Protein 3L8R (pdb70)

Nearest PDB structures (foldseek):
  3l8r-assembly2_D  TM=1.010E+00  e=1.383E-12  Streptococcus mutans
  3l8r-assembly2_F  TM=1.006E+00  e=9.678E-12  Streptococcus mutans
  1e2a-assembly1_A  TM=9.469E-01  e=2.680E-06  Lactococcus lactis
  2e2a-assembly1_B  TM=9.417E-01  e=5.970E-06  Lactococcus lactis
  3k1s-assembly1_A  TM=9.295E-01  e=1.985E-05  Bacillus anthracis

B-factor: mean 28.76, std 10.31, range [2.0, 99.35]

Sequence (816 aa):
MNTEELQVAAFEIILNSGNARSIVHEAFDAMREKNYILAEQKLQEANDELLKAHQAQTDLLQEYASGTEIKIEIIMVHAQDHLMTTMTLREVAIEMLELYKKMNTEELQVAAFEIILNSGNARSIVHEAFDAMREKNYILAEQKLQEANDELLKAHQAQTDLLQEYASGTEIKIEIIMVHAQDHLMTTMTLREVAIEMLELYKKMNTEELQVAAFEIILNSGNARSIVHEAFDAMREKNYILAEQKLQEANDELLKAHQAQTDLLQEYASGTEIKIEIIMVHAQDHLMTTMTLREVAIEMLELYKKMNTEELQVAAFEIILNSGNARSIVHEAFDAMREKNYILAEQKLQEANDELLKAHQAQTDLLQEYASGTEIKIEIIMVHAQDHLMTTMTLREVAIEMLELYKKMNTEELQVAAFEIILNSGNARSIVHEAFDAMREKNYILAEQKLQEANDELLKAHQAQTDLLQEYASGTEIKIEIIMVHAQDHLMTTMTLREVAIEMLELYKKMNTEELQVAAFEIILNSGNARSIVHEAFDAMREKNYILAEQKLQEANDELLKAHQAQTDLLQEYASGTEIKIEIIMVHAQDHLMTTMTLREVAIEMLELYKKMNTEELQVAAFEIILNSGNARSIVHEAFDAMREKNNYILAEQKLQEANDELLKAHQAQTDLLQEYASGTEIKIEIIMVHAQDHLMTTMTLREVAIEMLELYKKMNTEELQVAAFEIILNSGNARSIVHEAFDAMREKNYILAEQKLQEANDELLKAHQAQTDLLQEYASGTEIKIEIIMVHAQDHLMTTMTLREVAIEMLELYKK

InterPro domains:
  IPR003188 Phosphotransferase system, lactose/cellobiose-type IIA subunit [PF02255] (9-101)
  IPR003188 Phosphotransferase system, lactose/cellobiose-type IIA subunit [PIRSF000699] (2-102)
  IPR003188 Phosphotransferase system, lactose/cellobiose-type IIA subunit [PS51095] (4-102)
  IPR003188 Phosphotransferase system, lactose/cellobiose-type IIA subunit [PTHR34382] (2-102)
  IPR003188 Phosphotransferase system, lactose/cellobiose-type IIA subunit [cd00215] (6-102)
  IPR036542 Phosphotransferase system, lactose/cellobiose-type IIA subunit superfamily [SSF46973] (1-102)

CATH classification: 1.20.58.80

Solvent-accessible surface area: 37348 Å² total; per-residue (Å²): 52,82,66,110,87,11,66,97,13,0,108,80,0,29,125,34,0,25,72,0,20,58,12,0,52,77,0,1,73,8,1,83,130,152,57,54,112,71,0,90,95,37,11,123,63,0,54,84,37,1,108,110,0,51,99,10,3,61,78,9,32,126,65,30,83,90,55,50,110,2,92,16,31,3,15,3,0,28,0,0,1,32,0,3,5,0,17,2,0,52,7,0,0,54,7,0,10,36,20,19,92,123,120,76,73,24,95,21,42,15,13,0,71,60,0,33,38,5,0,28,40,0,19,63,17,0,52,71,0,0,82,6,1,69,137,147,50,54,138,72,0,95,95,35,5,112,68,0,32,77,29,7,103,77,0,75,106,10,0,37,66,17,30,110,91,28,71,104,55,81,132,8,102,7,24,0,17,2,0,30,0,0,3,28,0,3,2,0,27,3,0,34,18,0,0,58,7,0,9,68,14,17,96,131,68,47,74,24,91,6,36,14,16,0,42,64,0,36,41,14,0,24,40,0,20,62,14,0,54,75,0,1,72,3,0,76,124,102,60,50,136,64,0,97,77,34,3,105,58,0,37,90,32,6,95,93,0,58,110,15,4,49,75,15,38,108,80,35,87,92,55,40,133,5,111,8,14,0,14,0,0,21,0,3,4,35,0,5,2,0,34,3,0,40,25,1,0,52,8,0,9,40,17,6,87,147,77,54,68,30,80,14,45,17,11,0,77,57,0,27,32,4,0,27,42,0,20,58,6,0,53,72,0,0,73,1,0,99,133,146,59,43,119,64,0,89,100,31,10,111,70,0,40,79,29,4,112,82,0,66,100,7,1,38,74,8,30,118,69,23,85,84,60,33,108,2,137,11,28,0,15,4,0,26,0,0,1,27,0,11,3,0,47,0,0,42,29,0,0,47,7,1,7,55,16,24,91,146,167,58,65,117,99,14,66,100,13,0,106,86,0,27,112,29,0,25,78,0,29,55,6,0,53,70,0,1,77,2,0,89,114,136,51,54,116,70,0,86,92,42,8,103,75,0,47,76,35,9,108,93,0,68,94,12,1,51,62,18,28,104,72,33,76,97,51,103,98,8,140,5,28,0,17,1,0,22,0,1,1,35,0,1,2,0,35,1,0,53,23,0,0,48,3,0,5,37,17,14,95,143,73,79,71,24,76,6,32,21,15,0,60,60,0,32,26,5,0,27,36,0,17,58,13,0,54,78,0,0,76,6,0,74,130,158,59,44,147,84,0,68,84,39,6,112,60,0,37,87,30,7,99,84,0,72,108,15,2,46,74,8,31,124,63,40,84,92,65,44,105,2,142,17,24,0,13,2,0,20,0,0,2,30,0,3,2,0,34,1,0,44,23,0,0,46,4,0,5,54,22,5,83,199,75,54,77,27,94,12,65,13,18,0,54,60,0,33,31,10,0,24,34,0,71,54,6,0,89,70,0,30,71,5,0,156,130,140,65,54,146,80,0,73,103,42,2,80,73,0,36,87,23,9,89,94,0,44,121,11,17,46,77,14,109,129,68,142,63,114,65,56,133,31,135,94,67,148,70,7,72,97,0,58,78,44,0,98,69,0,68,73,40,27,85,72,0,62,113,83,3,98,131,91,91,227,74,58,82,28,58,10,58,16,15,0,66,59,0,28,41,4,0,25,39,0,70,55,16,0,90,74,0,37,65,0,1,170,106,159,59,46,129,65,0,88,86,35,8,117,69,0,44,78,23,4,99,62,0,67,102,10,16,39,78,17,104,126,69,125,92,96,63,40,124,26,112,90,75,141,49,5,70,92,0,59,79,48,0,103,71,0,38,80,38,44,100,66,0,56,113,67,6,106,125,72,74,233

Secondary structure (DSSP, 8-state):
--HHHHHHHHHHHHHHHHHHHHHHHHHHHHHHTT-HHHHHHHHHHHHHHHHHHHHHHHHHHHHHHTT------HHHHHHHHHHHHHHHHHHHHHHHHHHHH-/--HHHHHHHHHHHHHHHHHHHHHHHHHHHHHHTT-HHHHHHHHHHHHHHHHHHHHHHHHHHHHHTTT------HHHHHHHHHHHHHHHHHHHHHHHHHHHT-/--HHHHHHHHHHHHHHHHHHHHHHHHHHHHHHHT-TTHHHHHHHHHHHHHHHHHHHHHHHHHHHHTT------HHHHHHHHHHHHHHHHHHHHHHHHHHH--/--HHHHHHHHHHHHHHHHHHHHHHHHHHHHHHTT-HHHHHHHHHHHHHHHHHHHHHHHHHHHHHHTT------HHHHHHHHHHHHHHHHHHHHHHHHHHHT-/--SSHHHHHHHHHHHHHHHHHHHHHHHHHHHHTT-HHHHHHHHHHHHHHHHHHHHHHHHHHHHHHHT------HHHHHHHHHHHHHHHHHHHHHHHHHHHT-/--HHHHHHHHHHHHHHHHHHHHHHHHHHHHHHTT-HHHHHHHHHHHHHHHHHHHHHHHHHHHHHHTT------HHHHHHHHHHHHHHHHHHHHHHHHHHH--/--HHHHHHHHHHHHHHHHHHHHHHHHHHHHHHTT-HHHHHHHHHHHHHHHHHHHHHHHHHHHHTTTT------HHHHHHHHHHHHHHHHHHHHHHHHHHT--/--HHHHHHHHHHHHHHHHHHHHHHHHHHHHHHHT-HHHHHHHHHHHHHHHHHHHHHHHHHHHTTTSS---PPPHHHHHHHHHHHHHHHHHHHHHHHHHHH--

Structure (mmCIF, N/CA/C/O backbone):
data_3L8R
#
_entry.id   3L8R
#
_cell.length_a   127.400
_cell.length_b   127.400
_cell.length_c   190.600
_cell.angle_alpha   90.000
_cell.angle_beta   90.000
_cell.angle_gamma   120.000
#
_symmetry.space_group_name_H-M   'H 3'
#
loop_
_entity.id
_entity.type
_entity.pdbx_description
1 polymer 'Putative PTS system, cellobiose-specific IIA component'
2 water water
#
loop_
_atom_site.group_PDB
_atom_site.id
_atom_site.type_symbol
_atom_site.label_atom_id
_atom_site.label_alt_id
_atom_site.label_comp_id
_atom_site.label_asym_id
_atom_site.label_entity_id
_atom_site.label_seq_id
_atom_site.pdbx_PDB_ins_code
_atom_site.Cartn_x
_atom_site.Cartn_y
_atom_site.Cartn_z
_atom_site.occupancy
_atom_site.B_iso_or_equiv
_atom_site.auth_seq_id
_atom_site.auth_comp_id
_atom_site.auth_asym_id
_atom_site.auth_atom_id
_atom_site.pdbx_PDB_model_num
ATOM 1 N N . MET A 1 18 ? 21.379 30.817 7.805 1.00 38.67 1 MET A N 1
ATOM 2 C CA . MET A 1 18 ? 22.155 29.719 8.442 1.00 39.23 1 MET A CA 1
ATOM 3 C C . MET A 1 18 ? 23.014 28.947 7.443 1.00 38.62 1 MET A C 1
ATOM 4 O O . MET A 1 18 ? 22.618 27.838 7.036 1.00 39.51 1 MET A O 1
ATOM 9 N N . ASN A 1 19 ? 24.125 29.524 6.970 1.00 37.50 2 ASN A N 1
ATOM 10 C CA . ASN A 1 19 ? 24.426 30.990 6.957 1.00 36.92 2 ASN A CA 1
ATOM 11 C C . ASN A 1 19 ? 25.468 31.449 7.955 1.00 35.97 2 ASN A C 1
ATOM 12 O O . ASN A 1 19 ? 25.195 31.522 9.155 1.00 35.01 2 ASN A O 1
ATOM 17 N N . THR A 1 20 ? 26.665 31.744 7.428 1.00 35.69 3 THR A N 1
ATOM 18 C CA . THR A 1 20 ? 27.907 31.882 8.228 1.00 35.89 3 THR A CA 1
ATOM 19 C C . THR A 1 20 ? 27.873 33.011 9.225 1.00 34.61 3 THR A C 1
ATOM 20 O O . THR A 1 20 ? 28.261 32.858 10.385 1.00 34.52 3 THR A O 1
ATOM 24 N N . GLU A 1 21 ? 27.398 34.147 8.751 1.00 33.75 4 GLU A N 1
ATOM 25 C CA . GLU A 1 21 ? 27.281 35.340 9.558 1.00 33.26 4 GLU A CA 1
ATOM 26 C C . GLU A 1 21 ? 26.351 35.067 10.733 1.00 31.44 4 GLU A C 1
ATOM 27 O O . GLU A 1 21 ? 26.667 35.387 11.864 1.00 30.88 4 GLU A O 1
ATOM 33 N N . GLU A 1 22 ? 25.232 34.422 10.450 1.00 30.85 5 GLU A N 1
ATOM 34 C CA . GLU A 1 22 ? 24.236 34.075 11.473 1.00 30.44 5 GLU A CA 1
ATOM 35 C C . GLU A 1 22 ? 24.760 33.136 12.540 1.00 29.30 5 GLU A C 1
ATOM 36 O O . GLU A 1 22 ? 24.538 33.367 13.743 1.00 29.82 5 GLU A O 1
ATOM 42 N N . LEU A 1 23 ? 25.467 32.097 12.104 1.00 27.55 6 LEU A N 1
ATOM 43 C CA . LEU A 1 23 ? 26.062 31.109 13.005 1.00 26.05 6 LEU A CA 1
ATOM 44 C C . LEU A 1 23 ? 27.239 31.645 13.798 1.00 25.47 6 LEU A C 1
ATOM 45 O O . LEU A 1 23 ? 27.469 31.214 14.928 1.00 25.07 6 LEU A O 1
ATOM 50 N N . GLN A 1 24 ? 28.011 32.557 13.212 1.00 24.05 7 GLN A N 1
ATOM 51 C CA . GLN A 1 24 ? 29.057 33.180 14.017 1.00 23.51 7 GLN A CA 1
ATOM 52 C C . GLN A 1 24 ? 28.399 34.066 15.075 1.00 22.29 7 GLN A C 1
ATOM 53 O O . GLN A 1 24 ? 28.805 34.032 16.227 1.00 21.14 7 GLN A O 1
ATOM 59 N N . VAL A 1 25 ? 27.356 34.812 14.685 1.00 20.91 8 VAL A N 1
ATOM 60 C CA . VAL A 1 25 ? 26.646 35.683 15.631 1.00 20.58 8 VAL A CA 1
ATOM 61 C C . VAL A 1 25 ? 26.132 34.844 16.794 1.00 20.30 8 VAL A C 1
ATOM 62 O O . VAL A 1 25 ? 26.526 35.076 17.937 1.00 20.37 8 VAL A O 1
ATOM 66 N N . ALA A 1 26 ? 25.290 33.848 16.470 1.00 19.78 9 ALA A N 1
ATOM 67 C CA . ALA A 1 26 ? 24.809 32.808 17.397 1.00 18.59 9 ALA A CA 1
ATOM 68 C C . ALA A 1 26 ? 25.916 32.261 18.292 1.00 18.45 9 ALA A C 1
ATOM 69 O O . ALA A 1 26 ? 25.749 32.178 19.483 1.00 17.59 9 ALA A O 1
ATOM 71 N N . ALA A 1 27 ? 27.069 31.939 17.724 1.00 18.73 10 ALA A N 1
ATOM 72 C CA . ALA A 1 27 ? 28.096 31.337 18.535 1.00 20.26 10 ALA A CA 1
ATOM 73 C C . ALA A 1 27 ? 28.635 32.348 19.526 1.00 21.35 10 ALA A C 1
ATOM 74 O O . ALA A 1 27 ? 29.034 31.991 20.621 1.00 22.68 10 ALA A O 1
ATOM 76 N N . PHE A 1 28 ? 28.652 33.612 19.144 1.00 22.29 11 PHE A N 1
ATOM 77 C CA . PHE A 1 28 ? 29.277 34.591 19.975 1.00 23.30 11 PHE A CA 1
ATOM 78 C C . PHE A 1 28 ? 28.320 35.000 21.053 1.00 22.95 11 PHE A C 1
ATOM 79 O O . PHE A 1 28 ? 28.720 35.278 22.191 1.00 23.54 11 PHE A O 1
ATOM 87 N N . GLU A 1 29 ? 27.046 34.975 20.702 1.00 22.34 12 GLU A N 1
ATOM 88 C CA . GLU A 1 29 ? 25.979 35.201 21.651 1.00 22.75 12 GLU A CA 1
ATOM 89 C C . GLU A 1 29 ? 26.046 34.171 22.785 1.00 21.75 12 GLU A C 1
ATOM 90 O O . GLU A 1 29 ? 25.941 34.506 23.973 1.00 22.41 12 GLU A O 1
ATOM 96 N N . ILE A 1 30 ? 26.249 32.915 22.414 1.00 20.39 13 ILE A N 1
ATOM 97 C CA . ILE A 1 30 ? 26.366 31.842 23.372 1.00 18.82 13 ILE A CA 1
ATOM 98 C C . ILE A 1 30 ? 27.633 32.016 24.238 1.00 18.79 13 ILE A C 1
ATOM 99 O O . ILE A 1 30 ? 27.541 32.137 25.455 1.00 19.21 13 ILE A O 1
ATOM 104 N N . ILE A 1 31 ? 28.804 32.083 23.632 1.00 18.14 14 ILE A N 1
ATOM 105 C CA . ILE A 1 31 ? 30.035 32.380 24.384 1.00 18.32 14 ILE A CA 1
ATOM 106 C C . ILE A 1 31 ? 29.979 33.617 25.281 1.00 18.71 14 ILE A C 1
ATOM 107 O O . ILE A 1 31 ? 30.357 33.538 26.448 1.00 18.48 14 ILE A O 1
ATOM 112 N N . LEU A 1 32 ? 29.533 34.766 24.758 1.00 19.15 15 LEU A N 1
ATOM 113 C CA . LEU A 1 32 ? 29.503 35.962 25.618 1.00 20.55 15 LEU A CA 1
ATOM 114 C C . LEU A 1 32 ? 28.575 35.826 26.806 1.00 20.26 15 LEU A C 1
ATOM 115 O O . LEU A 1 32 ? 28.962 36.155 27.926 1.00 19.60 15 LEU A O 1
ATOM 120 N N . ASN A 1 33 ? 27.344 35.374 26.553 1.00 20.08 16 ASN A N 1
ATOM 121 C CA . ASN A 1 33 ? 26.393 35.245 27.643 1.00 19.92 16 ASN A CA 1
ATOM 122 C C . ASN A 1 33 ? 26.715 34.115 28.588 1.00 19.46 16 ASN A C 1
ATOM 123 O O . ASN A 1 33 ? 26.491 34.223 29.795 1.00 19.47 16 ASN A O 1
ATOM 128 N N . SER A 1 34 ? 27.290 33.039 28.085 1.00 18.79 17 SER A N 1
ATOM 129 C CA . SER A 1 34 ? 27.613 31.991 29.035 1.00 18.54 17 SER A CA 1
ATOM 130 C C . SER A 1 34 ? 28.888 32.334 29.788 1.00 17.39 17 SER A C 1
ATOM 131 O O . SER A 1 34 ? 28.978 32.055 30.990 1.00 16.93 17 SER A O 1
ATOM 134 N N . GLY A 1 35 ? 29.815 33.034 29.119 1.00 17.58 18 GLY A N 1
ATOM 135 C CA . GLY A 1 35 ? 31.043 33.550 29.772 1.00 18.21 18 GLY A CA 1
ATOM 136 C C . GLY A 1 35 ? 30.653 34.428 30.960 1.00 19.78 18 GLY A C 1
ATOM 137 O O . GLY A 1 35 ? 31.154 34.283 32.078 1.00 21.29 18 GLY A O 1
ATOM 138 N N . ASN A 1 36 ? 29.716 35.334 30.736 1.00 20.46 19 ASN A N 1
ATOM 139 C CA . ASN A 1 36 ? 29.235 36.183 31.797 1.00 21.05 19 ASN A CA 1
ATOM 140 C C . ASN A 1 36 ? 28.599 35.362 32.911 1.00 21.04 19 ASN A C 1
ATOM 141 O O . ASN A 1 36 ? 28.871 35.596 34.105 1.00 21.32 19 ASN A O 1
ATOM 146 N N . ALA A 1 37 ? 27.771 34.381 32.533 1.00 19.89 20 ALA A N 1
ATOM 147 C CA . ALA A 1 37 ? 27.084 33.575 33.545 1.00 17.98 20 ALA A CA 1
ATOM 148 C C . ALA A 1 37 ? 28.124 32.810 34.303 1.00 17.47 20 ALA A C 1
ATOM 149 O O . ALA A 1 37 ? 28.011 32.658 35.517 1.00 17.53 20 ALA A O 1
ATOM 151 N N . ARG A 1 38 ? 29.186 32.372 33.623 1.00 16.60 21 ARG A N 1
ATOM 152 C CA . ARG A 1 38 ? 30.225 31.693 34.369 1.00 16.06 21 ARG A CA 1
ATOM 153 C C . ARG A 1 38 ? 30.897 32.580 35.377 1.00 17.01 21 ARG A C 1
ATOM 154 O O . ARG A 1 38 ? 31.224 32.129 36.475 1.00 18.02 21 ARG A O 1
ATOM 162 N N . SER A 1 39 ? 31.156 33.836 35.035 1.00 17.79 22 SER A N 1
ATOM 163 C CA . SER A 1 39 ? 31.822 34.673 36.020 1.00 18.50 22 SER A CA 1
ATOM 164 C C . SER A 1 39 ? 30.879 34.933 37.174 1.00 18.27 22 SER A C 1
ATOM 165 O O . SER A 1 39 ? 31.317 35.093 38.309 1.00 19.18 22 SER A O 1
ATOM 168 N N . ILE A 1 40 ? 29.582 34.943 36.907 1.00 17.27 23 ILE A N 1
ATOM 169 C CA . ILE A 1 40 ? 28.671 35.214 37.991 1.00 17.32 23 ILE A CA 1
ATOM 170 C C . ILE A 1 40 ? 28.608 34.016 38.902 1.00 17.76 23 ILE A C 1
ATOM 171 O O . ILE A 1 40 ? 28.506 34.157 40.154 1.00 18.33 23 ILE A O 1
ATOM 176 N N . VAL A 1 41 ? 28.687 32.832 38.302 1.00 16.42 24 VAL A N 1
ATOM 177 C CA . VAL A 1 41 ? 28.662 31.651 39.144 1.00 16.00 24 VAL A CA 1
ATOM 178 C C . VAL A 1 41 ? 29.855 31.685 40.087 1.00 16.60 24 VAL A C 1
ATOM 179 O O . VAL A 1 41 ? 29.723 31.336 41.271 1.00 16.46 24 VAL A O 1
ATOM 183 N N . HIS A 1 42 ? 31.017 32.093 39.559 1.00 17.09 25 HIS A N 1
ATOM 184 C CA . HIS A 1 42 ? 32.218 32.224 40.380 1.00 18.16 25 HIS A CA 1
ATOM 185 C C . HIS A 1 42 ? 32.055 33.270 41.478 1.00 18.68 25 HIS A C 1
ATOM 186 O O . HIS A 1 42 ? 32.442 33.044 42.598 1.00 19.10 25 HIS A O 1
ATOM 193 N N . GLU A 1 43 ? 31.410 34.378 41.172 1.00 20.30 26 GLU A N 1
ATOM 194 C CA . GLU A 1 43 ? 30.936 35.293 42.226 1.00 21.39 26 GLU A CA 1
ATOM 195 C C . GLU A 1 43 ? 30.179 34.511 43.299 1.00 21.20 26 GLU A C 1
ATOM 196 O O . GLU A 1 43 ? 30.568 34.551 44.471 1.00 21.19 26 GLU A O 1
ATOM 202 N N . ALA A 1 44 ? 29.179 33.723 42.912 1.00 21.14 27 ALA A N 1
ATOM 203 C CA . ALA A 1 44 ? 28.489 32.935 43.928 1.00 21.83 27 ALA A CA 1
ATOM 204 C C . ALA A 1 44 ? 29.476 32.067 44.712 1.00 23.21 27 ALA A C 1
ATOM 205 O O . ALA A 1 44 ? 29.327 31.934 45.932 1.00 23.78 27 ALA A O 1
ATOM 207 N N . PHE A 1 45 ? 30.482 31.470 44.048 1.00 23.44 28 PHE A N 1
ATOM 208 C CA . PHE A 1 45 ? 31.484 30.735 44.813 1.00 22.88 28 PHE A CA 1
ATOM 209 C C . PHE A 1 45 ? 32.299 31.638 45.747 1.00 24.03 28 PHE A C 1
ATOM 210 O O . PHE A 1 45 ? 32.704 31.212 46.819 1.00 24.28 28 PHE A O 1
ATOM 218 N N . ASP A 1 46 ? 32.578 32.871 45.355 1.00 25.66 29 ASP A N 1
ATOM 219 C CA . ASP A 1 46 ? 33.385 33.715 46.230 1.00 27.43 29 ASP A CA 1
ATOM 220 C C . ASP A 1 46 ? 32.523 34.074 47.457 1.00 28.27 29 ASP A C 1
ATOM 221 O O . ASP A 1 46 ? 33.023 34.126 48.585 1.00 27.68 29 ASP A O 1
ATOM 226 N N . ALA A 1 47 ? 31.223 34.273 47.215 1.00 29.27 30 ALA A N 1
ATOM 227 C CA . ALA A 1 47 ? 30.269 34.716 48.243 1.00 30.74 30 ALA A CA 1
ATOM 228 C C . ALA A 1 47 ? 29.910 33.607 49.196 1.00 32.04 30 ALA A C 1
ATOM 229 O O . ALA A 1 47 ? 29.623 33.883 50.362 1.00 32.74 30 ALA A O 1
ATOM 231 N N . MET A 1 48 ? 29.911 32.368 48.700 1.00 33.07 31 MET A N 1
ATOM 232 C CA . MET A 1 48 ? 29.863 31.173 49.555 1.00 34.20 31 MET A CA 1
ATOM 233 C C . MET A 1 48 ? 31.060 31.184 50.495 1.00 35.12 31 MET A C 1
ATOM 234 O O . MET A 1 48 ? 30.928 30.995 51.704 1.00 34.92 31 MET A O 1
ATOM 239 N N . ARG A 1 49 ? 32.232 31.419 49.923 1.00 36.72 32 ARG A N 1
ATOM 240 C CA . ARG A 1 49 ? 33.474 31.346 50.682 1.00 38.65 32 ARG A CA 1
ATOM 241 C C . ARG A 1 49 ? 33.535 32.357 51.830 1.00 39.52 32 ARG A C 1
ATOM 242 O O . ARG A 1 49 ? 34.078 32.050 52.891 1.00 39.42 32 ARG A O 1
ATOM 250 N N . GLU A 1 50 ? 32.954 33.537 51.604 1.00 40.93 33 GLU A N 1
ATOM 251 C CA . GLU A 1 50 ? 32.878 34.624 52.585 1.00 42.45 33 GLU A CA 1
ATOM 252 C C . GLU A 1 50 ? 31.729 34.414 53.574 1.00 42.16 33 GLU A C 1
ATOM 253 O O . GLU A 1 50 ? 31.394 35.309 54.358 1.00 42.56 33 GLU A O 1
ATOM 259 N N . LYS A 1 51 ? 31.120 33.233 53.536 1.00 41.85 34 LYS A N 1
ATOM 260 C CA . LYS A 1 51 ? 30.095 32.883 54.496 1.00 41.55 34 LYS A CA 1
ATOM 261 C C . LYS A 1 51 ? 28.751 33.515 54.104 1.00 40.63 34 LYS A C 1
ATOM 262 O O . LYS A 1 51 ? 27.736 33.238 54.739 1.00 41.20 34 LYS A O 1
ATOM 268 N N . ASN A 1 52 ? 28.747 34.324 53.040 1.00 38.81 35 ASN A N 1
ATOM 269 C CA . ASN A 1 52 ? 27.573 35.100 52.598 1.00 37.26 35 ASN A CA 1
ATOM 270 C C . ASN A 1 52 ? 26.549 34.396 51.646 1.00 36.54 35 ASN A C 1
ATOM 271 O O . ASN A 1 52 ? 26.513 34.666 50.428 1.00 35.95 35 ASN A O 1
ATOM 276 N N . TYR A 1 53 ? 25.704 33.542 52.235 1.00 35.62 36 TYR A N 1
ATOM 277 C CA . TYR A 1 53 ? 24.763 32.660 51.529 1.00 34.65 36 TYR A CA 1
ATOM 278 C C . TYR A 1 53 ? 23.660 33.351 50.796 1.00 34.65 36 TYR A C 1
ATOM 279 O O . TYR A 1 53 ? 23.075 32.791 49.864 1.00 35.56 36 TYR A O 1
ATOM 288 N N . ILE A 1 54 ? 23.394 34.585 51.187 1.00 34.57 37 ILE A N 1
ATOM 289 C CA . ILE A 1 54 ? 22.398 35.408 50.524 1.00 34.25 37 ILE A CA 1
ATOM 290 C C . ILE A 1 54 ? 22.829 35.793 49.142 1.00 33.71 37 ILE A C 1
ATOM 291 O O . ILE A 1 54 ? 22.130 35.562 48.174 1.00 33.98 37 ILE A O 1
ATOM 296 N N . LEU A 1 55 ? 23.998 36.397 49.068 1.00 33.43 38 LEU A N 1
ATOM 297 C CA . LEU A 1 55 ? 24.507 36.893 47.839 1.00 33.00 38 LEU A CA 1
ATOM 298 C C . LEU A 1 55 ? 24.639 35.730 46.876 1.00 32.65 38 LEU A C 1
ATOM 299 O O . LEU A 1 55 ? 24.184 35.823 45.729 1.00 33.08 38 LEU A O 1
ATOM 304 N N . ALA A 1 56 ? 25.240 34.644 47.364 1.00 31.62 39 ALA A N 1
ATOM 305 C CA . ALA A 1 56 ? 25.538 33.470 46.557 1.00 31.44 39 ALA A CA 1
ATOM 306 C C . ALA A 1 56 ? 24.271 32.898 45.930 1.00 31.15 39 ALA A C 1
ATOM 307 O O . ALA A 1 56 ? 24.251 32.594 44.729 1.00 30.15 39 ALA A O 1
ATOM 309 N N . GLU A 1 57 ? 23.202 32.808 46.725 1.00 31.00 40 GLU A N 1
ATOM 310 C CA . GLU A 1 57 ? 21.937 32.327 46.196 1.00 31.05 40 GLU A CA 1
ATOM 311 C C . GLU A 1 57 ? 21.384 33.219 45.100 1.00 31.05 40 GLU A C 1
ATOM 312 O O . GLU A 1 57 ? 20.872 32.702 44.068 1.00 30.27 40 GLU A O 1
ATOM 318 N N . GLN A 1 58 ? 21.500 34.536 45.335 1.00 30.68 41 GLN A N 1
ATOM 319 C CA . GLN A 1 58 ? 21.082 35.587 44.383 1.00 30.46 41 GLN A CA 1
ATOM 320 C C . GLN A 1 58 ? 21.917 35.548 43.127 1.00 29.45 41 GLN A C 1
ATOM 321 O O . GLN A 1 58 ? 21.377 35.618 42.023 1.00 29.73 41 GLN A O 1
ATOM 327 N N . LYS A 1 59 ? 23.230 35.447 43.297 1.00 27.90 42 LYS A N 1
ATOM 328 C CA . LYS A 1 59 ? 24.139 35.361 42.169 1.00 27.23 42 LYS A CA 1
ATOM 329 C C . LYS A 1 59 ? 23.891 34.115 41.320 1.00 26.68 42 LYS A C 1
ATOM 330 O O . LYS A 1 59 ? 23.908 34.182 40.072 1.00 25.90 42 LYS A O 1
ATOM 336 N N . LEU A 1 60 ? 23.621 32.984 41.976 1.00 25.81 43 LEU A N 1
ATOM 337 C CA . LEU A 1 60 ? 23.143 31.796 41.226 1.00 26.32 43 LEU A CA 1
ATOM 338 C C . LEU A 1 60 ? 21.893 32.037 40.393 1.00 26.50 43 LEU A C 1
ATOM 339 O O . LEU A 1 60 ? 21.727 31.425 39.364 1.00 27.75 43 LEU A O 1
ATOM 344 N N . GLN A 1 61 ? 21.031 32.944 40.805 1.00 27.49 44 GLN A N 1
ATOM 345 C CA . GLN A 1 61 ? 19.857 33.276 39.990 1.00 28.94 44 GLN A CA 1
ATOM 346 C C . GLN A 1 61 ? 20.185 34.250 38.835 1.00 28.92 44 GLN A C 1
ATOM 347 O O . GLN A 1 61 ? 19.597 34.167 37.733 1.00 29.27 44 GLN A O 1
ATOM 353 N N . GLU A 1 62 ? 21.099 35.185 39.067 1.00 28.48 45 GLU A N 1
ATOM 354 C CA . GLU A 1 62 ? 21.511 36.055 37.976 1.00 28.63 45 GLU A CA 1
ATOM 355 C C . GLU A 1 62 ? 22.204 35.258 36.914 1.00 27.61 45 GLU A C 1
ATOM 356 O O . GLU A 1 62 ? 21.992 35.497 35.737 1.00 27.59 45 GLU A O 1
ATOM 362 N N . ALA A 1 63 ? 23.098 34.372 37.348 1.00 26.93 46 ALA A N 1
ATOM 363 C CA . ALA A 1 63 ? 23.837 33.501 36.437 1.00 26.33 46 ALA A CA 1
ATOM 364 C C . ALA A 1 63 ? 22.821 32.806 35.566 1.00 25.80 46 ALA A C 1
ATOM 365 O O . ALA A 1 63 ? 22.933 32.801 34.347 1.00 25.97 46 ALA A O 1
ATOM 367 N N . ASN A 1 64 ? 21.808 32.251 36.198 1.00 25.84 47 ASN A N 1
ATOM 368 C CA . ASN A 1 64 ? 20.691 31.699 35.457 1.00 27.28 47 ASN A CA 1
ATOM 369 C C . ASN A 1 64 ? 20.019 32.675 34.472 1.00 27.32 47 ASN A C 1
ATOM 370 O O . ASN A 1 64 ? 19.804 32.310 33.302 1.00 28.62 47 ASN A O 1
ATOM 375 N N . ASP A 1 65 ? 19.722 33.908 34.906 1.00 25.83 48 ASP A N 1
ATOM 376 C CA . ASP A 1 65 ? 19.165 34.886 33.988 1.00 25.31 48 ASP A CA 1
ATOM 377 C C . ASP A 1 65 ? 20.005 35.000 32.733 1.00 24.61 48 ASP A C 1
ATOM 378 O O . ASP A 1 65 ? 19.453 35.057 31.629 1.00 24.53 48 ASP A O 1
ATOM 383 N N . GLU A 1 66 ? 21.322 35.066 32.901 1.00 23.21 49 GLU A N 1
ATOM 384 C CA . GLU A 1 66 ? 22.219 35.161 31.759 1.00 23.19 49 GLU A CA 1
ATOM 385 C C . GLU A 1 66 ? 22.342 33.863 30.965 1.00 22.86 49 GLU A C 1
ATOM 386 O O . GLU A 1 66 ? 22.264 33.863 29.711 1.00 22.47 49 GLU A O 1
ATOM 392 N N . LEU A 1 67 ? 22.521 32.762 31.693 1.00 22.51 50 LEU A N 1
ATOM 393 C CA . LEU A 1 67 ? 22.627 31.463 31.055 1.00 22.55 50 LEU A CA 1
ATOM 394 C C . LEU A 1 67 ? 21.442 31.233 30.149 1.00 22.29 50 LEU A C 1
ATOM 395 O O . LEU A 1 67 ? 21.619 30.812 29.015 1.00 22.78 50 LEU A O 1
ATOM 400 N N . LEU A 1 68 ? 20.248 31.535 30.632 1.00 22.00 51 LEU A N 1
ATOM 401 C CA . LEU A 1 68 ? 19.038 31.381 29.822 1.00 23.26 51 LEU A CA 1
ATOM 402 C C . LEU A 1 68 ? 19.126 31.988 28.430 1.00 22.40 51 LEU A C 1
ATOM 403 O O . LEU A 1 68 ? 18.620 31.396 27.457 1.00 21.28 51 LEU A O 1
ATOM 408 N N . LYS A 1 69 ? 19.794 33.139 28.317 1.00 22.14 52 LYS A N 1
ATOM 409 C CA . LYS A 1 69 ? 19.933 33.763 26.996 1.00 22.87 52 LYS A CA 1
ATOM 410 C C . LYS A 1 69 ? 20.746 32.858 26.098 1.00 23.28 52 LYS A C 1
ATOM 411 O O . LYS A 1 69 ? 20.419 32.709 24.883 1.00 23.42 52 LYS A O 1
ATOM 417 N N . ALA A 1 70 ? 21.774 32.238 26.697 1.00 22.75 53 ALA A N 1
ATOM 418 C CA . ALA A 1 70 ? 22.649 31.301 25.987 1.00 22.28 53 ALA A CA 1
ATOM 419 C C . ALA A 1 70 ? 21.913 30.022 25.641 1.00 22.85 53 ALA A C 1
ATOM 420 O O . ALA A 1 70 ? 21.969 29.578 24.477 1.00 23.01 53 ALA A O 1
ATOM 422 N N . HIS A 1 71 ? 21.188 29.447 26.603 1.00 23.92 54 HIS A N 1
ATOM 423 C CA . HIS A 1 71 ? 20.396 28.241 26.319 1.00 25.58 54 HIS A CA 1
ATOM 424 C C . HIS A 1 71 ? 19.396 28.519 25.186 1.00 25.84 54 HIS A C 1
ATOM 425 O O . HIS A 1 71 ? 19.243 27.703 24.288 1.00 26.59 54 HIS A O 1
ATOM 432 N N . GLN A 1 72 ? 18.742 29.676 25.203 1.00 26.36 55 GLN A N 1
ATOM 433 C CA . GLN A 1 72 ? 17.755 29.996 24.174 1.00 26.72 55 GLN A CA 1
ATOM 434 C C . GLN A 1 72 ? 18.377 29.954 22.802 1.00 26.31 55 GLN A C 1
ATOM 435 O O . GLN A 1 72 ? 17.810 29.373 21.858 1.00 26.86 55 GLN A O 1
ATOM 441 N N . ALA A 1 73 ? 19.549 30.565 22.672 1.00 25.53 56 ALA A N 1
ATOM 442 C CA . ALA A 1 73 ? 20.188 30.609 21.376 1.00 25.26 56 ALA A CA 1
ATOM 443 C C . ALA A 1 73 ? 20.597 29.207 20.937 1.00 25.84 56 ALA A C 1
ATOM 444 O O . ALA A 1 73 ? 20.389 28.846 19.784 1.00 26.59 56 ALA A O 1
ATOM 446 N N . GLN A 1 74 ? 21.140 28.400 21.849 1.00 26.20 57 GLN A N 1
ATOM 447 C CA . GLN A 1 74 ? 21.360 26.989 21.513 1.00 27.11 57 GLN A CA 1
ATOM 448 C C . GLN A 1 74 ? 20.050 26.269 21.147 1.00 27.41 57 GLN A C 1
ATOM 449 O O . GLN A 1 74 ? 20.001 25.475 20.186 1.00 27.10 57 GLN A O 1
ATOM 455 N N . THR A 1 75 ? 18.987 26.538 21.889 1.00 28.18 58 THR A N 1
ATOM 456 C CA . THR A 1 75 ? 17.733 25.862 21.567 1.00 29.57 58 THR A CA 1
ATOM 457 C C . THR A 1 75 ? 17.216 26.222 20.159 1.00 29.94 58 THR A C 1
ATOM 458 O O . THR A 1 75 ? 16.665 25.351 19.452 1.00 29.02 58 THR A O 1
ATOM 462 N N . ASP A 1 76 ? 17.423 27.479 19.751 1.00 30.67 59 ASP A N 1
ATOM 463 C CA . ASP A 1 76 ? 16.922 27.942 18.452 1.00 31.95 59 ASP A CA 1
ATOM 464 C C . ASP A 1 76 ? 17.676 27.224 17.359 1.00 32.41 59 ASP A C 1
ATOM 465 O O . ASP A 1 76 ? 17.082 26.809 16.354 1.00 32.26 59 ASP A O 1
ATOM 470 N N . LEU A 1 77 ? 18.988 27.068 17.561 1.00 32.72 60 LEU A N 1
ATOM 471 C CA . LEU A 1 77 ? 19.826 26.333 16.619 1.00 32.50 60 LEU A CA 1
ATOM 472 C C . LEU A 1 77 ? 19.405 24.892 16.481 1.00 32.97 60 LEU A C 1
ATOM 473 O O . LEU A 1 77 ? 19.192 24.414 15.356 1.00 33.02 60 LEU A O 1
ATOM 478 N N . LEU A 1 78 ? 19.308 24.191 17.612 1.00 33.11 61 LEU A N 1
ATOM 479 C CA . LEU A 1 78 ? 18.839 22.808 17.611 1.00 33.70 61 LEU A CA 1
ATOM 480 C C . LEU A 1 78 ? 17.489 22.693 16.894 1.00 34.85 61 LEU A C 1
ATOM 481 O O . LEU A 1 78 ? 17.318 21.861 16.015 1.00 34.69 61 LEU A O 1
ATOM 486 N N . GLN A 1 79 ? 16.553 23.567 17.251 1.00 36.28 62 GLN A N 1
ATOM 487 C CA . GLN A 1 79 ? 15.186 23.524 16.718 1.00 38.12 62 GLN A CA 1
ATOM 488 C C . GLN A 1 79 ? 15.177 23.835 15.204 1.00 37.94 62 GLN A C 1
ATOM 489 O O . GLN A 1 79 ? 14.424 23.211 14.439 1.00 38.32 62 GLN A O 1
ATOM 495 N N . GLU A 1 80 ? 16.017 24.788 14.786 1.00 37.81 63 GLU A N 1
ATOM 496 C CA . GLU A 1 80 ? 16.312 25.025 13.378 1.00 37.70 63 GLU A CA 1
ATOM 497 C C . GLU A 1 80 ? 16.845 23.775 12.710 1.00 37.56 63 GLU A C 1
ATOM 498 O O . GLU A 1 80 ? 16.377 23.400 11.640 1.00 38.29 63 GLU A O 1
ATOM 504 N N . TYR A 1 81 ? 17.838 23.130 13.318 1.00 37.44 64 TYR A N 1
ATOM 505 C CA . TYR A 1 81 ? 18.362 21.891 12.753 1.00 36.79 64 TYR A CA 1
ATOM 506 C C . TYR A 1 81 ? 17.261 20.828 12.645 1.00 36.71 64 TYR A C 1
ATOM 507 O O . TYR A 1 81 ? 17.199 20.098 11.640 1.00 36.95 64 TYR A O 1
ATOM 516 N N . ALA A 1 82 ? 16.432 20.710 13.685 1.00 36.21 65 ALA A N 1
ATOM 517 C CA . ALA A 1 82 ? 15.401 19.666 13.723 1.00 36.38 65 ALA A CA 1
ATOM 518 C C . ALA A 1 82 ? 14.372 19.852 12.602 1.00 36.34 65 ALA A C 1
ATOM 519 O O . ALA A 1 82 ? 13.820 18.889 12.114 1.00 36.34 65 ALA A O 1
ATOM 521 N N . SER A 1 83 ? 14.158 21.093 12.173 1.00 36.51 66 SER A N 1
ATOM 522 C CA . SER A 1 83 ? 13.196 21.396 11.130 1.00 36.50 66 SER A CA 1
ATOM 523 C C . SER A 1 83 ? 13.746 21.208 9.724 1.00 36.58 66 SER A C 1
ATOM 524 O O . SER A 1 83 ? 13.066 21.554 8.746 1.00 37.41 66 SER A O 1
ATOM 527 N N . GLY A 1 84 ? 14.966 20.680 9.608 1.00 36.33 67 GLY A N 1
ATOM 528 C CA . GLY A 1 84 ? 15.565 20.357 8.317 1.00 35.12 67 GLY A CA 1
ATOM 529 C C . GLY A 1 84 ? 16.580 21.347 7.791 1.00 35.84 67 GLY A C 1
ATOM 530 O O . GLY A 1 84 ? 17.226 21.082 6.778 1.00 35.39 67 GLY A O 1
ATOM 531 N N . THR A 1 85 ? 16.733 22.496 8.456 1.00 36.54 68 THR A N 1
ATOM 532 C CA . THR A 1 85 ? 17.778 23.471 8.061 1.00 37.15 68 THR A CA 1
ATOM 533 C C . THR A 1 85 ? 19.212 22.928 8.284 1.00 36.59 68 THR A C 1
ATOM 534 O O . THR A 1 85 ? 19.526 22.375 9.321 1.00 36.29 68 THR A O 1
ATOM 538 N N . GLU A 1 86 ? 20.055 23.082 7.275 1.00 36.41 69 GLU A N 1
ATOM 539 C CA . GLU A 1 86 ? 21.425 22.611 7.306 1.00 35.57 69 GLU A CA 1
ATOM 540 C C . GLU A 1 86 ? 22.268 23.617 8.049 1.00 34.12 69 GLU A C 1
ATOM 541 O O . GLU A 1 86 ? 22.054 24.822 7.884 1.00 34.54 69 GLU A O 1
ATOM 547 N N . ILE A 1 87 ? 23.231 23.109 8.834 1.00 31.83 70 ILE A N 1
ATOM 548 C CA . ILE A 1 87 ? 24.068 23.899 9.742 1.00 28.90 70 ILE A CA 1
ATOM 549 C C . ILE A 1 87 ? 25.456 23.298 9.803 1.00 28.05 70 ILE A C 1
ATOM 550 O O . ILE A 1 87 ? 25.641 22.242 10.409 1.00 26.77 70 ILE A O 1
ATOM 555 N N . LYS A 1 88 ? 26.428 23.954 9.169 1.00 27.52 71 LYS A N 1
ATOM 556 C CA . LYS A 1 88 ? 27.796 23.452 9.225 1.00 28.20 71 LYS A CA 1
ATOM 557 C C . LYS A 1 88 ? 28.408 23.951 10.482 1.00 26.88 71 LYS A C 1
ATOM 558 O O . LYS A 1 88 ? 28.582 25.140 10.685 1.00 27.72 71 LYS A O 1
ATOM 564 N N . ILE A 1 89 ? 28.708 23.029 11.361 1.00 26.37 72 ILE A N 1
ATOM 565 C CA . ILE A 1 89 ? 29.296 23.456 12.601 1.00 25.76 72 ILE A CA 1
ATOM 566 C C . ILE A 1 89 ? 30.776 23.744 12.410 1.00 24.85 72 ILE A C 1
ATOM 567 O O . ILE A 1 89 ? 31.487 23.087 11.631 1.00 24.85 72 ILE A O 1
ATOM 572 N N . GLU A 1 90 ? 31.188 24.797 13.077 1.00 23.23 73 GLU A N 1
ATOM 573 C CA . GLU A 1 90 ? 32.533 25.240 13.044 1.00 22.72 73 GLU A CA 1
ATOM 574 C C . GLU A 1 90 ? 33.056 25.098 14.469 1.00 21.88 73 GLU A C 1
ATOM 575 O O . GLU A 1 90 ? 32.255 25.156 15.425 1.00 22.38 73 GLU A O 1
ATOM 581 N N . ILE A 1 91 ? 34.370 24.930 14.633 1.00 20.07 74 ILE A N 1
ATOM 582 C CA . ILE A 1 91 ? 34.930 24.873 15.971 1.00 19.78 74 ILE A CA 1
ATOM 583 C C . ILE A 1 91 ? 34.347 25.918 16.916 1.00 18.59 74 ILE A C 1
ATOM 584 O O . ILE A 1 91 ? 34.121 25.611 18.057 1.00 18.15 74 ILE A O 1
ATOM 589 N N . ILE A 1 92 ? 34.135 27.137 16.432 1.00 18.22 75 ILE A N 1
ATOM 590 C CA . ILE A 1 92 ? 33.636 28.209 17.249 1.00 17.83 75 ILE A CA 1
ATOM 591 C C . ILE A 1 92 ? 32.304 27.799 17.862 1.00 17.85 75 ILE A C 1
ATOM 592 O O . ILE A 1 92 ? 32.035 28.043 19.041 1.00 17.38 75 ILE A O 1
ATOM 597 N N . MET A 1 93 ? 31.486 27.131 17.072 1.00 18.01 76 MET A N 1
ATOM 598 C CA . MET A 1 93 ? 30.230 26.644 17.622 1.00 18.92 76 MET A CA 1
ATOM 599 C C . MET A 1 93 ? 30.459 25.557 18.678 1.00 18.35 76 MET A C 1
ATOM 600 O O . MET A 1 93 ? 29.861 25.598 19.751 1.00 18.90 76 MET A O 1
ATOM 605 N N . VAL A 1 94 ? 31.303 24.575 18.364 1.00 17.23 77 VAL A N 1
ATOM 606 C CA . VAL A 1 94 ? 31.632 23.538 19.321 1.00 15.76 77 VAL A CA 1
ATOM 607 C C . VAL A 1 94 ? 32.062 24.193 20.623 1.00 15.63 77 VAL A C 1
ATOM 608 O O . VAL A 1 94 ? 31.696 23.742 21.742 1.00 16.09 77 VAL A O 1
ATOM 612 N N . HIS A 1 95 ? 32.798 25.282 20.492 1.00 14.19 78 HIS A N 1
ATOM 613 C CA . HIS A 1 95 ? 33.459 25.873 21.639 1.00 13.58 78 HIS A CA 1
ATOM 614 C C . HIS A 1 95 ? 32.427 26.565 22.457 1.00 13.91 78 HIS A C 1
ATOM 615 O O . HIS A 1 95 ? 32.402 26.401 23.656 1.00 14.17 78 HIS A O 1
ATOM 622 N N . ALA A 1 96 ? 31.567 27.340 21.778 1.00 14.08 79 ALA A N 1
ATOM 623 C CA . ALA A 1 96 ? 30.406 27.984 22.372 1.00 14.24 79 ALA A CA 1
ATOM 624 C C . ALA A 1 96 ? 29.454 26.990 23.079 1.00 14.79 79 ALA A C 1
ATOM 625 O O . ALA A 1 96 ? 29.089 27.193 24.238 1.00 15.64 79 ALA A O 1
ATOM 627 N N . GLN A 1 97 ? 29.074 25.910 22.393 1.00 14.53 80 GLN A N 1
ATOM 628 C CA . GLN A 1 97 ? 28.318 24.869 23.038 1.00 14.75 80 GLN A CA 1
ATOM 629 C C . GLN A 1 97 ? 29.037 24.303 24.245 1.00 14.50 80 GLN A C 1
ATOM 630 O O . GLN A 1 97 ? 28.385 23.988 25.254 1.00 16.08 80 GLN A O 1
ATOM 636 N N . ASP A 1 98 ? 30.362 24.195 24.205 1.00 13.46 81 ASP A N 1
ATOM 637 C CA . ASP A 1 98 ? 31.040 23.602 25.366 1.00 13.30 81 ASP A CA 1
ATOM 638 C C . ASP A 1 98 ? 30.964 24.637 26.498 1.00 13.21 81 ASP A C 1
ATOM 639 O O . ASP A 1 98 ? 30.911 24.298 27.674 1.00 13.15 81 ASP A O 1
ATOM 644 N N . HIS A 1 99 ? 31.003 25.912 26.151 1.00 13.38 82 HIS A N 1
ATOM 645 C CA . HIS A 1 99 ? 30.971 26.923 27.182 1.00 13.80 82 HIS A CA 1
ATOM 646 C C . HIS A 1 99 ? 29.584 26.934 27.800 1.00 13.21 82 HIS A C 1
ATOM 647 O O . HIS A 1 99 ? 29.447 26.934 29.033 1.00 14.51 82 HIS A O 1
ATOM 654 N N . LEU A 1 100 ? 28.551 26.901 26.970 1.00 11.37 83 LEU A N 1
ATOM 655 C CA . LEU A 1 100 ? 27.198 26.805 27.510 1.00 11.30 83 LEU A CA 1
ATOM 656 C C . LEU A 1 100 ? 27.029 25.584 28.417 1.00 11.22 83 LEU A C 1
ATOM 657 O O . LEU A 1 100 ? 26.625 25.726 29.552 1.00 12.22 83 LEU A O 1
ATOM 662 N N . MET A 1 101 ? 27.355 24.392 27.936 1.00 11.05 84 MET A N 1
ATOM 663 C CA . MET A 1 101 ? 27.003 23.195 28.688 1.00 10.61 84 MET A CA 1
ATOM 664 C C . MET A 1 101 ? 27.919 23.005 29.900 1.00 10.63 84 MET A C 1
ATOM 665 O O . MET A 1 101 ? 27.457 22.529 30.933 1.00 12.20 84 MET A O 1
ATOM 670 N N . THR A 1 102 ? 29.186 23.414 29.856 1.00 9.09 85 THR A N 1
ATOM 671 C CA . THR A 1 102 ? 29.959 23.296 31.085 1.00 8.50 85 THR A CA 1
ATOM 672 C C . THR A 1 102 ? 29.543 24.341 32.092 1.00 9.25 85 THR A C 1
ATOM 673 O O . THR A 1 102 ? 29.581 24.126 33.312 1.00 7.94 85 THR A O 1
ATOM 677 N N . THR A 1 103 ? 29.089 25.478 31.584 1.00 10.80 86 THR A N 1
ATOM 678 C CA . THR A 1 103 ? 28.695 26.553 32.482 1.00 11.70 86 THR A CA 1
ATOM 679 C C . THR A 1 103 ? 27.396 26.178 33.179 1.00 12.50 86 THR A C 1
ATOM 680 O O . THR A 1 103 ? 27.262 26.364 34.394 1.00 12.95 86 THR A O 1
ATOM 684 N N . MET A 1 104 ? 26.462 25.575 32.450 1.00 12.78 87 MET A N 1
ATOM 685 C CA . MET A 1 104 ? 25.283 24.961 33.110 1.00 13.25 87 MET A CA 1
ATOM 686 C C . MET A 1 104 ? 25.676 23.943 34.184 1.00 12.91 87 MET A C 1
ATOM 687 O O . MET A 1 104 ? 25.248 24.036 35.323 1.00 13.06 87 MET A O 1
ATOM 692 N N . THR A 1 105 ? 26.499 22.967 33.811 1.00 12.48 88 THR A N 1
ATOM 693 C CA . THR A 1 105 ? 26.978 21.994 34.760 1.00 11.88 88 THR A CA 1
ATOM 694 C C . THR A 1 105 ? 27.599 22.700 35.963 1.00 11.61 88 THR A C 1
ATOM 695 O O . THR A 1 105 ? 27.355 22.303 37.105 1.00 11.15 88 THR A O 1
ATOM 699 N N . LEU A 1 106 ? 28.384 23.758 35.723 1.00 11.16 89 LEU A N 1
ATOM 700 C CA . LEU A 1 106 ? 29.030 24.423 36.832 1.00 10.56 89 LEU A CA 1
ATOM 701 C C . LEU A 1 106 ? 27.996 25.112 37.736 1.00 12.27 89 LEU A C 1
ATOM 702 O O . LEU A 1 106 ? 28.158 25.070 38.939 1.00 10.36 89 LEU A O 1
ATOM 707 N N . ARG A 1 107 ? 26.971 25.775 37.181 1.00 13.73 90 ARG A N 1
ATOM 708 C CA . ARG A 1 107 ? 25.892 26.333 38.048 1.00 16.47 90 ARG A CA 1
ATOM 709 C C . ARG A 1 107 ? 25.267 25.229 38.884 1.00 16.31 90 ARG A C 1
ATOM 710 O O . ARG A 1 107 ? 25.060 25.408 40.054 1.00 16.59 90 ARG A O 1
ATOM 718 N N . GLU A 1 108 ? 24.978 24.083 38.262 1.00 16.82 91 GLU A N 1
ATOM 719 C CA . GLU A 1 108 ? 24.398 22.935 38.934 1.00 16.59 91 GLU A CA 1
ATOM 720 C C . GLU A 1 108 ? 25.243 22.543 40.120 1.00 17.43 91 GLU A C 1
ATOM 721 O O . GLU A 1 108 ? 24.720 22.378 41.222 1.00 18.64 91 GLU A O 1
ATOM 727 N N . VAL A 1 109 ? 26.542 22.362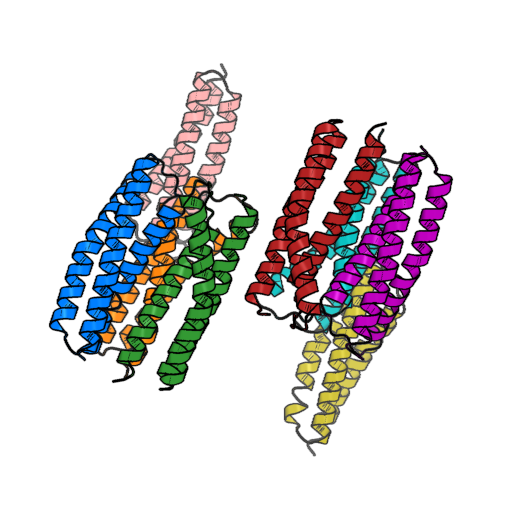 39.934 1.00 17.60 92 VAL A N 1
ATOM 728 C CA . VAL A 1 109 ? 27.346 22.209 41.127 1.00 17.29 92 VAL A CA 1
ATOM 729 C C . VAL A 1 109 ? 27.525 23.606 41.625 1.00 19.70 92 VAL A C 1
ATOM 730 O O . VAL A 1 109 ? 27.915 24.503 40.892 1.00 22.04 92 VAL A O 1
ATOM 734 N N . ALA A 1 110 ? 27.207 23.874 42.853 1.00 19.98 93 ALA A N 1
ATOM 735 C CA . ALA A 1 110 ? 27.191 25.300 43.204 1.00 20.43 93 ALA A CA 1
ATOM 736 C C . ALA A 1 110 ? 25.862 25.500 43.771 1.00 20.91 93 ALA A C 1
ATOM 737 O O . ALA A 1 110 ? 25.780 25.883 44.917 1.00 20.85 93 ALA A O 1
ATOM 739 N N . ILE A 1 111 ? 24.810 25.168 43.004 1.00 21.37 94 ILE A N 1
ATOM 740 C CA . ILE A 1 111 ? 23.494 25.101 43.619 1.00 20.63 94 ILE A CA 1
ATOM 741 C C . ILE A 1 111 ? 23.612 24.068 44.745 1.00 20.70 94 ILE A C 1
ATOM 742 O O . ILE A 1 111 ? 23.197 24.330 45.861 1.00 20.27 94 ILE A O 1
ATOM 747 N N . GLU A 1 112 ? 24.235 22.925 44.459 1.00 20.69 95 GLU A N 1
ATOM 748 C CA . GLU A 1 112 ? 24.388 21.882 45.461 1.00 21.77 95 GLU A CA 1
ATOM 749 C C . GLU A 1 112 ? 25.376 22.315 46.540 1.00 22.66 95 GLU A C 1
ATOM 750 O O . GLU A 1 112 ? 25.200 22.084 47.729 1.00 22.61 95 GLU A O 1
ATOM 756 N N . MET A 1 113 ? 26.396 23.016 46.123 1.00 24.08 96 MET A N 1
ATOM 757 C CA . MET A 1 113 ? 27.461 23.293 47.024 1.00 25.50 96 MET A CA 1
ATOM 758 C C . MET A 1 113 ? 27.078 24.349 48.008 1.00 25.89 96 MET A C 1
ATOM 759 O O . MET A 1 113 ? 27.539 24.342 49.141 1.00 25.42 96 MET A O 1
ATOM 764 N N . LEU A 1 114 ? 26.230 25.257 47.552 1.00 27.29 97 LEU A N 1
ATOM 765 C CA . LEU A 1 114 ? 25.583 26.236 48.396 1.00 29.19 97 LEU A CA 1
ATOM 766 C C . LEU A 1 114 ? 24.777 25.476 49.447 1.00 30.76 97 LEU A C 1
ATOM 767 O O . LEU A 1 114 ? 24.965 25.714 50.643 1.00 31.87 97 LEU A O 1
ATOM 772 N N . GLU A 1 115 ? 23.941 24.527 49.029 1.00 31.79 98 GLU A N 1
ATOM 773 C CA . GLU A 1 115 ? 23.268 23.682 50.005 1.00 33.54 98 GLU A CA 1
ATOM 774 C C . GLU A 1 115 ? 24.200 23.114 51.088 1.00 34.47 98 GLU A C 1
ATOM 775 O O . GLU A 1 115 ? 23.928 23.286 52.268 1.00 35.47 98 GLU A O 1
ATOM 781 N N . LEU A 1 116 ? 25.300 22.468 50.686 1.00 35.64 99 LEU A N 1
ATOM 782 C CA . LEU A 1 116 ? 26.327 21.918 51.612 1.00 36.17 99 LEU A CA 1
ATOM 783 C C . LEU A 1 116 ? 26.989 22.993 52.451 1.00 36.90 99 LEU A C 1
ATOM 784 O O . LEU A 1 116 ? 27.354 22.754 53.584 1.00 37.13 99 LEU A O 1
ATOM 789 N N . TYR A 1 117 ? 27.174 24.180 51.895 1.00 38.03 100 TYR A N 1
ATOM 790 C CA . TYR A 1 117 ? 27.827 25.206 52.673 1.00 39.23 100 TYR A CA 1
ATOM 791 C C . TYR A 1 117 ? 27.019 25.477 53.904 1.00 40.37 100 TYR A C 1
ATOM 792 O O . TYR A 1 117 ? 27.592 25.643 54.976 1.00 41.36 100 TYR A O 1
ATOM 801 N N . LYS A 1 118 ? 25.697 25.481 53.735 1.00 41.13 101 LYS A N 1
ATOM 802 C CA . LYS A 1 118 ? 24.736 25.745 54.803 1.00 42.19 101 LYS A CA 1
ATOM 803 C C . LYS A 1 118 ? 24.736 24.658 55.905 1.00 43.75 101 LYS A C 1
ATOM 804 O O . LYS A 1 118 ? 24.870 25.002 57.088 1.00 44.18 101 LYS A O 1
ATOM 810 N N . LYS A 1 119 ? 24.614 23.374 55.515 1.00 44.74 102 LYS A N 1
ATOM 811 C CA . LYS A 1 119 ? 24.598 22.198 56.443 1.00 45.66 102 LYS A CA 1
ATOM 812 C C . LYS A 1 119 ? 25.722 22.128 57.499 1.00 45.92 102 LYS A C 1
ATOM 813 O O . LYS A 1 119 ? 26.573 23.019 57.630 1.00 46.18 102 LYS A O 1
ATOM 819 N N . MET B 1 18 ? 22.590 4.574 8.445 1.00 53.11 1 MET B N 1
ATOM 820 C CA . MET B 1 18 ? 23.563 4.848 7.354 1.00 52.83 1 MET B CA 1
ATOM 821 C C . MET B 1 18 ? 23.053 6.068 6.541 1.00 51.24 1 MET B C 1
ATOM 822 O O . MET B 1 18 ? 21.897 6.092 6.091 1.00 50.97 1 MET B O 1
ATOM 827 N N . ASN B 1 19 ? 23.861 7.126 6.474 1.00 49.14 2 ASN B N 1
ATOM 828 C CA . ASN B 1 19 ? 24.834 7.386 7.503 1.00 47.21 2 ASN B CA 1
ATOM 829 C C . ASN B 1 19 ? 24.190 8.440 8.352 1.00 45.99 2 ASN B C 1
ATOM 830 O O . ASN B 1 19 ? 24.249 8.384 9.579 1.00 45.98 2 ASN B O 1
ATOM 835 N N . THR B 1 20 ? 23.525 9.381 7.691 1.00 43.97 3 THR B N 1
ATOM 836 C CA . THR B 1 20 ? 22.976 10.529 8.374 1.00 42.59 3 THR B CA 1
ATOM 837 C C . THR B 1 20 ? 21.877 10.148 9.384 1.00 41.46 3 THR B C 1
ATOM 838 O O . THR B 1 20 ? 21.750 10.775 10.434 1.00 41.67 3 THR B O 1
ATOM 842 N N . GLU B 1 21 ? 21.139 9.088 9.078 1.00 39.56 4 GLU B N 1
ATOM 843 C CA . GLU B 1 21 ? 20.074 8.571 9.935 1.00 37.91 4 GLU B CA 1
ATOM 844 C C . GLU B 1 21 ? 20.664 7.821 11.118 1.00 35.93 4 GLU B C 1
ATOM 845 O O . GLU B 1 21 ? 20.195 7.945 12.255 1.00 35.15 4 GLU B O 1
ATOM 851 N N . GLU B 1 22 ? 21.683 7.025 10.817 1.00 34.29 5 GLU B N 1
ATOM 852 C CA . GLU B 1 22 ? 22.436 6.252 11.788 1.00 33.12 5 GLU B CA 1
ATOM 853 C C . GLU B 1 22 ? 23.066 7.159 12.847 1.00 31.48 5 GLU B C 1
ATOM 854 O O . GLU B 1 22 ? 23.051 6.805 14.027 1.00 31.85 5 GLU B O 1
ATOM 860 N N . LEU B 1 23 ? 23.603 8.312 12.430 1.00 29.24 6 LEU B N 1
ATOM 861 C CA . LEU B 1 23 ? 24.276 9.262 13.330 1.00 27.71 6 LEU B CA 1
ATOM 862 C C . LEU B 1 23 ? 23.267 10.028 14.144 1.00 26.43 6 LEU B C 1
ATOM 863 O O . LEU B 1 23 ? 23.543 10.448 15.257 1.00 25.94 6 LEU B O 1
ATOM 868 N N . GLN B 1 24 ? 22.096 10.221 13.557 1.00 25.53 7 GLN B N 1
ATOM 869 C CA . GLN B 1 24 ? 20.999 10.788 14.275 1.00 25.71 7 GLN B CA 1
ATOM 870 C C . GLN B 1 24 ? 20.555 9.805 15.363 1.00 24.75 7 GLN B C 1
ATOM 871 O O . GLN B 1 24 ? 20.246 10.223 16.486 1.00 24.66 7 GLN B O 1
ATOM 877 N N . VAL B 1 25 ? 20.566 8.509 15.053 1.00 23.41 8 VAL B N 1
ATOM 878 C CA . VAL B 1 25 ? 20.162 7.514 16.053 1.00 22.38 8 VAL B CA 1
ATOM 879 C C . VAL B 1 25 ? 21.215 7.477 17.159 1.00 21.58 8 VAL B C 1
ATOM 880 O O . VAL B 1 25 ? 20.885 7.530 18.322 1.00 21.93 8 VAL B O 1
ATOM 884 N N . ALA B 1 26 ? 22.475 7.432 16.787 1.00 21.16 9 ALA B N 1
ATOM 885 C CA . ALA B 1 26 ? 23.575 7.486 17.754 1.00 21.22 9 ALA B CA 1
ATOM 886 C C . ALA B 1 26 ? 23.448 8.751 18.652 1.00 21.97 9 ALA B C 1
ATOM 887 O O . ALA B 1 26 ? 23.297 8.659 19.863 1.00 20.87 9 ALA B O 1
ATOM 889 N N . ALA B 1 27 ? 23.452 9.933 18.048 1.00 23.19 10 ALA B N 1
ATOM 890 C CA . ALA B 1 27 ? 23.191 11.136 18.805 1.00 25.04 10 ALA B CA 1
ATOM 891 C C . ALA B 1 27 ? 22.046 10.939 19.806 1.00 26.45 10 ALA B C 1
ATOM 892 O O . ALA B 1 27 ? 22.269 11.081 21.008 1.00 28.26 10 ALA B O 1
ATOM 894 N N . PHE B 1 28 ? 20.842 10.597 19.347 1.00 27.35 11 PHE B N 1
ATOM 895 C CA . PHE B 1 28 ? 19.697 10.391 20.273 1.00 28.09 11 PHE B CA 1
ATOM 896 C C . PHE B 1 28 ? 19.891 9.325 21.355 1.00 26.82 11 PHE B C 1
ATOM 897 O O . PHE B 1 28 ? 19.453 9.531 22.514 1.00 26.95 11 PHE B O 1
ATOM 905 N N . GLU B 1 29 ? 20.530 8.216 21.000 1.00 24.56 12 GLU B N 1
ATOM 906 C CA . GLU B 1 29 ? 20.934 7.246 22.015 1.00 24.63 12 GLU B CA 1
ATOM 907 C C . GLU B 1 29 ? 21.776 7.874 23.155 1.00 23.53 12 GLU B C 1
ATOM 908 O O . GLU B 1 29 ? 21.468 7.709 24.329 1.00 24.68 12 GLU B O 1
ATOM 914 N N . ILE B 1 30 ? 22.817 8.608 22.813 1.00 21.93 13 ILE B N 1
ATOM 915 C CA . ILE B 1 30 ? 23.601 9.323 23.810 1.00 20.27 13 ILE B CA 1
ATOM 916 C C . ILE B 1 30 ? 22.730 10.300 24.627 1.00 20.00 13 ILE B C 1
ATOM 917 O O . ILE B 1 30 ? 22.739 10.238 25.845 1.00 19.30 13 ILE B O 1
ATOM 922 N N . ILE B 1 31 ? 21.954 11.165 23.963 1.00 19.38 14 ILE B N 1
ATOM 923 C CA . ILE B 1 31 ? 21.117 12.154 24.651 1.00 19.40 14 ILE B CA 1
ATOM 924 C C . ILE B 1 31 ? 20.061 11.501 25.563 1.00 19.71 14 ILE B C 1
ATOM 925 O O . ILE B 1 31 ? 19.955 11.853 26.742 1.00 19.43 14 ILE B O 1
ATOM 930 N N . LEU B 1 32 ? 19.258 10.579 25.042 1.00 19.72 15 LEU B N 1
ATOM 931 C CA . LEU B 1 32 ? 18.258 9.951 25.929 1.00 21.10 15 LEU B CA 1
ATOM 932 C C . LEU B 1 32 ? 18.947 9.364 27.127 1.00 20.30 15 LEU B C 1
ATOM 933 O O . LEU B 1 32 ? 18.517 9.527 28.265 1.00 19.96 15 LEU B O 1
ATOM 938 N N . ASN B 1 33 ? 20.014 8.629 26.882 1.00 20.04 16 ASN B N 1
ATOM 939 C CA . ASN B 1 33 ? 20.567 7.926 27.997 1.00 20.20 16 ASN B CA 1
ATOM 940 C C . ASN B 1 33 ? 21.288 8.864 28.953 1.00 20.73 16 ASN B C 1
ATOM 941 O O . ASN B 1 33 ? 21.143 8.737 30.194 1.00 21.29 16 ASN B O 1
ATOM 946 N N . SER B 1 34 ? 21.974 9.869 28.406 1.00 19.17 17 SER B N 1
ATOM 947 C CA . SER B 1 34 ? 22.619 10.809 29.286 1.00 19.42 17 SER B CA 1
ATOM 948 C C . SER B 1 34 ? 21.655 11.626 30.156 1.00 18.28 17 SER B C 1
ATOM 949 O O . SER B 1 34 ? 21.937 11.872 31.341 1.00 16.23 17 SER B O 1
ATOM 952 N N . GLY B 1 35 ? 20.508 11.994 29.564 1.00 18.26 18 GLY B N 1
ATOM 953 C CA . GLY B 1 35 ? 19.492 12.819 30.229 1.00 18.09 18 GLY B CA 1
ATOM 954 C C . GLY B 1 35 ? 18.927 12.005 31.363 1.00 19.36 18 GLY B C 1
ATOM 955 O O . GLY B 1 35 ? 18.589 12.523 32.458 1.00 19.46 18 GLY B O 1
ATOM 956 N N . ASN B 1 36 ? 18.806 10.711 31.113 1.00 19.67 19 ASN B N 1
ATOM 957 C CA . ASN B 1 36 ? 18.369 9.834 32.181 1.00 20.77 19 ASN B CA 1
ATOM 958 C C . ASN B 1 36 ? 19.393 9.824 33.342 1.00 19.69 19 ASN B C 1
ATOM 959 O O . ASN B 1 36 ? 19.031 9.984 34.510 1.00 20.01 19 ASN B O 1
ATOM 964 N N . ALA B 1 37 ? 20.661 9.692 32.985 1.00 18.66 20 ALA B N 1
ATOM 965 C CA . ALA B 1 37 ? 21.731 9.639 33.957 1.00 18.16 20 ALA B CA 1
ATOM 966 C C . ALA B 1 37 ? 21.672 10.934 34.743 1.00 18.48 20 ALA B C 1
ATOM 967 O O . ALA B 1 37 ? 21.758 10.927 35.980 1.00 18.22 20 ALA B O 1
ATOM 969 N N . ARG B 1 38 ? 21.471 12.052 34.029 1.00 18.20 21 ARG B N 1
ATOM 970 C CA . ARG B 1 38 ? 21.549 13.347 34.680 1.00 17.96 21 ARG B CA 1
ATOM 971 C C . ARG B 1 38 ? 20.505 13.536 35.797 1.00 18.44 21 ARG B C 1
ATOM 972 O O . ARG B 1 38 ? 20.841 14.031 36.869 1.00 19.16 21 ARG B O 1
ATOM 980 N N . SER B 1 39 ? 19.244 13.180 35.590 1.00 18.53 22 SER B N 1
ATOM 981 C CA . SER B 1 39 ? 18.270 13.393 36.707 1.00 19.23 22 SER B CA 1
ATOM 982 C C . SER B 1 39 ? 18.397 12.321 37.747 1.00 18.66 22 SER B C 1
ATOM 983 O O . SER B 1 39 ? 17.906 12.468 38.870 1.00 18.34 22 SER B O 1
ATOM 986 N N . ILE B 1 40 ? 19.044 11.226 37.374 1.00 18.59 23 ILE B N 1
ATOM 987 C CA . ILE B 1 40 ? 19.351 10.274 38.394 1.00 19.86 23 ILE B CA 1
ATOM 988 C C . ILE B 1 40 ? 20.449 10.871 39.289 1.00 20.01 23 ILE B C 1
ATOM 989 O O . ILE B 1 40 ? 20.301 10.850 40.522 1.00 21.05 23 ILE B O 1
ATOM 994 N N . VAL B 1 41 ? 21.506 11.462 38.695 1.00 19.24 24 VAL B N 1
ATOM 995 C CA . VAL B 1 41 ? 22.469 12.244 39.486 1.00 18.04 24 VAL B CA 1
ATOM 996 C C . VAL B 1 41 ? 21.766 13.354 40.289 1.00 18.53 24 VAL B C 1
ATOM 997 O O . VAL B 1 41 ? 22.167 13.666 41.404 1.00 18.92 24 VAL B O 1
ATOM 1001 N N . HIS B 1 42 ? 20.699 13.939 39.762 1.00 18.80 25 HIS B N 1
ATOM 1002 C CA . HIS B 1 42 ? 20.012 14.961 40.551 1.00 20.03 25 HIS B CA 1
ATOM 1003 C C . HIS B 1 42 ? 19.215 14.387 41.733 1.00 21.27 25 HIS B C 1
ATOM 1004 O O . HIS B 1 42 ? 19.226 14.960 42.850 1.00 21.28 25 HIS B O 1
ATOM 1011 N N . GLU B 1 43 ? 18.570 13.241 41.502 1.00 22.59 26 GLU B N 1
ATOM 1012 C CA . GLU B 1 43 ? 17.996 12.407 42.594 1.00 23.85 26 GLU B CA 1
ATOM 1013 C C . GLU B 1 43 ? 19.029 12.149 43.692 1.00 23.70 26 GLU B C 1
ATOM 1014 O O . GLU B 1 43 ? 18.748 12.340 44.901 1.00 24.07 26 GLU B O 1
ATOM 1020 N N . ALA B 1 44 ? 20.232 11.738 43.286 1.00 23.58 27 ALA B N 1
ATOM 1021 C CA . ALA B 1 44 ? 21.307 11.529 44.270 1.00 23.75 27 ALA B CA 1
ATOM 1022 C C . ALA B 1 44 ? 21.603 12.822 45.014 1.00 23.89 27 ALA B C 1
ATOM 1023 O O . ALA B 1 44 ? 21.612 12.823 46.224 1.00 24.01 27 ALA B O 1
ATOM 1025 N N . PHE B 1 45 ? 21.794 13.934 44.323 1.00 24.46 28 PHE B N 1
ATOM 1026 C CA . PHE B 1 45 ? 21.921 15.210 45.066 1.00 25.61 28 PHE B CA 1
ATOM 1027 C C . PHE B 1 45 ? 20.759 15.472 46.067 1.00 27.00 28 PHE B C 1
ATOM 1028 O O . PHE B 1 45 ? 20.965 15.886 47.217 1.00 26.55 28 PHE B O 1
ATOM 1036 N N . ASP B 1 46 ? 19.533 15.233 45.619 1.00 28.95 29 ASP B N 1
ATOM 1037 C CA . ASP B 1 46 ? 18.355 15.377 46.488 1.00 30.52 29 ASP B CA 1
ATOM 1038 C C . ASP B 1 46 ? 18.484 14.498 47.741 1.00 31.22 29 ASP B C 1
ATOM 1039 O O . ASP B 1 46 ? 18.134 14.920 48.855 1.00 31.31 29 ASP B O 1
ATOM 1044 N N . ALA B 1 47 ? 19.037 13.299 47.585 1.00 32.21 30 ALA B N 1
ATOM 1045 C CA . ALA B 1 47 ? 19.146 12.405 48.744 1.00 32.91 30 ALA B CA 1
ATOM 1046 C C . ALA B 1 47 ? 20.166 12.904 49.720 1.00 34.12 30 ALA B C 1
ATOM 1047 O O . ALA B 1 47 ? 19.847 13.131 50.872 1.00 34.52 30 ALA B O 1
ATOM 1049 N N . MET B 1 48 ? 21.388 13.137 49.270 1.00 36.06 31 MET B N 1
ATOM 1050 C CA . MET B 1 48 ? 22.380 13.681 50.186 1.00 37.67 31 MET B CA 1
ATOM 1051 C C . MET B 1 48 ? 21.869 14.966 50.856 1.00 38.65 31 MET B C 1
ATOM 1052 O O . MET B 1 48 ? 22.113 15.204 52.028 1.00 38.72 31 MET B O 1
ATOM 1057 N N . ARG B 1 49 ? 21.107 15.768 50.132 1.00 40.58 32 ARG B N 1
ATOM 1058 C CA . ARG B 1 49 ? 20.459 16.896 50.765 1.00 42.80 32 ARG B CA 1
ATOM 1059 C C . ARG B 1 49 ? 19.666 16.446 52.015 1.00 44.22 32 ARG B C 1
ATOM 1060 O O . ARG B 1 49 ? 19.747 17.092 53.064 1.00 44.42 32 ARG B O 1
ATOM 1068 N N . GLU B 1 50 ? 18.910 15.351 51.897 1.00 45.52 33 GLU B N 1
ATOM 1069 C CA . GLU B 1 50 ? 18.138 14.785 53.029 1.00 46.70 33 GLU B CA 1
ATOM 1070 C C . GLU B 1 50 ? 18.906 13.819 53.983 1.00 46.64 33 GLU B C 1
ATOM 1071 O O . GLU B 1 50 ? 18.284 12.983 54.660 1.00 46.81 33 GLU B O 1
ATOM 1077 N N . LYS B 1 51 ? 20.239 13.946 54.054 1.00 46.27 34 LYS B N 1
ATOM 1078 C CA . LYS B 1 51 ? 21.096 13.088 54.916 1.00 46.39 34 LYS B CA 1
ATOM 1079 C C . LYS B 1 51 ? 20.992 11.564 54.598 1.00 45.49 34 LYS B C 1
ATOM 1080 O O . LYS B 1 51 ? 21.613 10.712 55.255 1.00 45.85 34 LYS B O 1
ATOM 1086 N N . ASN B 1 52 ? 20.218 11.233 53.577 1.00 43.93 35 ASN B N 1
ATOM 1087 C CA . ASN B 1 52 ? 20.025 9.862 53.206 1.00 42.49 35 ASN B CA 1
ATOM 1088 C C . ASN B 1 52 ? 21.121 9.405 52.239 1.00 41.66 35 ASN B C 1
ATOM 1089 O O . ASN B 1 52 ? 20.905 9.374 51.018 1.00 40.78 35 ASN B O 1
ATOM 1094 N N . TYR B 1 53 ? 22.288 9.054 52.793 1.00 40.24 36 TYR B N 1
ATOM 1095 C CA . TYR B 1 53 ? 23.431 8.675 51.981 1.00 39.70 36 TYR B CA 1
ATOM 1096 C C . TYR B 1 53 ? 23.314 7.360 51.298 1.00 38.90 36 TYR B C 1
ATOM 1097 O O . TYR B 1 53 ? 23.906 7.182 50.237 1.00 39.50 36 TYR B O 1
ATOM 1106 N N . ILE B 1 54 ? 22.572 6.427 51.875 1.00 37.54 37 ILE B N 1
ATOM 1107 C CA . ILE B 1 54 ? 22.371 5.176 51.197 1.00 36.46 37 ILE B CA 1
ATOM 1108 C C . ILE B 1 54 ? 21.660 5.444 49.861 1.00 35.23 37 ILE B C 1
ATOM 1109 O O . ILE B 1 54 ? 22.116 4.965 48.806 1.00 35.74 37 ILE B O 1
ATOM 1114 N N . LEU B 1 55 ? 20.573 6.212 49.870 1.00 33.35 38 LEU B N 1
ATOM 1115 C CA . LEU B 1 55 ? 19.835 6.457 48.613 1.00 32.24 38 LEU B CA 1
ATOM 1116 C C . LEU B 1 55 ? 20.710 7.149 47.565 1.00 31.74 38 LEU B C 1
ATOM 1117 O O . LEU B 1 55 ? 20.689 6.782 46.402 1.00 31.62 38 LEU B O 1
ATOM 1122 N N . ALA B 1 56 ? 21.471 8.154 48.014 1.00 31.43 39 ALA B N 1
ATOM 1123 C CA . ALA B 1 56 ? 22.359 8.965 47.204 1.00 30.03 39 ALA B CA 1
ATOM 1124 C C . ALA B 1 56 ? 23.402 8.095 46.552 1.00 30.61 39 ALA B C 1
ATOM 1125 O O . ALA B 1 56 ? 23.698 8.265 45.360 1.00 30.56 39 ALA B O 1
ATOM 1127 N N . GLU B 1 57 ? 23.961 7.155 47.321 1.00 30.48 40 GLU B N 1
ATOM 1128 C CA . GLU B 1 57 ? 24.955 6.269 46.772 1.00 29.80 40 GLU B CA 1
ATOM 1129 C C . GLU B 1 57 ? 24.348 5.329 45.738 1.00 29.99 40 GLU B C 1
ATOM 1130 O O . GLU B 1 57 ? 24.883 5.213 44.628 1.00 29.43 40 GLU B O 1
ATOM 1136 N N . GLN B 1 58 ? 23.243 4.659 46.065 1.00 30.04 41 GLN B N 1
ATOM 1137 C CA . GLN B 1 58 ? 22.688 3.743 45.055 1.00 30.71 41 GLN B CA 1
ATOM 1138 C C . GLN B 1 58 ? 22.225 4.452 43.772 1.00 29.43 41 GLN B C 1
ATOM 1139 O O . GLN B 1 58 ? 22.560 4.007 42.657 1.00 30.01 41 GLN B O 1
ATOM 1145 N N . LYS B 1 59 ? 21.507 5.559 43.913 1.00 28.00 42 LYS B N 1
ATOM 1146 C CA . LYS B 1 59 ? 21.238 6.433 42.763 1.00 27.20 42 LYS B CA 1
ATOM 1147 C C . LYS B 1 59 ? 22.496 6.806 41.969 1.00 26.36 42 LYS B C 1
ATOM 1148 O O . LYS B 1 59 ? 22.475 6.806 40.707 1.00 25.73 42 LYS B O 1
ATOM 1154 N N . LEU B 1 60 ? 23.593 7.081 42.684 1.00 25.23 43 LEU B N 1
ATOM 1155 C CA . LEU B 1 60 ? 24.889 7.306 42.007 1.00 25.00 43 LEU B CA 1
ATOM 1156 C C . LEU B 1 60 ? 25.321 6.163 41.161 1.00 25.96 43 LEU B C 1
ATOM 1157 O O . LEU B 1 60 ? 25.909 6.405 40.116 1.00 26.06 43 LEU B O 1
ATOM 1162 N N . GLN B 1 61 ? 25.000 4.925 41.560 1.00 27.64 44 GLN B N 1
ATOM 1163 C CA . GLN B 1 61 ? 25.295 3.786 40.682 1.00 29.73 44 GLN B CA 1
ATOM 1164 C C . GLN B 1 61 ? 24.243 3.527 39.598 1.00 29.81 44 GLN B C 1
ATOM 1165 O O . GLN B 1 61 ? 24.575 3.023 38.530 1.00 29.25 44 GLN B O 1
ATOM 1171 N N . GLU B 1 62 ? 22.980 3.857 39.864 1.00 30.70 45 GLU B N 1
ATOM 1172 C CA . GLU B 1 62 ? 21.959 3.725 38.817 1.00 31.90 45 GLU B CA 1
ATOM 1173 C C . GLU B 1 62 ? 22.302 4.674 37.684 1.00 31.61 45 GLU B C 1
ATOM 1174 O O . GLU B 1 62 ? 22.125 4.330 36.524 1.00 32.44 45 GLU B O 1
ATOM 1180 N N . ALA B 1 63 ? 22.736 5.884 38.011 1.00 30.48 46 ALA B N 1
ATOM 1181 C CA . ALA B 1 63 ? 23.117 6.796 36.962 1.00 30.24 46 ALA B CA 1
ATOM 1182 C C . ALA B 1 63 ? 24.315 6.251 36.145 1.00 30.93 46 ALA B C 1
ATOM 1183 O O . ALA B 1 63 ? 24.417 6.534 34.927 1.00 31.16 46 ALA B O 1
ATOM 1185 N N . ASN B 1 64 ? 25.226 5.501 36.788 1.00 30.24 47 ASN B N 1
ATOM 1186 C CA . ASN B 1 64 ? 26.297 4.842 36.045 1.00 30.92 47 ASN B CA 1
ATOM 1187 C C . ASN B 1 64 ? 25.788 3.881 35.006 1.00 31.07 47 ASN B C 1
ATOM 1188 O O . ASN B 1 64 ? 26.233 3.883 33.846 1.00 31.11 47 ASN B O 1
ATOM 1193 N N . ASP B 1 65 ? 24.867 3.034 35.456 1.00 30.88 48 ASP B N 1
ATOM 1194 C CA . ASP B 1 65 ? 24.223 2.056 34.600 1.00 31.00 48 ASP B CA 1
ATOM 1195 C C . ASP B 1 65 ? 23.775 2.739 33.333 1.00 30.17 48 ASP B C 1
ATOM 1196 O O . ASP B 1 65 ? 24.121 2.318 32.236 1.00 29.57 48 ASP B O 1
ATOM 1201 N N . GLU B 1 66 ? 23.020 3.814 33.499 1.00 29.62 49 GLU B N 1
ATOM 1202 C CA . GLU B 1 66 ? 22.519 4.515 32.365 1.00 30.19 49 GLU B CA 1
ATOM 1203 C C . GLU B 1 66 ? 23.657 5.107 31.599 1.00 30.82 49 GLU B C 1
ATOM 1204 O O . GLU B 1 66 ? 23.772 4.886 30.394 1.00 32.02 49 GLU B O 1
ATOM 1210 N N . LEU B 1 67 ? 24.546 5.795 32.305 1.00 31.06 50 LEU B N 1
ATOM 1211 C CA . LEU B 1 67 ? 25.512 6.647 31.644 1.00 30.65 50 LEU B CA 1
ATOM 1212 C C . LEU B 1 67 ? 26.369 5.836 30.704 1.00 31.12 50 LEU B C 1
ATOM 1213 O O . LEU B 1 67 ? 26.619 6.289 29.593 1.00 32.10 50 LEU B O 1
ATOM 1218 N N . LEU B 1 68 ? 26.753 4.610 31.059 1.00 30.92 51 LEU B N 1
ATOM 1219 C CA . LEU B 1 68 ? 27.612 3.875 30.108 1.00 30.44 51 LEU B CA 1
ATOM 1220 C C . LEU B 1 68 ? 26.932 3.417 28.837 1.00 29.86 51 LEU B C 1
ATOM 1221 O O . LEU B 1 68 ? 27.611 3.151 27.835 1.00 29.87 51 LEU B O 1
ATOM 1226 N N . LYS B 1 69 ? 25.607 3.321 28.847 1.00 29.06 52 LYS B N 1
ATOM 1227 C CA . LYS B 1 69 ? 24.914 3.029 27.592 1.00 28.81 52 LYS B CA 1
ATOM 1228 C C . LYS B 1 69 ? 25.269 4.144 26.625 1.00 28.20 52 LYS B C 1
ATOM 1229 O O . LYS B 1 69 ? 25.686 3.881 25.489 1.00 28.04 52 LYS B O 1
ATOM 1235 N N . ALA B 1 70 ? 25.149 5.391 27.105 1.00 27.44 53 ALA B N 1
ATOM 1236 C CA . ALA B 1 70 ? 25.587 6.568 26.336 1.00 26.63 53 ALA B CA 1
ATOM 1237 C C . ALA B 1 70 ? 27.105 6.528 26.030 1.00 26.55 53 ALA B C 1
ATOM 1238 O O . ALA B 1 70 ? 27.493 6.582 24.884 1.00 25.65 53 ALA B O 1
ATOM 1240 N N . HIS B 1 71 ? 27.950 6.401 27.053 1.00 27.01 54 HIS B N 1
ATOM 1241 C CA . HIS B 1 71 ? 29.396 6.206 26.831 1.00 28.36 54 HIS B CA 1
ATOM 1242 C C . HIS B 1 71 ? 29.745 5.242 25.710 1.00 26.91 54 HIS B C 1
ATOM 1243 O O . HIS B 1 71 ? 30.408 5.635 24.759 1.00 26.53 54 HIS B O 1
ATOM 1250 N N . GLN B 1 72 ? 29.277 4.000 25.799 1.00 26.85 55 GLN B N 1
ATOM 1251 C CA . GLN B 1 72 ? 29.467 3.015 24.712 1.00 26.03 55 GLN B CA 1
ATOM 1252 C C . GLN B 1 72 ? 28.974 3.565 23.385 1.00 25.06 55 GLN B C 1
ATOM 1253 O O . GLN B 1 72 ? 29.610 3.365 22.353 1.00 24.75 55 GLN B O 1
ATOM 1259 N N . ALA B 1 73 ? 27.864 4.285 23.376 1.00 24.88 56 ALA B N 1
ATOM 1260 C CA . ALA B 1 73 ? 27.418 4.819 22.069 1.00 25.78 56 ALA B CA 1
ATOM 1261 C C . ALA B 1 73 ? 28.522 5.680 21.498 1.00 25.51 56 ALA B C 1
ATOM 1262 O O . ALA B 1 73 ? 28.896 5.508 20.350 1.00 25.47 56 ALA B O 1
ATOM 1264 N N . GLN B 1 74 ? 29.050 6.582 22.333 1.00 25.92 57 GLN B N 1
ATOM 1265 C CA . GLN B 1 74 ? 30.138 7.484 21.945 1.00 25.74 57 GLN B CA 1
ATOM 1266 C C . GLN B 1 74 ? 31.369 6.707 21.532 1.00 26.32 57 GLN B C 1
ATOM 1267 O O . GLN B 1 74 ? 31.965 6.972 20.486 1.00 26.07 57 GLN B O 1
ATOM 1273 N N . THR B 1 75 ? 31.757 5.744 22.352 1.00 27.65 58 THR B N 1
ATOM 1274 C CA . THR B 1 75 ? 32.927 4.936 22.034 1.00 28.58 58 THR B CA 1
ATOM 1275 C C . THR B 1 75 ? 32.798 4.278 20.648 1.00 29.71 58 THR B C 1
ATOM 1276 O O . THR B 1 75 ? 33.738 4.347 19.816 1.00 30.32 58 THR B O 1
ATOM 1280 N N . ASP B 1 76 ? 31.637 3.697 20.369 1.00 30.26 59 ASP B N 1
ATOM 1281 C CA . ASP B 1 76 ? 31.439 3.012 19.071 1.00 31.90 59 ASP B CA 1
ATOM 1282 C C . ASP B 1 76 ? 31.586 3.969 17.911 1.00 32.12 59 ASP B C 1
ATOM 1283 O O . ASP B 1 76 ? 32.160 3.642 16.866 1.00 32.34 59 ASP B O 1
ATOM 1288 N N . LEU B 1 77 ? 31.104 5.177 18.143 1.00 32.58 60 LEU B N 1
ATOM 1289 C CA . LEU B 1 77 ? 31.240 6.281 17.204 1.00 33.00 60 LEU B CA 1
ATOM 1290 C C . LEU B 1 77 ? 32.696 6.708 17.045 1.00 32.43 60 LEU B C 1
ATOM 1291 O O . LEU B 1 77 ? 33.159 6.944 15.928 1.00 32.00 60 LEU B O 1
ATOM 1296 N N . LEU B 1 78 ? 33.423 6.794 18.159 1.00 32.48 61 LEU B N 1
ATOM 1297 C CA . LEU B 1 78 ? 34.854 7.120 18.108 1.00 32.26 61 LEU B CA 1
ATOM 1298 C C . LEU B 1 78 ? 35.664 6.016 17.398 1.00 33.05 61 LEU B C 1
ATOM 1299 O O . LEU B 1 78 ? 36.551 6.310 16.579 1.00 31.91 61 LEU B O 1
ATOM 1304 N N . GLN B 1 79 ? 35.330 4.758 17.707 1.00 34.17 62 GLN B N 1
ATOM 1305 C CA . GLN B 1 79 ? 35.902 3.598 17.010 1.00 35.95 62 GLN B CA 1
ATOM 1306 C C . GLN B 1 79 ? 35.693 3.583 15.498 1.00 36.17 62 GLN B C 1
ATOM 1307 O O . GLN B 1 79 ? 36.627 3.268 14.765 1.00 36.51 62 GLN B O 1
ATOM 1313 N N . GLU B 1 80 ? 34.488 3.899 15.026 1.00 35.87 63 GLU B N 1
ATOM 1314 C CA . GLU B 1 80 ? 34.248 3.967 13.582 1.00 36.48 63 GLU B CA 1
ATOM 1315 C C . GLU B 1 80 ? 35.129 5.018 12.883 1.00 35.86 63 GLU B C 1
ATOM 1316 O O . GLU B 1 80 ? 35.648 4.787 11.799 1.00 36.66 63 GLU B O 1
ATOM 1322 N N . TYR B 1 81 ? 35.278 6.172 13.509 1.00 34.83 64 TYR B N 1
ATOM 1323 C CA . TYR B 1 81 ? 36.102 7.231 13.002 1.00 34.36 64 TYR B CA 1
ATOM 1324 C C . TYR B 1 81 ? 37.544 6.788 12.942 1.00 34.97 64 TYR B C 1
ATOM 1325 O O . TYR B 1 81 ? 38.189 6.922 11.903 1.00 35.04 64 TYR B O 1
ATOM 1334 N N . ALA B 1 82 ? 38.065 6.312 14.067 1.00 36.02 65 ALA B N 1
ATOM 1335 C CA . ALA B 1 82 ? 39.366 5.657 14.069 1.00 37.92 65 ALA B CA 1
ATOM 1336 C C . ALA B 1 82 ? 39.143 4.322 13.365 1.00 38.81 65 ALA B C 1
ATOM 1337 O O . ALA B 1 82 ? 38.636 3.401 13.960 1.00 39.98 65 ALA B O 1
ATOM 1339 N N . SER B 1 83 ? 39.431 4.263 12.074 1.00 39.85 66 SER B N 1
ATOM 1340 C CA . SER B 1 83 ? 39.308 3.048 11.240 1.00 41.06 66 SER B CA 1
ATOM 1341 C C . SER B 1 83 ? 38.932 3.502 9.864 1.00 41.19 66 SER B C 1
ATOM 1342 O O . SER B 1 83 ? 39.178 2.802 8.889 1.00 41.51 66 SER B O 1
ATOM 1345 N N . GLY B 1 84 ? 38.328 4.686 9.794 1.00 41.35 67 GLY B N 1
ATOM 1346 C CA . GLY B 1 84 ? 38.324 5.441 8.548 1.00 41.15 67 GLY B CA 1
ATOM 1347 C C . GLY B 1 84 ? 36.997 5.839 7.972 1.00 40.99 67 GLY B C 1
ATOM 1348 O O . GLY B 1 84 ? 36.943 6.683 7.074 1.00 41.37 67 GLY B O 1
ATOM 1349 N N . THR B 1 85 ? 35.928 5.247 8.488 1.00 40.93 68 THR B N 1
ATOM 1350 C CA . THR B 1 85 ? 34.575 5.565 8.021 1.00 41.02 68 THR B CA 1
ATOM 1351 C C . THR B 1 85 ? 34.202 7.025 8.381 1.00 40.48 68 THR B C 1
ATOM 1352 O O . THR B 1 85 ? 34.298 7.439 9.530 1.00 40.36 68 THR B O 1
ATOM 1356 N N . GLU B 1 86 ? 33.833 7.821 7.385 1.00 39.64 69 GLU B N 1
ATOM 1357 C CA . GLU B 1 86 ? 33.681 9.247 7.632 1.00 38.69 69 GLU B CA 1
ATOM 1358 C C . GLU B 1 86 ? 32.409 9.586 8.367 1.00 36.99 69 GLU B C 1
ATOM 1359 O O . GLU B 1 86 ? 31.329 9.073 8.050 1.00 37.09 69 GLU B O 1
ATOM 1365 N N . ILE B 1 87 ? 32.568 10.439 9.376 1.00 34.43 70 ILE B N 1
ATOM 1366 C CA . ILE B 1 87 ? 31.477 10.844 10.241 1.00 31.84 70 ILE B CA 1
ATOM 1367 C C . ILE B 1 87 ? 31.331 12.351 10.160 1.00 30.87 70 ILE B C 1
ATOM 1368 O O . ILE B 1 87 ? 32.197 13.097 10.582 1.00 30.99 70 ILE B O 1
ATOM 1373 N N . LYS B 1 88 ? 30.232 12.794 9.587 1.00 29.75 71 LYS B N 1
ATOM 1374 C CA . LYS B 1 88 ? 30.020 14.195 9.373 1.00 28.76 71 LYS B CA 1
ATOM 1375 C C . LYS B 1 88 ? 29.212 14.694 10.563 1.00 28.05 71 LYS B C 1
ATOM 1376 O O . LYS B 1 88 ? 28.075 14.213 10.833 1.00 27.04 71 LYS B O 1
ATOM 1382 N N . ILE B 1 89 ? 29.814 15.654 11.259 1.00 26.68 72 ILE B N 1
ATOM 1383 C CA . ILE B 1 89 ? 29.363 16.025 12.584 1.00 25.98 72 ILE B CA 1
ATOM 1384 C C . ILE B 1 89 ? 27.878 16.388 12.680 1.00 26.69 72 ILE B C 1
ATOM 1385 O O . ILE B 1 89 ? 27.027 15.459 12.851 1.00 27.96 72 ILE B O 1
ATOM 1390 N N . GLU B 1 90 ? 27.511 17.652 12.565 1.00 25.00 73 GLU B N 1
ATOM 1391 C CA . GLU B 1 90 ? 26.134 17.907 12.873 1.00 24.41 73 GLU B CA 1
ATOM 1392 C C . GLU B 1 90 ? 25.927 18.330 14.318 1.00 23.22 73 GLU B C 1
ATOM 1393 O O . GLU B 1 90 ? 26.383 17.669 15.258 1.00 23.56 73 GLU B O 1
ATOM 1399 N N . ILE B 1 91 ? 25.180 19.415 14.482 1.00 21.81 74 ILE B N 1
ATOM 1400 C CA . ILE B 1 91 ? 25.001 20.062 15.763 1.00 20.38 74 ILE B CA 1
ATOM 1401 C C . ILE B 1 91 ? 24.405 19.166 16.841 1.00 20.28 74 ILE B C 1
ATOM 1402 O O . ILE B 1 91 ? 24.702 19.385 18.050 1.00 20.24 74 ILE B O 1
ATOM 1407 N N . ILE B 1 92 ? 23.578 18.172 16.447 1.00 19.32 75 ILE B N 1
ATOM 1408 C CA . ILE B 1 92 ? 22.961 17.236 17.448 1.00 18.47 75 ILE B CA 1
ATOM 1409 C C . ILE B 1 92 ? 23.975 16.288 18.008 1.00 17.16 75 ILE B C 1
ATOM 1410 O O . ILE B 1 92 ? 23.905 15.951 19.180 1.00 16.77 75 ILE B O 1
ATOM 1415 N N . MET B 1 93 ? 24.925 15.864 17.189 1.00 15.83 76 MET B N 1
ATOM 1416 C CA . MET B 1 93 ? 26.051 15.101 17.746 1.00 16.46 76 MET B CA 1
ATOM 1417 C C . MET B 1 93 ? 26.807 15.893 18.827 1.00 14.81 76 MET B C 1
ATOM 1418 O O . MET B 1 93 ? 26.931 15.432 19.962 1.00 14.82 76 MET B O 1
ATOM 1423 N N . VAL B 1 94 ? 27.257 17.105 18.480 1.00 13.17 77 VAL B N 1
ATOM 1424 C CA . VAL B 1 94 ? 27.916 17.989 19.400 1.00 11.16 77 VAL B CA 1
ATOM 1425 C C . VAL B 1 94 ? 27.123 18.063 20.680 1.00 10.98 77 VAL B C 1
ATOM 1426 O O . VAL B 1 94 ? 27.651 17.818 21.799 1.00 10.16 77 VAL B O 1
ATOM 1430 N N . HIS B 1 95 ? 25.830 18.341 20.530 1.00 10.52 78 HIS B N 1
ATOM 1431 C CA . HIS B 1 95 ? 24.969 18.525 21.710 1.00 11.05 78 HIS B CA 1
ATOM 1432 C C . HIS B 1 95 ? 24.843 17.293 22.538 1.00 10.83 78 HIS B C 1
ATOM 1433 O O . HIS B 1 95 ? 24.818 17.365 23.762 1.00 11.49 78 HIS B O 1
ATOM 1440 N N . ALA B 1 96 ? 24.764 16.153 21.867 1.00 10.75 79 ALA B N 1
ATOM 1441 C CA . ALA B 1 96 ? 24.844 14.864 22.533 1.00 11.97 79 ALA B CA 1
ATOM 1442 C C . ALA B 1 96 ? 26.135 14.677 23.342 1.00 12.53 79 ALA B C 1
ATOM 1443 O O . ALA B 1 96 ? 26.105 14.348 24.565 1.00 12.31 79 ALA B O 1
ATOM 1445 N N . GLN B 1 97 ? 27.259 14.886 22.655 1.00 11.88 80 GLN B N 1
ATOM 1446 C CA . GLN B 1 97 ? 28.539 14.678 23.296 1.00 12.32 80 GLN B CA 1
ATOM 1447 C C . GLN B 1 97 ? 28.612 15.573 24.488 1.00 12.99 80 GLN B C 1
ATOM 1448 O O . GLN B 1 97 ? 29.036 15.121 25.545 1.00 15.36 80 GLN B O 1
ATOM 1454 N N . ASP B 1 98 ? 28.098 16.795 24.381 1.00 12.45 81 ASP B N 1
ATOM 1455 C CA . ASP B 1 98 ? 28.244 17.696 25.486 1.00 12.43 81 ASP B CA 1
ATOM 1456 C C . ASP B 1 98 ? 27.524 17.120 26.613 1.00 12.59 81 ASP B C 1
ATOM 1457 O O . ASP B 1 98 ? 28.013 17.113 27.711 1.00 14.20 81 ASP B O 1
ATOM 1462 N N . HIS B 1 99 ? 26.329 16.657 26.326 1.00 13.74 82 HIS B N 1
ATOM 1463 C CA . HIS B 1 99 ? 25.447 16.077 27.305 1.00 13.18 82 HIS B CA 1
ATOM 1464 C C . HIS B 1 99 ? 26.043 14.862 27.983 1.00 12.48 82 HIS B C 1
ATOM 1465 O O . HIS B 1 99 ? 25.948 14.781 29.210 1.00 11.89 82 HIS B O 1
ATOM 1472 N N . LEU B 1 100 ? 26.666 13.932 27.238 1.00 12.02 83 LEU B N 1
ATOM 1473 C CA . LEU B 1 100 ? 27.355 12.772 27.912 1.00 11.91 83 LEU B CA 1
ATOM 1474 C C . LEU B 1 100 ? 28.375 13.267 28.910 1.00 12.24 83 LEU B C 1
ATOM 1475 O O . LEU B 1 100 ? 28.272 13.018 30.115 1.00 11.75 83 LEU B O 1
ATOM 1480 N N . MET B 1 101 ? 29.359 13.990 28.361 1.00 12.67 84 MET B N 1
ATOM 1481 C CA . MET B 1 101 ? 30.610 14.311 29.012 1.00 13.11 84 MET B CA 1
ATOM 1482 C C . MET B 1 101 ? 30.399 15.247 30.187 1.00 14.47 84 MET B C 1
ATOM 1483 O O . MET B 1 101 ? 31.101 15.162 31.205 1.00 15.24 84 MET B O 1
ATOM 1488 N N . THR B 1 102 ? 29.405 16.123 30.051 1.00 13.92 85 THR B N 1
ATOM 1489 C CA . THR B 1 102 ? 29.042 17.075 31.068 1.00 13.41 85 THR B CA 1
ATOM 1490 C C . THR B 1 102 ? 28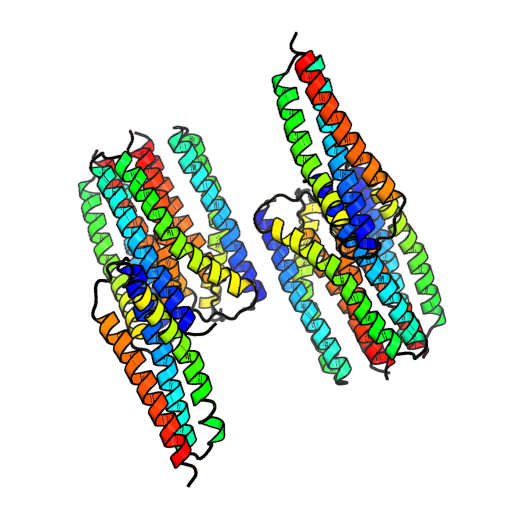.250 16.331 32.149 1.00 14.50 85 THR B C 1
ATOM 1491 O O . THR B 1 102 ? 28.334 16.647 33.351 1.00 13.42 85 THR B O 1
ATOM 1495 N N . THR B 1 103 ? 27.477 15.327 31.728 1.00 14.49 86 THR B N 1
ATOM 1496 C CA . THR B 1 103 ? 26.817 14.473 32.711 1.00 15.01 86 THR B CA 1
ATOM 1497 C C . THR B 1 103 ? 27.826 13.582 33.445 1.00 15.38 86 THR B C 1
ATOM 1498 O O . THR B 1 103 ? 27.713 13.359 34.672 1.00 14.09 86 THR B O 1
ATOM 1502 N N . MET B 1 104 ? 28.816 13.083 32.705 1.00 15.72 87 MET B N 1
ATOM 1503 C CA . MET B 1 104 ? 29.858 12.333 33.354 1.00 16.50 87 MET B CA 1
ATOM 1504 C C . MET B 1 104 ? 30.523 13.220 34.339 1.00 15.58 87 MET B C 1
ATOM 1505 O O . MET B 1 104 ? 30.609 12.869 35.525 1.00 16.91 87 MET B O 1
ATOM 1510 N N . THR B 1 105 ? 30.970 14.396 33.914 1.00 14.39 88 THR B N 1
ATOM 1511 C CA . THR B 1 105 ? 31.555 15.253 34.951 1.00 13.18 88 THR B CA 1
ATOM 1512 C C . THR B 1 105 ? 30.632 15.634 36.133 1.00 13.26 88 THR B C 1
ATOM 1513 O O . THR B 1 105 ? 31.073 15.661 37.288 1.00 14.08 88 THR B O 1
ATOM 1517 N N . LEU B 1 106 ? 29.355 15.876 35.890 1.00 13.40 89 LEU B N 1
ATOM 1518 C CA . LEU B 1 106 ? 28.418 16.106 37.023 1.00 13.47 89 LEU B CA 1
ATOM 1519 C C . LEU B 1 106 ? 28.472 14.963 37.996 1.00 14.57 89 LEU B C 1
ATOM 1520 O O . LEU B 1 106 ? 28.452 15.180 39.215 1.00 15.06 89 LEU B O 1
ATOM 1525 N N . ARG B 1 107 ? 28.544 13.739 37.475 1.00 15.36 90 ARG B N 1
ATOM 1526 C CA . ARG B 1 107 ? 28.483 12.565 38.348 1.00 16.43 90 ARG B CA 1
ATOM 1527 C C . ARG B 1 107 ? 29.779 12.416 39.121 1.00 15.78 90 ARG B C 1
ATOM 1528 O O . ARG B 1 107 ? 29.752 12.087 40.299 1.00 15.76 90 ARG B O 1
ATOM 1536 N N . GLU B 1 108 ? 30.906 12.647 38.444 1.00 14.96 91 GLU B N 1
ATOM 1537 C CA . GLU B 1 108 ? 32.182 12.695 39.131 1.00 14.24 91 GLU B CA 1
ATOM 1538 C C . GLU B 1 108 ? 32.097 13.692 40.278 1.00 14.54 91 GLU B C 1
ATOM 1539 O O . GLU B 1 108 ? 32.537 13.410 41.411 1.00 15.43 91 GLU B O 1
ATOM 1545 N N . VAL B 1 109 ? 31.533 14.857 40.019 1.00 14.21 92 VAL B N 1
ATOM 1546 C CA . VAL B 1 109 ? 31.409 15.793 41.123 1.00 14.42 92 VAL B CA 1
ATOM 1547 C C . VAL B 1 109 ? 30.465 15.158 42.167 1.00 15.57 92 VAL B C 1
ATOM 1548 O O . VAL B 1 109 ? 30.784 15.114 43.337 1.00 16.19 92 VAL B O 1
ATOM 1552 N N . ALA B 1 110 ? 29.329 14.623 41.752 1.00 16.41 93 ALA B N 1
ATOM 1553 C CA . ALA B 1 110 ? 28.368 14.132 42.749 1.00 18.21 93 ALA B CA 1
ATOM 1554 C C . ALA B 1 110 ? 29.006 13.147 43.723 1.00 19.84 93 ALA B C 1
ATOM 1555 O O . ALA B 1 110 ? 28.820 13.276 44.950 1.00 19.39 93 ALA B O 1
ATOM 1557 N N . ILE B 1 111 ? 29.787 12.192 43.169 1.00 21.15 94 ILE B N 1
ATOM 1558 C CA . ILE B 1 111 ? 30.534 11.234 43.974 1.00 20.92 94 ILE B CA 1
ATOM 1559 C C . ILE B 1 111 ? 31.346 11.992 45.059 1.00 22.45 94 ILE B C 1
ATOM 1560 O O . ILE B 1 111 ? 31.020 11.961 46.244 1.00 21.68 94 ILE B O 1
ATOM 1565 N N . GLU B 1 112 ? 32.363 12.737 44.648 1.00 24.45 95 GLU B N 1
ATOM 1566 C CA . GLU B 1 112 ? 33.121 13.536 45.599 1.00 25.98 95 GLU B CA 1
ATOM 1567 C C . GLU B 1 112 ? 32.299 14.308 46.628 1.00 26.57 95 GLU B C 1
ATOM 1568 O O . GLU B 1 112 ? 32.636 14.345 47.805 1.00 26.40 95 GLU B O 1
ATOM 1574 N N . MET B 1 113 ? 31.180 14.868 46.208 1.00 27.59 96 MET B N 1
ATOM 1575 C CA . MET B 1 113 ? 30.359 15.575 47.159 1.00 28.49 96 MET B CA 1
ATOM 1576 C C . MET B 1 113 ? 29.644 14.657 48.143 1.00 29.42 96 MET B C 1
ATOM 1577 O O . MET B 1 113 ? 29.297 15.056 49.240 1.00 29.29 96 MET B O 1
ATOM 1582 N N . LEU B 1 114 ? 29.426 13.414 47.768 1.00 30.61 97 LEU B N 1
ATOM 1583 C CA . LEU B 1 114 ? 28.817 12.504 48.700 1.00 31.90 97 LEU B CA 1
ATOM 1584 C C . LEU B 1 114 ? 29.801 12.398 49.852 1.00 33.54 97 LEU B C 1
ATOM 1585 O O . LEU B 1 114 ? 29.442 12.370 51.049 1.00 33.75 97 LEU B O 1
ATOM 1590 N N . GLU B 1 115 ? 31.069 12.355 49.480 1.00 34.77 98 GLU B N 1
ATOM 1591 C CA . GLU B 1 115 ? 32.087 12.122 50.463 1.00 36.07 98 GLU B CA 1
ATOM 1592 C C . GLU B 1 115 ? 32.237 13.270 51.510 1.00 36.39 98 GLU B C 1
ATOM 1593 O O . GLU B 1 115 ? 32.423 13.023 52.691 1.00 36.34 98 GLU B O 1
ATOM 1599 N N . LEU B 1 116 ? 32.139 14.524 51.101 1.00 37.61 99 LEU B N 1
ATOM 1600 C CA . LEU B 1 116 ? 32.046 15.582 52.102 1.00 38.47 99 LEU B CA 1
ATOM 1601 C C . LEU B 1 116 ? 30.762 15.358 52.877 1.00 39.14 99 LEU B C 1
ATOM 1602 O O . LEU B 1 116 ? 30.775 15.208 54.090 1.00 39.86 99 LEU B O 1
ATOM 1607 N N . TYR B 1 117 ? 29.639 15.332 52.184 1.00 39.30 100 TYR B N 1
ATOM 1608 C CA . TYR B 1 117 ? 28.389 15.119 52.886 1.00 40.52 100 TYR B CA 1
ATOM 1609 C C . TYR B 1 117 ? 28.532 14.141 54.072 1.00 41.74 100 TYR B C 1
ATOM 1610 O O . TYR B 1 117 ? 28.213 14.513 55.209 1.00 42.41 100 TYR B O 1
ATOM 1619 N N . LYS B 1 118 ? 29.034 12.929 53.805 1.00 42.68 101 LYS B N 1
ATOM 1620 C CA . LYS B 1 118 ? 29.176 11.868 54.812 1.00 43.45 101 LYS B CA 1
ATOM 1621 C C . LYS B 1 118 ? 30.036 12.260 56.027 1.00 44.41 101 LYS B C 1
ATOM 1622 O O . LYS B 1 118 ? 30.132 11.498 57.001 1.00 44.82 101 LYS B O 1
ATOM 1628 N N . LYS B 1 119 ? 30.656 13.438 55.981 1.00 44.97 102 LYS B N 1
ATOM 1629 C CA . LYS B 1 119 ? 31.211 14.044 57.196 1.00 45.74 102 LYS B CA 1
ATOM 1630 C C . LYS B 1 119 ? 30.717 15.481 57.353 1.00 46.15 102 LYS B C 1
ATOM 1631 O O . LYS B 1 119 ? 31.346 16.305 58.024 1.00 47.11 102 LYS B O 1
ATOM 1637 N N . MET C 1 18 ? 43.709 24.106 6.562 1.00 38.91 1 MET C N 1
ATOM 1638 C CA . MET C 1 18 ? 44.509 23.146 7.414 1.00 39.41 1 MET C CA 1
ATOM 1639 C C . MET C 1 18 ? 44.000 21.680 7.389 1.00 38.14 1 MET C C 1
ATOM 1640 O O . MET C 1 18 ? 42.803 21.395 7.387 1.00 37.64 1 MET C O 1
ATOM 1645 N N . ASN C 1 19 ? 44.965 20.769 7.371 1.00 37.29 2 ASN C N 1
ATOM 1646 C CA . ASN C 1 19 ? 44.798 19.399 6.901 1.00 35.76 2 ASN C CA 1
ATOM 1647 C C . ASN C 1 19 ? 44.342 18.485 7.994 1.00 34.53 2 ASN C C 1
ATOM 1648 O O . ASN C 1 19 ? 44.558 18.747 9.178 1.00 33.98 2 ASN C O 1
ATOM 1653 N N . THR C 1 20 ? 43.741 17.386 7.577 1.00 33.48 3 THR C N 1
ATOM 1654 C CA . THR C 1 20 ? 43.054 16.474 8.470 1.00 33.28 3 THR C CA 1
ATOM 1655 C C . THR C 1 20 ? 43.993 15.797 9.501 1.00 32.79 3 THR C C 1
ATOM 1656 O O . THR C 1 20 ? 43.581 15.405 10.607 1.00 32.37 3 THR C O 1
ATOM 1660 N N . GLU C 1 21 ? 45.266 15.709 9.135 1.00 32.39 4 GLU C N 1
ATOM 1661 C CA . GLU C 1 21 ? 46.262 15.044 9.952 1.00 31.52 4 GLU C CA 1
ATOM 1662 C C . GLU C 1 21 ? 46.750 15.949 11.042 1.00 30.60 4 GLU C C 1
ATOM 1663 O O . GLU C 1 21 ? 46.822 15.551 12.180 1.00 30.06 4 GLU C O 1
ATOM 1669 N N . GLU C 1 22 ? 47.115 17.170 10.678 1.00 31.23 5 GLU C N 1
ATOM 1670 C CA . GLU C 1 22 ? 47.448 18.211 11.651 1.00 31.59 5 GLU C CA 1
ATOM 1671 C C . GLU C 1 22 ? 46.350 18.333 12.717 1.00 31.24 5 GLU C C 1
ATOM 1672 O O . GLU C 1 22 ? 46.656 18.428 13.900 1.00 31.64 5 GLU C O 1
ATOM 1678 N N . LEU C 1 23 ? 45.085 18.266 12.295 1.00 31.03 6 LEU C N 1
ATOM 1679 C CA . LEU C 1 23 ? 43.924 18.390 13.193 1.00 30.88 6 LEU C CA 1
ATOM 1680 C C . LEU C 1 23 ? 43.786 17.187 14.091 1.00 30.46 6 LEU C C 1
ATOM 1681 O O . LEU C 1 23 ? 43.485 17.335 15.274 1.00 31.16 6 LEU C O 1
ATOM 1686 N N . GLN C 1 24 ? 43.997 15.998 13.534 1.00 29.55 7 GLN C N 1
ATOM 1687 C CA . GLN C 1 24 ? 43.943 14.769 14.325 1.00 28.88 7 GLN C CA 1
ATOM 1688 C C . GLN C 1 24 ? 44.969 14.844 15.431 1.00 27.68 7 GLN C C 1
ATOM 1689 O O . GLN C 1 24 ? 44.673 14.475 16.558 1.00 27.52 7 GLN C O 1
ATOM 1695 N N . VAL C 1 25 ? 46.161 15.358 15.118 1.00 26.10 8 VAL C N 1
ATOM 1696 C CA . VAL C 1 25 ? 47.242 15.461 16.114 1.00 24.64 8 VAL C CA 1
ATOM 1697 C C . VAL C 1 25 ? 46.894 16.439 17.258 1.00 24.10 8 VAL C C 1
ATOM 1698 O O . VAL C 1 25 ? 46.954 16.063 18.452 1.00 24.08 8 VAL C O 1
ATOM 1702 N N . ALA C 1 26 ? 46.559 17.682 16.870 1.00 22.65 9 ALA C N 1
ATOM 1703 C CA . ALA C 1 26 ? 45.964 18.685 17.754 1.00 21.31 9 ALA C CA 1
ATOM 1704 C C . ALA C 1 26 ? 44.925 18.055 18.621 1.00 20.97 9 ALA C C 1
ATOM 1705 O O . ALA C 1 26 ? 44.963 18.243 19.793 1.00 20.58 9 ALA C O 1
ATOM 1707 N N . ALA C 1 27 ? 44.054 17.224 18.067 1.00 21.19 10 ALA C N 1
ATOM 1708 C CA . ALA C 1 27 ? 43.105 16.557 18.925 1.00 21.47 10 ALA C CA 1
ATOM 1709 C C . ALA C 1 27 ? 43.717 15.651 19.999 1.00 22.42 10 ALA C C 1
ATOM 1710 O O . ALA C 1 27 ? 43.505 15.920 21.178 1.00 22.97 10 ALA C O 1
ATOM 1712 N N . PHE C 1 28 ? 44.486 14.615 19.635 1.00 23.87 11 PHE C N 1
ATOM 1713 C CA . PHE C 1 28 ? 44.978 13.676 20.639 1.00 24.49 11 PHE C CA 1
ATOM 1714 C C . PHE C 1 28 ? 45.803 14.466 21.633 1.00 24.00 11 PHE C C 1
ATOM 1715 O O . PHE C 1 28 ? 45.796 14.163 22.823 1.00 24.22 11 PHE C O 1
ATOM 1723 N N . GLU C 1 29 ? 46.527 15.469 21.163 1.00 23.30 12 GLU C N 1
ATOM 1724 C CA . GLU C 1 29 ? 47.267 16.306 22.089 1.00 23.84 12 GLU C CA 1
ATOM 1725 C C . GLU C 1 29 ? 46.323 16.748 23.196 1.00 23.38 12 GLU C C 1
ATOM 1726 O O . GLU C 1 29 ? 46.465 16.287 24.352 1.00 24.51 12 GLU C O 1
ATOM 1732 N N . ILE C 1 30 ? 45.354 17.598 22.846 1.00 21.76 13 ILE C N 1
ATOM 1733 C CA . ILE C 1 30 ? 44.287 18.010 23.742 1.00 20.62 13 ILE C CA 1
ATOM 1734 C C . ILE C 1 30 ? 43.768 16.838 24.566 1.00 20.21 13 ILE C C 1
ATOM 1735 O O . ILE C 1 30 ? 43.813 16.880 25.773 1.00 20.37 13 ILE C O 1
ATOM 1740 N N . ILE C 1 31 ? 43.313 15.772 23.943 1.00 20.20 14 ILE C N 1
ATOM 1741 C CA . ILE C 1 31 ? 42.800 14.624 24.712 1.00 20.62 14 ILE C CA 1
ATOM 1742 C C . ILE C 1 31 ? 43.845 14.075 25.646 1.00 20.72 14 ILE C C 1
ATOM 1743 O O . ILE C 1 31 ? 43.583 13.842 26.830 1.00 20.81 14 ILE C O 1
ATOM 1748 N N . LEU C 1 32 ? 45.042 13.840 25.123 1.00 21.42 15 LEU C N 1
ATOM 1749 C CA . LEU C 1 32 ? 46.116 13.316 25.971 1.00 21.90 15 LEU C CA 1
ATOM 1750 C C . LEU C 1 32 ? 46.449 14.194 27.207 1.00 21.90 15 LEU C C 1
ATOM 1751 O O . LEU C 1 32 ? 46.400 13.725 28.347 1.00 21.16 15 LEU C O 1
ATOM 1756 N N . ASN C 1 33 ? 46.722 15.473 26.986 1.00 21.99 16 ASN C N 1
ATOM 1757 C CA . ASN C 1 33 ? 47.050 16.339 28.092 1.00 23.33 16 ASN C CA 1
ATOM 1758 C C . ASN C 1 33 ? 45.959 16.550 29.101 1.00 24.45 16 ASN C C 1
ATOM 1759 O O . ASN C 1 33 ? 46.222 16.639 30.344 1.00 25.14 16 ASN C O 1
ATOM 1764 N N . SER C 1 34 ? 44.733 16.570 28.590 1.00 23.79 17 SER C N 1
ATOM 1765 C CA . SER C 1 34 ? 43.610 16.885 29.404 1.00 23.36 17 SER C CA 1
ATOM 1766 C C . SER C 1 34 ? 43.175 15.637 30.166 1.00 22.57 17 SER C C 1
ATOM 1767 O O . SER C 1 34 ? 42.750 15.710 31.322 1.00 21.97 17 SER C O 1
ATOM 1770 N N . GLY C 1 35 ? 43.300 14.474 29.544 1.00 22.79 18 GLY C N 1
ATOM 1771 C CA . GLY C 1 35 ? 43.071 13.196 30.286 1.00 22.73 18 GLY C CA 1
ATOM 1772 C C . GLY C 1 35 ? 44.020 13.193 31.473 1.00 23.14 18 GLY C C 1
ATOM 1773 O O . GLY C 1 35 ? 43.646 12.918 32.622 1.00 24.26 18 GLY C O 1
ATOM 1774 N N . ASN C 1 36 ? 45.261 13.560 31.210 1.00 22.86 19 ASN C N 1
ATOM 1775 C CA . ASN C 1 36 ? 46.263 13.573 32.264 1.00 22.91 19 ASN C CA 1
ATOM 1776 C C . ASN C 1 36 ? 45.971 14.593 33.350 1.00 22.38 19 ASN C C 1
ATOM 1777 O O . ASN C 1 36 ? 46.003 14.263 34.522 1.00 23.85 19 ASN C O 1
ATOM 1782 N N . ALA C 1 37 ? 45.687 15.820 32.977 1.00 21.91 20 ALA C N 1
ATOM 1783 C CA . ALA C 1 37 ? 45.175 16.772 33.947 1.00 22.48 20 ALA C CA 1
ATOM 1784 C C . ALA C 1 37 ? 43.986 16.221 34.767 1.00 22.50 20 ALA C C 1
ATOM 1785 O O . ALA C 1 37 ? 43.827 16.522 35.952 1.00 23.15 20 ALA C O 1
ATOM 1787 N N . ARG C 1 38 ? 43.160 15.399 34.150 1.00 22.61 21 ARG C N 1
ATOM 1788 C CA . ARG C 1 38 ? 41.943 14.988 34.816 1.00 22.70 21 ARG C CA 1
ATOM 1789 C C . ARG C 1 38 ? 42.255 13.985 35.894 1.00 23.59 21 ARG C C 1
ATOM 1790 O O . ARG C 1 38 ? 41.634 14.004 36.961 1.00 25.24 21 ARG C O 1
ATOM 1798 N N . SER C 1 39 ? 43.185 13.080 35.621 1.00 23.79 22 SER C N 1
ATOM 1799 C CA . SER C 1 39 ? 43.587 12.103 36.637 1.00 23.94 22 SER C CA 1
ATOM 1800 C C . SER C 1 39 ? 44.240 12.847 37.759 1.00 22.75 22 SER C C 1
ATOM 1801 O O . SER C 1 39 ? 44.056 12.488 38.924 1.00 22.97 22 SER C O 1
ATOM 1804 N N . ILE C 1 40 ? 45.000 13.892 37.412 1.00 20.98 23 ILE C N 1
ATOM 1805 C CA . ILE C 1 40 ? 45.630 14.678 38.441 1.00 20.22 23 ILE C CA 1
ATOM 1806 C C . ILE C 1 40 ? 44.609 15.361 39.341 1.00 20.18 23 ILE C C 1
ATOM 1807 O O . ILE C 1 40 ? 44.855 15.485 40.543 1.00 20.13 23 ILE C O 1
ATOM 1812 N N . VAL C 1 41 ? 43.465 15.786 38.777 1.00 19.51 24 VAL C N 1
ATOM 1813 C CA . VAL C 1 41 ? 42.464 16.460 39.586 1.00 19.10 24 VAL C CA 1
ATOM 1814 C C . VAL C 1 41 ? 41.856 15.469 40.549 1.00 20.14 24 VAL C C 1
ATOM 1815 O O . VAL C 1 41 ? 41.540 15.839 41.696 1.00 19.90 24 VAL C O 1
ATOM 1819 N N . HIS C 1 42 ? 41.671 14.224 40.092 1.00 20.00 25 HIS C N 1
ATOM 1820 C CA . HIS C 1 42 ? 41.152 13.175 40.989 1.00 21.17 25 HIS C CA 1
ATOM 1821 C C . HIS C 1 42 ? 42.167 12.803 42.088 1.00 21.57 25 HIS C C 1
ATOM 1822 O O . HIS C 1 42 ? 41.788 12.324 43.167 1.00 20.24 25 HIS C O 1
ATOM 1829 N N . GLU C 1 43 ? 43.447 13.016 41.779 1.00 22.45 26 GLU C N 1
ATOM 1830 C CA . GLU C 1 43 ? 44.504 12.913 42.786 1.00 24.35 26 GLU C CA 1
ATOM 1831 C C . GLU C 1 43 ? 44.281 13.969 43.838 1.00 24.16 26 GLU C C 1
ATOM 1832 O O . GLU C 1 43 ? 44.356 13.685 45.028 1.00 24.58 26 GLU C O 1
ATOM 1838 N N . ALA C 1 44 ? 43.954 15.181 43.412 1.00 24.69 27 ALA C N 1
ATOM 1839 C CA . ALA C 1 44 ? 43.679 16.216 44.383 1.00 24.94 27 ALA C CA 1
ATOM 1840 C C . ALA C 1 44 ? 42.402 15.912 45.177 1.00 25.57 27 ALA C C 1
ATOM 1841 O O . ALA C 1 44 ? 42.270 16.311 46.354 1.00 25.64 27 ALA C O 1
ATOM 1843 N N . PHE C 1 45 ? 41.474 15.192 44.555 1.00 25.76 28 PHE C N 1
ATOM 1844 C CA . PHE C 1 45 ? 40.295 14.784 45.274 1.00 27.40 28 PHE C CA 1
ATOM 1845 C C . PHE C 1 45 ? 40.696 13.758 46.300 1.00 28.88 28 PHE C C 1
ATOM 1846 O O . PHE C 1 45 ? 40.261 13.833 47.453 1.00 29.40 28 PHE C O 1
ATOM 1854 N N . ASP C 1 46 ? 41.522 12.800 45.879 1.00 30.76 29 ASP C N 1
ATOM 1855 C CA . ASP C 1 46 ? 41.974 11.730 46.751 1.00 32.70 29 ASP C CA 1
ATOM 1856 C C . ASP C 1 46 ? 42.660 12.366 47.960 1.00 33.42 29 ASP C C 1
ATOM 1857 O O . ASP C 1 46 ? 42.383 11.976 49.089 1.00 34.22 29 ASP C O 1
ATOM 1862 N N . ALA C 1 47 ? 43.495 13.384 47.728 1.00 33.68 30 ALA C N 1
ATOM 1863 C CA . ALA C 1 47 ? 44.149 14.116 48.822 1.00 34.57 30 ALA C CA 1
ATOM 1864 C C . ALA C 1 47 ? 43.186 14.838 49.774 1.00 35.07 30 ALA C C 1
ATOM 1865 O O . ALA C 1 47 ? 43.410 14.834 50.971 1.00 35.26 30 ALA C O 1
ATOM 1867 N N . MET C 1 48 ? 42.120 15.452 49.264 1.00 35.89 31 MET C N 1
ATOM 1868 C CA . MET C 1 48 ? 41.132 16.061 50.158 1.00 36.39 31 MET C CA 1
ATOM 1869 C C . MET C 1 48 ? 40.478 14.996 51.045 1.00 37.97 31 MET C C 1
ATOM 1870 O O . MET C 1 48 ? 39.954 15.315 52.114 1.00 37.74 31 MET C O 1
ATOM 1875 N N . ARG C 1 49 ? 40.507 13.742 50.590 1.00 39.52 32 ARG C N 1
ATOM 1876 C CA . ARG C 1 49 ? 39.980 12.623 51.381 1.00 41.73 32 ARG C CA 1
ATOM 1877 C C . ARG C 1 49 ? 40.954 12.172 52.478 1.00 42.34 32 ARG C C 1
ATOM 1878 O O . ARG C 1 49 ? 40.545 11.590 53.479 1.00 42.09 32 ARG C O 1
ATOM 1886 N N . GLU C 1 50 ? 42.243 12.413 52.272 1.00 43.20 33 GLU C N 1
ATOM 1887 C CA . GLU C 1 50 ? 43.221 12.023 53.262 1.00 44.27 33 GLU C CA 1
ATOM 1888 C C . GLU C 1 50 ? 43.396 13.155 54.253 1.00 44.02 33 GLU C C 1
ATOM 1889 O O . GLU C 1 50 ? 44.104 12.996 55.251 1.00 43.86 33 GLU C O 1
ATOM 1895 N N . LYS C 1 51 ? 42.713 14.273 53.975 1.00 44.06 34 LYS C N 1
ATOM 1896 C CA . LYS C 1 51 ? 42.856 15.536 54.700 1.00 44.52 34 LYS C CA 1
ATOM 1897 C C . LYS C 1 51 ? 44.236 16.103 54.405 1.00 44.13 34 LYS C C 1
ATOM 1898 O O . LYS C 1 51 ? 44.825 16.784 55.228 1.00 44.74 34 LYS C O 1
ATOM 1904 N N . ASN C 1 52 ? 44.745 15.791 53.222 1.00 43.50 35 ASN C N 1
ATOM 1905 C CA . ASN C 1 52 ? 46.012 16.295 52.726 1.00 42.99 35 ASN C CA 1
ATOM 1906 C C . ASN C 1 52 ? 45.812 17.578 51.944 1.00 42.12 35 ASN C C 1
ATOM 1907 O O . ASN C 1 52 ? 46.028 17.612 50.737 1.00 41.87 35 ASN C O 1
ATOM 1912 N N . TYR C 1 53 ? 45.435 18.647 52.625 1.00 41.22 36 TYR C N 1
ATOM 1913 C CA . TYR C 1 53 ? 44.953 19.842 51.934 1.00 40.39 36 TYR C CA 1
ATOM 1914 C C . TYR C 1 53 ? 45.995 20.647 51.196 1.00 40.05 36 TYR C C 1
ATOM 1915 O O . TYR C 1 53 ? 45.681 21.677 50.616 1.00 41.47 36 TYR C O 1
ATOM 1924 N N . ILE C 1 54 ? 47.225 20.172 51.206 1.00 39.07 37 ILE C N 1
ATOM 1925 C CA . ILE C 1 54 ? 48.361 20.934 50.743 1.00 37.93 37 ILE C CA 1
ATOM 1926 C C . ILE C 1 54 ? 48.854 20.165 49.534 1.00 36.56 37 ILE C C 1
ATOM 1927 O O . ILE C 1 54 ? 49.280 20.732 48.533 1.00 36.79 37 ILE C O 1
ATOM 1932 N N . LEU C 1 55 ? 48.790 18.847 49.641 1.00 35.45 38 LEU C N 1
ATOM 1933 C CA . LEU C 1 55 ? 48.979 17.978 48.508 1.00 34.11 38 LEU C CA 1
ATOM 1934 C C . LEU C 1 55 ? 47.929 18.376 47.470 1.00 32.92 38 LEU C C 1
ATOM 1935 O O . LEU C 1 55 ? 48.274 18.888 46.402 1.00 32.64 38 LEU C O 1
ATOM 1940 N N . ALA C 1 56 ? 46.659 18.209 47.832 1.00 31.27 39 ALA C N 1
ATOM 1941 C CA . ALA C 1 56 ? 45.533 18.629 47.011 1.00 30.32 39 ALA C CA 1
ATOM 1942 C C . ALA C 1 56 ? 45.747 19.990 46.362 1.00 29.98 39 ALA C C 1
ATOM 1943 O O . ALA C 1 56 ? 45.574 20.096 45.148 1.00 29.05 39 ALA C O 1
ATOM 1945 N N . GLU C 1 57 ? 46.171 21.002 47.138 1.00 30.11 40 GLU C N 1
ATOM 1946 C CA . GLU C 1 57 ? 46.421 22.340 46.596 1.00 30.84 40 GLU C CA 1
ATOM 1947 C C . GLU C 1 57 ? 47.409 22.232 45.466 1.00 30.99 40 GLU C C 1
ATOM 1948 O O . GLU C 1 57 ? 47.233 22.791 44.396 1.00 31.26 40 GLU C O 1
ATOM 1954 N N . GLN C 1 58 ? 48.431 21.446 45.690 1.00 31.43 41 GLN C N 1
ATOM 1955 C CA . GLN C 1 58 ? 49.507 21.370 44.758 1.00 32.33 41 GLN C CA 1
ATOM 1956 C C . GLN C 1 58 ? 49.137 20.617 43.469 1.00 31.49 41 GLN C C 1
ATOM 1957 O O . GLN C 1 58 ? 49.471 21.051 42.360 1.00 31.00 41 GLN C O 1
ATOM 1963 N N . LYS C 1 59 ? 48.448 19.491 43.623 1.00 30.77 42 LYS C N 1
ATOM 1964 C CA . LYS C 1 59 ? 48.015 18.703 42.478 1.00 29.95 42 LYS C CA 1
ATOM 1965 C C . LYS C 1 59 ? 47.095 19.511 41.582 1.00 29.05 42 LYS C C 1
ATOM 1966 O O . LYS C 1 59 ? 47.139 19.397 40.362 1.00 28.91 42 LYS C O 1
ATOM 1972 N N . LEU C 1 60 ? 46.292 20.361 42.195 1.00 28.39 43 LEU C N 1
ATOM 1973 C CA . LEU C 1 60 ? 45.477 21.296 41.446 1.00 27.81 43 LEU C CA 1
ATOM 1974 C C . LEU C 1 60 ? 46.341 22.213 40.593 1.00 28.79 43 LEU C C 1
ATOM 1975 O O . LEU C 1 60 ? 45.873 22.740 39.574 1.00 29.56 43 LEU C O 1
ATOM 1980 N N . GLN C 1 61 ? 47.601 22.385 40.983 1.00 29.60 44 GLN C N 1
ATOM 1981 C CA . GLN C 1 61 ? 48.549 23.167 40.201 1.00 30.87 44 GLN C CA 1
ATOM 1982 C C . GLN C 1 61 ? 49.202 22.363 39.088 1.00 30.85 44 GLN C C 1
ATOM 1983 O O . GLN C 1 61 ? 49.357 22.854 37.952 1.00 30.69 44 GLN C O 1
ATOM 1989 N N . GLU C 1 62 ? 49.618 21.141 39.414 1.00 30.58 45 GLU C N 1
ATOM 1990 C CA . GLU C 1 62 ? 50.071 20.217 38.383 1.00 30.50 45 GLU C CA 1
ATOM 1991 C C . GLU C 1 62 ? 48.989 20.147 37.327 1.00 29.76 45 GLU C C 1
ATOM 1992 O O . GLU C 1 62 ? 49.209 20.547 36.193 1.00 30.60 45 GLU C O 1
ATOM 1998 N N . ALA C 1 63 ? 47.808 19.679 37.720 1.00 28.90 46 ALA C N 1
ATOM 1999 C CA . ALA C 1 63 ? 46.668 19.616 36.819 1.00 28.57 46 ALA C CA 1
ATOM 2000 C C . ALA C 1 63 ? 46.589 20.877 35.964 1.00 28.47 46 ALA C C 1
ATOM 2001 O O . ALA C 1 63 ? 46.561 20.797 34.746 1.00 28.43 46 ALA C O 1
ATOM 2003 N N . ASN C 1 64 ? 46.637 22.049 36.584 1.00 29.29 47 ASN C N 1
ATOM 2004 C CA . ASN C 1 64 ? 46.712 23.283 35.799 1.00 30.04 47 ASN C CA 1
ATOM 2005 C C . ASN C 1 64 ? 47.888 23.383 34.806 1.00 30.73 47 ASN C C 1
ATOM 2006 O O . ASN C 1 64 ? 47.665 23.681 33.631 1.00 32.26 47 ASN C O 1
ATOM 2011 N N . ASP C 1 65 ? 49.112 23.106 35.233 1.00 30.22 48 ASP C N 1
ATOM 2012 C CA . ASP C 1 65 ? 50.200 23.021 34.264 1.00 30.70 48 ASP C CA 1
ATOM 2013 C C . ASP C 1 65 ? 49.877 22.098 33.094 1.00 30.53 48 ASP C C 1
ATOM 2014 O O . ASP C 1 65 ? 50.193 22.444 31.953 1.00 30.62 48 ASP C O 1
ATOM 2019 N N . GLU C 1 66 ? 49.303 20.920 33.370 1.00 29.55 49 GLU C N 1
ATOM 2020 C CA . GLU C 1 66 ? 48.989 19.995 32.291 1.00 29.08 49 GLU C CA 1
ATOM 2021 C C . GLU C 1 66 ? 47.881 20.540 31.397 1.00 28.92 49 GLU C C 1
ATOM 2022 O O . GLU C 1 66 ? 47.998 20.481 30.173 1.00 28.92 49 GLU C O 1
ATOM 2028 N N . LEU C 1 67 ? 46.833 21.111 32.007 1.00 29.20 50 LEU C N 1
ATOM 2029 C CA . LEU C 1 67 ? 45.678 21.663 31.267 1.00 28.42 50 LEU C CA 1
ATOM 2030 C C . LEU C 1 67 ? 46.035 22.816 30.349 1.00 28.12 50 LEU C C 1
ATOM 2031 O O . LEU C 1 67 ? 45.544 22.881 29.232 1.00 27.79 50 LEU C O 1
ATOM 2036 N N . LEU C 1 68 ? 46.882 23.725 30.809 1.00 28.23 51 LEU C N 1
ATOM 2037 C CA . LEU C 1 68 ? 47.268 24.868 29.973 1.00 29.35 51 LEU C CA 1
ATOM 2038 C C . LEU C 1 68 ? 47.823 24.416 28.620 1.00 28.75 51 LEU C C 1
ATOM 2039 O O . LEU C 1 68 ? 47.730 25.137 27.614 1.00 27.50 51 LEU C O 1
ATOM 2044 N N . LYS C 1 69 ? 48.393 23.214 28.606 1.00 28.71 52 LYS C N 1
ATOM 2045 C CA . LYS C 1 69 ? 48.851 22.601 27.380 1.00 28.92 52 LYS C CA 1
ATOM 2046 C C . LYS C 1 69 ? 47.726 22.336 26.394 1.00 28.74 52 LYS C C 1
ATOM 2047 O O . LYS C 1 69 ? 47.739 22.844 25.269 1.00 29.86 52 LYS C O 1
ATOM 2053 N N . ALA C 1 70 ? 46.760 21.521 26.805 1.00 28.23 53 ALA C N 1
ATOM 2054 C CA . ALA C 1 70 ? 45.548 21.292 26.022 1.00 27.21 53 ALA C CA 1
ATOM 2055 C C . ALA C 1 70 ? 44.896 22.632 25.728 1.00 27.83 53 ALA C C 1
ATOM 2056 O O . ALA C 1 70 ? 44.578 22.936 24.599 1.00 27.96 53 ALA C O 1
ATOM 2058 N N . HIS C 1 71 ? 44.758 23.468 26.739 1.00 28.54 54 HIS C N 1
ATOM 2059 C CA . HIS C 1 71 ? 44.140 24.746 26.534 1.00 30.37 54 HIS C CA 1
ATOM 2060 C C . HIS C 1 71 ? 44.807 25.566 25.439 1.00 30.43 54 HIS C C 1
ATOM 2061 O O . HIS C 1 71 ? 44.119 26.145 24.601 1.00 30.79 54 HIS C O 1
ATOM 2068 N N . GLN C 1 72 ? 46.138 25.595 25.435 1.00 31.44 55 GLN C N 1
ATOM 2069 C CA . GLN C 1 72 ? 46.929 26.360 24.468 1.00 31.76 55 GLN C CA 1
ATOM 2070 C C . GLN C 1 72 ? 46.632 25.765 23.120 1.00 30.77 55 GLN C C 1
ATOM 2071 O O . GLN C 1 72 ? 46.392 26.474 22.160 1.00 30.88 55 GLN C O 1
ATOM 2077 N N . ALA C 1 73 ? 46.608 24.442 23.043 1.00 30.40 56 ALA C N 1
ATOM 2078 C CA . ALA C 1 73 ? 46.335 23.800 21.757 1.00 29.79 56 ALA C CA 1
ATOM 2079 C C . ALA C 1 73 ? 44.967 24.267 21.227 1.00 29.41 56 ALA C C 1
ATOM 2080 O O . ALA C 1 73 ? 44.872 24.793 20.122 1.00 29.28 56 ALA C O 1
ATOM 2082 N N . GLN C 1 74 ? 43.925 24.133 22.042 1.00 29.53 57 GLN C N 1
ATOM 2083 C CA . GLN C 1 74 ? 42.597 24.618 21.648 1.00 29.83 57 GLN C CA 1
ATOM 2084 C C . GLN C 1 74 ? 42.591 26.067 21.199 1.00 30.55 57 GLN C C 1
ATOM 2085 O O . GLN C 1 74 ? 42.075 26.377 20.139 1.00 29.51 57 GLN C O 1
ATOM 2091 N N . THR C 1 75 ? 43.154 26.959 22.013 1.00 32.41 58 THR C N 1
ATOM 2092 C CA . THR C 1 75 ? 43.157 28.391 21.626 1.00 33.79 58 THR C CA 1
ATOM 2093 C C . THR C 1 75 ? 43.877 28.705 20.272 1.00 34.49 58 THR C C 1
ATOM 2094 O O . THR C 1 75 ? 43.410 29.558 19.509 1.00 34.30 58 THR C O 1
ATOM 2098 N N . ASP C 1 76 ? 44.945 27.974 19.944 1.00 35.42 59 ASP C N 1
ATOM 2099 C CA . ASP C 1 76 ? 45.601 28.144 18.642 1.00 36.70 59 ASP C CA 1
ATOM 2100 C C . ASP C 1 76 ? 44.747 27.669 17.475 1.00 36.73 59 ASP C C 1
ATOM 2101 O O . ASP C 1 76 ? 44.774 28.253 16.392 1.00 36.76 59 ASP C O 1
ATOM 2106 N N . LEU C 1 77 ? 44.000 26.597 17.703 1.00 36.85 60 LEU C N 1
ATOM 2107 C CA . LEU C 1 77 ? 43.060 26.075 16.723 1.00 36.68 60 LEU C CA 1
ATOM 2108 C C . LEU C 1 77 ? 41.975 27.075 16.373 1.00 36.70 60 LEU C C 1
ATOM 2109 O O . LEU C 1 77 ? 41.671 27.272 15.193 1.00 37.09 60 LEU C O 1
ATOM 2114 N N . LEU C 1 78 ? 41.372 27.701 17.380 1.00 36.55 61 LEU C N 1
ATOM 2115 C CA . LEU C 1 78 ? 40.333 28.675 17.085 1.00 36.28 61 LEU C CA 1
ATOM 2116 C C . LEU C 1 78 ? 40.910 30.031 16.689 1.00 36.41 61 LEU C C 1
ATOM 2117 O O . LEU C 1 78 ? 40.280 30.766 15.940 1.00 35.78 61 LEU C O 1
ATOM 2122 N N . GLN C 1 79 ? 42.125 30.320 17.153 1.00 36.86 62 GLN C N 1
ATOM 2123 C CA . GLN C 1 79 ? 42.917 31.452 16.664 1.00 37.40 62 GLN C CA 1
ATOM 2124 C C . GLN C 1 79 ? 43.164 31.241 15.194 1.00 36.48 62 GLN C C 1
ATOM 2125 O O . GLN C 1 79 ? 42.898 32.095 14.358 1.00 36.51 62 GLN C O 1
ATOM 2131 N N . GLU C 1 80 ? 43.687 30.082 14.875 1.00 36.36 63 GLU C N 1
ATOM 2132 C CA . GLU C 1 80 ? 43.811 29.712 13.486 1.00 36.97 63 GLU C CA 1
ATOM 2133 C C . GLU C 1 80 ? 42.458 29.869 12.755 1.00 36.58 63 GLU C C 1
ATOM 2134 O O . GLU C 1 80 ? 42.424 30.418 11.671 1.00 37.25 63 GLU C O 1
ATOM 2140 N N . TYR C 1 81 ? 41.347 29.426 13.345 1.00 36.40 64 TYR C N 1
ATOM 2141 C CA . TYR C 1 81 ? 40.025 29.610 12.708 1.00 36.35 64 TYR C CA 1
ATOM 2142 C C . TYR C 1 81 ? 39.586 31.080 12.603 1.00 36.97 64 TYR C C 1
ATOM 2143 O O . TYR C 1 81 ? 38.958 31.457 11.609 1.00 36.63 64 TYR C O 1
ATOM 2152 N N . ALA C 1 82 ? 39.857 31.866 13.653 1.00 38.17 65 ALA C N 1
ATOM 2153 C CA . ALA C 1 82 ? 39.552 33.326 13.724 1.00 39.41 65 ALA C CA 1
ATOM 2154 C C . ALA C 1 82 ? 40.166 34.076 12.564 1.00 40.32 65 ALA C C 1
ATOM 2155 O O . ALA C 1 82 ? 39.575 35.046 12.068 1.00 40.30 65 ALA C O 1
ATOM 2157 N N . SER C 1 83 ? 41.343 33.600 12.144 1.00 40.94 66 SER C N 1
ATOM 2158 C CA . SER C 1 83 ? 42.163 34.261 11.151 1.00 42.29 66 SER C CA 1
ATOM 2159 C C . SER C 1 83 ? 41.843 33.788 9.731 1.00 43.03 66 SER C C 1
ATOM 2160 O O .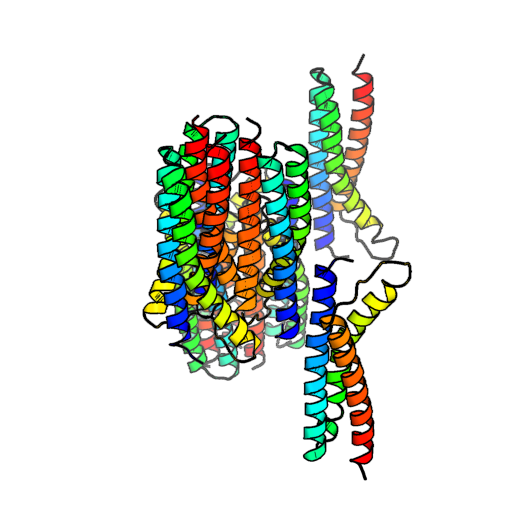 SER C 1 83 ? 42.502 34.213 8.760 1.00 43.65 66 SER C O 1
ATOM 2163 N N . GLY C 1 84 ? 40.851 32.904 9.607 1.00 43.23 67 GLY C N 1
ATOM 2164 C CA . GLY C 1 84 ? 40.321 32.524 8.289 1.00 43.46 67 GLY C CA 1
ATOM 2165 C C . GLY C 1 84 ? 40.651 31.122 7.785 1.00 43.26 67 GLY C C 1
ATOM 2166 O O . GLY C 1 84 ? 40.092 30.682 6.772 1.00 43.31 67 GLY C O 1
ATOM 2167 N N . THR C 1 85 ? 41.553 30.417 8.465 1.00 42.41 68 THR C N 1
ATOM 2168 C CA . THR C 1 85 ? 41.795 29.019 8.112 1.00 42.66 68 THR C CA 1
ATOM 2169 C C . THR C 1 85 ? 40.500 28.168 8.298 1.00 42.41 68 THR C C 1
ATOM 2170 O O . THR C 1 85 ? 39.762 28.335 9.287 1.00 42.20 68 THR C O 1
ATOM 2174 N N . GLU C 1 86 ? 40.195 27.304 7.332 1.00 41.91 69 GLU C N 1
ATOM 2175 C CA . GLU C 1 86 ? 38.988 26.488 7.432 1.00 41.63 69 GLU C CA 1
ATOM 2176 C C . GLU C 1 86 ? 39.400 25.210 8.105 1.00 40.12 69 GLU C C 1
ATOM 2177 O O . GLU C 1 86 ? 40.455 24.636 7.742 1.00 40.15 69 GLU C O 1
ATOM 2183 N N . ILE C 1 87 ? 38.573 24.798 9.082 1.00 37.47 70 ILE C N 1
ATOM 2184 C CA . ILE C 1 87 ? 38.752 23.594 9.884 1.00 35.22 70 ILE C CA 1
ATOM 2185 C C . ILE C 1 87 ? 37.531 22.682 9.849 1.00 34.24 70 ILE C C 1
ATOM 2186 O O . ILE C 1 87 ? 36.532 22.961 10.492 1.00 34.18 70 ILE C O 1
ATOM 2191 N N . LYS C 1 88 ? 37.608 21.593 9.098 1.00 33.32 71 LYS C N 1
ATOM 2192 C CA . LYS C 1 88 ? 36.530 20.629 9.097 1.00 32.50 71 LYS C CA 1
ATOM 2193 C C . LYS C 1 88 ? 36.596 19.897 10.412 1.00 31.16 71 LYS C C 1
ATOM 2194 O O . LYS C 1 88 ? 37.683 19.617 10.921 1.00 31.23 71 LYS C O 1
ATOM 2200 N N . ILE C 1 89 ? 35.434 19.578 10.960 1.00 30.11 72 ILE C N 1
ATOM 2201 C CA . ILE C 1 89 ? 35.389 19.266 12.369 1.00 29.13 72 ILE C CA 1
ATOM 2202 C C . ILE C 1 89 ? 35.902 17.961 12.836 1.00 28.10 72 ILE C C 1
ATOM 2203 O O . ILE C 1 89 ? 37.028 17.896 13.369 1.00 29.42 72 ILE C O 1
ATOM 2208 N N . GLU C 1 90 ? 35.166 16.911 12.591 1.00 25.41 73 GLU C N 1
ATOM 2209 C CA . GLU C 1 90 ? 35.591 15.620 13.097 1.00 24.14 73 GLU C CA 1
ATOM 2210 C C . GLU C 1 90 ? 35.205 15.364 14.547 1.00 23.19 73 GLU C C 1
ATOM 2211 O O . GLU C 1 90 ? 35.493 16.147 15.443 1.00 22.69 73 GLU C O 1
ATOM 2217 N N . ILE C 1 91 ? 34.577 14.220 14.744 1.00 21.87 74 ILE C N 1
ATOM 2218 C CA . ILE C 1 91 ? 34.144 13.791 16.006 1.00 21.93 74 ILE C CA 1
ATOM 2219 C C . ILE C 1 91 ? 35.239 13.715 17.081 1.00 22.65 74 ILE C C 1
ATOM 2220 O O . ILE C 1 91 ? 34.905 13.923 18.255 1.00 23.05 74 ILE C O 1
ATOM 2225 N N . ILE C 1 92 ? 36.512 13.436 16.740 1.00 22.62 75 ILE C N 1
ATOM 2226 C CA . ILE C 1 92 ? 37.525 13.360 17.804 1.00 22.40 75 ILE C CA 1
ATOM 2227 C C . ILE C 1 92 ? 37.891 14.755 18.302 1.00 22.28 75 ILE C C 1
ATOM 2228 O O . ILE C 1 92 ? 38.428 14.908 19.408 1.00 21.22 75 ILE C O 1
ATOM 2233 N N . MET C 1 93 ? 37.656 15.767 17.468 1.00 21.49 76 MET C N 1
ATOM 2234 C CA . MET C 1 93 ? 37.932 17.122 17.916 1.00 20.54 76 MET C CA 1
ATOM 2235 C C . MET C 1 93 ? 36.868 17.495 18.918 1.00 19.54 76 MET C C 1
ATOM 2236 O O . MET C 1 93 ? 37.184 17.935 20.020 1.00 20.21 76 MET C O 1
ATOM 2241 N N . VAL C 1 94 ? 35.610 17.279 18.555 1.00 18.33 77 VAL C N 1
ATOM 2242 C CA . VAL C 1 94 ? 34.482 17.512 19.459 1.00 16.84 77 VAL C CA 1
ATOM 2243 C C . VAL C 1 94 ? 34.823 16.844 20.756 1.00 16.53 77 VAL C C 1
ATOM 2244 O O . VAL C 1 94 ? 34.730 17.453 21.845 1.00 16.99 77 VAL C O 1
ATOM 2248 N N . HIS C 1 95 ? 35.304 15.613 20.648 1.00 15.07 78 HIS C N 1
ATOM 2249 C CA . HIS C 1 95 ? 35.629 14.871 21.861 1.00 14.56 78 HIS C CA 1
ATOM 2250 C C . HIS C 1 95 ? 36.827 15.438 22.643 1.00 13.73 78 HIS C C 1
ATOM 2251 O O . HIS C 1 95 ? 36.782 15.570 23.849 1.00 14.55 78 HIS C O 1
ATOM 2258 N N . ALA C 1 96 ? 37.872 15.834 21.954 1.00 13.08 79 ALA C N 1
ATOM 2259 C CA . ALA C 1 96 ? 38.966 16.579 22.587 1.00 13.53 79 ALA C CA 1
ATOM 2260 C C . ALA C 1 96 ? 38.509 17.878 23.313 1.00 13.07 79 ALA C C 1
ATOM 2261 O O . ALA C 1 96 ? 38.889 18.116 24.484 1.00 12.85 79 ALA C O 1
ATOM 2263 N N . GLN C 1 97 ? 37.686 18.680 22.646 1.00 12.66 80 GLN C N 1
ATOM 2264 C CA . GLN C 1 97 ? 37.218 19.912 23.249 1.00 12.73 80 GLN C CA 1
ATOM 2265 C C . GLN C 1 97 ? 36.371 19.586 24.468 1.00 13.35 80 GLN C C 1
ATOM 2266 O O . GLN C 1 97 ? 36.565 20.154 25.562 1.00 14.97 80 GLN C O 1
ATOM 2272 N N . ASP C 1 98 ? 35.488 18.616 24.355 1.00 12.92 81 ASP C N 1
ATOM 2273 C CA . ASP C 1 98 ? 34.742 18.230 25.548 1.00 12.74 81 ASP C CA 1
ATOM 2274 C C . ASP C 1 98 ? 35.657 17.814 26.699 1.00 13.48 81 ASP C C 1
ATOM 2275 O O . ASP C 1 98 ? 35.370 18.115 27.859 1.00 14.34 81 ASP C O 1
ATOM 2280 N N . HIS C 1 99 ? 36.738 17.093 26.413 1.00 13.41 82 HIS C N 1
ATOM 2281 C CA . HIS C 1 99 ? 37.679 16.733 27.490 1.00 13.31 82 HIS C CA 1
ATOM 2282 C C . HIS C 1 99 ? 38.324 17.934 28.141 1.00 11.62 82 HIS C C 1
ATOM 2283 O O . HIS C 1 99 ? 38.355 18.085 29.376 1.00 11.21 82 HIS C O 1
ATOM 2290 N N . LEU C 1 100 ? 38.847 18.820 27.316 1.00 11.15 83 LEU C N 1
ATOM 2291 C CA . LEU C 1 100 ? 39.443 20.013 27.889 1.00 10.84 83 LEU C CA 1
ATOM 2292 C C . LEU C 1 100 ? 38.432 20.757 28.763 1.00 10.86 83 LEU C C 1
ATOM 2293 O O . LEU C 1 100 ? 38.699 21.041 29.921 1.00 10.83 83 LEU C O 1
ATOM 2298 N N . MET C 1 101 ? 37.257 21.021 28.210 1.00 10.26 84 MET C N 1
ATOM 2299 C CA . MET C 1 101 ? 36.336 22.001 28.809 1.00 10.43 84 MET C CA 1
ATOM 2300 C C . MET C 1 101 ? 35.660 21.408 30.062 1.00 9.98 84 MET C C 1
ATOM 2301 O O . MET C 1 101 ? 35.465 22.076 31.061 1.00 9.66 84 MET C O 1
ATOM 2306 N N . THR C 1 102 ? 35.372 20.125 29.981 1.00 9.49 85 THR C N 1
ATOM 2307 C CA . THR C 1 102 ? 34.875 19.299 31.075 1.00 9.27 85 THR C CA 1
ATOM 2308 C C . THR C 1 102 ? 35.985 19.117 32.126 1.00 9.24 85 THR C C 1
ATOM 2309 O O . THR C 1 102 ? 35.760 19.262 33.332 1.00 7.94 85 THR C O 1
ATOM 2313 N N . THR C 1 103 ? 37.211 18.840 31.688 1.00 9.76 86 THR C N 1
ATOM 2314 C CA . THR C 1 103 ? 38.297 18.745 32.683 1.00 10.82 86 THR C CA 1
ATOM 2315 C C . THR C 1 103 ? 38.563 20.067 33.418 1.00 11.44 86 THR C C 1
ATOM 2316 O O . THR C 1 103 ? 38.597 20.133 34.670 1.00 11.09 86 THR C O 1
ATOM 2320 N N . MET C 1 104 ? 38.679 21.133 32.634 1.00 13.02 87 MET C N 1
ATOM 2321 C CA . MET C 1 104 ? 38.741 22.499 33.196 1.00 14.15 87 MET C CA 1
ATOM 2322 C C . MET C 1 104 ? 37.661 22.700 34.217 1.00 14.05 87 MET C C 1
ATOM 2323 O O . MET C 1 104 ? 37.981 23.074 35.356 1.00 13.94 87 MET C O 1
ATOM 2328 N N . THR C 1 105 ? 36.399 22.463 33.829 1.00 13.40 88 THR C N 1
ATOM 2329 C CA . THR C 1 105 ? 35.338 22.690 34.806 1.00 13.79 88 THR C CA 1
ATOM 2330 C C . THR C 1 105 ? 35.376 21.809 36.052 1.00 13.78 88 THR C C 1
ATOM 2331 O O . THR C 1 105 ? 35.043 22.269 37.140 1.00 13.08 88 THR C O 1
ATOM 2335 N N . LEU C 1 106 ? 35.816 20.562 35.902 1.00 14.79 89 LEU C N 1
ATOM 2336 C CA . LEU C 1 106 ? 36.032 19.672 37.077 1.00 15.56 89 LEU C CA 1
ATOM 2337 C C . LEU C 1 106 ? 37.075 20.243 38.002 1.00 17.11 89 LEU C C 1
ATOM 2338 O O . LEU C 1 106 ? 36.999 20.043 39.234 1.00 17.45 89 LEU C O 1
ATOM 2343 N N . ARG C 1 107 ? 38.077 20.910 37.405 1.00 17.64 90 ARG C N 1
ATOM 2344 C CA . ARG C 1 107 ? 39.125 21.499 38.193 1.00 18.06 90 ARG C CA 1
ATOM 2345 C C . ARG C 1 107 ? 38.609 22.697 38.987 1.00 17.94 90 ARG C C 1
ATOM 2346 O O . ARG C 1 107 ? 38.965 22.865 40.159 1.00 17.17 90 ARG C O 1
ATOM 2354 N N . GLU C 1 108 ? 37.764 23.511 38.346 1.00 17.56 91 GLU C N 1
ATOM 2355 C CA . GLU C 1 108 ? 37.130 24.669 38.981 1.00 16.85 91 GLU C CA 1
ATOM 2356 C C . GLU C 1 108 ? 36.310 24.168 40.186 1.00 17.26 91 GLU C C 1
ATOM 2357 O O . GLU C 1 108 ? 36.456 24.672 41.316 1.00 18.05 91 GLU C O 1
ATOM 2363 N N . VAL C 1 109 ? 35.501 23.138 39.971 1.00 16.03 92 VAL C N 1
ATOM 2364 C CA . VAL C 1 109 ? 34.809 22.485 41.086 1.00 15.30 92 VAL C CA 1
ATOM 2365 C C . VAL C 1 109 ? 35.816 22.037 42.165 1.00 16.64 92 VAL C C 1
ATOM 2366 O O . VAL C 1 109 ? 35.584 22.224 43.374 1.00 16.88 92 VAL C O 1
ATOM 2370 N N . ALA C 1 110 ? 36.929 21.445 41.742 1.00 17.14 93 ALA C N 1
ATOM 2371 C CA . ALA C 1 110 ? 37.853 20.905 42.731 1.00 17.62 93 ALA C CA 1
ATOM 2372 C C . ALA C 1 110 ? 38.492 21.991 43.578 1.00 17.85 93 ALA C C 1
ATOM 2373 O O . ALA C 1 110 ? 38.603 21.780 44.765 1.00 16.93 93 ALA C O 1
ATOM 2375 N N . ILE C 1 111 ? 38.849 23.152 42.992 1.00 19.63 94 ILE C N 1
ATOM 2376 C CA . ILE C 1 111 ? 39.298 24.342 43.752 1.00 20.93 94 ILE C CA 1
ATOM 2377 C C . ILE C 1 111 ? 38.260 24.768 44.793 1.00 22.76 94 ILE C C 1
ATOM 2378 O O . ILE C 1 111 ? 38.586 25.030 45.933 1.00 23.48 94 ILE C O 1
ATOM 2383 N N . GLU C 1 112 ? 36.999 24.864 44.391 1.00 24.14 95 GLU C N 1
ATOM 2384 C CA . GLU C 1 112 ? 35.957 25.311 45.293 1.00 25.94 95 GLU C CA 1
ATOM 2385 C C . GLU C 1 112 ? 35.726 24.323 46.429 1.00 26.61 95 GLU C C 1
ATOM 2386 O O . GLU C 1 112 ? 35.427 24.708 47.577 1.00 26.39 95 GLU C O 1
ATOM 2392 N N . MET C 1 113 ? 35.860 23.044 46.119 1.00 27.23 96 MET C N 1
ATOM 2393 C CA . MET C 1 113 ? 35.520 22.020 47.087 1.00 27.88 96 MET C CA 1
ATOM 2394 C C . MET C 1 113 ? 36.646 21.880 48.086 1.00 28.68 96 MET C C 1
ATOM 2395 O O . MET C 1 113 ? 36.438 21.462 49.223 1.00 27.90 96 MET C O 1
ATOM 2400 N N . LEU C 1 114 ? 37.859 22.210 47.653 1.00 29.68 97 LEU C N 1
ATOM 2401 C CA . LEU C 1 114 ? 38.992 22.160 48.535 1.00 30.43 97 LEU C CA 1
ATOM 2402 C C . LEU C 1 114 ? 38.862 23.262 49.596 1.00 31.41 97 LEU C C 1
ATOM 2403 O O . LEU C 1 114 ? 39.210 23.033 50.746 1.00 31.83 97 LEU C O 1
ATOM 2408 N N . GLU C 1 115 ? 38.321 24.425 49.231 1.00 31.73 98 GLU C N 1
ATOM 2409 C CA . GLU C 1 115 ? 37.946 25.423 50.225 1.00 32.74 98 GLU C CA 1
ATOM 2410 C C . GLU C 1 115 ? 36.966 24.819 51.198 1.00 33.51 98 GLU C C 1
ATOM 2411 O O . GLU C 1 115 ? 37.253 24.752 52.388 1.00 33.96 98 GLU C O 1
ATOM 2417 N N . LEU C 1 116 ? 35.814 24.364 50.703 1.00 34.51 99 LEU C N 1
ATOM 2418 C CA . LEU C 1 116 ? 34.795 23.730 51.566 1.00 35.11 99 LEU C CA 1
ATOM 2419 C C . LEU C 1 116 ? 35.463 22.758 52.538 1.00 35.60 99 LEU C C 1
ATOM 2420 O O . LEU C 1 116 ? 35.435 22.992 53.721 1.00 36.16 99 LEU C O 1
ATOM 2425 N N . TYR C 1 117 ? 36.115 21.710 52.036 1.00 36.53 100 TYR C N 1
ATOM 2426 C CA . TYR C 1 117 ? 36.902 20.776 52.879 1.00 37.20 100 TYR C CA 1
ATOM 2427 C C . TYR C 1 117 ? 37.625 21.491 54.022 1.00 38.44 100 TYR C C 1
ATOM 2428 O O . TYR C 1 117 ? 37.582 21.041 55.174 1.00 39.45 100 TYR C O 1
ATOM 2437 N N . LYS C 1 118 ? 38.294 22.601 53.699 1.00 39.29 101 LYS C N 1
ATOM 2438 C CA . LYS C 1 118 ? 39.042 23.391 54.695 1.00 39.69 101 LYS C CA 1
ATOM 2439 C C . LYS C 1 118 ? 38.097 24.187 55.604 1.00 40.40 101 LYS C C 1
ATOM 2440 O O . LYS C 1 118 ? 38.197 25.399 55.679 1.00 40.56 101 LYS C O 1
ATOM 2446 N N . LYS C 1 119 ? 37.180 23.492 56.274 1.00 41.45 102 LYS C N 1
ATOM 2447 C CA . LYS C 1 119 ? 36.170 24.096 57.153 1.00 42.82 102 LYS C CA 1
ATOM 2448 C C . LYS C 1 119 ? 35.473 22.972 57.906 1.00 43.18 102 LYS C C 1
ATOM 2449 O O . LYS C 1 119 ? 35.170 21.928 57.320 1.00 43.34 102 LYS C O 1
ATOM 2455 N N . MET D 1 18 ? 61.007 13.344 29.428 1.00 47.06 1 MET D N 1
ATOM 2456 C CA . MET D 1 18 ? 59.985 13.403 28.317 1.00 47.31 1 MET D CA 1
ATOM 2457 C C . MET D 1 18 ? 58.780 12.565 28.703 1.00 46.75 1 MET D C 1
ATOM 2458 O O . MET D 1 18 ? 58.913 11.358 28.984 1.00 46.26 1 MET D O 1
ATOM 2463 N N . ASN D 1 19 ? 57.601 13.188 28.740 1.00 45.99 2 ASN D N 1
ATOM 2464 C CA . ASN D 1 19 ? 56.450 12.447 29.282 1.00 45.33 2 ASN D CA 1
ATOM 2465 C C . ASN D 1 19 ? 55.686 11.606 28.280 1.00 43.99 2 ASN D C 1
ATOM 2466 O O . ASN D 1 19 ? 55.707 11.847 27.079 1.00 44.23 2 ASN D O 1
ATOM 2471 N N . THR D 1 20 ? 55.048 10.578 28.799 1.00 42.42 3 THR D N 1
ATOM 2472 C CA . THR D 1 20 ? 54.337 9.632 27.987 1.00 41.16 3 THR D CA 1
ATOM 2473 C C . THR D 1 20 ? 53.387 10.253 26.970 1.00 40.16 3 THR D C 1
ATOM 2474 O O . THR D 1 20 ? 53.289 9.774 25.833 1.00 40.51 3 THR D O 1
ATOM 2478 N N . GLU D 1 21 ? 52.681 11.301 27.384 1.00 38.82 4 GLU D N 1
ATOM 2479 C CA . GLU D 1 21 ? 51.623 11.882 26.572 1.00 37.23 4 GLU D CA 1
ATOM 2480 C C . GLU D 1 21 ? 52.215 12.474 25.311 1.00 36.11 4 GLU D C 1
ATOM 2481 O O . GLU D 1 21 ? 51.726 12.190 24.224 1.00 35.47 4 GLU D O 1
ATOM 2487 N N . GLU D 1 22 ? 53.277 13.265 25.463 1.00 35.04 5 GLU D N 1
ATOM 2488 C CA . GLU D 1 22 ? 53.959 13.835 24.313 1.00 35.35 5 GLU D CA 1
ATOM 2489 C C . GLU D 1 22 ? 54.717 12.795 23.478 1.00 34.00 5 GLU D C 1
ATOM 2490 O O . GLU D 1 22 ? 54.885 12.967 22.268 1.00 33.80 5 GLU D O 1
ATOM 2496 N N . LEU D 1 23 ? 55.145 11.715 24.111 1.00 33.03 6 LEU D N 1
ATOM 2497 C CA . LEU D 1 23 ? 55.660 10.588 23.345 1.00 32.58 6 LEU D CA 1
ATOM 2498 C C . LEU D 1 23 ? 54.585 9.972 22.460 1.00 32.03 6 LEU D C 1
ATOM 2499 O O . LEU D 1 23 ? 54.848 9.661 21.312 1.00 32.73 6 LEU D O 1
ATOM 2504 N N . GLN D 1 24 ? 53.369 9.818 22.960 1.00 30.98 7 GLN D N 1
ATOM 2505 C CA . GLN D 1 24 ? 52.379 9.211 22.106 1.00 30.52 7 GLN D CA 1
ATOM 2506 C C . GLN D 1 24 ? 52.055 10.142 20.950 1.00 29.41 7 GLN D C 1
ATOM 2507 O O . GLN D 1 24 ? 51.840 9.683 19.838 1.00 29.12 7 GLN D O 1
ATOM 2513 N N . VAL D 1 25 ? 52.036 11.441 21.231 1.00 27.83 8 VAL D N 1
ATOM 2514 C CA . VAL D 1 25 ? 51.678 12.450 20.246 1.00 26.52 8 VAL D CA 1
ATOM 2515 C C . VAL D 1 25 ? 52.688 12.437 19.110 1.00 26.22 8 VAL D C 1
ATOM 2516 O O . VAL D 1 25 ? 52.292 12.349 17.941 1.00 26.06 8 VAL D O 1
ATOM 2520 N N . ALA D 1 26 ? 53.974 12.508 19.462 1.00 25.50 9 ALA D N 1
ATOM 2521 C CA . ALA D 1 26 ? 55.090 12.394 18.510 1.00 25.15 9 ALA D CA 1
ATOM 2522 C C . ALA D 1 26 ? 54.942 11.171 17.554 1.00 24.83 9 ALA D C 1
ATOM 2523 O O . ALA D 1 26 ? 54.969 11.304 16.314 1.00 24.03 9 ALA D O 1
ATOM 2525 N N . ALA D 1 27 ? 54.754 9.994 18.149 1.00 24.30 10 ALA D N 1
ATOM 2526 C CA . ALA D 1 27 ? 54.421 8.799 17.410 1.00 24.51 10 ALA D CA 1
ATOM 2527 C C . ALA D 1 27 ? 53.284 9.042 16.404 1.00 24.91 10 ALA D C 1
ATOM 2528 O O . ALA D 1 27 ? 53.469 8.838 15.204 1.00 25.15 10 ALA D O 1
ATOM 2530 N N . PHE D 1 28 ? 52.128 9.500 16.872 1.00 25.54 11 PHE D N 1
ATOM 2531 C CA . PHE D 1 28 ? 50.999 9.700 15.975 1.00 26.62 11 PHE D CA 1
ATOM 2532 C C . PHE D 1 28 ? 51.212 10.799 14.953 1.00 26.29 11 PHE D C 1
ATOM 2533 O O . PHE D 1 28 ? 50.748 10.706 13.842 1.00 26.50 11 PHE D O 1
ATOM 2541 N N . GLU D 1 29 ? 51.962 11.824 15.306 1.00 26.73 12 GLU D N 1
ATOM 2542 C CA . GLU D 1 29 ? 52.382 12.816 14.336 1.00 27.01 12 GLU D CA 1
ATOM 2543 C C . GLU D 1 29 ? 53.196 12.167 13.217 1.00 25.92 12 GLU D C 1
ATOM 2544 O O . GLU D 1 29 ? 53.096 12.567 12.052 1.00 26.55 12 GLU D O 1
ATOM 2550 N N . ILE D 1 30 ? 54.010 11.169 13.566 1.00 24.50 13 ILE D N 1
ATOM 2551 C CA . ILE D 1 30 ? 54.917 10.538 12.607 1.00 21.87 13 ILE D CA 1
ATOM 2552 C C . ILE D 1 30 ? 54.129 9.567 11.760 1.00 21.47 13 ILE D C 1
ATOM 2553 O O . ILE D 1 30 ? 54.218 9.606 10.530 1.00 20.90 13 ILE D O 1
ATOM 2558 N N . ILE D 1 31 ? 53.348 8.703 12.414 1.00 20.71 14 ILE D N 1
ATOM 2559 C CA . ILE D 1 31 ? 52.507 7.715 11.725 1.00 20.92 14 ILE D CA 1
ATOM 2560 C C . ILE D 1 31 ? 51.505 8.412 10.799 1.00 20.64 14 ILE D C 1
ATOM 2561 O O . ILE D 1 31 ? 51.414 8.104 9.622 1.00 20.89 14 ILE D O 1
ATOM 2566 N N . LEU D 1 32 ? 50.739 9.340 11.346 1.00 20.38 15 LEU D N 1
ATOM 2567 C CA . LEU D 1 32 ? 49.767 10.105 10.560 1.00 20.65 15 LEU D CA 1
ATOM 2568 C C . LEU D 1 32 ? 50.339 10.749 9.318 1.00 20.17 15 LEU D C 1
ATOM 2569 O O . LEU D 1 32 ? 49.831 10.537 8.213 1.00 20.14 15 LEU D O 1
ATOM 2574 N N . ASN D 1 33 ? 51.386 11.545 9.485 1.00 19.54 16 ASN D N 1
ATOM 2575 C CA . ASN D 1 33 ? 51.967 12.135 8.289 1.00 19.58 16 ASN D CA 1
ATOM 2576 C C . ASN D 1 33 ? 52.602 11.094 7.338 1.00 19.58 16 ASN D C 1
ATOM 2577 O O . ASN D 1 33 ? 52.416 11.164 6.114 1.00 20.25 16 ASN D O 1
ATOM 2582 N N . SER D 1 34 ? 53.273 10.087 7.880 1.00 18.62 17 SER D N 1
ATOM 2583 C CA . SER D 1 34 ? 53.900 9.124 7.005 1.00 18.99 17 SER D CA 1
ATOM 2584 C C . SER D 1 34 ? 52.834 8.421 6.199 1.00 18.77 17 SER D C 1
ATOM 2585 O O . SER D 1 34 ? 52.975 8.288 4.978 1.00 18.77 17 SER D O 1
ATOM 2588 N N . GLY D 1 35 ? 51.765 7.978 6.869 1.00 17.97 18 GLY D N 1
ATOM 2589 C CA . GLY D 1 35 ? 50.669 7.287 6.183 1.00 17.88 18 GLY D CA 1
ATOM 2590 C C . GLY D 1 35 ? 50.144 8.104 5.002 1.00 18.79 18 GLY D C 1
ATOM 2591 O O . GLY D 1 35 ? 49.968 7.589 3.896 1.00 19.58 18 GLY D O 1
ATOM 2592 N N . ASN D 1 36 ? 49.928 9.398 5.220 1.00 18.30 19 ASN D N 1
ATOM 2593 C CA . ASN D 1 36 ? 49.474 10.243 4.145 1.00 18.32 19 ASN D CA 1
ATOM 2594 C C . ASN D 1 36 ? 50.515 10.218 3.017 1.00 17.71 19 ASN D C 1
ATOM 2595 O O . ASN D 1 36 ? 50.192 9.965 1.823 1.00 16.68 19 ASN D O 1
ATOM 2600 N N . ALA D 1 37 ? 51.770 10.419 3.418 1.00 16.84 20 ALA D N 1
ATOM 2601 C CA . ALA D 1 37 ? 52.883 10.433 2.457 1.00 16.79 20 ALA D CA 1
ATOM 2602 C C . ALA D 1 37 ? 52.948 9.122 1.696 1.00 16.27 20 ALA D C 1
ATOM 2603 O O . ALA D 1 37 ? 53.032 9.115 0.486 1.00 16.19 20 ALA D O 1
ATOM 2605 N N . ARG D 1 38 ? 52.815 8.003 2.392 1.00 17.11 21 ARG D N 1
ATOM 2606 C CA . ARG D 1 38 ? 52.864 6.720 1.698 1.00 17.09 21 ARG D CA 1
ATOM 2607 C C . ARG D 1 38 ? 51.779 6.624 0.657 1.00 17.39 21 ARG D C 1
ATOM 2608 O O . ARG D 1 38 ? 52.029 6.059 -0.413 1.00 17.51 21 ARG D O 1
ATOM 2616 N N . SER D 1 39 ? 50.590 7.166 0.936 1.00 17.19 22 SER D N 1
ATOM 2617 C CA . SER D 1 39 ? 49.484 6.989 -0.032 1.00 18.38 22 SER D CA 1
ATOM 2618 C C . SER D 1 39 ? 49.589 7.998 -1.142 1.00 18.28 22 SER D C 1
ATOM 2619 O O . SER D 1 39 ? 49.115 7.763 -2.271 1.00 18.84 22 SER D O 1
ATOM 2622 N N . ILE D 1 40 ? 50.216 9.130 -0.845 1.00 17.94 23 ILE D N 1
ATOM 2623 C CA . ILE D 1 40 ? 50.521 10.089 -1.918 1.00 16.50 23 ILE D CA 1
ATOM 2624 C C . ILE D 1 40 ? 51.550 9.421 -2.851 1.00 16.67 23 ILE D C 1
ATOM 2625 O O . ILE D 1 40 ? 51.431 9.500 -4.077 1.00 16.87 23 ILE D O 1
ATOM 2630 N N . VAL D 1 41 ? 52.537 8.725 -2.287 1.00 16.38 24 VAL D N 1
ATOM 2631 C CA . VAL D 1 41 ? 53.538 8.081 -3.131 1.00 16.05 24 VAL D CA 1
ATOM 2632 C C . VAL D 1 41 ? 52.834 7.026 -3.979 1.00 16.96 24 VAL D C 1
ATOM 2633 O O . VAL D 1 41 ? 53.229 6.764 -5.096 1.00 16.46 24 VAL D O 1
ATOM 2637 N N . HIS D 1 42 ? 51.792 6.403 -3.434 1.00 18.03 25 HIS D N 1
ATOM 2638 C CA . HIS D 1 42 ? 51.131 5.342 -4.161 1.00 18.93 25 HIS D CA 1
ATOM 2639 C C . HIS D 1 42 ? 50.323 5.954 -5.282 1.00 20.43 25 HIS D C 1
ATOM 2640 O O . HIS D 1 42 ? 50.253 5.386 -6.394 1.00 21.46 25 HIS D O 1
ATOM 2647 N N . GLU D 1 43 ? 49.772 7.135 -5.015 1.00 21.39 26 GLU D N 1
ATOM 2648 C CA . GLU D 1 43 ? 49.247 7.995 -6.076 1.00 22.57 26 GLU D CA 1
ATOM 2649 C C . GLU D 1 43 ? 50.335 8.210 -7.147 1.00 23.38 26 GLU D C 1
ATOM 2650 O O . GLU D 1 43 ? 50.061 8.163 -8.376 1.00 24.67 26 GLU D O 1
ATOM 2656 N N . ALA D 1 44 ? 51.583 8.402 -6.726 1.00 22.57 27 ALA D N 1
ATOM 2657 C CA . ALA D 1 44 ? 52.575 8.681 -7.745 1.00 21.95 27 ALA D CA 1
ATOM 2658 C C . ALA D 1 44 ? 52.786 7.431 -8.635 1.00 22.34 27 ALA D C 1
ATOM 2659 O O . ALA D 1 44 ? 52.778 7.531 -9.838 1.00 21.01 27 ALA D O 1
ATOM 2661 N N . PHE D 1 45 ? 52.958 6.255 -8.031 1.00 22.88 28 PHE D N 1
ATOM 2662 C CA . PHE D 1 45 ? 52.967 5.022 -8.789 1.00 23.06 28 PHE D CA 1
ATOM 2663 C C . PHE D 1 45 ? 51.725 4.872 -9.696 1.00 23.72 28 PHE D C 1
ATOM 2664 O O . PHE D 1 45 ? 51.799 4.297 -10.779 1.00 23.33 28 PHE D O 1
ATOM 2672 N N . ASP D 1 46 ? 50.573 5.372 -9.255 1.00 24.58 29 ASP D N 1
ATOM 2673 C CA . ASP D 1 46 ? 49.356 5.166 -10.046 1.00 25.70 29 ASP D CA 1
ATOM 2674 C C . ASP D 1 46 ? 49.436 5.979 -11.323 1.00 26.07 29 ASP D C 1
ATOM 2675 O O . ASP D 1 46 ? 49.154 5.485 -12.424 1.00 25.90 29 ASP D O 1
ATOM 2680 N N . ALA D 1 47 ? 49.907 7.207 -11.155 1.00 26.88 30 ALA D N 1
ATOM 2681 C CA . ALA D 1 47 ? 50.123 8.122 -12.243 1.00 27.70 30 ALA D CA 1
ATOM 2682 C C . ALA D 1 47 ? 51.182 7.611 -13.195 1.00 29.22 30 ALA D C 1
ATOM 2683 O O . ALA D 1 47 ? 51.001 7.745 -14.408 1.00 30.82 30 ALA D O 1
ATOM 2685 N N . MET D 1 48 ? 52.267 7.012 -12.707 1.00 30.19 31 MET D N 1
ATOM 2686 C CA . MET D 1 48 ? 53.215 6.426 -13.662 1.00 32.04 31 MET D CA 1
ATOM 2687 C C . MET D 1 48 ? 52.673 5.247 -14.413 1.00 33.52 31 MET D C 1
ATOM 2688 O O . MET D 1 48 ? 53.017 5.098 -15.562 1.00 35.01 31 MET D O 1
ATOM 2693 N N . ARG D 1 49 ? 51.811 4.425 -13.810 1.00 35.08 32 ARG D N 1
ATOM 2694 C CA . ARG D 1 49 ? 51.173 3.339 -14.567 1.00 36.47 32 ARG D CA 1
ATOM 2695 C C . ARG D 1 49 ? 50.308 3.888 -15.728 1.00 38.20 32 ARG D C 1
ATOM 2696 O O . ARG D 1 49 ? 50.165 3.234 -16.775 1.00 38.16 32 ARG D O 1
ATOM 2704 N N . GLU D 1 50 ? 49.710 5.065 -15.505 1.00 39.68 33 GLU D N 1
ATOM 2705 C CA . GLU D 1 50 ? 48.869 5.759 -16.489 1.00 41.55 33 GLU D CA 1
ATOM 2706 C C . GLU D 1 50 ? 49.693 6.577 -17.486 1.00 41.63 33 GLU D C 1
ATOM 2707 O O . GLU D 1 50 ? 49.133 7.182 -18.404 1.00 41.91 33 GLU D O 1
ATOM 2713 N N . LYS D 1 51 ? 51.013 6.610 -17.303 1.00 41.49 34 LYS D N 1
ATOM 2714 C CA . LYS D 1 51 ? 51.909 7.405 -18.162 1.00 41.52 34 LYS D CA 1
ATOM 2715 C C . LYS D 1 51 ? 51.802 8.903 -17.915 1.00 40.25 34 LYS D C 1
ATOM 2716 O O . LYS D 1 51 ? 52.434 9.687 -18.598 1.00 41.03 34 LYS D O 1
ATOM 2722 N N . ASN D 1 52 ? 51.035 9.312 -16.925 1.00 39.24 35 ASN D N 1
ATOM 2723 C CA . ASN D 1 52 ? 50.969 10.724 -16.570 1.00 37.99 35 ASN D CA 1
ATOM 2724 C C . ASN D 1 52 ? 52.177 11.133 -15.705 1.00 37.11 35 ASN D C 1
ATOM 2725 O O . ASN D 1 52 ? 52.055 11.312 -14.468 1.00 36.69 35 ASN D O 1
ATOM 2730 N N . TYR D 1 53 ? 53.336 11.304 -16.341 1.00 35.03 36 TYR D N 1
ATOM 2731 C CA . TYR D 1 53 ? 54.554 11.486 -15.563 1.00 33.74 36 TYR D CA 1
ATOM 2732 C C . TYR D 1 53 ? 54.543 12.745 -14.796 1.00 32.86 36 TYR D C 1
ATOM 2733 O O . TYR D 1 53 ? 55.078 12.800 -13.689 1.00 33.28 36 TYR D O 1
ATOM 2742 N N . ILE D 1 54 ? 53.912 13.752 -15.364 1.00 31.76 37 ILE D N 1
ATOM 2743 C CA . ILE D 1 54 ? 53.832 15.061 -14.707 1.00 31.52 37 ILE D CA 1
ATOM 2744 C C . ILE D 1 54 ? 53.124 14.936 -13.346 1.00 30.22 37 ILE D C 1
ATOM 2745 O O . ILE D 1 54 ? 53.647 15.343 -12.301 1.00 30.28 37 ILE D O 1
ATOM 2750 N N . LEU D 1 55 ? 51.964 14.306 -13.334 1.00 28.83 38 LEU D N 1
ATOM 2751 C CA . LEU D 1 55 ? 51.274 14.143 -12.075 1.00 27.28 38 LEU D CA 1
ATOM 2752 C C . LEU D 1 55 ? 52.083 13.289 -11.078 1.00 26.57 38 LEU D C 1
ATOM 2753 O O . LEU D 1 55 ? 52.122 13.598 -9.881 1.00 26.03 38 LEU D O 1
ATOM 2758 N N . ALA D 1 56 ? 52.705 12.217 -11.578 1.00 26.23 39 ALA D N 1
ATOM 2759 C CA . ALA D 1 56 ? 53.578 11.338 -10.785 1.00 26.04 39 ALA D CA 1
ATOM 2760 C C . ALA D 1 56 ? 54.664 12.136 -10.065 1.00 25.97 39 ALA D C 1
ATOM 2761 O O . ALA D 1 56 ? 54.817 12.026 -8.847 1.00 26.19 39 ALA D O 1
ATOM 2763 N N . GLU D 1 57 ? 55.376 12.957 -10.833 1.00 25.44 40 GLU D N 1
ATOM 2764 C CA . GLU D 1 57 ? 56.288 13.948 -10.309 1.00 25.66 40 GLU D CA 1
ATOM 2765 C C . GLU D 1 57 ? 55.647 14.844 -9.270 1.00 25.48 40 GLU D C 1
ATOM 2766 O O . GLU D 1 57 ? 56.230 15.065 -8.176 1.00 25.11 40 GLU D O 1
ATOM 2772 N N . GLN D 1 58 ? 54.466 15.371 -9.594 1.00 24.87 41 GLN D N 1
ATOM 2773 C CA . GLN D 1 58 ? 53.835 16.303 -8.663 1.00 25.60 41 GLN D CA 1
ATOM 2774 C C . GLN D 1 58 ? 53.552 15.636 -7.325 1.00 25.80 41 GLN D C 1
ATOM 2775 O O . GLN D 1 58 ? 53.874 16.186 -6.269 1.00 26.73 41 GLN D O 1
ATOM 2781 N N . LYS D 1 59 ? 53.027 14.417 -7.398 1.00 25.10 42 LYS D N 1
ATOM 2782 C CA . LYS D 1 59 ? 52.829 13.571 -6.234 1.00 24.49 42 LYS D CA 1
ATOM 2783 C C . LYS D 1 59 ? 54.082 13.250 -5.413 1.00 23.64 42 LYS D C 1
ATOM 2784 O O . LYS D 1 59 ? 54.042 13.317 -4.169 1.00 23.37 42 LYS D O 1
ATOM 2790 N N . LEU D 1 60 ? 55.168 12.871 -6.074 1.00 22.69 43 LEU D N 1
ATOM 2791 C CA . LEU D 1 60 ? 56.430 12.707 -5.350 1.00 23.56 43 LEU D CA 1
ATOM 2792 C C . LEU D 1 60 ? 56.800 13.944 -4.525 1.00 23.94 43 LEU D C 1
ATOM 2793 O O . LEU D 1 60 ? 57.414 13.826 -3.486 1.00 23.96 43 LEU D O 1
ATOM 2798 N N . GLN D 1 61 ? 56.393 15.125 -4.967 1.00 24.58 44 GLN D N 1
ATOM 2799 C CA . GLN D 1 61 ? 56.720 16.313 -4.220 1.00 26.02 44 GLN D CA 1
ATOM 2800 C C . GLN D 1 61 ? 55.737 16.543 -3.069 1.00 25.77 44 GLN D C 1
ATOM 2801 O O . GLN D 1 61 ? 56.145 16.772 -1.921 1.00 24.91 44 GLN D O 1
ATOM 2807 N N . GLU D 1 62 ? 54.443 16.547 -3.399 1.00 25.68 45 GLU D N 1
ATOM 2808 C CA . GLU D 1 62 ? 53.399 16.521 -2.387 1.00 25.76 45 GLU D CA 1
ATOM 2809 C C . GLU D 1 62 ? 53.840 15.512 -1.300 1.00 25.49 45 GLU D C 1
ATOM 2810 O O . GLU D 1 62 ? 54.005 15.908 -0.152 1.00 25.33 45 GLU D O 1
ATOM 2816 N N . ALA D 1 63 ? 54.126 14.254 -1.665 1.00 25.22 46 ALA D N 1
ATOM 2817 C CA . ALA D 1 63 ? 54.534 13.246 -0.656 1.00 25.21 46 ALA D CA 1
ATOM 2818 C C . ALA D 1 63 ? 55.716 13.692 0.190 1.00 24.60 46 ALA D C 1
ATOM 2819 O O . ALA D 1 63 ? 55.690 13.584 1.405 1.00 25.50 46 ALA D O 1
ATOM 2821 N N . ASN D 1 64 ? 56.755 14.192 -0.449 1.00 24.44 47 ASN D N 1
ATOM 2822 C CA . ASN D 1 64 ? 57.897 14.687 0.268 1.00 24.80 47 ASN D CA 1
ATOM 2823 C C . ASN D 1 64 ? 57.499 15.736 1.274 1.00 25.04 47 ASN D C 1
ATOM 2824 O O . ASN D 1 64 ? 57.844 15.636 2.427 1.00 25.95 47 ASN D O 1
ATOM 2829 N N . ASP D 1 65 ? 56.730 16.730 0.847 1.00 25.86 48 ASP D N 1
ATOM 2830 C CA . ASP D 1 65 ? 56.205 17.782 1.733 1.00 26.18 48 ASP D CA 1
ATOM 2831 C C . ASP D 1 65 ? 55.662 17.230 3.015 1.00 26.30 48 ASP D C 1
ATOM 2832 O O . ASP D 1 65 ? 55.907 17.811 4.048 1.00 25.78 48 ASP D O 1
ATOM 2837 N N . GLU D 1 66 ? 54.902 16.126 2.939 1.00 26.88 49 GLU D N 1
ATOM 2838 C CA . GLU D 1 66 ? 54.255 15.538 4.133 1.00 26.90 49 GLU D CA 1
ATOM 2839 C C . GLU D 1 66 ? 55.226 14.695 4.950 1.00 26.66 49 GLU D C 1
ATOM 2840 O O . GLU D 1 66 ? 55.245 14.760 6.170 1.00 25.90 49 GLU D O 1
ATOM 2846 N N . LEU D 1 67 ? 56.039 13.906 4.252 1.00 27.08 50 LEU D N 1
ATOM 2847 C CA . LEU D 1 67 ? 56.998 13.021 4.893 1.00 27.22 50 LEU D CA 1
ATOM 2848 C C . LEU D 1 67 ? 57.913 13.834 5.812 1.00 28.12 50 LEU D C 1
ATOM 2849 O O . LEU D 1 67 ? 58.437 13.338 6.831 1.00 27.89 50 LEU D O 1
ATOM 2854 N N . LEU D 1 68 ? 58.066 15.102 5.434 1.00 28.73 51 LEU D N 1
ATOM 2855 C CA . LEU D 1 68 ? 58.903 16.053 6.097 1.00 29.89 51 LEU D CA 1
ATOM 2856 C C . LEU D 1 68 ? 58.346 16.423 7.476 1.00 29.85 51 LEU D C 1
ATOM 2857 O O . LEU D 1 68 ? 59.106 16.697 8.434 1.00 29.92 51 LEU D O 1
ATOM 2862 N N . LYS D 1 69 ? 57.020 16.483 7.575 1.00 29.09 52 LYS D N 1
ATOM 2863 C CA . LYS D 1 69 ? 56.413 16.695 8.867 1.00 29.20 52 LYS D CA 1
ATOM 2864 C C . LYS D 1 69 ? 56.818 15.530 9.775 1.00 28.71 52 LYS D C 1
ATOM 2865 O O . LYS D 1 69 ? 57.259 15.748 10.893 1.00 29.59 52 LYS D O 1
ATOM 2871 N N . ALA D 1 70 ? 56.684 14.300 9.286 1.00 27.43 53 ALA D N 1
ATOM 2872 C CA . ALA D 1 70 ? 57.087 13.121 10.028 1.00 26.51 53 ALA D CA 1
ATOM 2873 C C . ALA D 1 70 ? 58.570 13.099 10.402 1.00 26.68 53 ALA D C 1
ATOM 2874 O O . ALA D 1 70 ? 58.925 12.848 11.558 1.00 25.72 53 ALA D O 1
ATOM 2876 N N . HIS D 1 71 ? 59.437 13.360 9.431 1.00 27.43 54 HIS D N 1
ATOM 2877 C CA . HIS D 1 71 ? 60.880 13.377 9.690 1.00 29.42 54 HIS D CA 1
ATOM 2878 C C . HIS D 1 71 ? 61.293 14.346 10.816 1.00 29.25 54 HIS D C 1
ATOM 2879 O O . HIS D 1 71 ? 62.024 13.964 11.747 1.00 30.40 54 HIS D O 1
ATOM 2886 N N . GLN D 1 72 ? 60.796 15.573 10.758 1.00 28.34 55 GLN D N 1
ATOM 2887 C CA . GLN D 1 72 ? 61.155 16.592 11.710 1.00 27.46 55 GLN D CA 1
ATOM 2888 C C . GLN D 1 72 ? 60.794 16.177 13.122 1.00 26.50 55 GLN D C 1
ATOM 2889 O O . GLN D 1 72 ? 61.571 16.413 14.086 1.00 26.35 55 GLN D O 1
ATOM 2895 N N . ALA D 1 73 ? 59.626 15.553 13.272 1.00 24.32 56 ALA D N 1
ATOM 2896 C CA . ALA D 1 73 ? 59.237 15.070 14.590 1.00 22.83 56 ALA D CA 1
ATOM 2897 C C . ALA D 1 73 ? 60.232 13.971 15.066 1.00 23.12 56 ALA D C 1
ATOM 2898 O O . ALA D 1 73 ? 60.593 13.911 16.249 1.00 22.65 56 ALA D O 1
ATOM 2900 N N . GLN D 1 74 ? 60.671 13.113 14.129 1.00 22.85 57 GLN D N 1
ATOM 2901 C CA . GLN D 1 74 ? 61.615 12.062 14.454 1.00 22.62 57 GLN D CA 1
ATOM 2902 C C . GLN D 1 74 ? 62.934 12.720 14.803 1.00 23.21 57 GLN D C 1
ATOM 2903 O O . GLN D 1 74 ? 63.612 12.317 15.771 1.00 22.94 57 GLN D O 1
ATOM 2909 N N . THR D 1 75 ? 63.290 13.740 14.036 1.00 23.38 58 THR D N 1
ATOM 2910 C CA . THR D 1 75 ? 64.526 14.444 14.309 1.00 24.45 58 THR D CA 1
ATOM 2911 C C . THR D 1 75 ? 64.521 15.151 15.701 1.00 25.49 58 THR D C 1
ATOM 2912 O O . THR D 1 75 ? 65.462 14.970 16.477 1.00 25.30 58 THR D O 1
ATOM 2916 N N . ASP D 1 76 ? 63.442 15.862 16.054 1.00 26.21 59 ASP D N 1
ATOM 2917 C CA . ASP D 1 76 ? 63.303 16.405 17.413 1.00 27.58 59 ASP D CA 1
ATOM 2918 C C . ASP D 1 76 ? 63.540 15.333 18.479 1.00 27.90 59 ASP D C 1
ATOM 2919 O O . ASP D 1 76 ? 64.244 15.593 19.467 1.00 27.91 59 ASP D O 1
ATOM 2924 N N . LEU D 1 77 ? 62.933 14.156 18.298 1.00 27.73 60 LEU D N 1
ATOM 2925 C CA . LEU D 1 77 ? 63.080 13.049 19.247 1.00 28.22 60 LEU D CA 1
ATOM 2926 C C . LEU D 1 77 ? 64.530 12.580 19.388 1.00 28.52 60 LEU D C 1
ATOM 2927 O O . LEU D 1 77 ? 65.054 12.422 20.497 1.00 28.78 60 LEU D O 1
ATOM 2932 N N . LEU D 1 78 ? 65.171 12.351 18.251 1.00 28.40 61 LEU D N 1
ATOM 2933 C CA . LEU D 1 78 ? 66.574 12.006 18.233 1.00 28.29 61 LEU D CA 1
ATOM 2934 C C . LEU D 1 78 ? 67.411 13.091 18.896 1.00 29.78 61 LEU D C 1
ATOM 2935 O O . LEU D 1 78 ? 68.256 12.789 19.736 1.00 30.06 61 LEU D O 1
ATOM 2940 N N . GLN D 1 79 ? 67.148 14.353 18.559 1.00 31.25 62 GLN D N 1
ATOM 2941 C CA . GLN D 1 79 ? 67.905 15.460 19.137 1.00 32.63 62 GLN D CA 1
ATOM 2942 C C . GLN D 1 79 ? 67.656 15.633 20.614 1.00 33.11 62 GLN D C 1
ATOM 2943 O O . GLN D 1 79 ? 68.557 15.996 21.367 1.00 33.44 62 GLN D O 1
ATOM 2949 N N . GLU D 1 80 ? 66.429 15.368 21.031 1.00 33.38 63 GLU D N 1
ATOM 2950 C CA . GLU D 1 80 ? 66.068 15.495 22.429 1.00 33.97 63 GLU D CA 1
ATOM 2951 C C . GLU D 1 80 ? 66.846 14.422 23.203 1.00 33.24 63 GLU D C 1
ATOM 2952 O O . GLU D 1 80 ? 67.516 14.725 24.170 1.00 33.31 63 GLU D O 1
ATOM 2958 N N . TYR D 1 81 ? 66.837 13.192 22.716 1.00 33.19 64 TYR D N 1
ATOM 2959 C CA . TYR D 1 81 ? 67.542 12.097 23.380 1.00 33.26 64 TYR D CA 1
ATOM 2960 C C . TYR D 1 81 ? 69.061 12.292 23.470 1.00 33.73 64 TYR D C 1
ATOM 2961 O O . TYR D 1 81 ? 69.683 11.849 24.436 1.00 33.10 64 TYR D O 1
ATOM 2970 N N . ALA D 1 82 ? 69.649 12.905 22.449 1.00 34.46 65 ALA D N 1
ATOM 2971 C CA . ALA D 1 82 ? 71.062 13.212 22.478 1.00 36.07 65 ALA D CA 1
ATOM 2972 C C . ALA D 1 82 ? 71.378 14.296 23.523 1.00 36.90 65 ALA D C 1
ATOM 2973 O O . ALA D 1 82 ? 72.447 14.302 24.108 1.00 37.55 65 ALA D O 1
ATOM 2975 N N . SER D 1 83 ? 70.423 15.174 23.791 1.00 38.02 66 SER D N 1
ATOM 2976 C CA . SER D 1 83 ? 70.571 16.176 24.839 1.00 39.10 66 SER D CA 1
ATOM 2977 C C . SER D 1 83 ? 70.432 15.580 26.240 1.00 39.45 66 SER D C 1
ATOM 2978 O O . SER D 1 83 ? 70.379 16.323 27.246 1.00 39.89 66 SER D O 1
ATOM 2981 N N . GLY D 1 84 ? 70.345 14.254 26.309 1.00 39.20 67 GLY D N 1
ATOM 2982 C CA . GLY D 1 84 ? 70.298 13.559 27.591 1.00 38.43 67 GLY D CA 1
ATOM 2983 C C . GLY D 1 84 ? 68.930 13.247 28.172 1.00 38.41 67 GLY D C 1
ATOM 2984 O O . GLY D 1 84 ? 68.855 12.542 29.169 1.00 38.59 67 GLY D O 1
ATOM 2985 N N . THR D 1 85 ? 67.841 13.745 27.592 1.00 38.03 68 THR D N 1
ATOM 2986 C CA . THR D 1 85 ? 66.529 13.442 28.174 1.00 38.21 68 THR D CA 1
ATOM 2987 C C . THR D 1 85 ? 66.088 12.028 27.851 1.00 38.13 68 THR D C 1
ATOM 2988 O O . THR D 1 85 ? 66.354 11.526 26.753 1.00 38.76 68 THR D O 1
ATOM 2992 N N . GLU D 1 86 ? 65.434 11.365 28.808 1.00 37.65 69 GLU D N 1
ATOM 2993 C CA . GLU D 1 86 ? 65.051 9.960 28.591 1.00 36.34 69 GLU D CA 1
ATOM 2994 C C . GLU D 1 86 ? 63.733 9.773 27.864 1.00 34.50 69 GLU D C 1
ATOM 2995 O O . GLU D 1 86 ? 62.743 10.522 28.092 1.00 34.40 69 GLU D O 1
ATOM 3001 N N . ILE D 1 87 ? 63.755 8.761 26.988 1.00 31.12 70 ILE D N 1
ATOM 3002 C CA . ILE D 1 87 ? 62.656 8.404 26.139 1.00 27.79 70 ILE D CA 1
ATOM 3003 C C . ILE D 1 87 ? 62.508 6.901 26.185 1.00 27.13 70 ILE D C 1
ATOM 3004 O O . ILE D 1 87 ? 63.267 6.155 25.568 1.00 25.98 70 ILE D O 1
ATOM 3009 N N . LYS D 1 88 ? 61.524 6.454 26.948 1.00 26.44 71 LYS D N 1
ATOM 3010 C CA . LYS D 1 88 ? 61.193 5.049 26.993 1.00 26.35 71 LYS D CA 1
ATOM 3011 C C . LYS D 1 88 ? 60.496 4.622 25.691 1.00 25.38 71 LYS D C 1
ATOM 3012 O O . LYS D 1 88 ? 59.428 5.148 25.291 1.00 24.65 71 LYS D O 1
ATOM 3018 N N . ILE D 1 89 ? 61.104 3.651 25.025 1.00 24.05 72 ILE D N 1
ATOM 3019 C CA . ILE D 1 89 ? 60.556 3.244 23.761 1.00 22.46 72 ILE D CA 1
ATOM 3020 C C . ILE D 1 89 ? 59.361 2.337 23.958 1.00 22.05 72 ILE D C 1
ATOM 3021 O O . ILE D 1 89 ? 59.444 1.302 24.637 1.00 22.01 72 ILE D O 1
ATOM 3026 N N . GLU D 1 90 ? 58.260 2.752 23.357 1.00 20.72 73 GLU D N 1
ATOM 3027 C CA . GLU D 1 90 ? 57.074 1.956 23.288 1.00 20.58 73 GLU D CA 1
ATOM 3028 C C . GLU D 1 90 ? 56.987 1.444 21.871 1.00 19.78 73 GLU D C 1
ATOM 3029 O O . GLU D 1 90 ? 57.501 2.058 20.908 1.00 19.36 73 GLU D O 1
ATOM 3035 N N . ILE D 1 91 ? 56.311 0.314 21.741 1.00 19.31 74 ILE D N 1
ATOM 3036 C CA . ILE D 1 91 ? 56.100 -0.327 20.439 1.00 18.84 74 ILE D CA 1
ATOM 3037 C C . ILE D 1 91 ? 55.451 0.594 19.426 1.00 18.77 74 ILE D C 1
ATOM 3038 O O . ILE D 1 91 ? 55.705 0.444 18.243 1.00 17.89 74 ILE D O 1
ATOM 3043 N N . ILE D 1 92 ? 54.587 1.507 19.901 1.00 18.61 75 ILE D N 1
ATOM 3044 C CA . ILE D 1 92 ? 53.913 2.462 19.032 1.00 18.86 75 ILE D CA 1
ATOM 3045 C C . ILE D 1 92 ? 54.955 3.410 18.380 1.00 18.65 75 ILE D C 1
ATOM 3046 O O . ILE D 1 92 ? 54.876 3.695 17.187 1.00 18.56 75 ILE D O 1
ATOM 3051 N N . MET D 1 93 ? 55.947 3.852 19.147 1.00 17.77 76 MET D N 1
ATOM 3052 C CA . MET D 1 93 ? 57.072 4.605 18.558 1.00 17.55 76 MET D CA 1
ATOM 3053 C C . MET D 1 93 ? 57.911 3.755 17.531 1.00 16.94 76 MET D C 1
ATOM 3054 O O . MET D 1 93 ? 58.188 4.215 16.410 1.00 15.76 76 MET D O 1
ATOM 3059 N N . VAL D 1 94 ? 58.282 2.519 17.901 1.00 16.61 77 VAL D N 1
ATOM 3060 C CA . VAL D 1 94 ? 58.921 1.579 16.937 1.00 16.07 77 VAL D CA 1
ATOM 3061 C C . VAL D 1 94 ? 58.128 1.490 15.630 1.00 15.90 77 VAL D C 1
ATOM 3062 O O . VAL D 1 94 ? 58.682 1.697 14.542 1.00 16.91 77 VAL D O 1
ATOM 3066 N N . HIS D 1 95 ? 56.826 1.274 15.732 1.00 15.90 78 HIS D N 1
ATOM 3067 C CA . HIS D 1 95 ? 55.910 1.321 14.559 1.00 16.45 78 HIS D CA 1
ATOM 3068 C C . HIS D 1 95 ? 55.928 2.635 13.755 1.00 16.78 78 HIS D C 1
ATOM 3069 O O . HIS D 1 95 ? 55.975 2.633 12.515 1.00 16.51 78 HIS D O 1
ATOM 3076 N N . ALA D 1 96 ? 55.867 3.753 14.473 1.00 17.01 79 ALA D N 1
ATOM 3077 C CA . ALA D 1 96 ? 55.988 5.048 13.847 1.00 17.35 79 ALA D CA 1
ATOM 3078 C C . ALA D 1 96 ? 57.297 5.144 13.057 1.00 17.09 79 ALA D C 1
ATOM 3079 O O . ALA D 1 96 ? 57.302 5.478 11.885 1.00 18.23 79 ALA D O 1
ATOM 3081 N N . GLN D 1 97 ? 58.402 4.811 13.696 1.00 16.37 80 GLN D N 1
ATOM 3082 C CA . GLN D 1 97 ? 59.693 4.938 13.075 1.00 14.95 80 GLN D CA 1
ATOM 3083 C C . GLN D 1 97 ? 59.812 3.995 11.915 1.00 14.30 80 GLN D C 1
ATOM 3084 O O . GLN D 1 97 ? 60.406 4.328 10.889 1.00 14.04 80 GLN D O 1
ATOM 3090 N N . ASP D 1 98 ? 59.216 2.814 12.041 1.00 14.09 81 ASP D N 1
ATOM 3091 C CA . ASP D 1 98 ? 59.226 1.911 10.890 1.00 13.88 81 ASP D CA 1
ATOM 3092 C C . ASP D 1 98 ? 58.399 2.523 9.744 1.00 12.94 81 ASP D C 1
ATOM 3093 O O . ASP D 1 98 ? 58.735 2.333 8.579 1.00 12.41 81 ASP D O 1
ATOM 3098 N N . HIS D 1 99 ? 57.326 3.236 10.079 1.00 12.72 82 HIS D N 1
ATOM 3099 C CA . HIS D 1 99 ? 56.458 3.867 9.068 1.00 12.90 82 HIS D CA 1
ATOM 3100 C C . HIS D 1 99 ? 57.096 4.969 8.278 1.00 12.13 82 HIS D C 1
ATOM 3101 O O . HIS D 1 99 ? 56.955 5.043 7.038 1.00 12.22 82 HIS D O 1
ATOM 3108 N N . LEU D 1 100 ? 57.802 5.832 8.985 1.00 11.56 83 LEU D N 1
ATOM 3109 C CA . LEU D 1 100 ? 58.465 6.949 8.346 1.00 11.85 83 LEU D CA 1
ATOM 3110 C C . LEU D 1 100 ? 59.609 6.427 7.497 1.00 12.95 83 LEU D C 1
ATOM 3111 O O . LEU D 1 100 ? 59.723 6.852 6.371 1.00 14.24 83 LEU D O 1
ATOM 3116 N N . MET D 1 101 ? 60.419 5.474 7.991 1.00 12.42 84 MET D N 1
ATOM 3117 C CA . MET D 1 101 ? 61.659 5.124 7.272 1.00 11.33 84 MET D CA 1
ATOM 3118 C C . MET D 1 101 ? 61.406 4.244 6.071 1.00 11.56 84 MET D C 1
ATOM 3119 O O . MET D 1 101 ? 62.055 4.405 5.028 1.00 12.94 84 MET D O 1
ATOM 3124 N N . THR D 1 102 ? 60.463 3.316 6.182 1.00 10.60 85 THR D N 1
ATOM 3125 C CA . THR D 1 102 ? 60.046 2.545 5.004 1.00 10.14 85 THR D CA 1
ATOM 3126 C C . THR D 1 102 ? 59.299 3.476 3.994 1.00 11.38 85 THR D C 1
ATOM 3127 O O . THR D 1 102 ? 59.477 3.388 2.764 1.00 10.75 85 THR D O 1
ATOM 3131 N N . THR D 1 103 ? 58.482 4.395 4.489 1.00 12.03 86 THR D N 1
ATOM 3132 C CA . THR D 1 103 ? 57.905 5.351 3.542 1.00 13.30 86 THR D CA 1
ATOM 3133 C C . THR D 1 103 ? 58.976 6.199 2.849 1.00 13.41 86 THR D C 1
ATOM 3134 O O . THR D 1 103 ? 58.924 6.344 1.637 1.00 13.95 86 THR D O 1
ATOM 3138 N N . MET D 1 104 ? 59.959 6.727 3.570 1.00 13.78 87 MET D N 1
ATOM 3139 C CA . MET D 1 104 ? 61.093 7.422 2.905 1.00 15.12 87 MET D CA 1
ATOM 3140 C C . MET D 1 104 ? 61.730 6.558 1.839 1.00 14.67 87 MET D C 1
ATOM 3141 O O . MET D 1 1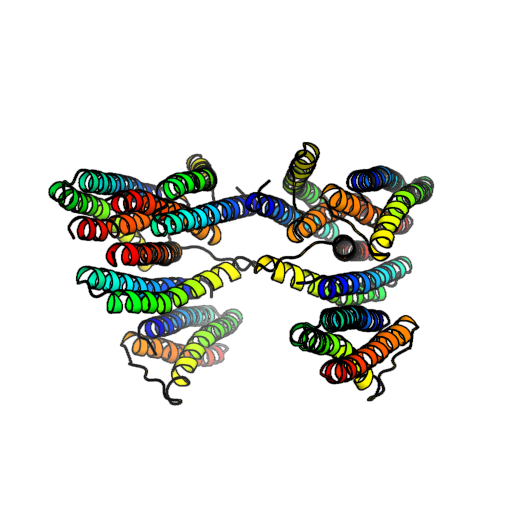04 ? 62.035 7.018 0.723 1.00 14.81 87 MET D O 1
ATOM 3146 N N . THR D 1 105 ? 61.930 5.278 2.176 1.00 14.53 88 THR D N 1
ATOM 3147 C CA . THR D 1 105 ? 62.515 4.305 1.220 1.00 11.75 88 THR D CA 1
ATOM 3148 C C . THR D 1 105 ? 61.644 4.098 0.011 1.00 11.65 88 THR D C 1
ATOM 3149 O O . THR D 1 105 ? 62.159 4.102 -1.141 1.00 11.49 88 THR D O 1
ATOM 3153 N N . LEU D 1 106 ? 60.343 3.935 0.266 1.00 11.05 89 LEU D N 1
ATOM 3154 C CA . LEU D 1 106 ? 59.376 3.729 -0.800 1.00 12.11 89 LEU D CA 1
ATOM 3155 C C . LEU D 1 106 ? 59.448 4.937 -1.685 1.00 12.32 89 LEU D C 1
ATOM 3156 O O . LEU D 1 106 ? 59.436 4.794 -2.926 1.00 13.15 89 LEU D O 1
ATOM 3161 N N . ARG D 1 107 ? 59.554 6.121 -1.077 1.00 11.95 90 ARG D N 1
ATOM 3162 C CA . ARG D 1 107 ? 59.580 7.338 -1.909 1.00 13.18 90 ARG D CA 1
ATOM 3163 C C . ARG D 1 107 ? 60.839 7.396 -2.774 1.00 13.57 90 ARG D C 1
ATOM 3164 O O . ARG D 1 107 ? 60.770 7.774 -3.937 1.00 14.05 90 ARG D O 1
ATOM 3172 N N . GLU D 1 108 ? 61.970 6.998 -2.205 1.00 14.02 91 GLU D N 1
ATOM 3173 C CA . GLU D 1 108 ? 63.238 7.012 -2.917 1.00 15.32 91 GLU D CA 1
ATOM 3174 C C . GLU D 1 108 ? 63.131 6.122 -4.102 1.00 15.38 91 GLU D C 1
ATOM 3175 O O . GLU D 1 108 ? 63.572 6.488 -5.210 1.00 16.83 91 GLU D O 1
ATOM 3181 N N . VAL D 1 109 ? 62.549 4.942 -3.914 1.00 14.76 92 VAL D N 1
ATOM 3182 C CA . VAL D 1 109 ? 62.497 4.086 -5.081 1.00 13.79 92 VAL D CA 1
ATOM 3183 C C . VAL D 1 109 ? 61.438 4.622 -6.030 1.00 13.67 92 VAL D C 1
ATOM 3184 O O . VAL D 1 109 ? 61.592 4.525 -7.228 1.00 13.01 92 VAL D O 1
ATOM 3188 N N . ALA D 1 110 ? 60.354 5.169 -5.517 1.00 14.37 93 ALA D N 1
ATOM 3189 C CA . ALA D 1 110 ? 59.398 5.781 -6.460 1.00 16.15 93 ALA D CA 1
ATOM 3190 C C . ALA D 1 110 ? 60.122 6.754 -7.399 1.00 16.95 93 ALA D C 1
ATOM 3191 O O . ALA D 1 110 ? 59.926 6.709 -8.594 1.00 16.77 93 ALA D O 1
ATOM 3193 N N . ILE D 1 111 ? 60.977 7.620 -6.846 1.00 18.25 94 ILE D N 1
ATOM 3194 C CA . ILE D 1 111 ? 61.719 8.575 -7.653 1.00 19.22 94 ILE D CA 1
ATOM 3195 C C . ILE D 1 111 ? 62.529 7.869 -8.739 1.00 20.33 94 ILE D C 1
ATOM 3196 O O . ILE D 1 111 ? 62.444 8.245 -9.911 1.00 21.49 94 ILE D O 1
ATOM 3201 N N . GLU D 1 112 ? 63.313 6.860 -8.363 1.00 20.08 95 GLU D N 1
ATOM 3202 C CA . GLU D 1 112 ? 64.132 6.176 -9.357 1.00 20.55 95 GLU D CA 1
ATOM 3203 C C . GLU D 1 112 ? 63.273 5.565 -10.421 1.00 21.11 95 GLU D C 1
ATOM 3204 O O . GLU D 1 112 ? 63.617 5.569 -11.587 1.00 21.40 95 GLU D O 1
ATOM 3210 N N . MET D 1 113 ? 62.140 5.038 -10.024 1.00 22.51 96 MET D N 1
ATOM 3211 C CA . MET D 1 113 ? 61.313 4.333 -10.969 1.00 24.79 96 MET D CA 1
ATOM 3212 C C . MET D 1 113 ? 60.696 5.264 -11.982 1.00 24.74 96 MET D C 1
ATOM 3213 O O . MET D 1 113 ? 60.543 4.907 -13.138 1.00 24.05 96 MET D O 1
ATOM 3218 N N . LEU D 1 114 ? 60.322 6.455 -11.529 1.00 26.17 97 LEU D N 1
ATOM 3219 C CA . LEU D 1 114 ? 59.854 7.517 -12.419 1.00 27.16 97 LEU D CA 1
ATOM 3220 C C . LEU D 1 114 ? 60.865 7.762 -13.551 1.00 28.28 97 LEU D C 1
ATOM 3221 O O . LEU D 1 114 ? 60.529 7.820 -14.740 1.00 27.76 97 LEU D O 1
ATOM 3226 N N . GLU D 1 115 ? 62.114 7.898 -13.157 1.00 30.10 98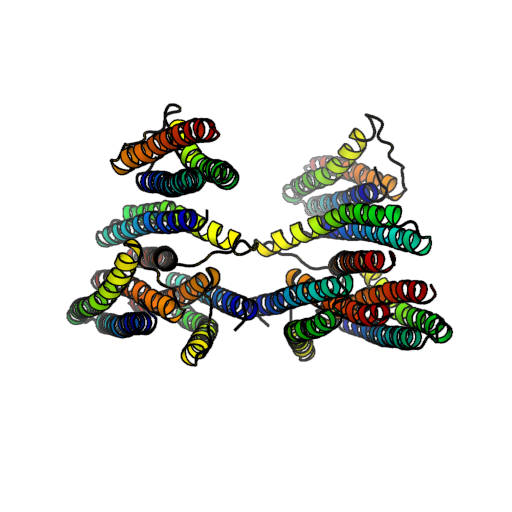 GLU D N 1
ATOM 3227 C CA . GLU D 1 115 ? 63.175 8.067 -14.104 1.00 32.15 98 GLU D CA 1
ATOM 3228 C C . GLU D 1 115 ? 63.187 6.916 -15.116 1.00 33.40 98 GLU D C 1
ATOM 3229 O O . GLU D 1 115 ? 63.212 7.150 -16.332 1.00 34.47 98 GLU D O 1
ATOM 3235 N N . LEU D 1 116 ? 63.136 5.680 -14.624 1.00 34.25 99 LEU D N 1
ATOM 3236 C CA . LEU D 1 116 ? 63.129 4.503 -15.493 1.00 34.67 99 LEU D CA 1
ATOM 3237 C C . LEU D 1 116 ? 61.917 4.521 -16.404 1.00 35.81 99 LEU D C 1
ATOM 3238 O O . LEU D 1 116 ? 62.041 4.192 -17.584 1.00 37.29 99 LEU D O 1
ATOM 3243 N N . TYR D 1 117 ? 60.762 4.927 -15.867 1.00 36.43 100 TYR D N 1
ATOM 3244 C CA . TYR D 1 117 ? 59.496 5.006 -16.612 1.00 37.48 100 TYR D CA 1
ATOM 3245 C C . TYR D 1 117 ? 59.523 5.936 -17.829 1.00 39.09 100 TYR D C 1
ATOM 3246 O O . TYR D 1 117 ? 58.648 5.863 -18.712 1.00 39.42 100 TYR D O 1
ATOM 3255 N N . LYS D 1 118 ? 60.497 6.838 -17.862 1.00 40.40 101 LYS D N 1
ATOM 3256 C CA . LYS D 1 118 ? 60.444 7.929 -18.825 1.00 41.32 101 LYS D CA 1
ATOM 3257 C C . LYS D 1 118 ? 61.021 7.511 -20.172 1.00 42.75 101 LYS D C 1
ATOM 3258 O O . LYS D 1 118 ? 61.175 8.324 -21.062 1.00 43.31 101 LYS D O 1
ATOM 3264 N N . LYS D 1 119 ? 61.245 6.205 -20.325 1.00 44.42 102 LYS D N 1
ATOM 3265 C CA . LYS D 1 119 ? 61.749 5.596 -21.570 1.00 45.03 102 LYS D CA 1
ATOM 3266 C C . LYS D 1 119 ? 60.720 4.724 -22.346 1.00 44.98 102 LYS D C 1
ATOM 3267 O O . LYS D 1 119 ? 59.745 4.200 -21.789 1.00 44.98 102 LYS D O 1
ATOM 3273 N N . MET E 1 18 ? 76.256 -5.119 30.231 1.00 58.38 1 MET E N 1
ATOM 3274 C CA . MET E 1 18 ? 76.405 -4.329 28.970 1.00 58.06 1 MET E CA 1
ATOM 3275 C C . MET E 1 18 ? 75.028 -3.731 28.652 1.00 57.03 1 MET E C 1
ATOM 3276 O O . MET E 1 18 ? 74.046 -4.481 28.640 1.00 56.98 1 MET E O 1
ATOM 3281 N N . ASN E 1 19 ? 74.911 -2.405 28.456 1.00 55.92 2 ASN E N 1
ATOM 3282 C CA . ASN E 1 19 ? 76.008 -1.405 28.528 1.00 54.59 2 ASN E CA 1
ATOM 3283 C C . ASN E 1 19 ? 75.596 0.061 28.730 1.00 52.59 2 ASN E C 1
ATOM 3284 O O . ASN E 1 19 ? 75.828 0.623 29.785 1.00 52.87 2 ASN E O 1
ATOM 3289 N N . THR E 1 20 ? 75.013 0.666 27.701 1.00 49.89 3 THR E N 1
ATOM 3290 C CA . THR E 1 20 ? 74.686 2.105 27.629 1.00 47.77 3 THR E CA 1
ATOM 3291 C C . THR E 1 20 ? 75.889 2.965 27.304 1.00 46.85 3 THR E C 1
ATOM 3292 O O . THR E 1 20 ? 76.064 4.057 27.842 1.00 47.72 3 THR E O 1
ATOM 3296 N N . GLU E 1 21 ? 76.718 2.478 26.418 1.00 44.35 4 GLU E N 1
ATOM 3297 C CA . GLU E 1 21 ? 77.753 3.282 25.858 1.00 41.99 4 GLU E CA 1
ATOM 3298 C C . GLU E 1 21 ? 78.129 2.403 24.712 1.00 40.90 4 GLU E C 1
ATOM 3299 O O . GLU E 1 21 ? 78.219 2.865 23.587 1.00 40.46 4 GLU E O 1
ATOM 3305 N N . GLU E 1 22 ? 78.275 1.110 25.003 1.00 39.71 5 GLU E N 1
ATOM 3306 C CA . GLU E 1 22 ? 78.495 0.107 23.986 1.00 39.48 5 GLU E CA 1
ATOM 3307 C C . GLU E 1 22 ? 77.301 0.099 23.015 1.00 38.41 5 GLU E C 1
ATOM 3308 O O . GLU E 1 22 ? 77.483 0.105 21.780 1.00 38.59 5 GLU E O 1
ATOM 3314 N N . LEU E 1 23 ? 76.091 0.143 23.584 1.00 36.41 6 LEU E N 1
ATOM 3315 C CA . LEU E 1 23 ? 74.856 0.188 22.819 1.00 34.47 6 LEU E CA 1
ATOM 3316 C C . LEU E 1 23 ? 74.736 1.500 22.049 1.00 33.10 6 LEU E C 1
ATOM 3317 O O . LEU E 1 23 ? 74.286 1.517 20.916 1.00 33.16 6 LEU E O 1
ATOM 3322 N N . GLN E 1 24 ? 75.176 2.603 22.621 1.00 31.29 7 GLN E N 1
ATOM 3323 C CA . GLN E 1 24 ? 75.245 3.796 21.796 1.00 30.41 7 GLN E CA 1
ATOM 3324 C C . GLN E 1 24 ? 76.210 3.574 20.641 1.00 29.34 7 GLN E C 1
ATOM 3325 O O . GLN E 1 24 ? 75.867 3.842 19.484 1.00 29.81 7 GLN E O 1
ATOM 3331 N N . VAL E 1 25 ? 77.378 3.014 20.947 1.00 27.16 8 VAL E N 1
ATOM 3332 C CA . VAL E 1 25 ? 78.442 2.867 19.970 1.00 25.01 8 VAL E CA 1
ATOM 3333 C C . VAL E 1 25 ? 78.036 1.944 18.820 1.00 24.67 8 VAL E C 1
ATOM 3334 O O . VAL E 1 25 ? 78.236 2.286 17.640 1.00 24.60 8 VAL E O 1
ATOM 3338 N N . ALA E 1 26 ? 77.462 0.783 19.158 1.00 23.83 9 ALA E N 1
ATOM 3339 C CA . ALA E 1 26 ? 76.931 -0.135 18.147 1.00 22.72 9 ALA E CA 1
ATOM 3340 C C . ALA E 1 26 ? 75.880 0.579 17.296 1.00 22.46 9 ALA 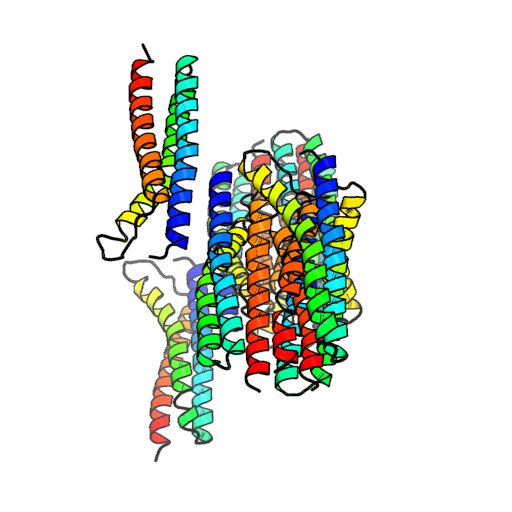E C 1
ATOM 3341 O O . ALA E 1 26 ? 75.867 0.460 16.095 1.00 22.75 9 ALA E O 1
ATOM 3343 N N . ALA E 1 27 ? 75.036 1.369 17.926 1.00 22.13 10 ALA E N 1
ATOM 3344 C CA . ALA E 1 27 ? 74.061 2.110 17.200 1.00 22.14 10 ALA E CA 1
ATOM 3345 C C . ALA E 1 27 ? 74.746 2.955 16.143 1.00 23.33 10 ALA E C 1
ATOM 3346 O O . ALA E 1 27 ? 74.441 2.788 14.964 1.00 23.90 10 ALA E O 1
ATOM 3348 N N . PHE E 1 28 ? 75.699 3.818 16.533 1.00 24.33 11 PHE E N 1
ATOM 3349 C CA . PHE E 1 28 ? 76.448 4.698 15.581 1.00 25.07 11 PHE E CA 1
ATOM 3350 C C . PHE E 1 28 ? 77.234 3.935 14.535 1.00 24.63 11 PHE E C 1
ATOM 3351 O O . PHE E 1 28 ? 77.391 4.387 13.404 1.00 24.49 11 PHE E O 1
ATOM 3359 N N . GLU E 1 29 ? 77.746 2.779 14.916 1.00 24.50 12 GLU E N 1
ATOM 3360 C CA . GLU E 1 29 ? 78.433 1.980 13.945 1.00 25.18 12 GLU E CA 1
ATOM 3361 C C . GLU E 1 29 ? 77.451 1.587 12.827 1.00 23.73 12 GLU E C 1
ATOM 3362 O O . GLU E 1 29 ? 77.699 1.857 11.650 1.00 22.89 12 GLU E O 1
ATOM 3368 N N . ILE E 1 30 ? 76.338 0.963 13.220 1.00 22.12 13 ILE E N 1
ATOM 3369 C CA . ILE E 1 30 ? 75.284 0.612 12.283 1.00 21.14 13 ILE E CA 1
ATOM 3370 C C . ILE E 1 30 ? 74.934 1.845 11.435 1.00 20.00 13 ILE E C 1
ATOM 3371 O O . ILE E 1 30 ? 75.073 1.816 10.228 1.00 20.13 13 ILE E O 1
ATOM 3376 N N . ILE E 1 31 ? 74.560 2.933 12.077 1.00 18.47 14 ILE E N 1
ATOM 3377 C CA . ILE E 1 31 ? 74.147 4.126 11.359 1.00 19.09 14 ILE E CA 1
ATOM 3378 C C . ILE E 1 31 ? 75.160 4.604 10.376 1.00 18.73 14 ILE E C 1
ATOM 3379 O O . ILE E 1 31 ? 74.811 4.914 9.209 1.00 18.78 14 ILE E O 1
ATOM 3384 N N . LEU E 1 32 ? 76.410 4.709 10.827 1.00 18.71 15 LEU E N 1
ATOM 3385 C CA . LEU E 1 32 ? 77.445 5.246 9.930 1.00 18.27 15 LEU E CA 1
ATOM 3386 C C . LEU E 1 32 ? 77.637 4.394 8.697 1.00 17.96 15 LEU E C 1
ATOM 3387 O O . LEU E 1 32 ? 77.442 4.866 7.592 1.00 18.33 15 LEU E O 1
ATOM 3392 N N . ASN E 1 33 ? 77.958 3.125 8.896 1.00 17.95 16 ASN E N 1
ATOM 3393 C CA . ASN E 1 33 ? 78.140 2.171 7.798 1.00 18.31 16 ASN E CA 1
ATOM 3394 C C . ASN E 1 33 ? 76.917 2.054 6.892 1.00 19.02 16 ASN E C 1
ATOM 3395 O O . ASN E 1 33 ? 77.015 1.988 5.661 1.00 18.50 16 ASN E O 1
ATOM 3400 N N . SER E 1 34 ? 75.756 2.085 7.526 1.00 19.48 17 SER E N 1
ATOM 3401 C CA . SER E 1 34 ? 74.542 1.905 6.822 1.00 19.66 17 SER E CA 1
ATOM 3402 C C . SER E 1 34 ? 74.227 3.178 5.995 1.00 19.06 17 SER E C 1
ATOM 3403 O O . SER E 1 34 ? 73.794 3.078 4.847 1.00 18.62 17 SER E O 1
ATOM 3406 N N . GLY E 1 35 ? 74.478 4.361 6.571 1.00 18.57 18 GLY E N 1
ATOM 3407 C CA . GLY E 1 35 ? 74.321 5.638 5.859 1.00 18.38 18 GLY E CA 1
ATOM 3408 C C . GLY E 1 35 ? 75.267 5.817 4.681 1.00 18.96 18 GLY E C 1
ATOM 3409 O O . GLY E 1 35 ? 74.926 6.406 3.644 1.00 19.36 18 GLY E O 1
ATOM 3410 N N . ASN E 1 36 ? 76.474 5.298 4.821 1.00 19.27 19 ASN E N 1
ATOM 3411 C CA . ASN E 1 36 ? 77.420 5.397 3.741 1.00 19.82 19 ASN E CA 1
ATOM 3412 C C . ASN E 1 36 ? 76.992 4.413 2.649 1.00 19.20 19 ASN E C 1
ATOM 3413 O O . ASN E 1 36 ? 76.972 4.744 1.466 1.00 19.96 19 ASN E O 1
ATOM 3418 N N . ALA E 1 37 ? 76.613 3.212 3.046 1.00 18.20 20 ALA E N 1
ATOM 3419 C CA . ALA E 1 37 ? 76.073 2.262 2.111 1.00 17.99 20 ALA E CA 1
ATOM 3420 C C . ALA E 1 37 ? 74.902 2.878 1.291 1.00 18.59 20 ALA E C 1
ATOM 3421 O O . ALA E 1 37 ? 74.833 2.725 0.069 1.00 18.12 20 ALA E O 1
ATOM 3423 N N . ARG E 1 38 ? 73.994 3.598 1.959 1.00 18.35 21 ARG E N 1
ATOM 3424 C CA . ARG E 1 38 ? 72.822 4.096 1.276 1.00 17.47 21 ARG E CA 1
ATOM 3425 C C . ARG E 1 38 ? 73.292 5.038 0.212 1.00 18.00 21 ARG E C 1
ATOM 3426 O O . ARG E 1 38 ? 72.850 4.944 -0.910 1.00 18.56 21 ARG E O 1
ATOM 3434 N N . SER E 1 39 ? 74.252 5.903 0.524 1.00 18.55 22 SER E N 1
ATOM 3435 C CA . SER E 1 39 ? 74.857 6.783 -0.521 1.00 18.27 22 SER E CA 1
ATOM 3436 C C . SER E 1 39 ? 75.449 6.022 -1.676 1.00 17.73 22 SER E C 1
ATOM 3437 O O . SER E 1 39 ? 75.298 6.434 -2.848 1.00 18.25 22 SER E O 1
ATOM 3440 N N . ILE E 1 40 ? 76.145 4.925 -1.366 1.00 16.69 23 ILE E N 1
ATOM 3441 C CA . ILE E 1 40 ? 76.775 4.183 -2.440 1.00 16.19 23 ILE E CA 1
ATOM 3442 C C . ILE E 1 40 ? 75.676 3.600 -3.296 1.00 17.34 23 ILE E C 1
ATOM 3443 O O . ILE E 1 40 ? 75.785 3.643 -4.518 1.00 18.41 23 ILE E O 1
ATOM 3448 N N . VAL E 1 41 ? 74.589 3.100 -2.674 1.00 17.53 24 VAL E N 1
ATOM 3449 C CA . VAL E 1 41 ? 73.426 2.644 -3.436 1.00 16.61 24 VAL E CA 1
ATOM 3450 C C . VAL E 1 41 ? 72.910 3.785 -4.302 1.00 17.01 24 VAL E C 1
ATOM 3451 O O . VAL E 1 41 ? 72.565 3.574 -5.437 1.00 16.97 24 VAL E O 1
ATOM 3455 N N . HIS E 1 42 ? 72.842 4.999 -3.775 1.00 17.30 25 HIS E N 1
ATOM 3456 C CA . HIS E 1 42 ? 72.331 6.093 -4.599 1.00 18.40 25 HIS E CA 1
ATOM 3457 C C . HIS E 1 42 ? 73.300 6.359 -5.786 1.00 20.18 25 HIS E C 1
ATOM 3458 O O . HIS E 1 42 ? 72.880 6.575 -6.942 1.00 21.48 25 HIS E O 1
ATOM 3465 N N . GLU E 1 43 ? 74.595 6.269 -5.526 1.00 20.82 26 GLU E N 1
ATOM 3466 C CA . GLU E 1 43 ? 75.560 6.262 -6.628 1.00 21.09 26 GLU E CA 1
ATOM 3467 C C . GLU E 1 43 ? 75.255 5.198 -7.700 1.00 20.29 26 GLU E C 1
ATOM 3468 O O . GLU E 1 43 ? 75.338 5.478 -8.910 1.00 20.65 26 GLU E O 1
ATOM 3474 N N . ALA E 1 44 ? 74.886 3.994 -7.287 1.00 18.83 27 ALA E N 1
ATOM 3475 C CA . ALA E 1 44 ? 74.552 3.015 -8.291 1.00 18.64 27 ALA E CA 1
ATOM 3476 C C . ALA E 1 44 ? 73.401 3.521 -9.117 1.00 19.48 27 ALA E C 1
ATOM 3477 O O . ALA E 1 44 ? 73.407 3.356 -10.333 1.00 18.99 27 ALA E O 1
ATOM 3479 N N . PHE E 1 45 ? 72.402 4.142 -8.454 1.00 20.75 28 PHE E N 1
ATOM 3480 C CA . PHE E 1 45 ? 71.187 4.563 -9.133 1.00 20.60 28 PHE E CA 1
ATOM 3481 C C . PHE E 1 45 ? 71.601 5.650 -10.093 1.00 21.83 28 PHE E C 1
ATOM 3482 O O . PHE E 1 45 ? 71.192 5.661 -11.253 1.00 22.99 28 PHE E O 1
ATOM 3490 N N . ASP E 1 46 ? 72.414 6.579 -9.614 1.00 23.66 29 ASP E N 1
ATOM 3491 C CA . ASP E 1 46 ? 72.923 7.660 -10.472 1.00 25.49 29 ASP E CA 1
ATOM 3492 C C . ASP E 1 46 ? 73.556 7.071 -11.728 1.00 26.22 29 ASP E C 1
ATOM 3493 O O . ASP E 1 46 ? 73.324 7.571 -12.813 1.00 27.52 29 ASP E O 1
ATOM 3498 N N . ALA E 1 47 ? 74.308 5.983 -11.589 1.00 26.97 30 ALA E N 1
ATOM 3499 C CA . ALA E 1 47 ? 74.915 5.309 -12.748 1.00 27.98 30 ALA E CA 1
ATOM 3500 C C . ALA E 1 47 ? 73.918 4.651 -13.695 1.00 28.55 30 ALA E C 1
ATOM 3501 O O . ALA E 1 47 ? 74.073 4.784 -14.879 1.00 29.91 30 ALA E O 1
ATOM 3503 N N . MET E 1 48 ? 72.919 3.924 -13.195 1.00 29.15 31 MET E N 1
ATOM 3504 C CA . MET E 1 48 ? 71.851 3.354 -14.058 1.00 28.91 31 MET E CA 1
ATOM 3505 C C . MET E 1 48 ? 71.189 4.425 -14.910 1.00 29.75 31 MET E C 1
ATOM 3506 O O . MET E 1 48 ? 71.058 4.271 -16.083 1.00 29.05 31 MET E O 1
ATOM 3511 N N . ARG E 1 49 ? 70.768 5.520 -14.295 1.00 31.90 32 ARG E N 1
ATOM 3512 C CA . ARG E 1 49 ? 70.258 6.670 -15.037 1.00 33.96 32 ARG E CA 1
ATOM 3513 C C . ARG E 1 49 ? 71.176 7.085 -16.199 1.00 35.17 32 ARG E C 1
ATOM 3514 O O . ARG E 1 49 ? 70.704 7.624 -17.199 1.00 35.36 32 ARG E O 1
ATOM 3522 N N . GLU E 1 50 ? 72.482 6.852 -16.067 1.00 36.57 33 GLU E N 1
ATOM 3523 C CA . GLU E 1 50 ? 73.434 7.246 -17.128 1.00 37.73 33 GLU E CA 1
ATOM 3524 C C . GLU E 1 50 ? 73.913 6.073 -17.987 1.00 37.01 33 GLU E C 1
ATOM 3525 O O . GLU E 1 50 ? 74.821 6.221 -18.808 1.00 37.23 33 GLU E O 1
ATOM 3531 N N . LYS E 1 51 ? 73.294 4.914 -17.808 1.00 36.38 34 LYS E N 1
ATOM 3532 C CA . LYS E 1 51 ? 73.624 3.736 -18.610 1.00 36.24 34 LYS E CA 1
ATOM 3533 C C . LYS E 1 51 ? 75.047 3.226 -18.322 1.00 34.84 34 LYS E C 1
ATOM 3534 O O . LYS E 1 51 ? 75.593 2.471 -19.100 1.00 34.88 34 LYS E O 1
ATOM 3540 N N . ASN E 1 52 ? 75.625 3.643 -17.199 1.00 33.59 35 ASN E N 1
ATOM 3541 C CA . ASN E 1 52 ? 76.895 3.130 -16.702 1.00 32.56 35 ASN E CA 1
ATOM 3542 C C . ASN E 1 52 ? 76.636 1.894 -15.835 1.00 31.69 35 ASN E C 1
ATOM 3543 O O . ASN E 1 52 ? 76.886 1.898 -14.618 1.00 30.47 35 ASN E O 1
ATOM 3548 N N . TYR E 1 53 ? 76.148 0.833 -16.470 1.00 31.01 36 TYR E N 1
ATOM 3549 C CA . TYR E 1 53 ? 75.645 -0.354 -15.766 1.00 30.98 36 TYR E CA 1
ATOM 3550 C C . TYR E 1 53 ? 76.756 -1.109 -15.083 1.00 30.44 36 TYR E C 1
ATOM 3551 O O . TYR E 1 53 ? 76.566 -1.847 -14.099 1.00 31.00 36 TYR E O 1
ATOM 3560 N N . ILE E 1 54 ? 77.927 -0.893 -15.639 1.00 29.28 37 ILE E N 1
ATOM 3561 C CA . ILE E 1 54 ? 79.173 -1.320 -15.098 1.00 28.00 37 ILE E CA 1
ATOM 3562 C C . ILE E 1 54 ? 79.445 -0.675 -13.793 1.00 27.36 37 ILE E C 1
ATOM 3563 O O . ILE E 1 54 ? 79.615 -1.364 -12.798 1.00 26.60 37 ILE E O 1
ATOM 3568 N N . LEU E 1 55 ? 79.495 0.649 -13.807 1.00 27.32 38 LEU E N 1
ATOM 3569 C CA . LEU E 1 55 ? 79.639 1.436 -12.575 1.00 27.34 38 LEU E CA 1
ATOM 3570 C C . LEU E 1 55 ? 78.591 1.033 -11.510 1.00 27.13 38 LEU E C 1
ATOM 3571 O O . LEU E 1 55 ? 78.946 0.756 -10.358 1.00 27.17 38 LEU E O 1
ATOM 3576 N N . ALA E 1 56 ? 77.331 0.903 -11.918 1.00 27.27 39 ALA E N 1
ATOM 3577 C CA . ALA E 1 56 ? 76.263 0.491 -10.989 1.00 27.95 39 ALA E CA 1
ATOM 3578 C C . ALA E 1 56 ? 76.517 -0.867 -10.303 1.00 28.49 39 ALA E C 1
ATOM 3579 O O . ALA E 1 56 ? 76.394 -0.947 -9.069 1.00 28.29 39 ALA E O 1
ATOM 3581 N N . GLU E 1 57 ? 76.880 -1.901 -11.079 1.00 29.05 40 GLU E N 1
ATOM 3582 C CA . GLU E 1 57 ? 77.263 -3.221 -10.520 1.00 30.90 40 GLU E CA 1
ATOM 3583 C C . GLU E 1 57 ? 78.301 -3.146 -9.394 1.00 30.57 40 GLU E C 1
ATOM 3584 O O . GLU E 1 57 ? 78.181 -3.833 -8.374 1.00 30.64 40 GLU E O 1
ATOM 3590 N N . GLN E 1 58 ? 79.335 -2.342 -9.558 1.00 30.37 41 GLN E N 1
ATOM 3591 C CA . GLN E 1 58 ? 80.341 -2.352 -8.513 1.00 31.49 41 GLN E CA 1
ATOM 3592 C C . GLN E 1 58 ? 79.927 -1.499 -7.351 1.00 30.04 41 GLN E C 1
ATOM 3593 O O . GLN E 1 58 ? 80.190 -1.853 -6.185 1.00 29.17 41 GLN E O 1
ATOM 3599 N N . LYS E 1 59 ? 79.248 -0.400 -7.674 1.00 29.65 42 LYS E N 1
ATOM 3600 C CA . LYS E 1 59 ? 78.615 0.408 -6.636 1.00 29.18 42 LYS E CA 1
ATOM 3601 C C . LYS E 1 59 ? 77.727 -0.478 -5.779 1.00 28.81 42 LYS E C 1
ATOM 3602 O O . LYS E 1 59 ? 77.846 -0.465 -4.568 1.00 29.44 42 LYS E O 1
ATOM 3608 N N . LEU E 1 60 ? 76.901 -1.298 -6.407 1.00 28.46 43 LEU E N 1
ATOM 3609 C CA . LEU E 1 60 ? 76.069 -2.231 -5.666 1.00 29.76 43 LEU E CA 1
ATOM 3610 C C . LEU E 1 60 ? 76.829 -3.241 -4.778 1.00 30.88 43 LEU E C 1
ATOM 3611 O O . LEU E 1 60 ? 76.289 -3.723 -3.747 1.00 31.16 43 LEU E O 1
ATOM 3616 N N . GLN E 1 61 ? 78.060 -3.574 -5.169 1.00 32.08 44 GLN E N 1
ATOM 3617 C CA . GLN E 1 61 ? 78.893 -4.478 -4.365 1.00 33.47 44 GLN E CA 1
ATOM 3618 C C . GLN E 1 61 ? 79.629 -3.649 -3.315 1.00 32.90 44 GLN E C 1
ATOM 3619 O O . GLN E 1 61 ? 79.646 -4.029 -2.129 1.00 32.46 44 GLN E O 1
ATOM 3625 N N . GLU E 1 62 ? 80.183 -2.495 -3.713 1.00 32.32 45 GLU E N 1
ATOM 3626 C CA . GLU E 1 62 ? 80.799 -1.607 -2.713 1.00 32.27 45 GLU E CA 1
ATOM 3627 C C . GLU E 1 62 ? 79.783 -1.349 -1.577 1.00 31.57 45 GLU E C 1
ATOM 3628 O O . GLU E 1 62 ? 80.142 -1.399 -0.407 1.00 31.41 45 GLU E O 1
ATOM 3634 N N . ALA E 1 63 ? 78.521 -1.112 -1.936 1.00 30.69 46 ALA E N 1
ATOM 3635 C CA . ALA E 1 63 ? 77.471 -0.862 -0.955 1.00 30.69 46 ALA E CA 1
ATOM 3636 C C . ALA E 1 63 ? 77.285 -2.064 -0.064 1.00 30.30 46 ALA E C 1
ATOM 3637 O O . ALA E 1 63 ? 77.141 -1.935 1.132 1.00 29.66 46 ALA E O 1
ATOM 3639 N N . ASN E 1 64 ? 77.315 -3.244 -0.654 1.00 31.16 47 ASN E N 1
ATOM 3640 C CA . ASN E 1 64 ? 77.159 -4.449 0.120 1.00 32.27 47 ASN E CA 1
ATOM 3641 C C . ASN E 1 64 ? 78.327 -4.679 1.054 1.00 32.90 47 ASN E C 1
ATOM 3642 O O . ASN E 1 64 ? 78.168 -5.333 2.079 1.00 33.77 47 ASN E O 1
ATOM 3647 N N . ASP E 1 65 ? 79.497 -4.125 0.727 1.00 33.03 48 ASP E N 1
ATOM 3648 C CA . ASP E 1 65 ? 80.652 -4.248 1.611 1.00 33.23 48 ASP E CA 1
ATOM 3649 C C . ASP E 1 65 ? 80.447 -3.448 2.868 1.00 33.19 48 ASP E C 1
ATOM 3650 O O . ASP E 1 65 ? 80.729 -3.923 3.982 1.00 32.57 48 ASP E O 1
ATOM 3655 N N . GLU E 1 66 ? 79.977 -2.215 2.694 1.00 33.20 49 GLU E N 1
ATOM 3656 C CA . GLU E 1 66 ? 79.784 -1.340 3.852 1.00 33.41 49 GLU E CA 1
ATOM 3657 C C . GLU E 1 66 ? 78.626 -1.854 4.715 1.00 33.25 49 GLU E C 1
ATOM 3658 O O . GLU E 1 66 ? 78.765 -2.007 5.926 1.00 33.52 49 GLU E O 1
ATOM 3664 N N . LEU E 1 67 ? 77.518 -2.172 4.049 1.00 32.66 50 LEU E N 1
ATOM 3665 C CA . LEU E 1 67 ? 76.343 -2.788 4.647 1.00 31.87 50 LEU E CA 1
ATOM 3666 C C . LEU E 1 67 ? 76.665 -3.968 5.527 1.00 31.88 50 LEU E C 1
ATOM 3667 O O . LEU E 1 67 ? 76.059 -4.150 6.581 1.00 31.88 50 LEU E O 1
ATOM 3672 N N . LEU E 1 68 ? 77.597 -4.793 5.084 1.00 31.66 51 LEU E N 1
ATOM 3673 C CA . LEU E 1 68 ? 77.938 -5.963 5.873 1.00 31.83 51 LEU E CA 1
ATOM 3674 C C . LEU E 1 68 ? 78.382 -5.587 7.302 1.00 30.93 51 LEU E C 1
ATOM 3675 O O . LEU E 1 68 ? 78.063 -6.293 8.239 1.00 30.37 51 LEU E O 1
ATOM 3680 N N . LYS E 1 69 ? 79.053 -4.447 7.459 1.00 30.89 52 LYS E N 1
ATOM 3681 C CA . LYS E 1 69 ? 79.591 -4.002 8.762 1.00 31.07 52 LYS E CA 1
ATOM 3682 C C . LYS E 1 69 ? 78.510 -3.639 9.755 1.00 31.30 52 LYS E C 1
ATOM 3683 O O . LYS E 1 69 ? 78.605 -4.003 10.940 1.00 31.83 52 LYS E O 1
ATOM 3689 N N . ALA E 1 70 ? 77.501 -2.889 9.279 1.00 30.62 53 ALA E N 1
ATOM 3690 C CA . ALA E 1 70 ? 76.340 -2.556 10.077 1.00 29.34 53 ALA E CA 1
ATOM 3691 C C . ALA E 1 70 ? 75.602 -3.857 10.387 1.00 29.50 53 ALA E C 1
ATOM 3692 O O . ALA E 1 70 ? 75.154 -4.116 11.509 1.00 28.38 53 ALA E O 1
ATOM 3694 N N . HIS E 1 71 ? 75.520 -4.716 9.390 1.00 29.99 54 HIS E N 1
ATOM 3695 C CA . HIS E 1 71 ? 74.892 -5.986 9.623 1.00 30.93 54 HIS E CA 1
ATOM 3696 C C . HIS E 1 71 ? 75.568 -6.903 10.616 1.00 30.79 54 HIS E C 1
ATOM 3697 O O . HIS E 1 71 ? 74.879 -7.561 11.388 1.00 31.30 54 HIS E O 1
ATOM 3704 N N . GLN E 1 72 ? 76.899 -6.991 10.575 1.00 30.15 55 GLN E N 1
ATOM 3705 C CA . GLN E 1 72 ? 77.612 -7.750 11.568 1.00 28.42 55 GLN E CA 1
ATOM 3706 C C . GLN E 1 72 ? 77.343 -7.066 12.900 1.00 27.27 55 GLN E C 1
ATOM 3707 O O . GLN E 1 72 ? 77.028 -7.721 13.886 1.00 27.26 55 GLN E O 1
ATOM 3713 N N . ALA E 1 73 ? 77.417 -5.741 12.944 1.00 26.06 56 ALA E N 1
ATOM 3714 C CA . ALA E 1 73 ? 77.177 -5.092 14.221 1.00 25.52 56 ALA E CA 1
ATOM 3715 C C . ALA E 1 73 ? 75.738 -5.285 14.710 1.00 25.76 56 ALA E C 1
ATOM 3716 O O . ALA E 1 73 ? 75.514 -5.251 15.898 1.00 26.69 56 ALA E O 1
ATOM 3718 N N . GLN E 1 74 ? 74.762 -5.464 13.811 1.00 25.80 57 GLN E N 1
ATOM 3719 C CA . GLN E 1 74 ? 73.372 -5.686 14.248 1.00 26.06 57 GLN E CA 1
ATOM 3720 C C . GLN E 1 74 ? 73.276 -7.142 14.709 1.00 26.76 57 GLN E C 1
ATOM 3721 O O . GLN E 1 74 ? 72.646 -7.452 15.734 1.00 27.14 57 GLN E O 1
ATOM 3727 N N . THR E 1 75 ? 73.905 -8.033 13.944 1.00 27.34 58 THR E N 1
ATOM 3728 C CA . THR E 1 75 ? 74.018 -9.455 14.320 1.00 28.11 58 THR E CA 1
ATOM 3729 C C . THR E 1 75 ? 74.699 -9.722 15.722 1.00 28.67 58 THR E C 1
ATOM 3730 O O . THR E 1 75 ? 74.206 -10.558 16.504 1.00 28.92 58 THR E O 1
ATOM 3734 N N . ASP E 1 76 ? 75.748 -8.992 16.100 1.00 28.78 59 ASP E N 1
ATOM 3735 C CA . ASP E 1 76 ? 76.286 -9.237 17.452 1.00 30.01 59 ASP E CA 1
ATOM 3736 C C . ASP E 1 76 ? 75.347 -8.868 18.560 1.00 31.13 59 ASP E C 1
ATOM 3737 O O . ASP E 1 76 ? 75.171 -9.641 19.517 1.00 31.83 59 ASP E O 1
ATOM 3742 N N . LEU E 1 77 ? 74.754 -7.681 18.436 1.00 32.34 60 LEU E N 1
ATOM 3743 C CA . LEU E 1 77 ? 73.662 -7.290 19.312 1.00 33.64 60 LEU E CA 1
ATOM 3744 C C . LEU E 1 77 ? 72.605 -8.387 19.393 1.00 34.38 60 LEU E C 1
ATOM 3745 O O . LEU E 1 77 ? 72.135 -8.722 20.472 1.00 33.59 60 LEU E O 1
ATOM 3750 N N . LEU E 1 78 ? 72.269 -8.960 18.239 1.00 36.09 61 LEU E N 1
ATOM 3751 C CA . LEU E 1 78 ? 71.156 -9.884 18.154 1.00 37.67 61 LEU E CA 1
ATOM 3752 C C . LEU E 1 78 ? 71.493 -11.204 18.860 1.00 38.73 61 LEU E C 1
ATOM 3753 O O . LEU E 1 78 ? 70.623 -11.826 19.499 1.00 38.42 61 LEU E O 1
ATOM 3758 N N . GLN E 1 79 ? 72.761 -11.605 18.788 1.00 40.03 62 GLN E N 1
ATOM 3759 C CA . GLN E 1 79 ? 73.177 -12.837 19.464 1.00 41.66 62 GLN E CA 1
ATOM 3760 C C . GLN E 1 79 ? 73.648 -12.632 20.908 1.00 41.23 62 GLN E C 1
ATOM 3761 O O . GLN E 1 79 ? 73.709 -13.588 21.671 1.00 41.48 62 GLN E O 1
ATOM 3767 N N . GLU E 1 80 ? 73.978 -11.393 21.276 1.00 41.03 63 GLU E N 1
ATOM 3768 C CA . GLU E 1 80 ? 74.224 -11.052 22.680 1.00 41.11 63 GLU E CA 1
ATOM 3769 C C . GLU E 1 80 ? 72.929 -11.222 23.461 1.00 39.92 63 GLU E C 1
ATOM 3770 O O . GLU E 1 80 ? 72.900 -11.863 24.506 1.00 40.25 63 GLU E O 1
ATOM 3776 N N . TYR E 1 81 ? 71.861 -10.649 22.917 1.00 38.51 64 TYR E N 1
ATOM 3777 C CA . TYR E 1 81 ? 70.560 -10.676 23.524 1.00 37.72 64 TYR E CA 1
ATOM 3778 C C . TYR E 1 81 ? 70.057 -12.088 23.560 1.00 38.12 64 TYR E C 1
ATOM 3779 O O . TYR E 1 81 ? 69.387 -12.488 24.522 1.00 38.34 64 TYR E O 1
ATOM 3788 N N . ALA E 1 82 ? 70.350 -12.823 22.493 1.00 38.63 65 ALA E N 1
ATOM 3789 C CA . ALA E 1 82 ? 70.019 -14.229 22.414 1.00 39.62 65 ALA E CA 1
ATOM 3790 C C . ALA E 1 82 ? 70.787 -15.023 23.477 1.00 40.45 65 ALA E C 1
ATOM 3791 O O . ALA E 1 82 ? 70.212 -15.920 24.121 1.00 40.39 65 ALA E O 1
ATOM 3793 N N . SER E 1 83 ? 72.067 -14.685 23.674 1.00 41.03 66 SER E N 1
ATOM 3794 C CA . SER E 1 83 ? 72.885 -15.408 24.651 1.00 41.89 66 SER E CA 1
ATOM 3795 C C . SER E 1 83 ? 72.344 -15.153 26.061 1.00 41.99 66 SER E C 1
ATOM 3796 O O . SER E 1 83 ? 72.601 -15.919 26.986 1.00 43.05 66 SER E O 1
ATOM 3799 N N . GLY E 1 84 ? 71.553 -14.103 26.221 1.00 41.77 67 GLY E N 1
ATOM 3800 C CA . GLY E 1 84 ? 70.679 -14.040 27.382 1.00 41.73 67 GLY E CA 1
ATOM 3801 C C . GLY E 1 84 ? 70.642 -12.771 28.210 1.00 41.82 67 GLY E C 1
ATOM 3802 O O . GLY E 1 84 ? 69.758 -12.624 29.076 1.00 42.43 67 GLY E O 1
ATOM 3803 N N . THR E 1 85 ? 71.572 -11.853 27.979 1.00 40.95 68 THR E N 1
ATOM 3804 C CA . THR E 1 85 ? 71.599 -10.637 28.773 1.00 40.75 68 THR E CA 1
ATOM 3805 C C . THR E 1 85 ? 72.392 -9.620 27.970 1.00 39.88 68 THR E C 1
ATOM 3806 O O . THR E 1 85 ? 73.483 -9.971 27.476 1.00 39.06 68 THR E O 1
ATOM 3810 N N . GLU E 1 86 ? 71.892 -8.382 27.783 1.00 39.06 69 GLU E N 1
ATOM 3811 C CA . GLU E 1 86 ? 70.574 -7.789 28.162 1.00 37.22 69 GLU E CA 1
ATOM 3812 C C . GLU E 1 86 ? 70.592 -6.353 27.630 1.00 35.74 69 GLU E C 1
ATOM 3813 O O . GLU E 1 86 ? 71.536 -5.596 27.908 1.00 35.01 69 GLU E O 1
ATOM 3819 N N . ILE E 1 87 ? 69.531 -5.981 26.903 1.00 33.51 70 ILE E N 1
ATOM 3820 C CA . ILE E 1 87 ? 69.576 -4.835 26.005 1.00 31.54 70 ILE E CA 1
ATOM 3821 C C . ILE E 1 87 ? 68.404 -3.849 26.073 1.00 31.04 70 ILE E C 1
ATOM 3822 O O . ILE E 1 87 ? 67.280 -4.148 25.670 1.00 29.50 70 ILE E O 1
ATOM 3827 N N . LYS E 1 88 ? 68.696 -2.659 26.577 1.00 30.81 71 LYS E N 1
ATOM 3828 C CA . LYS E 1 88 ? 67.677 -1.644 26.762 1.00 30.90 71 LYS E CA 1
ATOM 3829 C C . LYS E 1 88 ? 67.724 -0.803 25.507 1.00 30.25 71 LYS E C 1
ATOM 3830 O O . LYS E 1 88 ? 68.762 -0.231 25.143 1.00 29.87 71 LYS E O 1
ATOM 3836 N N . ILE E 1 89 ? 66.578 -0.701 24.868 1.00 29.36 72 ILE E N 1
ATOM 3837 C CA . ILE E 1 89 ? 66.568 -0.319 23.489 1.00 29.15 72 ILE E CA 1
ATOM 3838 C C . ILE E 1 89 ? 67.148 1.079 23.216 1.00 29.38 72 ILE E C 1
ATOM 3839 O O . ILE E 1 89 ? 68.343 1.205 22.795 1.00 30.87 72 ILE E O 1
ATOM 3844 N N . GLU E 1 90 ? 66.385 2.121 23.501 1.00 27.37 73 GLU E N 1
ATOM 3845 C CA . GLU E 1 90 ? 66.862 3.451 23.167 1.00 26.00 73 GLU E CA 1
ATOM 3846 C C . GLU E 1 90 ? 66.643 3.756 21.681 1.00 24.24 73 GLU E C 1
ATOM 3847 O O . GLU E 1 90 ? 66.879 2.891 20.790 1.00 24.31 73 GLU E O 1
ATOM 3853 N N . ILE E 1 91 ? 66.171 4.971 21.434 1.00 21.16 74 ILE E N 1
ATOM 3854 C CA . ILE E 1 91 ? 65.635 5.327 20.155 1.00 19.44 74 ILE E CA 1
ATOM 3855 C C . ILE E 1 91 ? 66.683 5.348 19.049 1.00 19.54 74 ILE E C 1
ATOM 3856 O O . ILE E 1 91 ? 66.327 5.027 17.915 1.00 19.98 74 ILE E O 1
ATOM 3861 N N . ILE E 1 92 ? 67.929 5.760 19.348 1.00 18.45 75 ILE E N 1
ATOM 3862 C CA . ILE E 1 92 ? 69.010 5.672 18.356 1.00 18.56 75 ILE E CA 1
ATOM 3863 C C . ILE E 1 92 ? 69.191 4.278 17.874 1.00 17.50 75 ILE E C 1
ATOM 3864 O O . ILE E 1 92 ? 69.537 4.085 16.725 1.00 16.33 75 ILE E O 1
ATOM 3869 N N . MET E 1 93 ? 68.998 3.304 18.763 1.00 17.81 76 MET E N 1
ATOM 3870 C CA . MET E 1 93 ? 69.044 1.910 18.337 1.00 18.15 76 MET E CA 1
ATOM 3871 C C . MET E 1 93 ? 67.936 1.614 17.299 1.00 17.97 76 MET E C 1
ATOM 3872 O O . MET E 1 93 ? 68.241 1.161 16.179 1.00 18.26 76 MET E O 1
ATOM 3877 N N . VAL E 1 94 ? 66.685 1.952 17.629 1.00 17.02 77 VAL E N 1
ATOM 3878 C CA . VAL E 1 94 ? 65.544 1.744 16.715 1.00 16.18 77 VAL E CA 1
ATOM 3879 C C . VAL E 1 94 ? 65.829 2.469 15.414 1.00 15.71 77 VAL E C 1
ATOM 3880 O O . VAL E 1 94 ? 65.636 1.945 14.321 1.00 15.93 77 VAL E O 1
ATOM 3884 N N . HIS E 1 95 ? 66.353 3.671 15.542 1.00 15.75 78 HIS E N 1
ATOM 3885 C CA . HIS E 1 95 ? 66.691 4.469 14.381 1.00 15.38 78 HIS E CA 1
ATOM 3886 C C . HIS E 1 95 ? 67.744 3.824 13.524 1.00 15.82 78 HIS E C 1
ATOM 3887 O O . HIS E 1 95 ? 67.656 3.824 12.292 1.00 16.93 78 HIS E O 1
ATOM 3894 N N . ALA E 1 96 ? 68.759 3.288 14.185 1.00 15.72 79 ALA E N 1
ATOM 3895 C CA . ALA E 1 96 ? 69.885 2.625 13.535 1.00 15.46 79 ALA E CA 1
ATOM 3896 C C . ALA E 1 96 ? 69.441 1.350 12.799 1.00 14.88 79 ALA E C 1
ATOM 3897 O O . ALA E 1 96 ? 69.736 1.155 11.603 1.00 14.34 79 ALA E O 1
ATOM 3899 N N . GLN E 1 97 ? 68.749 0.497 13.535 1.00 13.51 80 GLN E N 1
ATOM 3900 C CA . GLN E 1 97 ? 68.071 -0.652 12.944 1.00 13.56 80 GLN E CA 1
ATOM 3901 C C . GLN E 1 97 ? 67.196 -0.212 11.783 1.00 12.51 80 GLN E C 1
ATOM 3902 O O . GLN E 1 97 ? 67.281 -0.795 10.697 1.00 12.75 80 GLN E O 1
ATOM 3908 N N . ASP E 1 98 ? 66.414 0.845 11.944 1.00 11.46 81 ASP E N 1
ATOM 3909 C CA . ASP E 1 98 ? 65.691 1.326 10.741 1.00 12.42 81 ASP E CA 1
ATOM 3910 C C . ASP E 1 98 ? 66.643 1.553 9.519 1.00 12.58 81 ASP E C 1
ATOM 3911 O O . ASP E 1 98 ? 66.387 1.091 8.409 1.00 13.65 81 ASP E O 1
ATOM 3916 N N . HIS E 1 99 ? 67.737 2.247 9.750 1.00 12.99 82 HIS E N 1
ATOM 3917 C CA . HIS E 1 99 ? 68.738 2.536 8.719 1.00 13.53 82 HIS E CA 1
ATOM 3918 C C . HIS E 1 99 ? 69.286 1.329 8.028 1.00 13.12 82 HIS E C 1
ATOM 3919 O O . HIS E 1 99 ? 69.349 1.282 6.762 1.00 14.48 82 HIS E O 1
ATOM 3926 N N . LEU E 1 100 ? 69.748 0.373 8.820 1.00 12.04 83 LEU E N 1
ATOM 3927 C CA . LEU E 1 100 ? 70.313 -0.840 8.222 1.00 11.32 83 LEU E CA 1
ATOM 3928 C C . LEU E 1 100 ? 69.219 -1.504 7.393 1.00 11.15 83 LEU E C 1
ATOM 3929 O O . LEU E 1 100 ? 69.397 -1.745 6.197 1.00 11.66 83 LEU E O 1
ATOM 3934 N N . MET E 1 101 ? 68.077 -1.761 8.016 1.00 9.76 84 MET E N 1
ATOM 3935 C CA . MET E 1 101 ? 67.107 -2.618 7.352 1.00 10.09 84 MET E CA 1
ATOM 3936 C C . MET E 1 101 ? 66.473 -1.960 6.139 1.00 10.01 84 MET E C 1
ATOM 3937 O O . MET E 1 101 ? 66.290 -2.628 5.152 1.00 10.80 84 MET E O 1
ATOM 3942 N N . THR E 1 102 ? 66.226 -0.652 6.164 1.00 9.10 85 THR E N 1
ATOM 3943 C CA . THR E 1 102 ? 65.662 0.026 4.973 1.00 8.59 85 THR E CA 1
ATOM 3944 C C . THR E 1 102 ? 66.702 0.211 3.851 1.00 8.98 85 THR E C 1
ATOM 3945 O O . THR E 1 102 ? 66.398 0.196 2.645 1.00 7.59 85 THR E O 1
ATOM 3949 N N . THR E 1 103 ? 67.960 0.335 4.250 1.00 9.34 86 THR E N 1
ATOM 3950 C CA . THR E 1 103 ? 69.016 0.483 3.246 1.00 8.95 86 THR E CA 1
ATOM 3951 C C . THR E 1 103 ? 69.270 -0.798 2.532 1.00 8.91 86 THR E C 1
ATOM 3952 O O . THR E 1 103 ? 69.446 -0.815 1.335 1.00 8.32 86 THR E O 1
ATOM 3956 N N . MET E 1 104 ? 69.290 -1.888 3.279 1.00 10.23 87 MET E N 1
ATOM 3957 C CA . MET E 1 104 ? 69.392 -3.206 2.694 1.00 11.62 87 MET E CA 1
ATOM 3958 C C . MET E 1 104 ? 68.290 -3.362 1.695 1.00 11.37 87 MET E C 1
ATOM 3959 O O . MET E 1 104 ? 68.538 -3.729 0.547 1.00 12.07 87 MET E O 1
ATOM 3964 N N . THR E 1 105 ? 67.067 -3.023 2.106 1.00 12.66 88 THR E N 1
ATOM 3965 C CA . THR E 1 105 ? 65.897 -3.035 1.212 1.00 13.38 88 THR E CA 1
ATOM 3966 C C . THR E 1 105 ? 66.081 -2.187 -0.037 1.00 14.66 88 THR E C 1
ATOM 3967 O O . THR E 1 105 ? 65.781 -2.645 -1.144 1.00 16.14 88 THR E O 1
ATOM 3971 N N . LEU E 1 106 ? 66.529 -0.954 0.127 1.00 15.37 89 LEU E N 1
ATOM 3972 C CA . LEU E 1 106 ? 66.794 -0.070 -1.020 1.00 16.31 89 LEU E CA 1
ATOM 3973 C C . LEU E 1 106 ? 67.804 -0.698 -1.942 1.00 16.68 89 LEU E C 1
ATOM 3974 O O . LEU E 1 106 ? 67.674 -0.598 -3.166 1.00 16.82 89 LEU E O 1
ATOM 3979 N N . ARG E 1 107 ? 68.806 -1.342 -1.352 1.00 16.94 90 ARG E N 1
ATOM 3980 C CA . ARG E 1 107 ? 69.823 -2.063 -2.126 1.00 18.67 90 ARG E CA 1
ATOM 3981 C C . ARG E 1 107 ? 69.229 -3.308 -2.820 1.00 18.94 90 ARG E C 1
ATOM 3982 O O . ARG E 1 107 ? 69.612 -3.679 -3.904 1.00 18.92 90 ARG E O 1
ATOM 3990 N N . GLU E 1 108 ? 68.289 -3.959 -2.170 1.00 19.85 91 GLU E N 1
ATOM 3991 C CA . GLU E 1 108 ? 67.561 -5.055 -2.818 1.00 20.03 91 GLU E CA 1
ATOM 3992 C C . GLU E 1 108 ? 66.839 -4.582 -4.065 1.00 18.48 91 GLU E C 1
ATOM 3993 O O . GLU E 1 108 ? 66.831 -5.239 -5.113 1.00 19.10 91 GLU E O 1
ATOM 3999 N N . VAL E 1 109 ? 66.231 -3.426 -3.936 1.00 16.47 92 VAL E N 1
ATOM 4000 C CA . VAL E 1 109 ? 65.501 -2.843 -5.003 1.00 15.56 92 VAL E CA 1
ATOM 4001 C C . VAL E 1 109 ? 66.509 -2.472 -6.093 1.00 16.00 92 VAL E C 1
ATOM 4002 O O . VAL E 1 109 ? 66.315 -2.778 -7.257 1.00 16.44 92 VAL E O 1
ATOM 4006 N N . ALA E 1 110 ? 67.609 -1.850 -5.720 1.00 16.58 93 ALA E N 1
ATOM 4007 C CA . ALA E 1 110 ? 68.501 -1.316 -6.743 1.00 17.21 93 ALA E CA 1
ATOM 4008 C C . ALA E 1 110 ? 68.998 -2.444 -7.636 1.00 17.93 93 ALA E C 1
ATOM 4009 O O . ALA E 1 110 ? 68.997 -2.295 -8.853 1.00 17.54 93 ALA E O 1
ATOM 4011 N N . ILE E 1 111 ? 69.395 -3.574 -7.047 1.00 19.00 94 ILE E N 1
ATOM 4012 C CA . ILE E 1 111 ? 69.868 -4.667 -7.876 1.00 20.47 94 ILE E CA 1
ATOM 4013 C C . ILE E 1 111 ? 68.741 -5.102 -8.809 1.00 21.03 94 ILE E C 1
ATOM 4014 O O . ILE E 1 111 ? 68.960 -5.225 -9.999 1.00 22.46 94 ILE E O 1
ATOM 4019 N N . GLU E 1 112 ? 67.529 -5.281 -8.305 1.00 21.03 95 GLU E N 1
ATOM 4020 C CA . GLU E 1 112 ? 66.399 -5.503 -9.215 1.00 22.02 95 GLU E CA 1
ATOM 4021 C C . GLU E 1 112 ? 66.247 -4.416 -10.267 1.00 23.34 95 GLU E C 1
ATOM 4022 O O . GLU E 1 112 ? 66.012 -4.720 -11.444 1.00 24.69 95 GLU E O 1
ATOM 4028 N N . MET E 1 113 ? 66.358 -3.156 -9.884 1.00 23.20 96 MET E N 1
ATOM 4029 C CA . MET E 1 113 ? 66.175 -2.113 -10.882 1.00 24.01 96 MET E CA 1
ATOM 4030 C C . MET E 1 113 ? 67.243 -2.082 -11.981 1.00 25.20 96 MET E C 1
ATOM 4031 O O . MET E 1 113 ? 67.013 -1.560 -13.079 1.00 24.39 96 MET E O 1
ATOM 4036 N N . LEU E 1 114 ? 68.421 -2.612 -11.650 1.00 26.37 97 LEU E N 1
ATOM 4037 C CA . LEU E 1 114 ? 69.549 -2.608 -12.540 1.00 27.32 97 LEU E CA 1
ATOM 4038 C C . LEU E 1 114 ? 69.333 -3.621 -13.636 1.00 28.22 97 LEU E C 1
ATOM 4039 O O . LEU E 1 114 ? 69.695 -3.386 -14.778 1.00 28.39 97 LEU E O 1
ATOM 4044 N N . GLU E 1 115 ? 68.745 -4.750 -13.273 1.00 29.41 98 GLU E N 1
ATOM 4045 C CA . GLU E 1 115 ? 68.361 -5.755 -14.238 1.00 30.68 98 GLU E CA 1
ATOM 4046 C C . GLU E 1 115 ? 67.341 -5.203 -15.230 1.00 31.46 98 GLU E C 1
ATOM 4047 O O . GLU E 1 115 ? 67.567 -5.202 -16.439 1.00 32.96 98 GLU E O 1
ATOM 4053 N N . LEU E 1 116 ? 66.246 -4.681 -14.719 1.00 31.68 99 LEU E N 1
ATOM 4054 C CA . LEU E 1 116 ? 65.230 -4.082 -15.546 1.00 32.32 99 LEU E CA 1
ATOM 4055 C C . LEU E 1 116 ? 65.800 -3.051 -16.523 1.00 32.47 99 LEU E C 1
ATOM 4056 O O . LEU E 1 116 ? 65.435 -3.006 -17.692 1.00 32.39 99 LEU E O 1
ATOM 4061 N N . TYR E 1 117 ? 66.703 -2.216 -16.036 1.00 33.56 100 TYR E N 1
ATOM 4062 C CA . TYR E 1 117 ? 67.369 -1.226 -16.878 1.00 33.96 100 TYR E CA 1
ATOM 4063 C C . TYR E 1 117 ? 68.059 -1.913 -18.068 1.00 35.65 100 TYR E C 1
ATOM 4064 O O . TYR E 1 117 ? 67.927 -1.443 -19.232 1.00 36.03 100 TYR E O 1
ATOM 4073 N N . LYS E 1 118 ? 68.763 -3.030 -17.790 1.00 36.69 101 LYS E N 1
ATOM 4074 C CA . LYS E 1 118 ? 69.539 -3.752 -18.838 1.00 38.09 101 LYS E CA 1
ATOM 4075 C C . LYS E 1 118 ? 68.679 -4.415 -19.947 1.00 39.22 101 LYS E C 1
ATOM 4076 O O . LYS E 1 118 ? 69.225 -5.018 -20.878 1.00 39.74 101 LYS E O 1
ATOM 4082 N N . LYS E 1 119 ? 67.354 -4.313 -19.835 1.00 39.89 102 LYS E N 1
ATOM 4083 C CA . LYS E 1 119 ? 66.439 -4.976 -20.758 1.00 41.09 102 LYS E CA 1
ATOM 4084 C C . LYS E 1 119 ? 65.744 -3.925 -21.621 1.00 42.08 102 LYS E C 1
ATOM 4085 O O . LYS E 1 119 ? 66.220 -2.780 -21.718 1.00 43.42 102 LYS E O 1
ATOM 4091 N N . MET F 1 18 ? 51.825 -8.375 29.299 1.00 44.49 1 MET F N 1
ATOM 4092 C CA . MET F 1 18 ? 52.493 -9.420 28.460 1.00 44.76 1 MET F CA 1
ATOM 4093 C C . MET F 1 18 ? 53.898 -9.673 28.951 1.00 44.25 1 MET F C 1
ATOM 4094 O O . MET F 1 18 ? 54.620 -8.728 29.306 1.00 44.63 1 MET F O 1
ATOM 4099 N N . ASN F 1 19 ? 54.308 -10.935 28.966 1.00 43.13 2 ASN F N 1
ATOM 4100 C CA . ASN F 1 19 ? 55.660 -11.228 29.428 1.00 42.04 2 ASN F CA 1
ATOM 4101 C C . ASN F 1 19 ? 56.568 -11.782 28.385 1.00 40.66 2 ASN F C 1
ATOM 4102 O O . ASN F 1 19 ? 56.143 -12.121 27.266 1.00 40.08 2 ASN F O 1
ATOM 4107 N N . THR F 1 20 ? 57.827 -11.876 28.792 1.00 39.00 3 THR F N 1
ATOM 4108 C CA . THR F 1 20 ? 58.918 -12.113 27.889 1.00 38.15 3 THR F CA 1
ATOM 4109 C C . THR F 1 20 ? 58.607 -13.229 26.867 1.00 37.65 3 THR F C 1
ATOM 4110 O O . THR F 1 20 ? 58.951 -13.096 25.686 1.00 37.10 3 THR F O 1
ATOM 4114 N N . GLU F 1 21 ? 57.910 -14.283 27.321 1.00 36.62 4 GLU F N 1
ATOM 4115 C CA . GLU F 1 21 ? 57.704 -15.502 26.546 1.00 35.68 4 GLU F CA 1
ATOM 4116 C C . GLU F 1 21 ? 56.795 -15.345 25.358 1.00 35.08 4 GLU F C 1
ATOM 4117 O O . GLU F 1 21 ? 57.148 -15.724 24.253 1.00 34.87 4 GLU F O 1
ATOM 4123 N N . GLU F 1 22 ? 55.604 -14.825 25.591 1.00 35.13 5 GLU F N 1
ATOM 4124 C CA . GLU F 1 22 ? 54.655 -14.620 24.518 1.00 35.28 5 GLU F CA 1
ATOM 4125 C C . GLU F 1 22 ? 55.162 -13.514 23.591 1.00 35.01 5 GLU F C 1
ATOM 4126 O O . GLU F 1 22 ? 54.885 -13.518 22.377 1.00 35.62 5 GLU F O 1
ATOM 4132 N N . LEU F 1 23 ? 55.941 -12.606 24.166 1.00 33.48 6 LEU F N 1
ATOM 4133 C CA . LEU F 1 23 ? 56.590 -11.554 23.401 1.00 32.90 6 LEU F CA 1
ATOM 4134 C C . LEU F 1 23 ? 57.684 -12.101 22.472 1.00 31.31 6 LEU F C 1
ATOM 4135 O O . LEU F 1 23 ? 57.799 -11.687 21.319 1.00 31.49 6 LEU F O 1
ATOM 4140 N N . GLN F 1 24 ? 58.489 -13.038 22.947 1.00 29.21 7 GLN F N 1
ATOM 4141 C CA . GLN F 1 24 ? 59.533 -13.565 22.090 1.00 27.88 7 GLN F CA 1
ATOM 4142 C C . GLN F 1 24 ? 58.939 -14.379 20.983 1.00 26.78 7 GLN F C 1
ATOM 4143 O O . GLN F 1 24 ? 59.460 -14.368 19.886 1.00 25.65 7 GLN F O 1
ATOM 4149 N N . VAL F 1 25 ? 57.815 -15.038 21.260 1.00 26.70 8 VAL F N 1
ATOM 4150 C CA . VAL F 1 25 ? 57.202 -15.938 20.264 1.00 26.44 8 VAL F CA 1
ATOM 4151 C C . VAL F 1 25 ? 56.543 -15.091 19.212 1.00 25.68 8 VAL F C 1
ATOM 4152 O O . VAL F 1 25 ? 56.741 -15.334 18.034 1.00 25.86 8 VAL F O 1
ATOM 4156 N N . ALA F 1 26 ? 55.816 -14.058 19.643 1.00 25.50 9 ALA F N 1
ATOM 4157 C CA . ALA F 1 26 ? 55.287 -13.055 18.699 1.00 24.69 9 ALA F CA 1
ATOM 4158 C C . ALA F 1 26 ? 56.403 -12.557 17.752 1.00 23.79 9 ALA F C 1
ATOM 4159 O O . ALA F 1 26 ? 56.253 -12.577 16.548 1.00 23.43 9 ALA F O 1
ATOM 4161 N N . ALA F 1 27 ? 57.546 -12.193 18.302 1.00 23.37 10 ALA F N 1
ATOM 4162 C CA . ALA F 1 27 ? 58.646 -11.725 17.484 1.00 24.36 10 ALA F CA 1
ATOM 4163 C C . ALA F 1 27 ? 59.116 -12.742 16.408 1.00 25.16 10 ALA F C 1
ATOM 4164 O O . ALA F 1 27 ? 59.228 -12.406 15.216 1.00 25.11 10 ALA F O 1
ATOM 4166 N N . PHE F 1 28 ? 59.354 -13.982 16.826 1.00 26.02 11 PHE F N 1
ATOM 4167 C CA . PHE F 1 28 ? 59.867 -15.010 15.938 1.00 26.93 11 PHE F CA 1
ATOM 4168 C C . PHE F 1 28 ? 58.816 -15.395 14.975 1.00 26.02 11 PHE F C 1
ATOM 4169 O O . PHE F 1 28 ? 59.092 -15.632 13.806 1.00 25.50 11 PHE F O 1
ATOM 4177 N N . GLU F 1 29 ? 57.587 -15.413 15.442 1.00 26.22 12 GLU F N 1
ATOM 4178 C CA . GLU F 1 29 ? 56.480 -15.602 14.515 1.00 26.94 12 GLU F CA 1
ATOM 4179 C C . GLU F 1 29 ? 56.578 -14.568 13.386 1.00 26.52 12 GLU F C 1
ATOM 4180 O O . GLU F 1 29 ? 56.537 -14.933 12.205 1.00 27.47 12 GLU F O 1
ATOM 4186 N N . ILE F 1 30 ? 56.736 -13.292 13.743 1.00 25.18 13 ILE F N 1
ATOM 4187 C CA . ILE F 1 30 ? 56.828 -12.233 12.750 1.00 23.54 13 ILE F CA 1
ATOM 4188 C C . ILE F 1 30 ? 58.095 -12.397 11.916 1.00 23.94 13 ILE F C 1
ATOM 4189 O O . ILE F 1 30 ? 58.042 -12.429 10.683 1.00 23.89 13 ILE F O 1
ATOM 4194 N N . ILE F 1 31 ? 59.239 -12.537 12.559 1.00 23.44 14 ILE F N 1
ATOM 4195 C CA . ILE F 1 31 ? 60.424 -12.745 11.765 1.00 24.43 14 ILE F CA 1
ATOM 4196 C C . ILE F 1 31 ? 60.228 -13.891 10.788 1.00 25.33 14 ILE F C 1
ATOM 4197 O O . ILE F 1 31 ? 60.328 -13.665 9.588 1.00 27.12 14 ILE F O 1
ATOM 4202 N N . LEU F 1 32 ? 59.939 -15.106 11.269 1.00 25.31 15 LEU F N 1
ATOM 4203 C CA . LEU F 1 32 ? 59.832 -16.255 10.367 1.00 25.73 15 LEU F CA 1
ATOM 4204 C C . LEU F 1 32 ? 58.899 -16.062 9.177 1.00 25.54 15 LEU F C 1
ATOM 4205 O O . LEU F 1 32 ? 59.279 -16.362 8.045 1.00 26.20 15 LEU F O 1
ATOM 4210 N N . ASN F 1 33 ? 57.691 -15.570 9.429 1.00 24.83 16 ASN F N 1
ATOM 4211 C CA . ASN F 1 33 ? 56.719 -15.385 8.371 1.00 24.63 16 ASN F CA 1
ATOM 4212 C C . ASN F 1 33 ? 57.116 -14.263 7.407 1.00 25.05 16 ASN F C 1
ATOM 4213 O O . ASN F 1 33 ? 56.796 -14.318 6.212 1.00 25.61 16 ASN F O 1
ATOM 4218 N N . SER F 1 34 ? 57.823 -13.258 7.927 1.00 24.17 17 SER F N 1
ATOM 4219 C CA . SER F 1 34 ? 58.304 -12.163 7.130 1.00 22.52 17 SER F CA 1
ATOM 4220 C C . SER F 1 34 ? 59.444 -12.633 6.273 1.00 22.19 17 SER F C 1
ATOM 4221 O O . SER F 1 34 ? 59.504 -12.320 5.104 1.00 21.78 17 SER F O 1
ATOM 4224 N N . GLY F 1 35 ? 60.369 -13.375 6.851 1.00 22.47 18 GLY F N 1
ATOM 4225 C CA . GLY F 1 35 ? 61.476 -13.967 6.049 1.00 23.43 18 GLY F CA 1
ATOM 4226 C C . GLY F 1 35 ? 60.921 -14.701 4.837 1.00 23.35 18 GLY F C 1
ATOM 4227 O O . GLY F 1 35 ? 61.319 -14.473 3.687 1.00 23.38 18 GLY F O 1
ATOM 4228 N N . ASN F 1 36 ? 59.944 -15.546 5.097 1.00 23.18 19 ASN F N 1
ATOM 4229 C CA . ASN F 1 36 ? 59.506 -16.456 4.077 1.00 23.70 19 ASN F CA 1
ATOM 4230 C C . ASN F 1 36 ? 58.829 -15.676 2.949 1.00 22.96 19 ASN F C 1
ATOM 4231 O O . ASN F 1 36 ? 59.127 -15.895 1.748 1.00 23.78 19 ASN F O 1
ATOM 4236 N N . ALA F 1 37 ? 57.940 -14.763 3.337 1.00 20.62 20 ALA F N 1
ATOM 4237 C CA . ALA F 1 37 ? 57.308 -13.853 2.406 1.00 19.17 20 ALA F CA 1
ATOM 4238 C C . ALA F 1 37 ? 58.327 -13.061 1.602 1.00 18.21 20 ALA F C 1
ATOM 4239 O O . ALA F 1 37 ? 58.131 -12.809 0.426 1.00 18.01 20 ALA F O 1
ATOM 4241 N N . ARG F 1 38 ? 59.428 -12.691 2.233 1.00 17.89 21 ARG F N 1
ATOM 4242 C CA . ARG F 1 38 ? 60.468 -11.965 1.555 1.00 18.21 21 ARG F CA 1
ATOM 4243 C C . ARG F 1 38 ? 61.111 -12.825 0.505 1.00 18.88 21 ARG F C 1
ATOM 4244 O O . ARG F 1 38 ? 61.244 -12.396 -0.632 1.00 19.63 21 ARG F O 1
ATOM 4252 N N . SER F 1 39 ? 61.519 -14.040 0.851 1.00 20.03 22 SER F N 1
ATOM 4253 C CA . SER F 1 39 ? 62.029 -14.951 -0.203 1.00 21.51 22 SER F CA 1
ATOM 4254 C C . SER F 1 39 ? 60.957 -15.199 -1.275 1.00 21.16 22 SER F C 1
ATOM 4255 O O . SER F 1 39 ? 61.234 -15.393 -2.468 1.00 21.63 22 SER F O 1
ATOM 4258 N N . ILE F 1 40 ? 59.706 -15.192 -0.878 1.00 20.79 23 ILE F N 1
ATOM 4259 C CA . ILE F 1 40 ? 58.755 -15.417 -1.916 1.00 21.16 23 ILE F CA 1
ATOM 4260 C C . ILE F 1 40 ? 58.773 -14.210 -2.829 1.00 21.98 23 ILE F C 1
ATOM 4261 O O . ILE F 1 40 ? 58.751 -14.393 -4.064 1.00 22.74 23 ILE F O 1
ATOM 4266 N N . VAL F 1 41 ? 58.850 -12.990 -2.254 1.00 20.84 24 VAL F N 1
ATOM 4267 C CA . VAL F 1 41 ? 58.826 -11.800 -3.082 1.00 19.45 24 VAL F CA 1
ATOM 4268 C C . VAL F 1 41 ? 60.007 -11.862 -3.996 1.00 19.71 24 VAL F C 1
ATOM 4269 O O . VAL F 1 41 ? 59.911 -11.516 -5.191 1.00 18.99 24 VAL F O 1
ATOM 4273 N N . HIS F 1 42 ? 61.119 -12.342 -3.459 1.00 19.12 25 HIS F N 1
ATOM 4274 C CA . HIS F 1 42 ? 62.269 -12.541 -4.319 1.00 20.35 25 HIS F CA 1
ATOM 4275 C C . HIS F 1 42 ? 61.946 -13.551 -5.427 1.00 20.82 25 HIS F C 1
ATOM 4276 O O . HIS F 1 42 ? 62.348 -13.391 -6.590 1.00 20.31 25 HIS F O 1
ATOM 4283 N N . GLU F 1 43 ? 61.140 -14.548 -5.109 1.00 21.72 26 GLU F N 1
ATOM 4284 C CA . GLU F 1 43 ? 60.739 -15.428 -6.202 1.00 23.82 26 GLU F CA 1
ATOM 4285 C C . GLU F 1 43 ? 59.963 -14.669 -7.271 1.00 22.77 26 GLU F C 1
ATOM 4286 O O . GLU F 1 43 ? 60.178 -14.859 -8.464 1.00 23.99 26 GLU F O 1
ATOM 4292 N N . ALA F 1 44 ? 59.093 -13.779 -6.854 1.00 22.04 27 ALA F N 1
ATOM 4293 C CA . ALA F 1 44 ? 58.400 -12.983 -7.814 1.00 21.07 27 ALA F CA 1
ATOM 4294 C C . ALA F 1 44 ? 59.367 -12.149 -8.618 1.00 21.30 27 ALA F C 1
ATOM 4295 O O . ALA F 1 44 ? 59.148 -11.979 -9.798 1.00 21.73 27 ALA F O 1
ATOM 4297 N N . PHE F 1 45 ? 60.442 -11.624 -8.013 1.00 22.02 28 PHE F N 1
ATOM 4298 C CA . PHE F 1 45 ? 61.433 -10.858 -8.793 1.00 21.58 28 PHE F CA 1
ATOM 4299 C C . PHE F 1 45 ? 62.063 -11.746 -9.811 1.00 22.82 28 PHE F C 1
ATOM 4300 O O . PHE F 1 45 ? 62.153 -11.371 -10.973 1.00 22.72 28 PHE F O 1
ATOM 4308 N N . ASP F 1 46 ? 62.492 -12.934 -9.393 1.00 25.23 29 ASP F N 1
ATOM 4309 C CA . ASP F 1 46 ? 63.178 -13.854 -10.320 1.00 27.52 29 ASP F CA 1
ATOM 4310 C C . ASP F 1 46 ? 62.277 -14.207 -11.517 1.00 28.10 29 ASP F C 1
ATOM 4311 O O . ASP F 1 46 ? 62.738 -14.237 -12.664 1.00 27.94 29 ASP F O 1
ATOM 4316 N N . ALA F 1 47 ? 60.992 -14.432 -11.239 1.00 28.58 30 ALA F N 1
ATOM 4317 C CA . ALA F 1 47 ? 60.011 -14.703 -12.281 1.00 29.99 30 ALA F CA 1
ATOM 4318 C C . ALA F 1 47 ? 59.866 -13.563 -13.292 1.00 31.55 30 ALA F C 1
ATOM 4319 O O . ALA F 1 47 ? 59.662 -13.818 -14.501 1.00 32.36 30 ALA F O 1
ATOM 4321 N N . MET F 1 48 ? 59.947 -12.322 -12.807 1.00 31.87 31 MET F N 1
ATOM 4322 C CA . MET F 1 48 ? 59.901 -11.149 -13.676 1.00 32.59 31 MET F CA 1
ATOM 4323 C C . MET F 1 48 ? 61.081 -11.091 -14.626 1.00 33.74 31 MET F C 1
ATOM 4324 O O . MET F 1 48 ? 60.917 -10.759 -15.801 1.00 34.69 31 MET F O 1
ATOM 4329 N N . ARG F 1 49 ? 62.281 -11.345 -14.120 1.00 34.59 32 ARG F N 1
ATOM 4330 C CA . ARG F 1 49 ? 63.462 -11.211 -14.972 1.00 35.85 32 ARG F CA 1
ATOM 4331 C C . ARG F 1 49 ? 63.292 -12.181 -16.142 1.00 36.73 32 ARG F C 1
ATOM 4332 O O . ARG F 1 49 ? 63.660 -11.875 -17.277 1.00 36.98 32 ARG F O 1
ATOM 4340 N N . GLU F 1 50 ? 62.702 -13.340 -15.833 1.00 37.64 33 GLU F N 1
ATOM 4341 C CA . GLU F 1 50 ? 62.540 -14.456 -16.757 1.00 38.21 33 GLU F CA 1
ATOM 4342 C C . GLU F 1 50 ? 61.349 -14.283 -17.707 1.00 37.95 33 GLU F C 1
ATOM 4343 O O . GLU F 1 50 ? 61.085 -15.167 -18.535 1.00 37.20 33 GLU F O 1
ATOM 4349 N N . LYS F 1 51 ? 60.616 -13.175 -17.540 1.00 37.50 34 LYS F N 1
ATOM 4350 C CA . LYS F 1 51 ? 59.418 -12.862 -18.322 1.00 37.39 34 LYS F CA 1
ATOM 4351 C C . LYS F 1 51 ? 58.117 -13.646 -17.928 1.00 37.00 34 LYS F C 1
ATOM 4352 O O . LYS F 1 51 ? 57.109 -13.592 -18.643 1.00 37.90 34 LYS F O 1
ATOM 4358 N N . ASN F 1 52 ? 58.107 -14.355 -16.805 1.00 36.05 35 ASN F N 1
ATOM 4359 C CA . ASN F 1 52 ? 56.894 -15.066 -16.374 1.00 35.26 35 ASN F CA 1
ATOM 4360 C C . ASN F 1 52 ? 56.008 -14.164 -15.543 1.00 34.07 35 ASN F C 1
ATOM 4361 O O . ASN F 1 52 ? 55.984 -14.256 -14.307 1.00 33.16 35 ASN F O 1
ATOM 4366 N N . TYR F 1 53 ? 55.300 -13.268 -16.207 1.00 33.64 36 TYR F N 1
ATOM 4367 C CA . TYR F 1 53 ? 54.560 -12.225 -15.483 1.00 33.07 36 TYR F CA 1
ATOM 4368 C C . TYR F 1 53 ? 53.341 -12.764 -14.735 1.00 33.09 36 TYR F C 1
ATOM 4369 O O . TYR F 1 53 ? 52.881 -12.125 -13.779 1.00 34.13 36 TYR F O 1
ATOM 4378 N N . ILE F 1 54 ? 52.848 -13.946 -15.132 1.00 31.72 37 ILE F N 1
ATOM 4379 C CA . ILE F 1 54 ? 51.755 -14.581 -14.394 1.00 30.62 37 ILE F CA 1
ATOM 4380 C C . ILE F 1 54 ? 52.276 -15.271 -13.111 1.00 29.94 37 ILE F C 1
ATOM 4381 O O . ILE F 1 54 ? 51.658 -15.172 -12.023 1.00 29.48 37 ILE F O 1
ATOM 4386 N N . LEU F 1 55 ? 53.412 -15.956 -13.234 1.00 29.10 38 LEU F N 1
ATOM 4387 C CA . LEU F 1 55 ? 54.091 -16.514 -12.069 1.00 28.41 38 LEU F CA 1
ATOM 4388 C C . LEU F 1 55 ? 54.367 -15.400 -11.041 1.00 27.91 38 LEU F C 1
ATOM 4389 O O . LEU F 1 55 ? 54.072 -15.543 -9.846 1.00 27.39 38 LEU F O 1
ATOM 4394 N N . ALA F 1 56 ? 54.863 -14.270 -11.519 1.00 27.93 39 ALA F N 1
ATOM 4395 C CA . ALA F 1 56 ? 55.202 -13.168 -10.636 1.00 28.92 39 ALA F CA 1
ATOM 4396 C C . ALA F 1 56 ? 53.971 -12.590 -9.931 1.00 29.91 39 ALA F C 1
ATOM 4397 O O . ALA F 1 56 ? 54.011 -12.411 -8.697 1.00 30.00 39 ALA F O 1
ATOM 4399 N N . GLU F 1 57 ? 52.902 -12.296 -10.695 1.00 30.03 40 GLU F N 1
ATOM 4400 C CA . GLU F 1 57 ? 51.606 -11.939 -10.112 1.00 31.22 40 GLU F CA 1
ATOM 4401 C C . GLU F 1 57 ? 51.281 -12.869 -8.959 1.00 30.89 40 GLU F C 1
ATOM 4402 O O . GLU F 1 57 ? 50.789 -12.452 -7.905 1.00 30.51 40 GLU F O 1
ATOM 4408 N N . GLN F 1 58 ? 51.592 -14.135 -9.166 1.00 30.74 41 GLN F N 1
ATOM 4409 C CA . GLN F 1 58 ? 51.126 -15.139 -8.279 1.00 32.08 41 GLN F CA 1
ATOM 4410 C C . GLN F 1 58 ? 51.972 -15.232 -7.023 1.00 31.66 41 GLN F C 1
ATOM 4411 O O . GLN F 1 58 ? 51.437 -15.293 -5.907 1.00 31.10 41 GLN F O 1
ATOM 4417 N N . LYS F 1 59 ? 53.286 -15.300 -7.210 1.00 30.88 42 LYS F N 1
ATOM 4418 C CA . LYS F 1 59 ? 54.171 -15.310 -6.079 1.00 30.06 42 LYS F CA 1
ATOM 4419 C C . LYS F 1 59 ? 53.911 -14.078 -5.215 1.00 30.01 42 LYS F C 1
ATOM 4420 O O . LYS F 1 59 ? 53.972 -14.170 -4.003 1.00 30.14 42 LYS F O 1
ATOM 4426 N N . LEU F 1 60 ? 53.577 -12.946 -5.834 1.00 29.93 43 LEU F N 1
ATOM 4427 C CA . LEU F 1 60 ? 53.226 -11.731 -5.095 1.00 30.11 43 LEU F CA 1
ATOM 4428 C C . LEU F 1 60 ? 51.972 -11.858 -4.274 1.00 30.50 43 LEU F C 1
ATOM 4429 O O . LEU F 1 60 ? 51.818 -11.137 -3.271 1.00 31.06 43 LEU F O 1
ATOM 4434 N N . GLN F 1 61 ? 51.057 -12.717 -4.723 1.00 31.16 44 GLN F N 1
ATOM 4435 C CA . GLN F 1 61 ? 49.858 -13.091 -3.953 1.00 31.63 44 GLN F CA 1
ATOM 4436 C C . GLN F 1 61 ? 50.205 -14.000 -2.805 1.00 31.04 44 GLN F C 1
ATOM 4437 O O . GLN F 1 61 ? 49.773 -13.745 -1.695 1.00 31.72 44 GLN F O 1
ATOM 4443 N N . GLU F 1 62 ? 50.968 -15.062 -3.073 1.00 30.70 45 GLU F N 1
ATOM 4444 C CA . GLU F 1 62 ? 51.519 -15.967 -2.040 1.00 30.95 45 GLU F CA 1
ATOM 4445 C C . GLU F 1 62 ? 52.198 -15.198 -0.943 1.00 30.62 45 GLU F C 1
ATOM 4446 O O . GLU F 1 62 ? 51.957 -15.453 0.245 1.00 30.64 45 GLU F O 1
ATOM 4452 N N . ALA F 1 63 ? 53.058 -14.262 -1.351 1.00 29.72 46 ALA F N 1
ATOM 4453 C CA . ALA F 1 63 ? 53.794 -13.462 -0.399 1.00 29.46 46 ALA F CA 1
ATOM 4454 C C . ALA F 1 63 ? 52.809 -12.633 0.363 1.00 29.18 46 ALA F C 1
ATOM 4455 O O . ALA F 1 63 ? 52.951 -12.439 1.550 1.00 28.33 46 ALA F O 1
ATOM 4457 N N . ASN F 1 64 ? 51.774 -12.154 -0.291 1.00 30.23 47 ASN F N 1
ATOM 4458 C CA . ASN F 1 64 ? 50.807 -11.431 0.500 1.00 32.01 47 ASN F CA 1
ATOM 4459 C C . ASN F 1 64 ? 50.186 -12.238 1.646 1.00 32.83 47 ASN F C 1
ATOM 4460 O O . ASN F 1 64 ? 50.132 -11.751 2.782 1.00 33.29 47 ASN F O 1
ATOM 4465 N N . ASP F 1 65 ? 49.763 -13.479 1.392 1.00 33.30 48 ASP F N 1
ATOM 4466 C CA . ASP F 1 65 ? 49.131 -14.208 2.501 1.00 34.00 48 ASP F CA 1
ATOM 4467 C C . ASP F 1 65 ? 50.058 -14.781 3.576 1.00 33.57 48 ASP F C 1
ATOM 4468 O O . ASP F 1 65 ? 49.583 -15.067 4.676 1.00 33.41 48 ASP F O 1
ATOM 4473 N N . GLU F 1 66 ? 51.363 -14.927 3.275 1.00 33.02 49 GLU F N 1
ATOM 4474 C CA . GLU F 1 66 ? 52.377 -15.171 4.313 1.00 31.46 49 GLU F CA 1
ATOM 4475 C C . GLU F 1 66 ? 52.575 -13.916 5.160 1.00 31.14 49 GLU F C 1
ATOM 4476 O O . GLU F 1 66 ? 52.672 -13.997 6.379 1.00 30.62 49 GLU F O 1
ATOM 4482 N N . LEU F 1 67 ? 52.570 -12.748 4.518 1.00 31.18 50 LEU F N 1
ATOM 4483 C CA . LEU F 1 67 ? 52.802 -11.465 5.201 1.00 30.84 50 LEU F CA 1
ATOM 4484 C C . LEU F 1 67 ? 51.674 -11.041 6.131 1.00 31.14 50 LEU F C 1
ATOM 4485 O O . LEU F 1 67 ? 51.917 -10.507 7.215 1.00 30.72 50 LEU F O 1
ATOM 4490 N N . LEU F 1 68 ? 50.435 -11.273 5.702 1.00 32.15 51 LEU F N 1
ATOM 4491 C CA . LEU F 1 68 ? 49.244 -10.946 6.512 1.00 32.61 51 LEU F CA 1
ATOM 4492 C C . LEU F 1 68 ? 49.333 -11.655 7.842 1.00 31.88 51 LEU F C 1
ATOM 4493 O O . LEU F 1 68 ? 48.841 -11.183 8.869 1.00 31.81 51 LEU F O 1
ATOM 4498 N N . LYS F 1 69 ? 50.014 -12.778 7.813 1.00 31.41 52 LYS F N 1
ATOM 4499 C CA . LYS F 1 69 ? 50.324 -13.509 9.015 1.00 31.61 52 LYS F CA 1
ATOM 4500 C C . LYS F 1 69 ? 51.151 -12.602 9.916 1.00 31.01 52 LYS F C 1
ATOM 4501 O O . LYS F 1 69 ? 50.678 -12.209 11.008 1.00 30.89 52 LYS F O 1
ATOM 4507 N N . ALA F 1 70 ? 52.362 -12.248 9.447 1.00 29.79 53 ALA F N 1
ATOM 4508 C CA . ALA F 1 70 ? 53.291 -11.420 10.214 1.00 28.90 53 ALA F CA 1
ATOM 4509 C C . ALA F 1 70 ? 52.598 -10.158 10.630 1.00 29.62 53 ALA F C 1
ATOM 4510 O O . ALA F 1 70 ? 52.743 -9.720 11.766 1.00 28.99 53 ALA F O 1
ATOM 4512 N N . HIS F 1 71 ? 51.798 -9.611 9.713 1.00 30.30 54 HIS F N 1
ATOM 4513 C CA . HIS F 1 71 ? 51.047 -8.400 9.952 1.00 31.41 54 HIS F CA 1
ATOM 4514 C C . HIS F 1 71 ? 50.036 -8.572 11.078 1.00 31.68 54 HIS F C 1
ATOM 4515 O O . HIS F 1 71 ? 49.928 -7.724 11.985 1.00 32.13 54 HIS F O 1
ATOM 4522 N N . GLN F 1 72 ? 49.310 -9.681 11.047 1.00 31.86 55 GLN F N 1
ATOM 4523 C CA . GLN F 1 72 ? 48.292 -9.914 12.039 1.00 32.12 55 GLN F CA 1
ATOM 4524 C C . GLN F 1 72 ? 48.979 -9.953 13.387 1.00 31.69 55 GLN F C 1
ATOM 4525 O O . GLN F 1 72 ? 48.540 -9.284 14.319 1.00 33.04 55 GLN F O 1
ATOM 4531 N N . ALA F 1 73 ? 50.071 -10.701 13.505 1.00 30.81 56 ALA F N 1
ATOM 4532 C CA . ALA F 1 73 ? 50.819 -10.715 14.748 1.00 29.79 56 ALA F CA 1
ATOM 4533 C C . ALA F 1 73 ? 51.170 -9.299 15.225 1.00 30.25 56 ALA F C 1
ATOM 4534 O O . ALA F 1 73 ? 50.978 -8.978 16.406 1.00 30.31 56 ALA F O 1
ATOM 4536 N N . GLN F 1 74 ? 51.620 -8.430 14.307 1.00 30.65 57 GLN F N 1
ATOM 4537 C CA . GLN F 1 74 ? 51.992 -7.052 14.680 1.00 30.85 57 GLN F CA 1
ATOM 4538 C C . GLN F 1 74 ? 50.773 -6.280 15.147 1.00 31.63 57 GLN F C 1
ATOM 4539 O O . GLN F 1 74 ? 50.804 -5.621 16.194 1.00 31.83 57 GLN F O 1
ATOM 4545 N N . THR F 1 75 ? 49.689 -6.366 14.386 1.00 32.16 58 THR F N 1
ATOM 4546 C CA . THR F 1 75 ? 48.466 -5.680 14.811 1.00 32.79 58 THR F CA 1
ATOM 4547 C C . THR F 1 75 ? 47.960 -6.151 16.180 1.00 32.02 58 THR F C 1
ATOM 4548 O O . THR F 1 75 ? 47.568 -5.314 16.995 1.00 31.03 58 THR F O 1
ATOM 4552 N N . ASP F 1 76 ? 47.997 -7.467 16.439 1.00 32.34 59 ASP F N 1
ATOM 4553 C CA . ASP F 1 76 ? 47.585 -7.998 17.768 1.00 33.04 59 ASP F CA 1
ATOM 4554 C C . ASP F 1 76 ? 48.341 -7.266 18.868 1.00 32.39 59 ASP F C 1
ATOM 4555 O O . ASP F 1 76 ? 47.750 -6.827 19.852 1.00 31.58 59 ASP F O 1
ATOM 4560 N N . LEU F 1 77 ? 49.659 -7.134 18.672 1.00 32.42 60 LEU F N 1
ATOM 4561 C CA . LEU F 1 77 ? 50.519 -6.440 19.633 1.00 31.84 60 LEU F CA 1
ATOM 4562 C C . LEU F 1 77 ? 50.215 -4.970 19.740 1.00 32.14 60 LEU F C 1
ATOM 4563 O O . LEU F 1 77 ? 50.094 -4.468 20.860 1.00 32.24 60 LEU F O 1
ATOM 4568 N N . LEU F 1 78 ? 50.047 -4.269 18.615 1.00 32.74 61 LEU F N 1
ATOM 4569 C CA . LEU F 1 78 ? 49.655 -2.852 18.718 1.00 33.78 61 LEU F CA 1
ATOM 4570 C C . LEU F 1 78 ? 48.278 -2.692 19.391 1.00 35.45 61 LEU F C 1
ATOM 4571 O O . LEU F 1 78 ? 48.055 -1.746 20.154 1.00 35.26 61 LEU F O 1
ATOM 4576 N N . GLN F 1 79 ? 47.369 -3.630 19.121 1.00 37.32 62 GLN F N 1
ATOM 4577 C CA . GLN F 1 79 ? 46.010 -3.539 19.657 1.00 39.94 62 GLN F CA 1
ATOM 4578 C C . GLN F 1 79 ? 46.054 -3.705 21.193 1.00 40.22 62 GLN F C 1
ATOM 4579 O O . GLN F 1 79 ? 45.391 -2.969 21.947 1.00 40.58 62 GLN F O 1
ATOM 4585 N N . GLU F 1 80 ? 46.895 -4.622 21.647 1.00 40.40 63 GLU F N 1
ATOM 4586 C CA . GLU F 1 80 ? 47.184 -4.770 23.061 1.00 40.45 63 GLU F CA 1
ATOM 4587 C C . GLU F 1 80 ? 47.749 -3.500 23.729 1.00 40.21 63 GLU F C 1
ATOM 4588 O O . GLU F 1 80 ? 47.219 -3.054 24.771 1.00 40.22 63 GLU F O 1
ATOM 4594 N N . TYR F 1 81 ? 48.797 -2.909 23.137 1.00 39.39 64 TYR F N 1
ATOM 4595 C CA . TYR F 1 81 ? 49.411 -1.718 23.722 1.00 38.55 64 TYR F CA 1
ATOM 4596 C C . TYR F 1 81 ? 48.390 -0.604 23.828 1.00 38.73 64 TYR F C 1
ATOM 4597 O O . TYR F 1 81 ? 48.322 0.080 24.848 1.00 38.71 64 TYR F O 1
ATOM 4606 N N . ALA F 1 82 ? 47.610 -0.427 22.762 1.00 39.05 65 ALA F N 1
ATOM 4607 C CA . ALA F 1 82 ? 46.554 0.589 22.699 1.00 39.35 65 ALA F CA 1
ATOM 4608 C C . ALA F 1 82 ? 45.513 0.413 23.814 1.00 39.69 65 ALA F C 1
ATOM 4609 O O . ALA F 1 82 ? 45.023 1.393 24.362 1.00 39.62 65 ALA F O 1
ATOM 4611 N N . SER F 1 83 ? 45.192 -0.833 24.158 1.00 40.18 66 SER F N 1
ATOM 4612 C CA . SER F 1 83 ? 44.208 -1.093 25.203 1.00 40.52 66 SER F CA 1
ATOM 4613 C C . SER F 1 83 ? 44.827 -1.171 26.595 1.00 40.64 66 SER F C 1
ATOM 4614 O O . SER F 1 83 ? 44.179 -1.635 27.539 1.00 40.89 66 SER F O 1
ATOM 4617 N N . GLY F 1 84 ? 46.072 -0.703 26.718 1.00 40.77 67 GLY F N 1
ATOM 4618 C CA . GLY F 1 84 ? 46.713 -0.492 28.029 1.00 40.45 67 GLY F CA 1
ATOM 4619 C C . GLY F 1 84 ? 47.755 -1.480 28.563 1.00 39.95 67 GLY F C 1
ATOM 4620 O O . GLY F 1 84 ? 48.437 -1.175 29.549 1.00 39.58 67 GLY F O 1
ATOM 4621 N N . THR F 1 85 ? 47.875 -2.655 27.943 1.00 39.23 68 THR F N 1
ATOM 4622 C CA . THR F 1 85 ? 48.881 -3.631 28.357 1.00 39.10 68 THR F CA 1
ATOM 4623 C C . THR F 1 85 ? 50.313 -3.089 28.151 1.00 38.96 68 THR F C 1
ATOM 4624 O O . THR F 1 85 ? 50.617 -2.443 27.121 1.00 38.23 68 THR F O 1
ATOM 4628 N N . GLU F 1 86 ? 51.176 -3.327 29.146 1.00 38.60 69 GLU F N 1
ATOM 4629 C CA . GLU F 1 86 ? 52.584 -2.911 29.072 1.00 38.04 69 GLU F CA 1
ATOM 4630 C C . GLU F 1 86 ? 53.369 -3.883 28.208 1.00 36.45 69 GLU F C 1
ATOM 4631 O O . GLU F 1 86 ? 53.272 -5.100 28.389 1.00 34.65 69 GLU F O 1
ATOM 4637 N N . ILE F 1 87 ? 54.105 -3.315 27.235 1.00 35.90 70 ILE F N 1
ATOM 4638 C CA . ILE F 1 87 ? 55.020 -4.063 26.346 1.00 34.19 70 ILE F CA 1
ATOM 4639 C C . ILE F 1 87 ? 56.464 -3.556 26.376 1.00 33.78 70 ILE F C 1
ATOM 4640 O O . ILE F 1 87 ? 56.781 -2.466 25.884 1.00 33.52 70 ILE F O 1
ATOM 4645 N N . LYS F 1 88 ? 57.321 -4.365 26.997 1.00 33.48 71 LYS F N 1
ATOM 4646 C CA . LYS F 1 88 ? 58.760 -4.145 27.079 1.00 33.35 71 LYS F CA 1
ATOM 4647 C C . LYS F 1 88 ? 59.360 -4.447 25.709 1.00 32.20 71 LYS F C 1
ATOM 4648 O O . LYS F 1 88 ? 59.316 -5.590 25.280 1.00 31.97 71 LYS F O 1
ATOM 4654 N N . ILE F 1 89 ? 59.899 -3.458 24.994 1.00 31.03 72 ILE F N 1
ATOM 4655 C CA . ILE F 1 89 ? 60.443 -3.835 23.709 1.00 29.72 72 ILE F CA 1
ATOM 4656 C C . ILE F 1 89 ? 61.844 -4.350 23.880 1.00 28.51 72 ILE F C 1
ATOM 4657 O O . ILE F 1 89 ? 62.679 -3.790 24.594 1.00 28.16 72 ILE F O 1
ATOM 4662 N N . GLU F 1 90 ? 62.052 -5.473 23.242 1.00 27.29 73 GLU F N 1
ATOM 4663 C CA . GLU F 1 90 ? 63.324 -6.108 23.229 1.00 26.79 73 GLU F CA 1
ATOM 4664 C C . GLU F 1 90 ? 63.802 -5.897 21.813 1.00 25.89 73 GLU F C 1
ATOM 4665 O O . GLU F 1 90 ? 63.059 -5.400 20.955 1.00 26.96 73 GLU F O 1
ATOM 4671 N N . ILE F 1 91 ? 65.038 -6.262 21.565 1.00 24.19 74 ILE F N 1
ATOM 4672 C CA . ILE F 1 91 ? 65.655 -5.922 20.349 1.00 21.94 74 ILE F CA 1
ATOM 4673 C C . ILE F 1 91 ? 65.167 -6.823 19.254 1.00 21.20 74 ILE F C 1
ATOM 4674 O O . ILE F 1 91 ? 65.115 -6.344 18.120 1.00 21.28 74 ILE F O 1
ATOM 4679 N N . ILE F 1 92 ? 64.803 -8.085 19.546 1.00 19.37 75 ILE F N 1
ATOM 4680 C CA . ILE F 1 92 ? 64.227 -8.932 18.470 1.00 19.91 75 ILE F CA 1
ATOM 4681 C C . ILE F 1 92 ? 62.868 -8.457 18.010 1.00 18.60 75 ILE F C 1
ATOM 4682 O O . ILE F 1 92 ? 62.512 -8.702 16.872 1.00 17.11 75 ILE F O 1
ATOM 4687 N N . MET F 1 93 ? 62.119 -7.780 18.883 1.00 17.83 76 MET F N 1
ATOM 4688 C CA . MET F 1 93 ? 60.861 -7.194 18.421 1.00 16.95 76 MET F CA 1
ATOM 4689 C C . MET F 1 93 ? 61.134 -6.038 17.445 1.00 16.53 76 MET F C 1
ATOM 4690 O O . MET F 1 93 ? 60.630 -6.044 16.320 1.00 15.05 76 MET F O 1
ATOM 4695 N N . VAL F 1 94 ? 61.981 -5.083 17.846 1.00 15.88 77 VAL F N 1
ATOM 4696 C CA . VAL F 1 94 ? 62.383 -4.052 16.916 1.00 14.91 77 VAL F CA 1
ATOM 4697 C C . VAL F 1 94 ? 62.779 -4.757 15.629 1.00 16.16 77 VAL F C 1
ATOM 4698 O O . VAL F 1 94 ? 62.455 -4.321 14.496 1.00 17.57 77 VAL F O 1
ATOM 4702 N N . HIS F 1 95 ? 63.477 -5.874 15.774 1.00 16.23 78 HIS F N 1
ATOM 4703 C CA . HIS F 1 95 ? 64.045 -6.511 14.598 1.00 16.33 78 HIS F CA 1
ATOM 4704 C C . HIS F 1 95 ? 62.956 -7.121 13.752 1.00 16.26 78 HIS F C 1
ATOM 4705 O O . HIS F 1 95 ? 62.900 -6.947 12.538 1.00 17.39 78 HIS F O 1
ATOM 4712 N N . ALA F 1 96 ? 62.055 -7.804 14.416 1.00 15.92 79 ALA F N 1
ATOM 4713 C CA . ALA F 1 96 ? 60.919 -8.402 13.760 1.00 16.01 79 ALA F CA 1
ATOM 4714 C C . ALA F 1 96 ? 60.068 -7.350 13.011 1.00 15.69 79 ALA F C 1
ATOM 4715 O O . ALA F 1 96 ? 59.686 -7.548 11.835 1.00 16.00 79 ALA F O 1
ATOM 4717 N N . GLN F 1 97 ? 59.775 -6.241 13.688 1.00 14.32 80 GLN F N 1
ATOM 4718 C CA . GLN F 1 97 ? 59.033 -5.163 13.083 1.00 13.58 80 GLN F CA 1
ATOM 4719 C C . GLN F 1 97 ? 59.774 -4.638 11.847 1.00 13.94 80 GLN F C 1
ATOM 4720 O O . GLN F 1 97 ? 59.167 -4.343 10.784 1.00 13.72 80 GLN F O 1
ATOM 4726 N N . ASP F 1 98 ? 61.092 -4.616 11.912 1.00 13.63 81 ASP F N 1
ATOM 4727 C CA . ASP F 1 98 ? 61.796 -4.148 10.723 1.00 13.84 81 ASP F CA 1
ATOM 4728 C C . ASP F 1 98 ? 61.603 -5.167 9.617 1.00 13.95 81 ASP F C 1
ATOM 4729 O O . ASP F 1 98 ? 61.358 -4.830 8.442 1.00 15.38 81 ASP F O 1
ATOM 4734 N N . HIS F 1 99 ? 61.682 -6.434 9.978 1.00 14.45 82 HIS F N 1
ATOM 4735 C CA . HIS F 1 99 ? 61.455 -7.462 8.972 1.00 13.64 82 HIS F CA 1
ATOM 4736 C C . HIS F 1 99 ? 60.103 -7.322 8.294 1.00 12.85 82 HIS F C 1
ATOM 4737 O O . HIS F 1 99 ? 60.025 -7.369 7.068 1.00 12.99 82 HIS F O 1
ATOM 4744 N N . LEU F 1 100 ? 59.041 -7.121 9.080 1.00 12.57 83 LEU F N 1
ATOM 4745 C CA . LEU F 1 100 ? 57.698 -7.019 8.509 1.00 12.25 83 LEU F CA 1
ATOM 4746 C C . LEU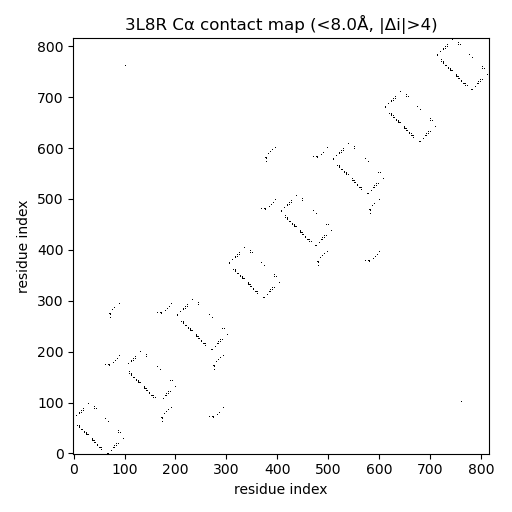 F 1 100 ? 57.593 -5.777 7.650 1.00 12.50 83 LEU F C 1
ATOM 4747 O O . LEU F 1 100 ? 57.212 -5.843 6.462 1.00 13.00 83 LEU F O 1
ATOM 4752 N N . MET F 1 101 ? 57.909 -4.638 8.254 1.00 11.22 84 MET F N 1
ATOM 4753 C CA . MET F 1 101 ? 57.648 -3.387 7.582 1.00 10.13 84 MET F CA 1
ATOM 4754 C C . MET F 1 101 ? 58.548 -3.252 6.337 1.00 10.31 84 MET F C 1
ATOM 4755 O O . MET F 1 101 ? 58.080 -2.779 5.283 1.00 10.30 84 MET F O 1
ATOM 4760 N N . THR F 1 102 ? 59.802 -3.724 6.400 1.00 9.89 85 THR F N 1
ATOM 4761 C CA . THR F 1 102 ? 60.645 -3.682 5.170 1.00 9.13 85 THR F CA 1
ATOM 4762 C C . THR F 1 102 ? 60.207 -4.675 4.100 1.00 9.90 85 THR F C 1
ATOM 4763 O O . THR F 1 102 ? 60.249 -4.370 2.874 1.00 9.76 85 THR F O 1
ATOM 4767 N N . THR F 1 103 ? 59.768 -5.857 4.536 1.00 9.69 86 THR F N 1
ATOM 4768 C CA . THR F 1 103 ? 59.229 -6.812 3.580 1.00 10.32 86 THR F CA 1
ATOM 4769 C C . THR F 1 103 ? 57.948 -6.305 2.883 1.00 10.38 86 THR F C 1
ATOM 4770 O O . THR F 1 103 ? 57.818 -6.339 1.661 1.00 10.97 86 THR F O 1
ATOM 4774 N N . MET F 1 104 ? 57.008 -5.825 3.643 1.00 10.84 87 MET F N 1
ATOM 4775 C CA . MET F 1 104 ? 55.874 -5.163 3.040 1.00 12.17 87 MET F CA 1
ATOM 4776 C C . MET F 1 104 ? 56.347 -4.168 1.956 1.00 11.39 87 MET F C 1
ATOM 4777 O O . MET F 1 104 ? 55.897 -4.260 0.816 1.00 10.82 87 MET F O 1
ATOM 4782 N N . THR F 1 105 ? 57.236 -3.219 2.308 1.00 11.14 88 THR F N 1
ATOM 4783 C CA . THR F 1 105 ? 57.812 -2.268 1.325 1.00 10.69 88 THR F CA 1
ATOM 4784 C C . THR F 1 105 ? 58.384 -2.940 0.072 1.00 10.33 88 THR F C 1
ATOM 4785 O O . THR F 1 105 ? 58.096 -2.514 -1.091 1.00 10.07 88 THR F O 1
ATOM 4789 N N . LEU F 1 106 ? 59.177 -3.985 0.295 1.00 9.64 89 LEU F N 1
ATOM 4790 C CA . LEU F 1 106 ? 59.758 -4.713 -0.833 1.00 10.92 89 LEU F CA 1
ATOM 4791 C C . LEU F 1 106 ? 58.640 -5.194 -1.758 1.00 11.48 89 LEU F C 1
ATOM 4792 O O . LEU F 1 106 ? 58.694 -5.010 -2.957 1.00 11.67 89 LEU F O 1
ATOM 4797 N N . ARG F 1 107 ? 57.603 -5.773 -1.179 1.00 13.24 90 ARG F N 1
ATOM 4798 C CA . ARG F 1 107 ? 56.448 -6.239 -1.941 1.00 15.32 90 ARG F CA 1
ATOM 4799 C C . ARG F 1 107 ? 55.779 -5.127 -2.713 1.00 15.77 90 ARG F C 1
ATOM 4800 O O . ARG F 1 107 ? 55.455 -5.300 -3.881 1.00 16.86 90 ARG F O 1
ATOM 4808 N N . GLU F 1 108 ? 55.542 -3.984 -2.074 1.00 16.87 91 GLU F N 1
ATOM 4809 C CA . GLU F 1 108 ? 54.854 -2.887 -2.770 1.00 17.29 91 GLU F CA 1
ATOM 4810 C C . GLU F 1 108 ? 55.698 -2.486 -3.947 1.00 17.98 91 GLU F C 1
ATOM 4811 O O . GLU F 1 108 ? 55.154 -2.092 -4.979 1.00 19.41 91 GLU F O 1
ATOM 4817 N N . VAL F 1 109 ? 57.023 -2.597 -3.810 1.00 17.02 92 VAL F N 1
ATOM 4818 C CA . VAL F 1 109 ? 57.902 -2.246 -4.932 1.00 16.22 92 VAL F CA 1
ATOM 4819 C C . VAL F 1 109 ? 57.875 -3.330 -6.005 1.00 16.34 92 VAL F C 1
ATOM 4820 O O . VAL F 1 109 ? 57.794 -3.044 -7.214 1.00 15.85 92 VAL F O 1
ATOM 4824 N N . ALA F 1 110 ? 57.966 -4.577 -5.573 1.00 15.93 93 ALA F N 1
ATOM 4825 C CA . ALA F 1 110 ? 57.841 -5.653 -6.521 1.00 16.29 93 ALA F CA 1
ATOM 4826 C C . ALA F 1 110 ? 56.592 -5.434 -7.396 1.00 16.57 93 ALA F C 1
ATOM 4827 O O . ALA F 1 110 ? 56.656 -5.557 -8.599 1.00 14.65 93 ALA F O 1
ATOM 4829 N N . ILE F 1 111 ? 55.464 -5.073 -6.768 1.00 18.11 94 ILE F N 1
ATOM 4830 C CA . ILE F 1 111 ? 54.203 -4.878 -7.471 1.00 18.90 94 ILE F CA 1
ATOM 4831 C C . ILE F 1 111 ? 54.332 -3.833 -8.533 1.00 19.47 94 ILE F C 1
ATOM 4832 O O . ILE F 1 111 ? 53.922 -4.057 -9.657 1.00 19.86 94 ILE F O 1
ATOM 4837 N N . GLU F 1 112 ? 54.897 -2.681 -8.189 1.00 19.89 95 GLU F N 1
ATOM 4838 C CA . GLU F 1 112 ? 54.990 -1.595 -9.151 1.00 20.23 95 GLU F CA 1
ATOM 4839 C C . GLU F 1 112 ? 55.892 -1.988 -10.256 1.00 20.99 95 GLU F C 1
ATOM 4840 O O . GLU F 1 112 ? 55.675 -1.667 -11.404 1.00 21.34 95 GLU F O 1
ATOM 4846 N N . MET F 1 113 ? 56.963 -2.638 -9.853 1.00 22.49 96 MET F N 1
ATOM 4847 C CA . MET F 1 113 ? 58.001 -3.129 -10.713 1.00 23.68 96 MET F CA 1
ATOM 4848 C C . MET F 1 113 ? 57.451 -4.071 -11.758 1.00 23.30 96 MET F C 1
ATOM 4849 O O . MET F 1 113 ? 57.838 -4.014 -12.907 1.00 22.63 96 MET F O 1
ATOM 4854 N N . LEU F 1 114 ? 56.591 -4.982 -11.323 1.00 24.17 97 LEU F N 1
ATOM 4855 C CA . LEU F 1 114 ? 55.935 -5.921 -12.213 1.00 25.22 97 LEU F CA 1
ATOM 4856 C C . LEU F 1 114 ? 55.090 -5.144 -13.220 1.00 26.14 97 LEU F C 1
ATOM 4857 O O . LEU F 1 114 ? 55.069 -5.458 -14.428 1.00 25.50 97 LEU F O 1
ATOM 4862 N N . GLU F 1 115 ? 54.419 -4.118 -12.713 1.00 26.73 98 GLU F N 1
ATOM 4863 C CA . GLU F 1 115 ? 53.573 -3.310 -13.531 1.00 28.94 98 GLU F CA 1
ATOM 4864 C C . GLU F 1 115 ? 54.442 -2.624 -14.528 1.00 30.23 98 GLU F C 1
ATOM 4865 O O . GLU F 1 115 ? 53.973 -2.213 -15.566 1.00 31.76 98 GLU F O 1
ATOM 4871 N N . LEU F 1 116 ? 55.719 -2.494 -14.218 1.00 31.08 99 LEU F N 1
ATOM 4872 C CA . LEU F 1 116 ? 56.631 -1.754 -15.086 1.00 31.76 99 LEU F CA 1
ATOM 4873 C C . LEU F 1 116 ? 57.350 -2.703 -16.044 1.00 32.33 99 LEU F C 1
ATOM 4874 O O . LEU F 1 116 ? 57.711 -2.309 -17.156 1.00 32.19 99 LEU F O 1
ATOM 4879 N N . TYR F 1 117 ? 57.567 -3.936 -15.598 1.00 33.45 100 TYR F N 1
ATOM 4880 C CA . TYR F 1 117 ? 58.118 -4.995 -16.457 1.00 35.52 100 TYR F CA 1
ATOM 4881 C C . TYR F 1 117 ? 57.175 -5.285 -17.623 1.00 37.21 100 TYR F C 1
ATOM 4882 O O . TYR F 1 117 ? 57.625 -5.410 -18.756 1.00 37.93 100 TYR F O 1
ATOM 4891 N N . LYS F 1 118 ? 55.870 -5.395 -17.369 1.00 39.31 101 LYS F N 1
ATOM 4892 C CA . LYS F 1 118 ? 55.002 -5.840 -18.445 1.00 40.90 101 LYS F CA 1
ATOM 4893 C C . LYS F 1 118 ? 54.879 -4.797 -19.569 1.00 42.29 101 LYS F C 1
ATOM 4894 O O . LYS F 1 118 ? 53.815 -4.481 -20.073 1.00 42.65 101 LYS F O 1
ATOM 4900 N N . LYS F 1 119 ? 56.049 -4.285 -19.940 1.00 44.06 102 LYS F N 1
ATOM 4901 C CA . LYS F 1 119 ? 56.252 -3.321 -21.023 1.00 45.16 102 LYS F CA 1
ATOM 4902 C C . LYS F 1 119 ? 55.321 -2.088 -20.986 1.00 45.06 102 LYS F C 1
ATOM 4903 O O . LYS F 1 119 ? 54.782 -1.724 -19.923 1.00 45.11 102 LYS F O 1
ATOM 4909 N N . MET G 1 18 ? 52.529 -29.181 6.926 1.00 53.16 1 MET G N 1
ATOM 4910 C CA . MET G 1 18 ? 52.998 -28.050 7.801 1.00 53.92 1 MET G CA 1
ATOM 4911 C C . MET G 1 18 ? 54.361 -27.552 7.344 1.00 53.18 1 MET G C 1
ATOM 4912 O O . MET G 1 18 ? 55.250 -28.356 7.036 1.00 53.24 1 MET G O 1
ATOM 4917 N N . ASN G 1 19 ? 54.529 -26.230 7.310 1.00 52.17 2 ASN G N 1
ATOM 4918 C CA . ASN G 1 19 ? 55.770 -25.641 6.816 1.00 51.21 2 ASN G CA 1
ATOM 4919 C C . ASN G 1 19 ? 56.855 -25.466 7.887 1.00 49.78 2 ASN G C 1
ATOM 4920 O O . ASN G 1 19 ? 56.573 -25.437 9.079 1.00 49.43 2 ASN G O 1
ATOM 4925 N N . THR G 1 20 ? 58.098 -25.358 7.445 1.00 48.52 3 THR G N 1
ATOM 4926 C CA . THR G 1 20 ? 59.216 -25.085 8.330 1.00 48.14 3 THR G CA 1
ATOM 4927 C C . THR G 1 20 ? 58.913 -23.952 9.324 1.00 47.06 3 THR G C 1
ATOM 4928 O O . THR G 1 20 ? 59.342 -24.007 10.466 1.00 47.01 3 THR G O 1
ATOM 4932 N N . GLU G 1 21 ? 58.169 -22.945 8.880 1.00 45.86 4 GLU G N 1
ATOM 4933 C CA . GLU G 1 21 ? 57.864 -21.777 9.691 1.00 44.59 4 GLU G CA 1
ATOM 4934 C C . GLU G 1 21 ? 57.012 -22.121 10.900 1.00 43.64 4 GLU G C 1
ATOM 4935 O O . GLU G 1 21 ? 57.512 -22.061 12.015 1.00 43.61 4 GLU G O 1
ATOM 4941 N N . GLU G 1 22 ? 55.734 -22.459 10.683 1.00 42.59 5 GLU G N 1
ATOM 4942 C CA . GLU G 1 22 ? 54.826 -22.934 11.741 1.00 41.61 5 GLU G CA 1
ATOM 4943 C C . GLU G 1 22 ? 55.549 -23.877 12.725 1.00 40.60 5 GLU G C 1
ATOM 4944 O O . GLU G 1 22 ? 55.564 -23.643 13.945 1.00 40.44 5 GLU G O 1
ATOM 4950 N N . LEU G 1 23 ? 56.184 -24.908 12.171 1.00 38.77 6 LEU G N 1
ATOM 4951 C CA . LEU G 1 23 ? 56.964 -25.866 12.940 1.00 37.43 6 LEU G CA 1
ATOM 4952 C C . LEU G 1 23 ? 58.039 -25.245 13.840 1.00 36.22 6 LEU G C 1
ATOM 4953 O O . LEU G 1 23 ? 58.117 -25.574 15.026 1.00 36.31 6 LEU G O 1
ATOM 4958 N N . GLN G 1 24 ? 58.888 -24.384 13.279 1.00 34.26 7 GLN G N 1
ATOM 4959 C CA . GLN G 1 24 ? 59.860 -23.651 14.081 1.00 32.91 7 GLN G CA 1
ATOM 4960 C C . GLN G 1 24 ? 59.162 -22.902 15.229 1.00 31.10 7 GLN G C 1
ATOM 4961 O O . GLN G 1 24 ? 59.622 -22.926 16.363 1.00 29.92 7 GLN G O 1
ATOM 4967 N N . VAL G 1 25 ? 58.040 -22.272 14.920 1.00 29.34 8 VAL G N 1
ATOM 4968 C CA . VAL G 1 25 ? 57.325 -21.463 15.891 1.00 28.65 8 VAL G CA 1
ATOM 4969 C C . VAL G 1 25 ? 56.828 -22.317 17.052 1.00 27.89 8 VAL G C 1
ATOM 4970 O O . VAL G 1 25 ? 56.865 -21.875 18.202 1.00 27.79 8 VAL G O 1
ATOM 4974 N N . ALA G 1 26 ? 56.318 -23.511 16.743 1.00 26.66 9 ALA G N 1
ATOM 4975 C CA . ALA G 1 26 ? 55.747 -24.402 17.762 1.00 25.51 9 ALA G CA 1
ATOM 4976 C C . ALA G 1 26 ? 56.876 -24.975 18.641 1.00 25.14 9 ALA G C 1
ATOM 4977 O O . ALA G 1 26 ? 56.809 -24.895 19.866 1.00 24.71 9 ALA G O 1
ATOM 4979 N N . ALA G 1 27 ? 57.926 -25.508 18.010 1.00 24.10 10 ALA G N 1
ATOM 4980 C CA . ALA G 1 27 ? 59.153 -25.815 18.701 1.00 23.70 10 ALA G CA 1
ATOM 4981 C C . ALA G 1 27 ? 59.540 -24.683 19.660 1.00 24.47 10 ALA G C 1
ATOM 4982 O O . ALA G 1 27 ? 59.659 -24.880 20.867 1.00 24.75 10 ALA G O 1
ATOM 4984 N N . PHE G 1 28 ? 59.707 -23.480 19.143 1.00 26.00 11 PHE G N 1
ATOM 4985 C CA . PHE G 1 28 ? 60.158 -22.343 19.961 1.00 27.53 11 PHE G CA 1
ATOM 4986 C C . PHE G 1 28 ? 59.155 -22.000 21.070 1.00 26.18 11 PHE G C 1
ATOM 4987 O O . PHE G 1 28 ? 59.533 -21.688 22.174 1.00 26.75 11 PHE G O 1
ATOM 4995 N N . GLU G 1 29 ? 57.872 -22.104 20.793 1.00 25.23 12 GLU G N 1
ATOM 4996 C CA . GLU G 1 29 ? 56.873 -21.908 21.820 1.00 24.66 12 GLU G CA 1
ATOM 4997 C C . GLU G 1 29 ? 56.991 -22.963 22.924 1.00 23.95 12 GLU G C 1
ATOM 4998 O O . GLU G 1 29 ? 56.727 -22.685 24.104 1.00 24.05 12 GLU G O 1
ATOM 5004 N N . ILE G 1 30 ? 57.377 -24.174 22.543 1.00 22.56 13 ILE G N 1
ATOM 5005 C CA . ILE G 1 30 ? 57.504 -25.243 23.487 1.00 21.03 13 ILE G CA 1
ATOM 5006 C C . ILE G 1 30 ? 58.704 -25.024 24.387 1.00 21.27 13 ILE G C 1
ATOM 5007 O O . ILE G 1 30 ? 58.596 -25.227 25.592 1.00 22.05 13 ILE G O 1
ATOM 5012 N N . ILE G 1 31 ? 59.810 -24.537 23.838 1.00 20.52 14 ILE G N 1
ATOM 5013 C CA . ILE G 1 31 ? 61.047 -24.395 24.609 1.00 20.35 14 ILE G CA 1
ATOM 5014 C C . ILE G 1 31 ? 60.921 -23.238 25.596 1.00 20.30 14 ILE G C 1
ATOM 5015 O O . ILE G 1 31 ? 61.278 -23.345 26.788 1.00 20.09 14 ILE G O 1
ATOM 5020 N N . LEU G 1 32 ? 60.400 -22.127 25.101 1.00 20.11 15 LEU G N 1
ATOM 5021 C CA . LEU G 1 32 ? 60.201 -20.954 25.938 1.00 20.11 15 LEU G CA 1
ATOM 5022 C C . LEU G 1 32 ? 59.332 -21.192 27.163 1.00 19.17 15 LEU G C 1
ATOM 5023 O O . LEU G 1 32 ? 59.772 -20.925 28.263 1.00 18.91 15 LEU G O 1
ATOM 5028 N N . ASN G 1 33 ? 58.125 -21.734 26.962 1.00 18.88 16 ASN G N 1
ATOM 5029 C CA . ASN G 1 33 ? 57.163 -21.992 28.031 1.00 18.79 16 ASN G CA 1
ATOM 5030 C C . ASN G 1 33 ? 57.582 -23.121 28.973 1.00 19.40 16 ASN G C 1
ATOM 5031 O O . ASN G 1 33 ? 57.418 -23.062 30.213 1.00 19.61 16 ASN G O 1
ATOM 5036 N N . SER G 1 34 ? 58.116 -24.172 28.380 1.00 19.86 17 SER G N 1
ATOM 5037 C CA . SER G 1 34 ? 58.659 -25.256 29.180 1.00 19.67 17 SER G CA 1
ATOM 5038 C C . SER G 1 34 ? 59.892 -24.752 29.932 1.00 18.37 17 SER G C 1
ATOM 5039 O O . SER G 1 34 ? 60.132 -25.120 31.081 1.00 17.29 17 SER G O 1
ATOM 5042 N N . GLY G 1 35 ? 60.671 -23.897 29.270 1.00 18.15 18 GLY G N 1
ATOM 5043 C CA . GLY G 1 35 ? 61.852 -23.285 29.908 1.00 17.50 18 GLY G CA 1
ATOM 5044 C C . GLY G 1 35 ? 61.440 -22.464 31.108 1.00 17.57 18 GLY G C 1
ATOM 5045 O O . GLY G 1 35 ? 62.034 -22.547 32.192 1.00 17.39 18 GLY G O 1
ATOM 5046 N N . ASN G 1 36 ? 60.420 -21.640 30.903 1.00 17.24 19 ASN G N 1
ATOM 5047 C CA . ASN G 1 36 ? 59.891 -20.864 32.000 1.00 17.55 19 ASN G CA 1
ATOM 5048 C C . ASN G 1 36 ? 59.454 -21.807 33.107 1.00 16.96 19 ASN G C 1
ATOM 5049 O O . ASN G 1 36 ? 59.817 -21.623 34.265 1.00 18.60 19 ASN G O 1
ATOM 5054 N N . ALA G 1 37 ? 58.681 -22.822 32.749 1.00 15.51 20 ALA G N 1
ATOM 5055 C CA . ALA G 1 37 ? 58.130 -23.728 33.732 1.00 15.06 20 ALA G CA 1
ATOM 5056 C C . ALA G 1 37 ? 59.245 -24.330 34.580 1.00 15.09 20 ALA G C 1
ATOM 5057 O O . ALA G 1 37 ? 59.102 -24.480 35.792 1.00 14.46 20 ALA G O 1
ATOM 5059 N N . ARG G 1 38 ? 60.373 -24.649 33.942 1.00 15.96 21 ARG G N 1
ATOM 5060 C CA . ARG G 1 38 ? 61.442 -25.355 34.643 1.00 16.32 21 ARG G CA 1
ATOM 5061 C C . ARG G 1 38 ? 61.946 -24.455 35.748 1.00 16.97 21 ARG G C 1
ATOM 5062 O O . ARG G 1 38 ? 62.127 -24.906 36.907 1.00 17.76 21 ARG G O 1
ATOM 5070 N N . SER G 1 39 ? 62.124 -23.175 35.408 1.00 17.21 22 SER G N 1
ATOM 5071 C CA . SER G 1 39 ? 62.667 -22.210 36.364 1.00 17.93 22 SER G CA 1
ATOM 5072 C C . SER G 1 39 ? 61.700 -21.987 37.483 1.00 17.20 22 SER G C 1
ATOM 5073 O O . SER G 1 39 ? 62.092 -21.545 38.560 1.00 18.32 22 SER G O 1
ATOM 5076 N N . ILE G 1 40 ? 60.426 -22.289 37.261 1.00 16.82 23 ILE G N 1
ATOM 5077 C CA . ILE G 1 40 ? 59.436 -22.081 38.326 1.00 16.03 23 ILE G CA 1
ATOM 5078 C C . ILE G 1 40 ? 59.462 -23.290 39.254 1.00 16.66 23 ILE G C 1
ATOM 5079 O O . ILE G 1 40 ? 59.380 -23.158 40.494 1.00 16.90 23 ILE G O 1
ATOM 5084 N N . VAL G 1 41 ? 59.619 -24.473 38.654 1.00 16.38 24 VAL G N 1
ATOM 5085 C CA . VAL G 1 41 ? 59.824 -25.689 39.411 1.00 15.32 24 VAL G CA 1
ATOM 5086 C C . VAL G 1 41 ? 61.072 -25.509 40.228 1.00 15.92 24 VAL G C 1
ATOM 5087 O O . VAL G 1 41 ? 61.074 -25.798 41.447 1.00 15.90 24 VAL G O 1
ATOM 5091 N N . HIS G 1 42 ? 62.134 -24.994 39.606 1.00 15.69 25 HIS G N 1
ATOM 5092 C CA . HIS G 1 42 ? 63.275 -24.643 40.444 1.00 16.56 25 HIS G CA 1
ATOM 5093 C C . HIS G 1 42 ? 62.885 -23.646 41.527 1.00 17.87 25 HIS G C 1
ATOM 5094 O O . HIS G 1 42 ? 63.351 -23.784 42.691 1.00 18.95 25 HIS G O 1
ATOM 5101 N N . GLU G 1 43 ? 61.972 -22.714 41.224 1.00 18.37 26 GLU G N 1
ATOM 5102 C CA . GLU G 1 43 ? 61.604 -21.754 42.281 1.00 20.45 26 GLU G CA 1
ATOM 5103 C C . GLU G 1 43 ? 60.994 -22.435 43.483 1.00 20.53 26 GLU G C 1
ATOM 5104 O O . GLU G 1 43 ? 61.194 -21.970 44.624 1.00 20.71 26 GLU G O 1
ATOM 5110 N N . ALA G 1 44 ? 60.293 -23.545 43.202 1.00 20.27 27 ALA G N 1
ATOM 5111 C CA . ALA G 1 44 ? 59.692 -24.430 44.197 1.00 20.07 27 ALA G CA 1
ATOM 5112 C C . ALA G 1 44 ? 60.716 -25.175 45.031 1.00 21.27 27 ALA G C 1
ATOM 5113 O O . ALA G 1 44 ? 60.513 -25.345 46.218 1.00 22.16 27 ALA G O 1
ATOM 5115 N N . PHE G 1 45 ? 61.803 -25.672 44.425 1.00 22.04 28 PHE G N 1
ATOM 5116 C CA . PHE G 1 45 ? 62.809 -26.381 45.217 1.00 21.80 28 PHE G CA 1
ATOM 5117 C C . PHE G 1 45 ? 63.468 -25.429 46.227 1.00 22.86 28 PHE G C 1
ATOM 5118 O O . PHE G 1 45 ? 63.768 -25.804 47.369 1.00 22.72 28 PHE G O 1
ATOM 5126 N N . ASP G 1 46 ? 63.707 -24.199 45.788 1.00 24.67 29 ASP G N 1
ATOM 5127 C CA . ASP G 1 46 ? 64.395 -23.223 46.626 1.00 26.41 29 ASP G CA 1
ATOM 5128 C C . ASP G 1 46 ? 63.521 -22.976 47.857 1.00 26.76 29 ASP G C 1
ATOM 5129 O O . ASP G 1 46 ? 63.965 -23.154 49.002 1.00 27.10 29 ASP G O 1
ATOM 5134 N N . ALA G 1 47 ? 62.247 -22.698 47.590 1.00 26.82 30 ALA G N 1
ATOM 5135 C CA . ALA G 1 47 ? 61.191 -22.683 48.590 1.00 27.10 30 ALA G CA 1
ATOM 5136 C C . ALA G 1 47 ? 61.191 -23.887 49.534 1.00 27.78 30 ALA G C 1
ATOM 5137 O O . ALA G 1 47 ? 60.973 -23.759 50.742 1.00 27.63 30 ALA G O 1
ATOM 5139 N N . MET G 1 48 ? 61.382 -25.066 48.980 1.00 29.03 31 MET G N 1
ATOM 5140 C CA . MET G 1 48 ? 61.397 -26.253 49.806 1.00 30.45 31 MET G CA 1
ATOM 5141 C C . MET G 1 48 ? 62.571 -26.217 50.771 1.00 31.86 31 MET G C 1
ATOM 5142 O O . MET G 1 48 ? 62.408 -26.542 51.939 1.00 32.18 31 MET G O 1
ATOM 5147 N N . ARG G 1 49 ? 63.737 -25.774 50.292 1.00 33.42 32 ARG G N 1
ATOM 5148 C CA . ARG G 1 49 ? 64.941 -25.720 51.130 1.00 34.55 32 ARG G CA 1
ATOM 5149 C C . ARG G 1 49 ? 64.809 -24.699 52.280 1.00 35.11 32 ARG G C 1
ATOM 5150 O O . ARG G 1 49 ? 65.368 -24.905 53.351 1.00 35.60 32 ARG G O 1
ATOM 5158 N N . GLU G 1 50 ? 64.099 -23.592 52.044 1.00 35.66 33 GLU G N 1
ATOM 5159 C CA . GLU G 1 50 ? 63.830 -22.554 53.066 1.00 35.63 33 GLU G CA 1
ATOM 5160 C C . GLU G 1 50 ? 62.658 -22.957 53.961 1.00 34.98 33 GLU G C 1
ATOM 5161 O O . GLU G 1 50 ? 62.225 -22.193 54.831 1.00 35.44 33 GLU G O 1
ATOM 5167 N N . LYS G 1 51 ? 62.152 -24.164 53.742 1.00 33.65 34 LYS G N 1
ATOM 5168 C CA . LYS G 1 51 ? 60.917 -24.660 54.357 1.00 32.87 34 LYS G CA 1
ATOM 5169 C C . LYS G 1 51 ? 59.621 -23.828 54.230 1.00 31.30 34 LYS G C 1
ATOM 5170 O O . LYS G 1 51 ? 58.762 -23.913 55.113 1.00 32.34 34 LYS G O 1
ATOM 5176 N N . ASN G 1 52 ? 59.469 -23.064 53.139 1.00 29.15 35 ASN G N 1
ATOM 5177 C CA A ASN G 1 52 ? 58.173 -22.427 52.842 0.50 27.88 35 ASN G CA 1
ATOM 5178 C CA B ASN G 1 52 ? 58.228 -22.387 52.797 0.50 27.89 35 ASN G CA 1
ATOM 5179 C C . ASN G 1 52 ? 57.388 -23.276 51.866 1.00 27.98 35 ASN G C 1
ATOM 5180 O O . ASN G 1 52 ? 57.351 -23.048 50.622 1.00 27.17 35 ASN G O 1
ATOM 5189 N N . TYR G 1 53 ? 56.743 -24.270 52.454 1.00 27.77 36 TYR G N 1
ATOM 5190 C CA . TYR G 1 53 ? 56.056 -25.290 51.716 1.00 28.05 36 TYR G CA 1
ATOM 5191 C C . TYR G 1 53 ? 54.817 -24.767 51.046 1.00 28.65 36 TYR G C 1
ATOM 5192 O O . TYR G 1 53 ? 54.330 -25.368 50.069 1.00 29.85 36 TYR G O 1
ATOM 5201 N N . ILE G 1 54 ? 54.309 -23.643 51.549 1.00 28.21 37 ILE G N 1
ATOM 5202 C CA . ILE G 1 54 ? 53.157 -23.030 50.953 1.00 27.63 37 ILE G CA 1
ATOM 5203 C C . ILE G 1 54 ? 53.625 -22.368 49.664 1.00 27.49 37 ILE G C 1
ATOM 5204 O O . ILE G 1 54 ? 52.929 -22.425 48.654 1.00 26.61 37 ILE G O 1
ATOM 5209 N N . LEU G 1 55 ? 54.826 -21.782 49.679 1.00 27.65 38 LEU G N 1
ATOM 5210 C CA . LEU G 1 55 ? 55.386 -21.209 48.445 1.00 27.28 38 LEU G CA 1
ATOM 5211 C C . LEU G 1 55 ? 55.642 -22.293 47.390 1.00 26.88 38 LEU G C 1
ATOM 5212 O O . LEU G 1 55 ? 55.164 -22.193 46.255 1.00 27.02 38 LEU G O 1
ATOM 5217 N N . ALA G 1 56 ? 56.358 -23.336 47.792 1.00 27.49 39 ALA G N 1
ATOM 5218 C CA . ALA G 1 56 ? 56.689 -24.462 46.921 1.00 28.19 39 ALA G CA 1
ATOM 5219 C C . ALA G 1 56 ? 55.449 -25.015 46.233 1.00 29.46 39 ALA G C 1
ATOM 5220 O O . ALA G 1 56 ? 55.407 -25.050 44.995 1.00 28.66 39 ALA G O 1
ATOM 5222 N N . GLU G 1 57 ? 54.449 -25.419 47.036 1.00 30.60 40 GLU G N 1
ATOM 5223 C CA . GLU G 1 57 ? 53.142 -25.837 46.523 1.00 32.49 40 GLU G CA 1
ATOM 5224 C C . GLU G 1 57 ? 52.483 -24.598 46.095 1.00 32.85 40 GLU G C 1
ATOM 5225 O O . GLU G 1 57 ? 51.849 -23.977 46.923 1.00 34.99 40 GLU G O 1
ATOM 5231 N N . GLN G 1 58 ? 52.603 -24.220 44.842 1.00 31.98 41 GLN G N 1
ATOM 5232 C CA . GLN G 1 58 ? 52.032 -22.983 44.400 1.00 32.41 41 GLN G CA 1
ATOM 5233 C C . GLN G 1 58 ? 52.941 -22.521 43.335 1.00 31.20 41 GLN G C 1
ATOM 5234 O O . GLN G 1 58 ? 52.516 -22.240 42.224 1.00 31.45 41 GLN G O 1
ATOM 5240 N N . LYS G 1 59 ? 54.218 -22.484 43.655 1.00 30.21 42 LYS G N 1
ATOM 5241 C CA . LYS G 1 59 ? 55.177 -22.409 42.586 1.00 29.39 42 LYS G CA 1
ATOM 5242 C C . LYS G 1 59 ? 55.002 -23.665 41.701 1.00 28.35 42 LYS G C 1
ATOM 5243 O O . LYS G 1 59 ? 55.095 -23.587 40.490 1.00 28.67 42 LYS G O 1
ATOM 5249 N N . LEU G 1 60 ? 54.677 -24.803 42.300 1.00 27.06 43 LEU G N 1
ATOM 5250 C CA . LEU G 1 60 ? 54.349 -25.996 41.522 1.00 26.36 43 LEU G CA 1
ATOM 5251 C C . LEU G 1 60 ? 53.111 -25.853 40.648 1.00 26.81 43 LEU G C 1
ATOM 5252 O O . LEU G 1 60 ? 53.085 -26.411 39.544 1.00 25.82 43 LEU G O 1
ATOM 5257 N N . GLN G 1 61 ? 52.095 -25.140 41.156 1.00 27.13 44 GLN G N 1
ATOM 5258 C CA . GLN G 1 61 ? 50.908 -24.797 40.378 1.00 28.20 44 GLN G CA 1
ATOM 5259 C C . GLN G 1 61 ? 51.233 -23.735 39.351 1.00 27.87 44 GLN G C 1
ATOM 5260 O O . GLN G 1 61 ? 50.873 -23.883 38.166 1.00 26.64 44 GLN G O 1
ATOM 5266 N N . GLU G 1 62 ? 51.930 -22.678 39.780 1.00 27.72 45 GLU G N 1
ATOM 5267 C CA . GLU G 1 62 ? 52.351 -21.670 38.805 1.00 28.79 45 GLU G CA 1
ATOM 5268 C C . GLU G 1 62 ? 52.975 -22.369 37.602 1.00 29.56 45 GLU G C 1
ATOM 5269 O O . GLU G 1 62 ? 52.717 -21.974 36.451 1.00 30.01 45 GLU G O 1
ATOM 5275 N N . ALA G 1 63 ? 53.755 -23.417 37.876 1.00 29.11 46 ALA G N 1
ATOM 5276 C CA . ALA G 1 63 ? 54.553 -24.060 36.857 1.00 29.93 46 ALA G CA 1
ATOM 5277 C C . ALA G 1 63 ? 53.742 -24.972 35.978 1.00 30.40 46 ALA G C 1
ATOM 5278 O O . ALA G 1 63 ? 53.987 -25.056 34.785 1.00 30.22 46 ALA G O 1
ATOM 5280 N N . ASN G 1 64 ? 52.819 -25.702 36.574 1.00 31.32 47 ASN G N 1
ATOM 5281 C CA . ASN G 1 64 ? 51.977 -26.585 35.811 1.00 33.27 47 ASN G CA 1
ATOM 5282 C C . ASN G 1 64 ? 51.224 -25.806 34.768 1.00 34.77 47 ASN G C 1
ATOM 5283 O O . ASN G 1 64 ? 51.277 -26.123 33.573 1.00 35.72 47 ASN G O 1
ATOM 5288 N N . ASP G 1 65 ? 50.489 -24.794 35.220 1.00 36.06 48 ASP G N 1
ATOM 5289 C CA . ASP G 1 65 ? 49.602 -24.089 34.310 1.00 37.38 48 ASP G CA 1
ATOM 5290 C C . ASP G 1 65 ? 50.483 -23.326 33.267 1.00 37.59 48 ASP G C 1
ATOM 5291 O O . ASP G 1 65 ? 50.038 -23.016 32.162 1.00 38.26 48 ASP G O 1
ATOM 5296 N N . GLU G 1 66 ? 51.760 -23.127 33.578 1.00 37.26 49 GLU G N 1
ATOM 5297 C CA . GLU G 1 66 ? 52.717 -22.693 32.554 1.00 36.68 49 GLU G CA 1
ATOM 5298 C C . GLU G 1 66 ? 53.084 -23.853 31.604 1.00 36.29 49 GLU G C 1
ATOM 5299 O O . GLU G 1 66 ? 53.175 -23.669 30.389 1.00 36.66 49 GLU G O 1
ATOM 5305 N N . LEU G 1 67 ? 53.278 -25.051 32.154 1.00 35.54 50 LEU G N 1
ATOM 5306 C CA . LEU G 1 67 ? 53.679 -26.226 31.371 1.00 34.94 50 LEU G CA 1
ATOM 5307 C C . LEU G 1 67 ? 52.572 -26.661 30.424 1.00 35.49 50 LEU G C 1
ATOM 5308 O O . LEU G 1 67 ? 52.816 -27.318 29.383 1.00 34.64 50 LEU G O 1
ATOM 5313 N N . LEU G 1 68 ? 51.344 -26.296 30.794 1.00 36.18 51 LEU G N 1
ATOM 5314 C CA . LEU G 1 68 ? 50.195 -26.582 29.947 1.00 36.90 51 LEU G CA 1
ATOM 5315 C C . LEU G 1 68 ? 50.229 -25.860 28.618 1.00 36.13 51 LEU G C 1
ATOM 5316 O O . LEU G 1 68 ? 49.616 -26.322 27.679 1.00 36.92 51 LEU G O 1
ATOM 5321 N N . LYS G 1 69 ? 50.953 -24.751 28.540 1.00 35.37 52 LYS G N 1
ATOM 5322 C CA . LYS G 1 69 ? 51.108 -24.007 27.292 1.00 35.38 52 LYS G CA 1
ATOM 5323 C C . LYS G 1 69 ? 52.073 -24.699 26.351 1.00 35.08 52 LYS G C 1
ATOM 5324 O O . LYS G 1 69 ? 51.863 -24.711 25.143 1.00 35.39 52 LYS G O 1
ATOM 5330 N N . ALA G 1 70 ? 53.142 -25.262 26.913 1.00 34.54 53 ALA G N 1
ATOM 5331 C CA . ALA G 1 70 ? 54.083 -26.038 26.142 1.00 33.81 53 ALA G CA 1
ATOM 5332 C C . ALA G 1 70 ? 53.425 -27.349 25.797 1.00 34.12 53 ALA G C 1
ATOM 5333 O O . ALA G 1 70 ? 53.542 -27.850 24.680 1.00 32.79 53 ALA G O 1
ATOM 5335 N N . HIS G 1 71 ? 52.705 -27.908 26.759 1.00 34.85 54 HIS G N 1
ATOM 5336 C CA . HIS G 1 71 ? 52.066 -29.175 26.494 1.00 35.85 54 HIS G CA 1
ATOM 5337 C C . HIS G 1 71 ? 50.974 -29.041 25.465 1.00 36.09 54 HIS G C 1
ATOM 5338 O O . HIS G 1 71 ? 50.783 -29.948 24.638 1.00 36.95 54 HIS G O 1
ATOM 5345 N N . GLN G 1 72 ? 50.253 -27.917 25.532 1.00 35.52 55 GLN G N 1
ATOM 5346 C CA . GLN G 1 72 ? 49.227 -27.618 24.582 1.00 35.21 55 GLN G CA 1
ATOM 5347 C C . GLN G 1 72 ? 49.870 -27.676 23.213 1.00 33.93 55 GLN G C 1
ATOM 5348 O O . GLN G 1 72 ? 49.451 -28.483 22.407 1.00 34.33 55 GLN G O 1
ATOM 5354 N N . ALA G 1 73 ? 50.890 -26.865 22.946 1.00 32.06 56 ALA G N 1
ATOM 5355 C CA . ALA G 1 73 ? 51.570 -26.917 21.636 1.00 31.27 56 ALA G CA 1
ATOM 5356 C C . ALA G 1 73 ? 51.961 -28.335 21.127 1.00 31.27 56 ALA G C 1
ATOM 5357 O O . ALA G 1 73 ? 51.723 -28.657 19.965 1.00 31.53 56 ALA G O 1
ATOM 5359 N N . GLN G 1 74 ? 52.513 -29.188 21.989 1.00 30.89 57 GLN G N 1
ATOM 5360 C CA . GLN G 1 74 ? 53.011 -30.487 21.555 1.00 31.34 57 GLN G CA 1
ATOM 5361 C C . GLN G 1 74 ? 51.833 -31.320 21.136 1.00 32.81 57 GLN G C 1
ATOM 5362 O O . GLN G 1 74 ? 51.912 -32.116 20.189 1.00 33.12 57 GLN G O 1
ATOM 5368 N N . THR G 1 75 ? 50.724 -31.162 21.837 1.00 34.39 58 THR G N 1
ATOM 5369 C CA . THR G 1 75 ? 49.553 -31.930 21.422 1.00 35.69 58 THR G CA 1
ATOM 5370 C C . THR G 1 75 ? 49.020 -31.547 20.029 1.00 36.25 58 THR G C 1
ATOM 5371 O O . THR G 1 75 ? 48.732 -32.431 19.223 1.00 36.37 58 THR G O 1
ATOM 5375 N N . ASP G 1 76 ? 48.972 -30.258 19.702 1.00 37.04 59 ASP G N 1
ATOM 5376 C CA . ASP G 1 76 ? 48.531 -29.876 18.347 1.00 38.30 59 ASP G CA 1
ATOM 5377 C C . ASP G 1 76 ? 49.343 -30.585 17.293 1.00 39.07 59 ASP G C 1
ATOM 5378 O O . ASP G 1 76 ? 48.771 -31.136 16.338 1.00 39.71 59 ASP G O 1
ATOM 5383 N N . LEU G 1 77 ? 50.667 -30.557 17.464 1.00 39.74 60 LEU G N 1
ATOM 5384 C CA . LEU G 1 77 ? 51.578 -31.272 16.575 1.00 40.10 60 LEU G CA 1
ATOM 5385 C C . LEU G 1 77 ? 51.149 -32.724 16.498 1.00 41.04 60 LEU G C 1
ATOM 5386 O O . LEU G 1 77 ? 50.951 -33.264 15.408 1.00 41.31 60 LEU G O 1
ATOM 5391 N N . LEU G 1 78 ? 50.979 -33.338 17.672 1.00 42.76 61 LEU G N 1
ATOM 5392 C CA . LEU G 1 78 ? 50.679 -34.777 17.795 1.00 44.04 61 LEU G CA 1
ATOM 5393 C C . LEU G 1 78 ? 49.399 -35.097 17.046 1.00 45.13 61 LEU G C 1
ATOM 5394 O O . LEU G 1 78 ? 49.309 -36.105 16.377 1.00 45.32 61 LEU G O 1
ATOM 5399 N N . GLN G 1 79 ? 48.413 -34.218 17.165 1.00 46.49 62 GLN G N 1
ATOM 5400 C CA . GLN G 1 79 ? 47.128 -34.456 16.566 1.00 47.53 62 GLN G CA 1
ATOM 5401 C C . GLN G 1 79 ? 47.165 -34.192 15.066 1.00 47.78 62 GLN G C 1
ATOM 5402 O O . GLN G 1 79 ? 46.496 -34.886 14.300 1.00 47.76 62 GLN G O 1
ATOM 5408 N N . GLU G 1 80 ? 47.982 -33.216 14.661 1.00 47.94 63 GLU G N 1
ATOM 5409 C CA . GLU G 1 80 ? 48.213 -32.925 13.258 1.00 47.73 63 GLU G CA 1
ATOM 5410 C C . GLU G 1 80 ? 48.820 -34.144 12.611 1.00 47.27 63 GLU G C 1
ATOM 5411 O O . GLU G 1 80 ? 48.178 -34.764 11.771 1.00 47.45 63 GLU G O 1
ATOM 5417 N N . TYR G 1 81 ? 50.037 -34.509 13.010 1.00 47.00 64 TYR G N 1
ATOM 5418 C CA . TYR G 1 81 ? 50.580 -35.803 12.609 1.00 46.71 64 TYR G CA 1
ATOM 5419 C C . TYR G 1 81 ? 49.527 -36.814 13.047 1.00 47.68 64 TYR G C 1
ATOM 5420 O O . TYR G 1 81 ? 49.238 -36.914 14.225 1.00 48.41 64 TYR G O 1
ATOM 5429 N N . ALA G 1 82 ? 48.931 -37.552 12.127 1.00 48.44 65 ALA G N 1
ATOM 5430 C CA . ALA G 1 82 ? 47.718 -38.349 12.471 1.00 49.45 65 ALA G CA 1
ATOM 5431 C C . ALA G 1 82 ? 46.455 -37.689 11.870 1.00 49.87 65 ALA G C 1
ATOM 5432 O O . ALA G 1 82 ? 45.922 -36.675 12.331 1.00 49.15 65 ALA G O 1
ATOM 5434 N N . SER G 1 83 ? 45.987 -38.336 10.821 1.00 51.14 66 SER G N 1
ATOM 5435 C CA . SER G 1 83 ? 45.274 -37.712 9.712 1.00 52.01 66 SER G CA 1
ATOM 5436 C C . SER G 1 83 ? 46.217 -38.067 8.577 1.00 52.09 66 SER G C 1
ATOM 5437 O O . SER G 1 83 ? 45.844 -38.821 7.651 1.00 52.57 66 SER G O 1
ATOM 5440 N N . GLY G 1 84 ? 47.465 -37.591 8.702 1.00 51.41 67 GLY G N 1
ATOM 5441 C CA . GLY G 1 84 ? 48.508 -37.865 7.713 1.00 50.31 67 GLY G CA 1
ATOM 5442 C C . GLY G 1 84 ? 49.196 -36.597 7.232 1.00 49.48 67 GLY G C 1
ATOM 5443 O O . GLY G 1 84 ? 49.839 -36.590 6.165 1.00 49.60 67 GLY G O 1
ATOM 5444 N N . THR G 1 85 ? 49.057 -35.527 8.013 1.00 47.95 68 THR G N 1
ATOM 5445 C CA . THR G 1 85 ? 49.842 -34.338 7.771 1.00 47.27 68 THR G CA 1
ATOM 5446 C C . THR G 1 85 ? 51.317 -34.613 8.100 1.00 46.72 68 THR G C 1
ATOM 5447 O O . THR G 1 85 ? 51.663 -35.029 9.221 1.00 46.22 68 THR G O 1
ATOM 5451 N N . GLU G 1 86 ? 52.167 -34.426 7.087 1.00 45.83 69 GLU G N 1
ATOM 5452 C CA . GLU G 1 86 ? 53.588 -34.742 7.185 1.00 45.28 69 GLU G CA 1
ATOM 5453 C C . GLU G 1 86 ? 54.272 -33.664 8.032 1.00 43.31 69 GLU G C 1
ATOM 5454 O O . GLU G 1 86 ? 54.157 -32.474 7.717 1.00 43.91 69 GLU G O 1
ATOM 5460 N N . ILE G 1 87 ? 54.919 -34.081 9.133 1.00 40.34 70 ILE G N 1
ATOM 5461 C CA . ILE G 1 87 ? 55.744 -33.196 9.982 1.00 36.85 70 ILE G CA 1
ATOM 5462 C C . ILE G 1 87 ? 57.186 -33.656 9.846 1.00 35.75 70 ILE G C 1
ATOM 5463 O O . ILE G 1 87 ? 57.518 -34.803 10.155 1.00 34.66 70 ILE G O 1
ATOM 5468 N N . LYS G 1 88 ? 58.038 -32.761 9.366 1.00 34.94 71 LYS G N 1
ATOM 5469 C CA . LYS G 1 88 ? 59.427 -33.100 9.137 1.00 34.06 71 LYS G CA 1
ATOM 5470 C C . LYS G 1 88 ? 60.268 -32.648 10.329 1.00 33.25 71 LYS G C 1
ATOM 5471 O O . LYS G 1 88 ? 60.329 -31.443 10.644 1.00 33.93 71 LYS G O 1
ATOM 5477 N N . ILE G 1 89 ? 60.908 -33.618 10.977 1.00 31.47 72 ILE G N 1
ATOM 5478 C CA . ILE G 1 89 ? 61.524 -33.415 12.278 1.00 30.64 72 ILE G CA 1
ATOM 5479 C C . ILE G 1 89 ? 62.919 -32.796 12.256 1.00 30.08 72 ILE G C 1
ATOM 5480 O O . ILE G 1 89 ? 63.854 -33.346 11.711 1.00 30.23 72 ILE G O 1
ATOM 5485 N N . GLU G 1 90 ? 63.028 -31.652 12.900 1.00 29.58 73 GLU G N 1
ATOM 5486 C CA . GLU G 1 90 ? 64.237 -30.907 12.962 1.00 29.35 73 GLU G CA 1
ATOM 5487 C C . GLU G 1 90 ? 64.684 -31.035 14.395 1.00 28.93 73 GLU G C 1
ATOM 5488 O O . GLU G 1 90 ? 63.886 -31.412 15.255 1.00 28.13 73 GLU G O 1
ATOM 5494 N N . ILE G 1 91 ? 65.950 -30.712 14.653 1.00 28.46 74 ILE G N 1
ATOM 5495 C CA . ILE G 1 91 ? 66.498 -30.967 15.944 1.00 28.56 74 ILE G CA 1
ATOM 5496 C C . ILE G 1 91 ? 65.991 -30.029 16.983 1.00 28.28 74 ILE G C 1
ATOM 5497 O O . ILE G 1 91 ? 65.876 -30.447 18.132 1.00 28.58 74 ILE G O 1
ATOM 5502 N N . ILE G 1 92 ? 65.668 -28.779 16.619 1.00 27.70 75 ILE G N 1
ATOM 5503 C CA . ILE G 1 92 ? 65.046 -27.903 17.625 1.00 27.24 75 ILE G CA 1
ATOM 5504 C C . ILE G 1 92 ? 63.802 -28.566 18.164 1.00 25.74 75 ILE G C 1
ATOM 5505 O O . ILE G 1 92 ? 63.490 -28.404 19.329 1.00 24.72 75 ILE G O 1
ATOM 5510 N N . MET G 1 93 ? 63.091 -29.289 17.307 1.00 24.59 76 MET G N 1
ATOM 5511 C CA . MET G 1 93 ? 61.902 -29.980 17.772 1.00 24.46 76 MET G CA 1
ATOM 5512 C C . MET G 1 93 ? 62.237 -31.078 18.821 1.00 23.62 76 MET G C 1
ATOM 5513 O O . MET G 1 93 ? 61.678 -31.069 19.911 1.00 23.38 76 MET G O 1
ATOM 5518 N N . VAL G 1 94 ? 63.157 -31.982 18.488 1.00 22.26 77 VAL G N 1
ATOM 5519 C CA . VAL G 1 94 ? 63.559 -33.045 19.359 1.00 21.59 77 VAL G CA 1
ATOM 5520 C C . VAL G 1 94 ? 63.866 -32.397 20.718 1.00 22.18 77 VAL G C 1
ATOM 5521 O O . VAL G 1 94 ? 63.379 -32.833 21.786 1.00 22.12 77 VAL G O 1
ATOM 5525 N N . HIS G 1 95 ? 64.634 -31.317 20.652 1.00 21.61 78 HIS G N 1
ATOM 5526 C CA . HIS G 1 95 ? 65.018 -30.534 21.822 1.00 21.62 78 HIS G CA 1
ATOM 5527 C C . HIS G 1 95 ? 63.851 -29.859 22.584 1.00 21.14 78 HI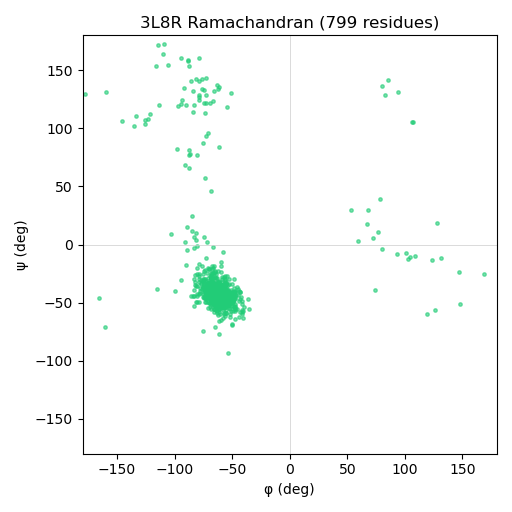S G C 1
ATOM 5528 O O . HIS G 1 95 ? 63.843 -29.773 23.832 1.00 21.28 78 HIS G O 1
ATOM 5535 N N . ALA G 1 96 ? 62.874 -29.377 21.837 1.00 19.50 79 ALA G N 1
ATOM 5536 C CA . ALA G 1 96 ? 61.747 -28.764 22.458 1.00 18.68 79 ALA G CA 1
ATOM 5537 C C . ALA G 1 96 ? 61.025 -29.836 23.247 1.00 17.80 79 ALA G C 1
ATOM 5538 O O . ALA G 1 96 ? 60.797 -29.662 24.428 1.00 17.24 79 ALA G O 1
ATOM 5540 N N . GLN G 1 97 ? 60.727 -30.955 22.586 1.00 16.91 80 GLN G N 1
ATOM 5541 C CA . GLN G 1 97 ? 60.039 -32.092 23.171 1.00 15.40 80 GLN G CA 1
ATOM 5542 C C . GLN G 1 97 ? 60.781 -32.601 24.385 1.00 15.75 80 GLN G C 1
ATOM 5543 O O . GLN G 1 97 ? 60.187 -32.786 25.452 1.00 14.87 80 GLN G O 1
ATOM 5549 N N . ASP G 1 98 ? 62.097 -32.772 24.247 1.00 16.06 81 ASP G N 1
ATOM 5550 C CA . ASP G 1 98 ? 62.951 -33.057 25.406 1.00 16.43 81 ASP G CA 1
ATOM 5551 C C . ASP G 1 98 ? 62.724 -32.068 26.583 1.00 16.00 81 ASP G C 1
ATOM 5552 O O . ASP G 1 98 ? 62.542 -32.448 27.763 1.00 15.92 81 ASP G O 1
ATOM 5557 N N . HIS G 1 99 ? 62.808 -30.798 26.265 1.00 15.94 82 HIS G N 1
ATOM 5558 C CA . HIS G 1 99 ? 62.674 -29.775 27.292 1.00 16.65 82 HIS G CA 1
ATOM 5559 C C . HIS G 1 99 ? 61.319 -29.945 27.987 1.00 15.38 82 HIS G C 1
ATOM 5560 O O . HIS G 1 99 ? 61.221 -29.932 29.220 1.00 15.14 82 HIS G O 1
ATOM 5567 N N . LEU G 1 100 ? 60.273 -30.146 27.204 1.00 14.05 83 LEU G N 1
ATOM 5568 C CA . LEU G 1 100 ? 58.951 -30.255 27.776 1.00 14.11 83 LEU G CA 1
ATOM 5569 C C . LEU G 1 100 ? 58.837 -31.505 28.628 1.00 14.54 83 LEU G C 1
ATOM 5570 O O . LEU G 1 100 ? 58.361 -31.452 29.774 1.00 14.31 83 LEU G O 1
ATOM 5575 N N . MET G 1 101 ? 59.288 -32.620 28.062 1.00 13.96 84 MET G N 1
ATOM 5576 C CA . MET G 1 101 ? 59.182 -33.902 28.741 1.00 14.84 84 MET G CA 1
ATOM 5577 C C . MET G 1 101 ? 60.098 -34.004 29.985 1.00 14.58 84 MET G C 1
ATOM 5578 O O . MET G 1 101 ? 59.639 -34.450 31.046 1.00 14.18 84 MET G O 1
ATOM 5583 N N . THR G 1 102 ? 61.344 -33.552 29.904 1.00 13.39 85 THR G N 1
ATOM 5584 C CA . THR G 1 102 ? 62.096 -33.505 31.153 1.00 13.58 85 THR G CA 1
ATOM 5585 C C . THR G 1 102 ? 61.549 -32.539 32.184 1.00 13.83 85 THR G C 1
ATOM 5586 O O . THR G 1 102 ? 61.567 -32.818 33.402 1.00 14.14 85 THR G O 1
ATOM 5590 N N . THR G 1 103 ? 61.052 -31.396 31.721 1.00 13.70 86 THR G N 1
ATOM 5591 C CA . THR G 1 103 ? 60.497 -30.437 32.671 1.00 13.40 86 THR G CA 1
ATOM 5592 C C . THR G 1 103 ? 59.310 -31.028 33.384 1.00 13.30 86 THR G C 1
ATOM 5593 O O . THR G 1 103 ? 59.269 -30.978 34.603 1.00 13.81 86 THR G O 1
ATOM 5597 N N . MET G 1 104 ? 58.361 -31.577 32.635 1.00 14.00 87 MET G N 1
ATOM 5598 C CA . MET G 1 104 ? 57.193 -32.237 33.245 1.00 15.58 87 MET G CA 1
ATOM 5599 C C . MET G 1 104 ? 57.618 -33.252 34.284 1.00 14.70 87 MET G C 1
ATOM 5600 O O . MET G 1 104 ? 57.124 -33.219 35.417 1.00 15.63 87 MET G O 1
ATOM 5605 N N . THR G 1 105 ? 58.553 -34.128 33.905 1.00 13.63 88 THR G N 1
ATOM 5606 C CA . THR G 1 105 ? 59.174 -35.081 34.834 1.00 12.66 88 THR G CA 1
ATOM 5607 C C . THR G 1 105 ? 59.768 -34.410 36.087 1.00 13.01 88 THR G C 1
ATOM 5608 O O . THR G 1 105 ? 59.492 -34.851 37.233 1.00 12.91 88 THR G O 1
ATOM 5612 N N . LEU G 1 106 ? 60.539 -33.340 35.873 1.00 12.94 89 LEU G N 1
ATOM 5613 C CA . LEU G 1 106 ? 61.185 -32.654 36.991 1.00 14.00 89 LEU G CA 1
ATOM 5614 C C . LEU G 1 106 ? 60.122 -32.090 37.931 1.00 15.13 89 LEU G C 1
ATOM 5615 O O . LEU G 1 106 ? 60.284 -32.035 39.173 1.00 14.89 89 LEU G O 1
ATOM 5620 N N . ARG G 1 107 ? 59.010 -31.704 37.333 1.00 16.10 90 ARG G N 1
ATOM 5621 C CA . ARG G 1 107 ? 57.947 -31.143 38.113 1.00 17.98 90 ARG G CA 1
ATOM 5622 C C . ARG G 1 107 ? 57.254 -32.233 38.940 1.00 18.74 90 ARG G C 1
ATOM 5623 O O . ARG G 1 107 ? 56.929 -32.001 40.108 1.00 20.93 90 ARG G O 1
ATOM 5631 N N . GLU G 1 108 ? 57.047 -33.414 38.349 1.00 18.23 91 GLU G N 1
ATOM 5632 C CA . GLU G 1 108 ? 56.465 -34.556 39.051 1.00 16.91 91 GLU G CA 1
ATOM 5633 C C . GLU G 1 108 ? 57.327 -34.985 40.213 1.00 16.10 91 GLU G C 1
ATOM 5634 O O . GLU G 1 108 ? 56.824 -35.423 41.257 1.00 16.31 91 GLU G O 1
ATOM 5640 N N . VAL G 1 109 ? 58.631 -34.908 40.035 1.00 14.63 92 VAL G N 1
ATOM 5641 C CA . VAL G 1 109 ? 59.522 -35.274 41.124 1.00 13.03 92 VAL G CA 1
ATOM 5642 C C . VAL G 1 109 ? 59.385 -34.213 42.241 1.00 14.13 92 VAL G C 1
ATOM 5643 O O . VAL G 1 109 ? 59.254 -34.532 43.425 1.00 15.05 92 VAL G O 1
ATOM 5647 N N . ALA G 1 110 ? 59.449 -32.945 41.871 1.00 15.24 93 ALA G N 1
ATOM 5648 C CA . ALA G 1 110 ? 59.265 -31.852 42.832 1.00 15.83 93 ALA G CA 1
ATOM 5649 C C . ALA G 1 110 ? 57.968 -32.039 43.598 1.00 16.72 93 ALA G C 1
ATOM 5650 O O . ALA G 1 110 ? 57.992 -31.913 44.805 1.00 16.75 93 ALA G O 1
ATOM 5652 N N . ILE G 1 111 ? 56.842 -32.342 42.922 1.00 16.75 94 ILE G N 1
ATOM 5653 C CA . ILE G 1 111 ? 55.661 -32.707 43.661 1.00 17.78 94 ILE G CA 1
ATOM 5654 C C . ILE G 1 111 ? 55.964 -33.748 44.750 1.00 18.33 94 ILE G C 1
ATOM 5655 O O . ILE G 1 111 ? 55.523 -33.597 45.869 1.00 18.84 94 ILE G O 1
ATOM 5660 N N . GLU G 1 112 ? 56.725 -34.795 44.433 1.00 19.47 95 GLU G N 1
ATOM 5661 C CA . GLU G 1 112 ? 57.008 -35.890 45.396 1.00 20.30 95 GLU G CA 1
ATOM 5662 C C . GLU G 1 112 ? 57.922 -35.454 46.503 1.00 21.34 95 GLU G C 1
ATOM 5663 O O . GLU G 1 112 ? 57.758 -35.805 47.685 1.00 20.13 95 GLU G O 1
ATOM 5669 N N . MET G 1 113 ? 58.890 -34.663 46.092 1.00 22.88 96 MET G N 1
ATOM 5670 C CA . MET G 1 113 ? 59.896 -34.165 46.980 1.00 24.45 96 MET G CA 1
ATOM 5671 C C . MET G 1 113 ? 59.213 -33.271 47.976 1.00 23.68 96 MET G C 1
ATOM 5672 O O . MET G 1 113 ? 59.559 -33.233 49.139 1.00 22.98 96 MET G O 1
ATOM 5677 N N . LEU G 1 114 ? 58.209 -32.549 47.512 1.00 24.07 97 LEU G N 1
ATOM 5678 C CA . LEU G 1 114 ? 57.505 -31.630 48.388 1.00 24.35 97 LEU G CA 1
ATOM 5679 C C . LEU G 1 114 ? 56.896 -32.371 49.548 1.00 24.32 97 LEU G C 1
ATOM 5680 O O . LEU G 1 114 ? 57.127 -31.997 50.685 1.00 24.64 97 LEU G O 1
ATOM 5685 N N . GLU G 1 115 ? 56.134 -33.419 49.256 1.00 24.53 98 GLU G N 1
ATOM 5686 C CA . GLU G 1 115 ? 55.504 -34.239 50.286 1.00 25.33 98 GLU G CA 1
ATOM 5687 C C . GLU G 1 115 ? 56.489 -34.698 51.367 1.00 26.64 98 GLU G C 1
ATOM 5688 O O . GLU G 1 115 ? 56.254 -34.518 52.556 1.00 26.83 98 GLU G O 1
ATOM 5694 N N . LEU G 1 116 ? 57.614 -35.249 50.912 1.00 27.97 99 LEU G N 1
ATOM 5695 C CA . LEU G 1 116 ? 58.635 -35.801 51.733 1.00 28.48 99 LEU G CA 1
ATOM 5696 C C . LEU G 1 116 ? 59.229 -34.736 52.621 1.00 29.43 99 LEU G C 1
ATOM 5697 O O . LEU G 1 116 ? 59.554 -35.034 53.757 1.00 30.62 99 LEU G O 1
ATOM 5702 N N . TYR G 1 117 ? 59.356 -33.503 52.135 1.00 30.17 100 TYR G N 1
ATOM 5703 C CA . TYR G 1 117 ? 59.838 -32.383 52.952 1.00 31.34 100 TYR G CA 1
ATOM 5704 C C . TYR G 1 117 ? 58.961 -32.084 54.197 1.00 33.66 100 TYR G C 1
ATOM 5705 O O . TYR G 1 117 ? 59.372 -31.342 55.103 1.00 34.13 100 TYR G O 1
ATOM 5714 N N . LYS G 1 118 ? 57.743 -32.625 54.233 1.00 36.11 101 LYS G N 1
ATOM 5715 C CA . LYS G 1 118 ? 56.891 -32.540 55.430 1.00 37.96 101 LYS G CA 1
ATOM 5716 C C . LYS G 1 118 ? 56.995 -33.848 56.249 1.00 39.57 101 LYS G C 1
ATOM 5717 O O . LYS G 1 118 ? 56.163 -34.743 56.111 1.00 39.54 101 LYS G O 1
ATOM 5723 N N . LYS G 1 119 ? 58.053 -33.951 57.064 1.00 41.48 102 LYS G N 1
ATOM 5724 C CA . LYS G 1 119 ? 58.435 -35.179 57.804 1.00 43.16 102 LYS G CA 1
ATOM 5725 C C . LYS G 1 119 ? 58.363 -36.500 57.004 1.00 43.34 102 LYS G C 1
ATOM 5726 O O . LYS G 1 119 ? 57.541 -36.670 56.089 1.00 43.58 102 LYS G O 1
ATOM 5732 N N . MET H 1 18 ? 12.565 -4.201 29.480 1.00 43.38 1 MET H N 1
ATOM 5733 C CA . MET H 1 18 ? 13.036 -3.242 28.410 1.00 43.83 1 MET H CA 1
ATOM 5734 C C . MET H 1 18 ? 12.674 -1.794 28.734 1.00 43.07 1 MET H C 1
ATOM 5735 O O . MET H 1 18 ? 11.498 -1.457 28.904 1.00 42.21 1 MET H O 1
ATOM 5740 N N . ASN H 1 19 ? 13.685 -0.942 28.791 1.00 42.53 2 ASN H N 1
ATOM 5741 C CA . ASN H 1 19 ? 13.494 0.452 29.233 1.00 42.43 2 ASN H CA 1
ATOM 5742 C C . ASN H 1 19 ? 12.906 1.382 28.195 1.00 41.41 2 ASN H C 1
ATOM 5743 O O . ASN H 1 19 ? 12.981 1.128 26.992 1.00 41.18 2 ASN H O 1
ATOM 5748 N N . THR H 1 20 ? 12.359 2.483 28.688 1.00 40.24 3 THR H N 1
ATOM 5749 C CA . THR H 1 20 ? 11.718 3.460 27.857 1.00 39.94 3 THR H CA 1
ATOM 5750 C C . THR H 1 20 ? 12.694 4.175 26.912 1.00 39.42 3 THR H C 1
ATOM 5751 O O . THR H 1 20 ? 12.368 4.460 25.749 1.00 39.83 3 THR H O 1
ATOM 5755 N N . GLU H 1 21 ? 13.890 4.471 27.409 1.00 38.63 4 GLU H N 1
ATOM 5756 C CA . GLU H 1 21 ? 14.938 5.093 26.586 1.00 36.91 4 GLU H CA 1
ATOM 5757 C C . GLU H 1 21 ? 15.333 4.264 25.376 1.00 36.03 4 GLU H C 1
ATOM 5758 O O . GLU H 1 21 ? 15.477 4.808 24.296 1.00 35.93 4 GLU H O 1
ATOM 5764 N N . GLU H 1 22 ? 15.517 2.960 25.554 1.00 35.40 5 GLU H N 1
ATOM 5765 C CA . GLU H 1 22 ? 15.914 2.113 24.436 1.00 35.67 5 GLU H CA 1
ATOM 5766 C C . GLU H 1 22 ? 14.763 1.842 23.476 1.00 34.35 5 GLU H C 1
ATOM 5767 O O . GLU H 1 22 ? 15.002 1.557 22.286 1.00 34.11 5 GLU H O 1
ATOM 5773 N N . LEU H 1 23 ? 13.528 1.929 23.987 1.00 32.67 6 LEU H N 1
ATOM 5774 C CA . LEU H 1 23 ? 12.361 1.833 23.119 1.00 31.11 6 LEU H CA 1
ATOM 5775 C C . LEU H 1 23 ? 12.234 3.069 22.247 1.00 30.24 6 LEU H C 1
ATOM 5776 O O . LEU H 1 23 ? 11.989 2.926 21.036 1.00 29.57 6 LEU H O 1
ATOM 5781 N N . GLN H 1 24 ? 12.461 4.260 22.825 1.00 28.48 7 GLN H N 1
ATOM 5782 C CA . GLN H 1 24 ? 12.520 5.474 21.999 1.00 28.08 7 GLN H CA 1
ATOM 5783 C C . GLN H 1 24 ? 13.535 5.364 20.872 1.00 26.25 7 GLN H C 1
ATOM 5784 O O . GLN H 1 24 ? 13.258 5.795 19.761 1.00 25.68 7 GLN H O 1
ATOM 5790 N N . VAL H 1 25 ? 14.692 4.774 21.174 1.00 24.80 8 VAL H N 1
ATOM 5791 C CA . VAL H 1 25 ? 15.819 4.631 20.214 1.00 23.70 8 VAL H CA 1
ATOM 5792 C C . VAL H 1 25 ? 15.463 3.714 19.055 1.00 22.54 8 VAL H C 1
ATOM 5793 O O . VAL H 1 25 ? 15.649 4.062 17.884 1.00 21.36 8 VAL H O 1
ATOM 5797 N N . ALA H 1 26 ? 14.948 2.541 19.420 1.00 22.69 9 ALA H N 1
ATOM 5798 C CA . ALA H 1 26 ? 14.505 1.507 18.482 1.00 21.98 9 ALA H CA 1
ATOM 5799 C C . ALA H 1 26 ? 13.471 2.146 17.563 1.00 21.66 9 ALA H C 1
ATOM 5800 O O . ALA H 1 26 ? 13.580 2.071 16.345 1.00 22.00 9 ALA H O 1
ATOM 5802 N N . ALA H 1 27 ? 12.521 2.862 18.147 1.00 21.88 10 ALA H N 1
ATOM 5803 C CA . ALA H 1 27 ? 11.492 3.503 17.351 1.00 22.73 10 ALA H CA 1
ATOM 5804 C C . ALA H 1 27 ? 12.081 4.532 16.414 1.00 23.56 10 ALA H C 1
ATOM 5805 O O . ALA H 1 27 ? 11.680 4.566 15.258 1.00 24.40 10 ALA H O 1
ATOM 5807 N N . PHE H 1 28 ? 13.042 5.345 16.863 1.00 23.81 11 PHE H N 1
ATOM 5808 C CA . PHE H 1 28 ? 13.611 6.327 15.948 1.00 24.47 11 PHE H CA 1
ATOM 5809 C C . PHE H 1 28 ? 14.428 5.649 14.895 1.00 23.48 11 PHE H C 1
ATOM 5810 O O . PHE H 1 28 ? 14.457 6.113 13.742 1.00 23.28 11 PHE H O 1
ATOM 5818 N N . GLU H 1 29 ? 15.085 4.557 15.267 1.00 22.75 12 GLU H N 1
ATOM 5819 C CA . GLU H 1 29 ? 15.886 3.821 14.285 1.00 23.09 12 GLU H CA 1
ATOM 5820 C C . GLU H 1 29 ? 14.982 3.388 13.140 1.00 22.76 12 GLU H C 1
ATOM 5821 O O . GLU H 1 29 ? 15.259 3.706 11.959 1.00 22.38 12 GLU H O 1
ATOM 5827 N N . ILE H 1 30 ? 13.897 2.695 13.515 1.00 21.57 13 ILE H N 1
ATOM 5828 C CA . ILE H 1 30 ? 12.891 2.200 12.587 1.00 20.80 13 ILE H CA 1
ATOM 5829 C C . ILE H 1 30 ? 12.311 3.322 11.747 1.00 21.15 13 ILE H C 1
ATOM 5830 O O . ILE H 1 30 ? 12.289 3.223 10.529 1.00 22.14 13 ILE H O 1
ATOM 5835 N N . ILE H 1 31 ? 11.844 4.390 12.371 1.00 20.82 14 ILE H N 1
ATOM 5836 C CA . ILE H 1 31 ? 11.268 5.501 11.615 1.00 21.20 14 ILE H CA 1
ATOM 5837 C C . ILE H 1 31 ? 12.280 6.101 10.636 1.00 21.39 14 ILE H C 1
ATOM 5838 O O . ILE H 1 31 ? 11.936 6.436 9.484 1.00 21.46 14 ILE H O 1
ATOM 5843 N N . LEU H 1 32 ? 13.522 6.253 11.095 1.00 21.32 15 LEU H N 1
ATOM 5844 C CA . LEU H 1 32 ? 14.476 7.002 10.320 1.00 21.91 15 LEU H CA 1
ATOM 5845 C C . LEU H 1 32 ? 14.856 6.246 9.076 1.00 21.78 15 LEU H C 1
ATOM 5846 O O . LEU H 1 32 ? 14.788 6.781 7.975 1.00 22.10 15 LEU H O 1
ATOM 5851 N N . ASN H 1 33 ? 15.223 4.988 9.250 1.00 21.98 16 ASN H N 1
ATOM 5852 C CA . ASN H 1 33 ? 15.539 4.129 8.115 1.00 21.74 16 ASN H CA 1
ATOM 5853 C C . ASN H 1 33 ? 14.372 3.838 7.187 1.00 21.69 16 ASN H C 1
ATOM 5854 O O . ASN H 1 33 ? 14.576 3.802 5.970 1.00 21.45 16 ASN H O 1
ATOM 5859 N N . SER H 1 34 ? 13.162 3.629 7.728 1.00 21.57 17 SER H N 1
ATOM 5860 C CA . SER H 1 34 ? 11.957 3.570 6.852 1.00 21.80 17 SER H CA 1
ATOM 5861 C C . SER H 1 34 ? 11.756 4.829 6.007 1.00 21.11 17 SER H C 1
ATOM 5862 O O . SER H 1 34 ? 11.589 4.753 4.770 1.00 20.69 17 SER H O 1
ATOM 5865 N N . GLY H 1 35 ? 11.769 5.979 6.668 1.00 21.09 18 GLY H N 1
ATOM 5866 C CA . GLY H 1 35 ? 11.650 7.260 5.946 1.00 21.43 18 GLY H CA 1
ATOM 5867 C C . GLY H 1 35 ? 12.608 7.244 4.770 1.00 21.67 18 GLY H C 1
ATOM 5868 O O . GLY H 1 35 ? 12.198 7.397 3.620 1.00 21.66 18 GLY H O 1
ATOM 5869 N N . ASN H 1 36 ? 13.892 7.007 5.054 1.00 21.71 19 ASN H N 1
ATOM 5870 C CA . ASN H 1 36 ? 14.905 6.994 3.993 1.00 21.69 19 ASN H CA 1
ATOM 5871 C C . ASN H 1 36 ? 14.584 5.970 2.889 1.00 20.37 19 ASN H C 1
ATOM 5872 O O . ASN H 1 36 ? 14.690 6.258 1.685 1.00 20.31 19 ASN H O 1
ATOM 5877 N N . ALA H 1 37 ? 14.160 4.793 3.305 1.00 18.91 20 ALA H N 1
ATOM 5878 C CA . ALA H 1 37 ? 13.666 3.821 2.356 1.00 18.05 20 ALA H CA 1
ATOM 5879 C C . ALA H 1 37 ? 12.459 4.370 1.609 1.00 17.65 20 ALA H C 1
ATOM 5880 O O . ALA H 1 37 ? 12.337 4.161 0.384 1.00 17.84 20 ALA H O 1
ATOM 5882 N N . ARG H 1 38 ? 11.573 5.080 2.311 1.00 16.18 21 ARG H N 1
ATOM 5883 C CA . ARG H 1 38 ? 10.363 5.534 1.655 1.00 15.64 21 ARG H CA 1
ATOM 5884 C C . ARG H 1 38 ? 10.688 6.520 0.549 1.00 16.01 21 ARG H C 1
ATOM 5885 O O . ARG H 1 38 ? 10.074 6.456 -0.519 1.00 17.31 21 ARG H O 1
ATOM 5893 N N . SER H 1 39 ? 11.636 7.422 0.763 1.00 16.04 22 SER H N 1
ATOM 5894 C CA . SER H 1 39 ? 11.999 8.371 -0.319 1.00 18.37 22 SER H CA 1
ATOM 5895 C C . SER H 1 39 ? 12.779 7.702 -1.432 1.00 17.65 22 SER H C 1
ATOM 5896 O O . SER H 1 39 ? 12.697 8.081 -2.592 1.00 19.15 22 SER H O 1
ATOM 5899 N N . ILE H 1 40 ? 13.545 6.696 -1.081 1.00 17.43 23 ILE H N 1
ATOM 5900 C CA . ILE H 1 40 ? 14.293 5.982 -2.085 1.00 18.08 23 ILE H CA 1
ATOM 5901 C C . ILE H 1 40 ? 13.310 5.267 -3.014 1.00 19.05 23 ILE H C 1
ATOM 5902 O O . ILE H 1 40 ? 13.555 5.227 -4.217 1.00 18.84 23 ILE H O 1
ATOM 5907 N N . VAL H 1 41 ? 12.220 4.702 -2.448 1.00 19.71 24 VAL H N 1
ATOM 5908 C CA . VAL H 1 41 ? 11.137 4.106 -3.238 1.00 19.81 24 VAL H CA 1
ATOM 5909 C C . VAL H 1 41 ? 10.427 5.188 -4.098 1.00 21.43 24 VAL H C 1
ATOM 5910 O O . VAL H 1 41 ? 10.097 4.954 -5.259 1.00 20.54 24 VAL H O 1
ATOM 5914 N N . HIS H 1 42 ? 10.202 6.384 -3.550 1.00 22.58 25 HIS H N 1
ATOM 5915 C CA . HIS H 1 42 ? 9.669 7.462 -4.409 1.00 23.32 25 HIS H CA 1
ATOM 5916 C C . HIS H 1 42 ? 10.684 7.815 -5.518 1.00 24.09 25 HIS H C 1
ATOM 5917 O O . HIS H 1 42 ? 10.297 8.056 -6.664 1.00 24.03 25 HIS H O 1
ATOM 5924 N N . GLU H 1 43 ? 11.979 7.789 -5.204 1.00 25.11 26 GLU H N 1
ATOM 5925 C CA . GLU H 1 43 ? 13.010 7.989 -6.271 1.00 26.22 26 GLU H CA 1
ATOM 5926 C C . GLU H 1 43 ? 12.779 6.975 -7.416 1.00 25.93 26 GLU H C 1
ATOM 5927 O O . GLU H 1 43 ? 12.856 7.333 -8.615 1.00 25.75 26 GLU H O 1
ATOM 5933 N N . ALA H 1 44 ? 12.468 5.735 -7.031 1.00 25.77 27 ALA H N 1
ATOM 5934 C CA . ALA H 1 44 ? 12.194 4.671 -7.994 1.00 26.22 27 ALA H CA 1
ATOM 5935 C C . ALA H 1 44 ? 10.954 5.041 -8.764 1.00 26.41 27 ALA H C 1
ATOM 5936 O O . ALA H 1 44 ? 11.021 5.151 -9.961 1.00 27.14 27 ALA H O 1
ATOM 5938 N N . PHE H 1 45 ? 9.836 5.280 -8.089 1.00 27.09 28 PHE H N 1
ATOM 5939 C CA . PHE H 1 45 ? 8.639 5.766 -8.783 1.00 27.72 28 PHE H CA 1
ATOM 5940 C C . PHE H 1 45 ? 8.951 6.940 -9.727 1.00 28.77 28 PHE H C 1
ATOM 5941 O O . PHE H 1 45 ? 8.497 6.928 -10.869 1.00 29.69 28 PHE H O 1
ATOM 5949 N N . ASP H 1 46 ? 9.710 7.937 -9.266 1.00 29.18 29 ASP H N 1
ATOM 5950 C CA . ASP H 1 46 ? 10.108 9.062 -10.125 1.00 30.23 29 ASP H CA 1
ATOM 5951 C C . ASP H 1 46 ? 10.812 8.545 -11.389 1.00 30.89 29 ASP H C 1
ATOM 5952 O O . ASP H 1 46 ? 10.451 8.918 -12.492 1.00 30.98 29 ASP H O 1
ATOM 5957 N N . ALA H 1 47 ? 11.784 7.652 -11.215 1.00 32.23 30 ALA H N 1
ATOM 5958 C CA . ALA H 1 47 ? 12.552 7.052 -12.335 1.00 33.55 30 ALA H CA 1
ATOM 5959 C C . ALA H 1 47 ? 11.711 6.262 -13.309 1.00 34.45 30 ALA H C 1
ATOM 5960 O O . ALA H 1 47 ? 11.939 6.267 -14.511 1.00 35.32 30 ALA H O 1
ATOM 5962 N N . MET H 1 48 ? 10.733 5.567 -12.765 1.00 35.93 31 MET H N 1
ATOM 5963 C CA . MET H 1 48 ? 9.810 4.753 -13.529 1.00 36.73 31 MET H CA 1
ATOM 5964 C C . MET H 1 48 ? 9.081 5.644 -14.509 1.00 37.93 31 MET H C 1
ATOM 5965 O O . MET H 1 48 ? 8.751 5.219 -15.604 1.00 37.98 31 MET H O 1
ATOM 5970 N N . ARG H 1 49 ? 8.819 6.881 -14.091 1.00 39.78 32 ARG H N 1
ATOM 5971 C CA . ARG H 1 49 ? 8.013 7.796 -14.885 1.00 41.50 32 ARG H CA 1
ATOM 5972 C C . ARG H 1 49 ? 8.836 8.404 -16.012 1.00 42.34 32 ARG H C 1
ATOM 5973 O O . ARG H 1 49 ? 8.284 8.721 -17.067 1.00 42.14 32 ARG H O 1
ATOM 5981 N N . GLU H 1 50 ? 10.143 8.556 -15.789 1.00 43.23 33 GLU H N 1
ATOM 5982 C CA . GLU H 1 50 ? 11.023 9.042 -16.847 1.00 45.03 33 GLU H CA 1
ATOM 5983 C C . GLU H 1 50 ? 11.280 7.969 -17.911 1.00 45.40 33 GLU H C 1
ATOM 5984 O O . GLU H 1 50 ? 11.644 8.302 -19.031 1.00 46.51 33 GLU H O 1
ATOM 5990 N N . LYS H 1 51 ? 11.091 6.702 -17.566 1.00 45.37 34 LYS H N 1
ATOM 5991 C CA . LYS H 1 51 ? 11.359 5.557 -18.464 1.00 45.77 34 LYS H CA 1
ATOM 5992 C C . LYS H 1 51 ? 12.635 4.820 -18.093 1.00 45.11 34 LYS H C 1
ATOM 5993 O O . LYS H 1 51 ? 12.885 3.716 -18.616 1.00 45.64 34 LYS H O 1
ATOM 5999 N N . ASN H 1 52 ? 13.432 5.408 -17.194 1.00 43.60 35 ASN H N 1
ATOM 6000 C CA . ASN H 1 52 ? 14.632 4.731 -16.734 1.00 41.77 35 ASN H CA 1
ATOM 6001 C C . ASN H 1 52 ? 14.330 3.599 -15.758 1.00 40.46 35 ASN H C 1
ATOM 6002 O O . ASN H 1 52 ? 14.336 3.776 -14.543 1.00 40.29 35 ASN H O 1
ATOM 6007 N N . TYR H 1 53 ? 14.090 2.432 -16.327 1.00 38.92 36 TYR H N 1
ATOM 6008 C CA . TYR H 1 53 ? 13.847 1.233 -15.576 1.00 38.25 36 TYR H CA 1
ATOM 6009 C C . TYR H 1 53 ? 15.097 0.670 -14.917 1.00 37.90 36 TYR H C 1
ATOM 6010 O O . TYR H 1 53 ? 15.002 -0.201 -14.047 1.00 37.96 36 TYR H O 1
ATOM 6019 N N . ILE H 1 54 ? 16.270 1.172 -15.286 1.00 37.06 37 ILE H N 1
ATOM 6020 C CA . ILE H 1 54 ? 17.473 0.636 -14.668 1.00 36.59 37 ILE H CA 1
ATOM 6021 C C . ILE H 1 54 ? 17.640 1.350 -13.345 1.00 35.71 37 ILE H C 1
ATOM 6022 O O . ILE H 1 54 ? 17.915 0.732 -12.313 1.00 36.31 37 ILE H O 1
ATOM 6027 N N . LEU H 1 55 ? 17.452 2.659 -13.368 1.00 34.26 38 LEU H N 1
ATOM 6028 C CA . LEU H 1 55 ? 17.673 3.426 -12.178 1.00 33.27 38 LEU H CA 1
ATOM 6029 C C . LEU H 1 55 ? 16.656 3.003 -11.121 1.00 32.94 38 LEU H C 1
ATOM 6030 O O . LEU H 1 55 ? 17.050 2.639 -9.999 1.00 32.36 38 LEU H O 1
ATOM 6035 N N . ALA H 1 56 ? 15.366 3.023 -11.497 1.00 32.37 39 ALA H N 1
ATOM 6036 C CA . ALA H 1 56 ? 14.266 2.458 -10.677 1.00 31.62 39 ALA H CA 1
ATOM 6037 C C . ALA H 1 56 ? 14.646 1.122 -10.005 1.00 31.73 39 ALA H C 1
ATOM 6038 O O . ALA H 1 56 ? 14.715 1.026 -8.763 1.00 31.10 39 ALA H O 1
ATOM 6040 N N . GLU H 1 57 ? 14.918 0.109 -10.831 1.00 31.88 40 GLU H N 1
ATOM 6041 C CA . GLU H 1 57 ? 15.345 -1.211 -10.365 1.00 32.15 40 GLU H CA 1
ATOM 6042 C C . GLU H 1 57 ? 16.426 -1.108 -9.248 1.00 32.19 40 GLU H C 1
ATOM 6043 O O . GLU H 1 57 ? 16.291 -1.740 -8.194 1.00 31.42 40 GLU H O 1
ATOM 6049 N N . GLN H 1 58 ? 17.474 -0.295 -9.466 1.00 32.32 41 GLN H N 1
ATOM 6050 C CA . GLN H 1 58 ? 18.512 -0.052 -8.432 1.00 32.91 41 GLN H CA 1
ATOM 6051 C C . GLN H 1 58 ? 17.962 0.627 -7.149 1.00 32.13 41 GLN H C 1
ATOM 6052 O O . GLN H 1 58 ? 18.254 0.196 -6.017 1.00 32.52 41 GLN H O 1
ATOM 6058 N N . LYS H 1 59 ? 17.185 1.690 -7.341 1.00 30.43 42 LYS H N 1
ATOM 6059 C CA . LYS H 1 59 ? 16.543 2.369 -6.247 1.00 29.42 42 LYS H CA 1
ATOM 6060 C C . LYS H 1 59 ? 15.766 1.370 -5.393 1.00 28.21 42 LYS H C 1
ATOM 6061 O O . LYS H 1 59 ? 15.858 1.406 -4.151 1.00 26.67 42 LYS H O 1
ATOM 6067 N N . LEU H 1 60 ? 15.053 0.458 -6.058 1.00 26.56 43 LEU H N 1
ATOM 6068 C CA . LEU H 1 60 ? 14.211 -0.481 -5.335 1.00 26.13 43 LEU H CA 1
ATOM 6069 C C . LEU H 1 60 ? 15.074 -1.361 -4.482 1.00 26.68 43 LEU H C 1
ATOM 6070 O O . LEU H 1 60 ? 14.630 -1.810 -3.435 1.00 26.93 43 LEU H O 1
ATOM 6075 N N . GLN H 1 61 ? 16.312 -1.573 -4.923 1.00 27.74 44 GLN H N 1
ATOM 6076 C CA . GLN H 1 61 ? 17.300 -2.383 -4.191 1.00 29.35 44 GLN H CA 1
ATOM 6077 C C . GLN H 1 61 ? 17.959 -1.586 -3.065 1.00 28.67 44 GLN H C 1
ATOM 6078 O O . GLN H 1 61 ? 18.106 -2.079 -1.969 1.00 29.16 44 GLN H O 1
ATOM 6084 N N . GLU H 1 62 ? 18.354 -0.353 -3.331 1.00 28.87 45 GLU H N 1
ATOM 6085 C CA . GLU H 1 62 ? 18.893 0.486 -2.270 1.00 29.19 45 GLU H CA 1
ATOM 6086 C C . GLU H 1 62 ? 17.820 0.686 -1.202 1.00 28.96 45 GLU H C 1
ATOM 6087 O O . GLU H 1 62 ? 18.138 0.676 -0.013 1.00 29.70 45 GLU H O 1
ATOM 6093 N N . ALA H 1 63 ? 16.571 0.892 -1.627 1.00 28.32 46 ALA H N 1
ATOM 6094 C CA . ALA H 1 63 ? 15.419 0.999 -0.699 1.00 28.35 46 ALA H CA 1
ATOM 6095 C C . ALA H 1 63 ? 15.335 -0.206 0.166 1.00 27.90 46 ALA H C 1
ATOM 6096 O O . ALA H 1 63 ? 15.272 -0.094 1.361 1.00 27.95 46 ALA H O 1
ATOM 6098 N N . ASN H 1 64 ? 15.346 -1.376 -0.443 1.00 29.00 47 ASN H N 1
ATOM 6099 C CA . ASN H 1 64 ? 15.332 -2.604 0.342 1.00 30.07 47 ASN H CA 1
ATOM 6100 C C . ASN H 1 64 ? 16.444 -2.621 1.373 1.00 30.34 47 ASN H C 1
ATOM 6101 O O . ASN H 1 64 ? 16.166 -2.768 2.567 1.00 30.93 47 ASN H O 1
ATOM 6106 N N . ASP H 1 65 ? 17.682 -2.398 0.931 1.00 30.10 48 ASP H N 1
ATOM 6107 C CA . ASP H 1 65 ? 18.835 -2.395 1.837 1.00 30.44 48 ASP H CA 1
ATOM 6108 C C . ASP H 1 65 ? 18.625 -1.554 3.089 1.00 30.01 48 ASP H C 1
ATOM 6109 O O . ASP H 1 65 ? 19.014 -1.973 4.178 1.00 29.85 48 ASP H O 1
ATOM 6114 N N . GLU H 1 66 ? 17.998 -0.390 2.941 1.00 29.48 49 GLU H N 1
ATOM 6115 C CA . GLU H 1 66 ? 17.716 0.473 4.098 1.00 29.83 49 GLU H CA 1
ATOM 6116 C C . GLU H 1 66 ? 16.556 -0.049 4.947 1.00 29.62 49 GLU H C 1
ATOM 6117 O O . GLU H 1 66 ? 16.575 0.045 6.182 1.00 28.79 49 GLU H O 1
ATOM 6123 N N . LEU H 1 67 ? 15.560 -0.623 4.272 1.00 30.18 50 LEU H N 1
ATOM 6124 C CA . LEU H 1 67 ? 14.389 -1.163 4.939 1.00 30.73 50 LEU H CA 1
ATOM 6125 C C . LEU H 1 67 ? 14.744 -2.388 5.766 1.00 30.88 50 LEU H C 1
ATOM 6126 O O . LEU H 1 67 ? 14.215 -2.576 6.853 1.00 30.53 50 LEU H O 1
ATOM 6131 N N . LEU H 1 68 ? 15.685 -3.186 5.275 1.00 31.51 51 LEU H N 1
ATOM 6132 C CA . LEU H 1 68 ? 16.191 -4.350 6.012 1.00 32.81 51 LEU H CA 1
ATOM 6133 C C . LEU H 1 68 ? 16.700 -3.987 7.388 1.00 32.48 51 LEU H C 1
ATOM 6134 O O . LEU H 1 68 ? 16.615 -4.737 8.351 1.00 32.70 51 LEU H O 1
ATOM 6139 N N . LYS H 1 69 ? 17.245 -2.799 7.462 1.00 32.35 52 LYS H N 1
ATOM 6140 C CA . LYS H 1 69 ? 17.782 -2.301 8.670 1.00 32.01 52 LYS H CA 1
ATOM 6141 C C . LYS H 1 69 ? 16.630 -1.934 9.595 1.00 31.50 52 LYS H C 1
ATOM 6142 O O . LYS H 1 69 ? 16.647 -2.315 10.758 1.00 31.65 52 LYS H O 1
ATOM 6148 N N . ALA H 1 70 ? 15.609 -1.229 9.094 1.00 30.91 53 ALA H N 1
ATOM 6149 C CA . ALA H 1 70 ? 14.413 -0.964 9.911 1.00 30.15 53 ALA H CA 1
ATOM 6150 C C . ALA H 1 70 ? 13.709 -2.260 10.314 1.00 30.50 53 ALA H C 1
ATOM 6151 O O . ALA H 1 70 ? 13.279 -2.436 11.462 1.00 29.53 53 ALA H O 1
ATOM 6153 N N . HIS H 1 71 ? 13.622 -3.170 9.356 1.00 30.73 54 HIS H N 1
ATOM 6154 C CA . HIS H 1 71 ? 12.975 -4.437 9.562 1.00 32.14 54 HIS H CA 1
ATOM 6155 C C . HIS H 1 71 ? 13.648 -5.304 10.622 1.00 31.24 54 HIS H C 1
ATOM 6156 O O . HIS H 1 71 ? 12.948 -6.013 11.361 1.00 31.43 54 HIS H O 1
ATOM 6163 N N . GLN H 1 72 ? 14.983 -5.247 10.716 1.00 30.33 55 GLN H N 1
ATOM 6164 C CA . GLN H 1 72 ? 15.726 -6.050 11.711 1.00 28.72 55 GLN H CA 1
ATOM 6165 C C . GLN H 1 72 ? 15.543 -5.448 13.068 1.00 27.37 55 GLN H C 1
ATOM 6166 O O . GLN H 1 72 ? 15.495 -6.171 14.053 1.00 27.44 55 GLN H O 1
ATOM 6172 N N . ALA H 1 73 ? 15.448 -4.124 13.149 1.00 25.76 56 ALA H N 1
ATOM 6173 C CA . ALA H 1 73 ? 15.171 -3.540 14.445 1.00 24.00 56 ALA H CA 1
ATOM 6174 C C . ALA H 1 73 ? 13.817 -4.083 14.884 1.00 23.48 56 ALA H C 1
ATOM 6175 O O . ALA H 1 73 ? 13.667 -4.594 15.971 1.00 24.59 56 ALA H O 1
ATOM 6177 N N . GLN H 1 74 ? 12.834 -4.030 14.023 1.00 23.02 57 GLN H N 1
ATOM 6178 C CA . GLN H 1 74 ? 11.532 -4.459 14.438 1.00 23.84 57 GLN H CA 1
ATOM 6179 C C . GLN H 1 74 ? 11.614 -5.932 14.862 1.00 24.57 57 GLN H C 1
ATOM 6180 O O . GLN H 1 74 ? 11.040 -6.352 15.865 1.00 24.13 57 GLN H O 1
ATOM 6186 N N . THR H 1 75 ? 12.353 -6.708 14.093 1.00 26.33 58 THR H N 1
ATOM 6187 C CA . THR H 1 75 ? 12.503 -8.110 14.404 1.00 28.05 58 THR H CA 1
ATOM 6188 C C . THR H 1 75 ? 13.064 -8.237 15.817 1.00 28.95 58 THR H C 1
ATOM 6189 O O . THR H 1 75 ? 12.539 -8.994 16.639 1.00 29.49 58 THR H O 1
ATOM 6193 N N . ASP H 1 76 ? 14.096 -7.464 16.124 1.00 30.08 59 ASP H N 1
ATOM 6194 C CA . ASP H 1 76 ? 14.708 -7.550 17.439 1.00 30.94 59 ASP H CA 1
ATOM 6195 C C . ASP H 1 76 ? 13.675 -7.321 18.511 1.00 30.90 59 ASP H C 1
ATOM 6196 O O . ASP H 1 76 ? 13.582 -8.097 19.471 1.00 31.55 59 ASP H O 1
ATOM 6201 N N . LEU H 1 77 ? 12.891 -6.266 18.353 1.00 30.88 60 LEU H N 1
ATOM 6202 C CA . LEU H 1 77 ? 11.891 -5.950 19.351 1.00 31.01 60 LEU H CA 1
ATOM 6203 C C . LEU H 1 77 ? 10.913 -7.101 19.545 1.00 31.04 60 LEU H C 1
ATOM 6204 O O . LEU H 1 77 ? 10.532 -7.382 20.657 1.00 29.90 60 LEU H O 1
ATOM 6209 N N . LEU H 1 78 ? 10.536 -7.770 18.463 1.00 32.06 61 LEU H N 1
ATOM 6210 C CA . LEU H 1 78 ? 9.634 -8.916 18.551 1.00 33.67 61 LEU H CA 1
ATOM 6211 C C . LEU H 1 78 ? 10.226 -10.181 19.226 1.00 34.95 61 LEU H C 1
ATOM 6212 O O . LEU H 1 78 ? 9.513 -10.869 19.966 1.00 34.14 61 LEU H O 1
ATOM 6217 N N . GLN H 1 79 ? 11.502 -10.487 18.972 1.00 36.84 62 GLN H N 1
ATOM 6218 C CA . GLN H 1 79 ? 12.185 -11.631 19.627 1.00 39.15 62 GLN H CA 1
ATOM 6219 C C . GLN H 1 79 ? 12.329 -11.452 21.127 1.00 39.64 62 GLN H C 1
ATOM 6220 O O . GLN H 1 79 ? 11.990 -12.345 21.911 1.00 40.03 62 GLN H O 1
ATOM 6226 N N . GLU H 1 80 ? 12.831 -10.293 21.523 1.00 40.67 63 GLU H N 1
ATOM 6227 C CA . GLU H 1 80 ? 12.629 -9.817 22.879 1.00 42.31 63 GLU H CA 1
ATOM 6228 C C . GLU H 1 80 ? 11.126 -9.654 22.978 1.00 42.19 63 GLU H C 1
ATOM 6229 O O . GLU H 1 80 ? 10.519 -9.100 22.066 1.00 43.73 63 GLU H O 1
ATOM 6235 N N . TYR H 1 81 ? 10.486 -10.122 24.032 1.00 41.77 64 TYR H N 1
ATOM 6236 C CA . TYR H 1 81 ? 9.011 -10.273 23.974 1.00 41.72 64 TYR H CA 1
ATOM 6237 C C . TYR H 1 81 ? 8.681 -11.618 23.336 1.00 42.85 64 TYR H C 1
ATOM 6238 O O . TYR H 1 81 ? 9.327 -12.032 22.368 1.00 43.23 64 TYR H O 1
ATOM 6247 N N . ALA H 1 82 ? 7.661 -12.302 23.831 1.00 44.25 65 ALA H N 1
ATOM 6248 C CA . ALA H 1 82 ? 7.436 -13.697 23.369 1.00 46.44 65 ALA H CA 1
ATOM 6249 C C . ALA H 1 82 ? 8.475 -14.679 23.974 1.00 47.02 65 ALA H C 1
ATOM 6250 O O . ALA H 1 82 ? 8.110 -15.819 24.311 1.00 47.46 65 ALA H O 1
ATOM 6252 N N . SER H 1 83 ? 9.748 -14.235 24.069 1.00 47.43 66 SER H N 1
ATOM 6253 C CA . SER H 1 83 ? 10.731 -14.824 25.001 1.00 47.80 66 SER H CA 1
ATOM 6254 C C . SER H 1 83 ? 10.245 -14.537 26.435 1.00 48.27 66 SER H C 1
ATOM 6255 O O . SER H 1 83 ? 10.004 -15.498 27.220 1.00 48.99 66 SER H O 1
ATOM 6258 N N . GLY H 1 84 ? 10.024 -13.249 26.746 1.00 47.47 67 GLY H N 1
ATOM 6259 C CA . GLY H 1 84 ? 9.421 -12.865 28.023 1.00 46.78 67 GLY H CA 1
ATOM 6260 C C . GLY H 1 84 ? 9.462 -11.394 28.393 1.00 46.45 67 GLY H C 1
ATOM 6261 O O . GLY H 1 84 ? 8.620 -10.919 29.159 1.00 46.68 67 GLY H O 1
ATOM 6262 N N . THR H 1 85 ? 10.436 -10.664 27.857 1.00 45.65 68 THR H N 1
ATOM 6263 C CA . THR H 1 85 ? 10.585 -9.240 28.165 1.00 44.75 68 THR H CA 1
ATOM 6264 C C . THR H 1 85 ? 9.308 -8.368 27.990 1.00 44.27 68 THR H C 1
ATOM 6265 O O . THR H 1 85 ? 8.620 -8.409 26.966 1.00 44.07 68 THR H O 1
ATOM 6269 N N . GLU H 1 86 ? 9.009 -7.583 29.016 1.00 43.62 69 GLU H N 1
ATOM 6270 C CA . GLU H 1 86 ? 7.924 -6.623 28.971 1.00 42.93 69 GLU H CA 1
ATOM 6271 C C . GLU H 1 86 ? 8.354 -5.454 28.075 1.00 41.46 69 GLU H C 1
ATOM 6272 O O . GLU H 1 86 ? 9.452 -4.904 28.233 1.00 41.53 69 GLU H O 1
ATOM 6278 N N . ILE H 1 87 ? 7.501 -5.116 27.110 1.00 39.40 70 ILE H N 1
ATOM 6279 C CA . ILE H 1 87 ? 7.664 -3.947 26.238 1.00 36.89 70 ILE H CA 1
ATOM 6280 C C . ILE H 1 87 ? 6.406 -3.110 26.319 1.00 35.60 70 ILE H C 1
ATOM 6281 O O . ILE H 1 87 ? 5.358 -3.483 25.822 1.00 35.37 70 ILE H O 1
ATOM 6286 N N . LYS H 1 88 ? 6.498 -1.979 26.981 1.00 34.62 71 LYS H N 1
ATOM 6287 C CA . LYS H 1 88 ? 5.379 -1.090 27.017 1.00 34.12 71 LYS H CA 1
ATOM 6288 C C . LYS H 1 88 ? 5.329 -0.439 25.653 1.00 32.63 71 LYS H C 1
ATOM 6289 O O . LYS H 1 88 ? 6.351 0.013 25.146 1.00 32.68 71 LYS H O 1
ATOM 6295 N N . ILE H 1 89 ? 4.147 -0.401 25.065 1.00 30.69 72 ILE H N 1
ATOM 6296 C CA . ILE H 1 89 ? 3.995 0.267 23.792 1.00 29.31 72 ILE H CA 1
ATOM 6297 C C . ILE H 1 89 ? 3.633 1.758 23.851 1.00 28.78 72 ILE H C 1
ATOM 6298 O O . ILE H 1 89 ? 2.589 2.147 24.367 1.00 27.95 72 ILE H O 1
ATOM 6303 N N . GLU H 1 90 ? 4.522 2.563 23.278 1.00 28.37 73 GLU H N 1
ATOM 6304 C CA . GLU H 1 90 ? 4.293 3.976 23.067 1.00 28.59 73 GLU H CA 1
ATOM 6305 C C . GLU H 1 90 ? 3.741 4.291 21.683 1.00 28.22 73 GLU H C 1
ATOM 6306 O O . GLU H 1 90 ? 3.892 3.503 20.728 1.00 29.23 73 GLU H O 1
ATOM 6312 N N . ILE H 1 91 ? 3.150 5.481 21.578 1.00 27.02 74 ILE H N 1
ATOM 6313 C CA . ILE H 1 91 ? 2.713 5.993 20.324 1.00 25.38 74 ILE H CA 1
ATOM 6314 C C . ILE H 1 91 ? 3.847 6.128 19.295 1.00 25.77 74 ILE H C 1
ATOM 6315 O O . ILE H 1 91 ? 3.591 5.928 18.116 1.00 26.43 74 ILE H O 1
ATOM 6320 N N . ILE H 1 92 ? 5.071 6.482 19.685 1.00 25.35 75 ILE H N 1
ATOM 6321 C CA . ILE H 1 92 ? 6.111 6.505 18.652 1.00 25.41 75 ILE H CA 1
ATOM 6322 C C . ILE H 1 92 ? 6.439 5.118 18.122 1.00 24.05 75 ILE H C 1
ATOM 6323 O O . ILE H 1 92 ? 6.768 4.978 16.959 1.00 23.82 75 ILE H O 1
ATOM 6328 N N . MET H 1 93 ? 6.309 4.095 18.952 1.00 23.22 76 MET H N 1
ATOM 6329 C CA . MET H 1 93 ? 6.529 2.756 18.453 1.00 22.36 76 MET H CA 1
ATOM 6330 C C . MET H 1 93 ? 5.450 2.379 17.431 1.00 21.41 76 MET H C 1
ATOM 6331 O O . MET H 1 93 ? 5.758 1.956 16.312 1.00 20.12 76 MET H O 1
ATOM 6336 N N . VAL H 1 94 ? 4.187 2.554 17.824 1.00 20.31 77 VAL H N 1
ATOM 6337 C CA . VAL H 1 94 ? 3.108 2.239 16.934 1.00 19.65 77 VAL H CA 1
ATOM 6338 C C . VAL H 1 94 ? 3.423 2.968 15.619 1.00 19.58 77 VAL H C 1
ATOM 6339 O O . VAL H 1 94 ? 3.300 2.377 14.523 1.00 19.99 77 VAL H O 1
ATOM 6343 N N . HIS H 1 95 ? 3.894 4.216 15.738 1.00 17.47 78 HIS H N 1
ATOM 6344 C CA . HIS H 1 95 ? 4.053 5.076 14.589 1.00 17.20 78 HIS H CA 1
ATOM 6345 C C . HIS H 1 95 ? 5.128 4.571 13.713 1.00 17.63 78 HIS H C 1
ATOM 6346 O O . HIS H 1 95 ? 4.998 4.597 12.490 1.00 17.47 78 HIS H O 1
ATOM 6353 N N . ALA H 1 96 ? 6.211 4.139 14.369 1.00 17.41 79 ALA H N 1
ATOM 6354 C CA . ALA H 1 96 ? 7.367 3.559 13.720 1.00 17.02 79 ALA H CA 1
ATOM 6355 C C . ALA H 1 96 ? 6.995 2.223 13.002 1.00 17.21 79 ALA H C 1
ATOM 6356 O O . ALA H 1 96 ? 7.394 2.001 11.844 1.00 16.00 79 ALA H O 1
ATOM 6358 N N . GLN H 1 97 ? 6.235 1.359 13.691 1.00 15.58 80 GLN H N 1
ATOM 6359 C CA . GLN H 1 97 ? 5.810 0.165 13.070 1.00 15.01 80 GLN H CA 1
ATOM 6360 C C . GLN H 1 97 ? 4.943 0.525 11.881 1.00 14.90 80 GLN H C 1
ATOM 6361 O O . GLN H 1 97 ? 5.134 -0.016 10.802 1.00 15.33 80 GLN H O 1
ATOM 6367 N N . ASP H 1 98 ? 4.075 1.512 12.003 1.00 14.67 81 ASP H N 1
ATOM 6368 C CA . ASP H 1 98 ? 3.266 1.865 10.839 1.00 15.34 81 ASP H CA 1
ATOM 6369 C C . ASP H 1 98 ? 4.141 2.279 9.653 1.00 16.21 81 ASP H C 1
ATOM 6370 O O . ASP H 1 98 ? 3.809 1.997 8.479 1.00 16.58 81 ASP H O 1
ATOM 6375 N N . HIS H 1 99 ? 5.248 2.954 9.951 1.00 15.94 82 HIS H N 1
ATOM 6376 C CA . HIS H 1 99 ? 6.078 3.534 8.905 1.00 15.85 82 HIS H CA 1
ATOM 6377 C C . HIS H 1 99 ? 6.828 2.418 8.189 1.00 14.97 82 HIS H C 1
ATOM 6378 O O . HIS H 1 99 ? 6.957 2.392 6.962 1.00 14.99 82 HIS H O 1
ATOM 6385 N N . LEU H 1 100 ? 7.360 1.493 8.972 1.00 15.07 83 LEU H N 1
ATOM 6386 C CA . LEU H 1 100 ? 8.121 0.398 8.409 1.00 14.67 83 LEU H CA 1
ATOM 6387 C C . LEU H 1 100 ? 7.166 -0.436 7.519 1.00 14.08 83 LEU H C 1
ATOM 6388 O O . LEU H 1 100 ? 7.436 -0.649 6.330 1.00 12.44 83 LEU H O 1
ATOM 6393 N N . MET H 1 101 ? 6.026 -0.824 8.096 1.00 12.82 84 MET H N 1
ATOM 6394 C CA . MET H 1 101 ? 5.157 -1.770 7.453 1.00 12.74 84 MET H CA 1
ATOM 6395 C C . MET H 1 101 ? 4.542 -1.116 6.235 1.00 13.47 84 MET H C 1
ATOM 6396 O O . MET H 1 101 ? 4.591 -1.689 5.133 1.00 13.73 84 MET H O 1
ATOM 6401 N N . THR H 1 102 ? 3.966 0.080 6.395 1.00 13.99 85 THR H N 1
ATOM 6402 C CA . THR H 1 102 ? 3.531 0.777 5.183 1.00 15.11 85 THR H CA 1
ATOM 6403 C C . THR H 1 102 ? 4.662 0.945 4.164 1.00 15.37 85 THR H C 1
ATOM 6404 O O . THR H 1 102 ? 4.412 0.828 2.980 1.00 15.73 85 THR H O 1
ATOM 6408 N N . THR H 1 103 ? 5.889 1.217 4.604 1.00 16.34 86 THR H N 1
ATOM 6409 C CA . THR H 1 103 ? 6.999 1.354 3.635 1.00 17.48 86 THR H CA 1
ATOM 6410 C C . THR H 1 103 ? 7.322 0.053 2.862 1.00 17.80 86 THR H C 1
ATOM 6411 O O . THR H 1 103 ? 7.502 0.072 1.615 1.00 17.33 86 THR H O 1
ATOM 6415 N N . MET H 1 104 ? 7.310 -1.064 3.580 1.00 18.31 87 MET H N 1
ATOM 6416 C CA . MET H 1 104 ? 7.430 -2.372 2.947 1.00 20.06 87 MET H CA 1
ATOM 6417 C C . MET H 1 104 ? 6.415 -2.541 1.858 1.00 19.09 87 MET H C 1
ATOM 6418 O O . MET H 1 104 ? 6.799 -2.834 0.734 1.00 20.42 87 MET H O 1
ATOM 6423 N N . THR H 1 105 ? 5.141 -2.347 2.196 1.00 17.57 88 THR H N 1
ATOM 6424 C CA . THR H 1 105 ? 4.013 -2.447 1.251 1.00 15.99 88 THR H CA 1
ATOM 6425 C C . THR H 1 105 ? 4.222 -1.593 0.004 1.00 15.68 88 THR H C 1
ATOM 6426 O O . THR H 1 105 ? 3.953 -2.059 -1.140 1.00 15.08 88 THR H O 1
ATOM 6430 N N . LEU H 1 106 ? 4.694 -0.357 0.225 1.00 14.74 89 LEU H N 1
ATOM 6431 C CA . LEU H 1 106 ? 4.893 0.602 -0.889 1.00 13.92 89 LEU H CA 1
ATOM 6432 C C . LEU H 1 106 ? 5.946 0.052 -1.824 1.00 14.30 89 LEU H C 1
ATOM 6433 O O . LEU H 1 106 ? 5.767 0.073 -3.028 1.00 12.73 89 LEU H O 1
ATOM 6438 N N . ARG H 1 107 ? 7.012 -0.498 -1.237 1.00 15.89 90 ARG H N 1
ATOM 6439 C CA . ARG H 1 107 ? 8.083 -1.131 -2.014 1.00 17.69 90 ARG H CA 1
ATOM 6440 C C . ARG H 1 107 ? 7.483 -2.297 -2.839 1.00 18.30 90 ARG H C 1
ATOM 6441 O O . ARG H 1 107 ? 7.613 -2.305 -4.078 1.00 17.96 90 ARG H O 1
ATOM 6449 N N . GLU H 1 108 ? 6.751 -3.214 -2.184 1.00 17.91 91 GLU H N 1
ATOM 6450 C CA . GLU H 1 108 ? 6.053 -4.286 -2.911 1.00 18.20 91 GLU H CA 1
ATOM 6451 C C . GLU H 1 108 ? 5.208 -3.730 -4.064 1.00 18.06 91 GLU H C 1
ATOM 6452 O O . GLU H 1 108 ? 5.218 -4.273 -5.191 1.00 18.52 91 GLU H O 1
ATOM 6458 N N . VAL H 1 109 ? 4.534 -2.617 -3.828 1.00 16.67 92 VAL H N 1
ATOM 6459 C CA . VAL H 1 109 ? 3.822 -2.022 -4.929 1.00 16.03 92 VAL H CA 1
ATOM 6460 C C . VAL H 1 109 ? 4.825 -1.477 -5.965 1.00 16.97 92 VAL H C 1
ATOM 6461 O O . VAL H 1 109 ? 4.629 -1.631 -7.165 1.00 17.27 92 VAL H O 1
ATOM 6465 N N . ALA H 1 110 ? 5.914 -0.859 -5.528 1.00 17.86 93 ALA H N 1
ATOM 6466 C CA . ALA H 1 110 ? 6.814 -0.287 -6.513 1.00 18.72 93 ALA H CA 1
ATOM 6467 C C . ALA H 1 110 ? 7.262 -1.405 -7.476 1.00 19.90 93 ALA H C 1
ATOM 6468 O O . ALA H 1 110 ? 7.134 -1.280 -8.708 1.00 20.10 93 ALA H O 1
ATOM 6470 N N . ILE H 1 111 ? 7.728 -2.509 -6.888 1.00 20.65 94 ILE H N 1
ATOM 6471 C CA . ILE H 1 111 ? 8.209 -3.678 -7.618 1.00 20.95 94 ILE H CA 1
ATOM 6472 C C . ILE H 1 111 ? 7.215 -4.073 -8.718 1.00 21.99 94 ILE H C 1
ATOM 6473 O O . ILE H 1 111 ? 7.510 -3.939 -9.908 1.00 22.77 94 ILE H O 1
ATOM 6478 N N . GLU H 1 112 ? 6.022 -4.469 -8.305 1.00 22.84 95 GLU H N 1
ATOM 6479 C CA . GLU H 1 112 ? 4.944 -4.810 -9.201 1.00 24.28 95 GLU H CA 1
ATOM 6480 C C . GLU H 1 112 ? 4.744 -3.764 -10.259 1.00 25.82 95 GLU H C 1
ATOM 6481 O O . GLU H 1 112 ? 4.569 -4.083 -11.422 1.00 26.36 95 GLU H O 1
ATOM 6487 N N . MET H 1 113 ? 4.794 -2.512 -9.850 1.00 27.65 96 MET H N 1
ATOM 6488 C CA . MET H 1 113 ? 4.475 -1.440 -10.741 1.00 29.74 96 MET H CA 1
ATOM 6489 C C . MET H 1 113 ? 5.546 -1.294 -11.803 1.00 30.41 96 MET H C 1
ATOM 6490 O O . MET H 1 113 ? 5.225 -1.095 -12.977 1.00 30.25 96 MET H O 1
ATOM 6495 N N . LEU H 1 114 ? 6.805 -1.415 -11.379 1.00 31.67 97 LEU H N 1
ATOM 6496 C CA . LEU H 1 114 ? 7.982 -1.461 -12.267 1.00 32.77 97 LEU H CA 1
ATOM 6497 C C . LEU H 1 114 ? 7.882 -2.492 -13.391 1.00 33.93 97 LEU H C 1
ATOM 6498 O O . LEU H 1 114 ? 8.241 -2.183 -14.531 1.00 33.60 97 LEU H O 1
ATOM 6503 N N . GLU H 1 115 ? 7.454 -3.713 -13.052 1.00 34.89 98 GLU H N 1
ATOM 6504 C CA . GLU H 1 115 ? 7.323 -4.760 -14.049 1.00 37.00 98 GLU H CA 1
ATOM 6505 C C . GLU H 1 115 ? 6.200 -4.389 -15.010 1.00 38.52 98 GLU H C 1
ATOM 6506 O O . GLU H 1 115 ? 6.243 -4.722 -16.194 1.00 39.67 98 GLU H O 1
ATOM 6512 N N . LEU H 1 116 ? 5.191 -3.688 -14.515 1.00 39.29 99 LEU H N 1
ATOM 6513 C CA . LEU H 1 116 ? 4.085 -3.315 -15.372 1.00 39.96 99 LEU H CA 1
ATOM 6514 C C . LEU H 1 116 ? 4.431 -2.091 -16.224 1.00 40.86 99 LEU H C 1
ATOM 6515 O O . LEU H 1 116 ? 3.841 -1.874 -17.275 1.00 41.24 99 LEU H O 1
ATOM 6520 N N . TYR H 1 117 ? 5.430 -1.322 -15.807 1.00 42.02 100 TYR H N 1
ATOM 6521 C CA . TYR H 1 117 ? 5.889 -0.176 -16.599 1.00 42.84 100 TYR H CA 1
ATOM 6522 C C . TYR H 1 117 ? 6.570 -0.572 -17.917 1.00 43.85 100 TYR H C 1
ATOM 6523 O O . TYR H 1 117 ? 6.327 0.033 -18.979 1.00 44.33 100 TYR H O 1
ATOM 6532 N N . LYS H 1 118 ? 7.436 -1.575 -17.824 1.00 44.95 101 LYS H N 1
ATOM 6533 C CA . LYS H 1 118 ? 8.080 -2.193 -18.973 1.00 45.83 101 LYS H CA 1
ATOM 6534 C C . LYS H 1 118 ? 7.007 -2.816 -19.898 1.00 46.95 101 LYS H C 1
ATOM 6535 O O . LYS H 1 118 ? 6.694 -4.001 -19.800 1.00 46.55 101 LYS H O 1
ATOM 6541 N N . LYS H 1 119 ? 6.439 -1.967 -20.765 1.00 48.63 102 LYS H N 1
ATOM 6542 C CA . LYS H 1 119 ? 5.266 -2.269 -21.639 1.00 50.14 102 LYS H CA 1
ATOM 6543 C C . LYS H 1 119 ? 4.693 -3.706 -21.553 1.00 50.55 102 LYS H C 1
ATOM 6544 O O . LYS H 1 119 ? 3.797 -4.012 -20.759 1.00 50.39 102 LYS H O 1
#

Foldseek 3Di:
DDDVVVLVLLVLLVVLLVVLLVLQVVLVVCLVVVNLPSNVVSLVVSVVSLVSNVVSVVVVVVCVVVPDDDDDDVSNVVSVVSSVVSVVSSVVSVVVSVVSVD/DAVVVVVVLLVQLVVLLVVLQVLQVQLVVCLVVVNLVSNVVSLVVSVVSLVSNVVSVVVVVVCVVVPNDDDADPSNVVSVCSSVVSVVSSVVSVVVSVVSVD/DDPVVLVVLLVQLVVLLVVLQVLQVVLVVCLVVVNLVSSVVSLVVSVVSLVRNVVSVVVVVVCVVVPDDDDADPSNVVSVCSSVVSVVSSVVSVVVSVVSVD/DDPVVVLVLLCQLLVLLVVLLVLQVVLVVCLVVVVLVSSVVSLVVSVVSLVSNVVSVVCVVVVVVVPDDDDDDVSNVVSVVSSVVSVVSSVVSVVVSVVSVD/DDVVVLVVLLVLLQVLLVVLLVLQVVLVVCLVVVVLVSNVVSLVVSVVSLVRNVVSVVVVVVVVVVPDDDDADVSNVVSVVSSVVSVVSSVVSVVVSVVSVD/DDDVVVVVLLVQLLVLLVVLLVLQVVLVVCLVVVNLVSNVVSLVVSVVSLVRSVVSVVVVVVCVVVPDDDDDDVSNVVSVCSNVVSVVSSVVSVVVSVVSVD/DDPVVVVVLLVQLQVLLVVLLVLLVVLVVCLVVVVLVSNVVSLVVSVVSLVRSVVSVVVVVVCPPVPNDDDDDVSNVVSVVSSVVSVVSSVVSVVVSVVSVD/DDPVVLVVLLCLLQVLLVVLLVLQVVLVVCLVVVNLPSSVVSLVVSVVSLVRSVVSVVVVVVCPVVDHDDDDDPSNVVSVCSSVVSVVSSVVSVVVSVVSVD

Organism: Streptococcus mutans serotype c (strain ATCC 700610 / UA159) (NCBI:txid210007)

Radius of gyration: 32.61 Å; Cα contacts (8 Å, |Δi|>4): 1069; chains: 8; bounding box: 78×75×79 Å